Protein AF-0000000067592383 (afdb_homodimer)

Structure (mmCIF, N/CA/C/O backbone):
data_AF-0000000067592383-model_v1
#
loop_
_entity.id
_entity.type
_entity.pdbx_description
1 polymer 'C-terminal-binding protein 2'
#
loop_
_atom_site.group_PDB
_atom_site.id
_atom_site.type_symbol
_atom_site.label_atom_id
_atom_site.label_alt_id
_atom_site.label_comp_id
_atom_site.label_asym_id
_atom_site.label_entity_id
_atom_site.label_seq_id
_atom_site.pdbx_PDB_ins_code
_atom_site.Cartn_x
_atom_site.Cartn_y
_atom_site.Cartn_z
_atom_site.occupancy
_atom_site.B_iso_or_equiv
_atom_site.auth_seq_id
_atom_site.auth_comp_id
_atom_site.auth_asym_id
_atom_site.auth_atom_id
_atom_site.pdbx_PDB_model_num
ATOM 1 N N . MET A 1 1 ? -67.688 10.031 18.891 1 18.73 1 MET A N 1
ATOM 2 C CA . MET A 1 1 ? -67.625 11.43 19.297 1 18.73 1 MET A CA 1
ATOM 3 C C . MET A 1 1 ? -66.688 11.648 20.469 1 18.73 1 MET A C 1
ATOM 5 O O . MET A 1 1 ? -66 12.672 20.547 1 18.73 1 MET A O 1
ATOM 9 N N . ALA A 1 2 ? -66.75 10.773 21.625 1 18.25 2 ALA A N 1
ATOM 10 C CA . ALA A 1 2 ? -66.438 11.188 22.984 1 18.25 2 ALA A CA 1
ATOM 11 C C . ALA A 1 2 ? -64.875 11.195 23.188 1 18.25 2 ALA A C 1
ATOM 13 O O . ALA A 1 2 ? -64.375 12.078 23.859 1 18.25 2 ALA A O 1
ATOM 14 N N . LEU A 1 3 ? -64.25 10.055 22.953 1 21.52 3 LEU A N 1
ATOM 15 C CA . LEU A 1 3 ? -63.031 9.859 23.719 1 21.52 3 LEU A CA 1
ATOM 16 C C . LEU A 1 3 ? -61.906 10.758 23.188 1 21.52 3 LEU A C 1
ATOM 18 O O . LEU A 1 3 ? -60.75 10.555 23.516 1 21.52 3 LEU A O 1
ATOM 22 N N . VAL A 1 4 ? -62.25 11.758 22.172 1 23.7 4 VAL A N 1
ATOM 23 C CA . VAL A 1 4 ? -61.406 12.719 21.453 1 23.7 4 VAL A CA 1
ATOM 24 C C . VAL A 1 4 ? -60.812 13.727 22.453 1 23.7 4 VAL A C 1
ATOM 26 O O . VAL A 1 4 ? -59.875 14.461 22.125 1 23.7 4 VAL A O 1
ATOM 29 N N . ASP A 1 5 ? -61.5 13.922 23.688 1 19.55 5 ASP A N 1
ATOM 30 C CA . ASP A 1 5 ? -61.438 15.203 24.375 1 19.55 5 ASP A CA 1
ATOM 31 C C . ASP A 1 5 ? -60.156 15.281 25.234 1 19.55 5 ASP A C 1
ATOM 33 O O . ASP A 1 5 ? -59.812 16.359 25.75 1 19.55 5 ASP A O 1
ATOM 37 N N . LYS A 1 6 ? -59.812 14.164 25.922 1 20.78 6 LYS A N 1
ATOM 38 C CA . LYS A 1 6 ? -59.062 14.32 27.156 1 20.78 6 LYS A CA 1
ATOM 39 C C . LYS A 1 6 ? -57.625 14.766 26.844 1 20.78 6 LYS A C 1
ATOM 41 O O . LYS A 1 6 ? -56.938 15.344 27.703 1 20.78 6 LYS A O 1
ATOM 46 N N . HIS A 1 7 ? -57 14.18 25.781 1 20.66 7 HIS A N 1
ATOM 47 C CA . HIS A 1 7 ? -55.562 14.312 25.797 1 20.66 7 HIS A CA 1
ATOM 48 C C . HIS A 1 7 ? -55.125 15.742 25.469 1 20.66 7 HIS A C 1
ATOM 50 O O . HIS A 1 7 ? -53.938 16 25.281 1 20.66 7 HIS A O 1
ATOM 56 N N . LYS A 1 8 ? -56.094 16.734 25.234 1 22.91 8 LYS A N 1
ATOM 57 C CA . LYS A 1 8 ? -55.938 18.156 24.906 1 22.91 8 LYS A CA 1
ATOM 58 C C . LYS A 1 8 ? -55.375 18.922 26.094 1 22.91 8 LYS A C 1
ATOM 60 O O . LYS A 1 8 ? -54.719 19.938 25.922 1 22.91 8 LYS A O 1
ATOM 65 N N . VAL A 1 9 ? -55.812 18.469 27.312 1 21.22 9 VAL A N 1
ATOM 66 C CA . VAL A 1 9 ? -55.688 19.406 28.422 1 21.22 9 VAL A CA 1
ATOM 67 C C . VAL A 1 9 ? -54.219 19.516 28.828 1 21.22 9 VAL A C 1
ATOM 69 O O . VAL A 1 9 ? -53.781 20.578 29.281 1 21.22 9 VAL A O 1
ATOM 72 N N . LYS A 1 10 ? -53.562 18.281 28.953 1 22.7 10 LYS A N 1
ATOM 73 C CA . LYS A 1 10 ? -52.312 18.344 29.672 1 22.7 10 LYS A CA 1
ATOM 74 C C . LYS A 1 10 ? -51.25 19.094 28.875 1 22.7 10 LYS A C 1
ATOM 76 O O . LYS A 1 10 ? -50.125 19.281 29.328 1 22.7 10 LYS A O 1
ATOM 81 N N . ARG A 1 11 ? -51.562 19.219 27.531 1 22.98 11 ARG A N 1
ATOM 82 C CA . ARG A 1 11 ? -50.625 19.953 26.672 1 22.98 11 ARG A CA 1
ATOM 83 C C . ARG A 1 11 ? -50.594 21.438 27.031 1 22.98 11 ARG A C 1
ATOM 85 O O . ARG A 1 11 ? -49.719 22.172 26.578 1 22.98 11 ARG A O 1
ATOM 92 N N . GLN A 1 12 ? -51.719 21.844 27.625 1 23.42 12 GLN A N 1
ATOM 93 C CA . GLN A 1 12 ? -51.875 23.297 27.781 1 23.42 12 GLN A CA 1
ATOM 94 C C . GLN A 1 12 ? -50.875 23.844 28.797 1 23.42 12 GLN A C 1
ATOM 96 O O . GLN A 1 12 ? -50.406 24.969 28.641 1 23.42 12 GLN A O 1
ATOM 101 N N . ARG A 1 13 ? -50.812 23.172 29.969 1 25.17 13 ARG A N 1
ATOM 102 C CA . ARG A 1 13 ? -50.188 23.922 31.062 1 25.17 13 ARG A CA 1
ATOM 103 C C . ARG A 1 13 ? -48.688 24.078 30.844 1 25.17 13 ARG A C 1
ATOM 105 O O . ARG A 1 13 ? -48.094 25.031 31.344 1 25.17 13 ARG A O 1
ATOM 112 N N . LEU A 1 14 ? -48.094 22.891 30.375 1 24.8 14 LEU A N 1
ATOM 113 C CA . LEU A 1 14 ? -46.625 23 30.5 1 24.8 14 LEU A CA 1
ATOM 114 C C . LEU A 1 14 ? -46.094 24.047 29.516 1 24.8 14 LEU A C 1
ATOM 116 O O . LEU A 1 14 ? -44.875 24.297 29.484 1 24.8 14 LEU A O 1
ATOM 120 N N . ASP A 1 15 ? -46.906 24.594 28.516 1 25.94 15 ASP A N 1
ATOM 121 C CA . ASP A 1 15 ? -46.625 25.672 27.578 1 25.94 15 ASP A CA 1
ATOM 122 C C . ASP A 1 15 ? -46.281 26.969 28.312 1 25.94 15 ASP A C 1
ATOM 124 O O . ASP A 1 15 ? -45.562 27.812 27.797 1 25.94 15 ASP A O 1
ATOM 128 N N . ARG A 1 16 ? -46.969 27.312 29.438 1 26.92 16 ARG A N 1
ATOM 129 C CA . ARG A 1 16 ? -46.938 28.641 30.016 1 26.92 16 ARG A CA 1
ATOM 130 C C . ARG A 1 16 ? -45.594 28.922 30.688 1 26.92 16 ARG A C 1
ATOM 132 O O . ARG A 1 16 ? -45.25 30.078 30.938 1 26.92 16 ARG A O 1
ATOM 139 N N . ILE A 1 17 ? -45.094 27.875 31.406 1 24.81 17 ILE A N 1
ATOM 140 C CA . ILE A 1 17 ? -44.062 28.344 32.344 1 24.81 17 ILE A CA 1
ATOM 141 C C . ILE A 1 17 ? -42.844 28.844 31.531 1 24.81 17 ILE A C 1
ATOM 143 O O . ILE A 1 17 ? -42.188 29.812 31.938 1 24.81 17 ILE A O 1
ATOM 147 N N . CYS A 1 18 ? -42.438 28.109 30.469 1 24.97 18 CYS A N 1
ATOM 148 C CA . CYS A 1 18 ? -41.125 28.453 29.938 1 24.97 18 CYS A CA 1
ATOM 149 C C . CYS A 1 18 ? -41.156 29.781 29.172 1 24.97 18 CYS A C 1
ATOM 151 O O . CYS A 1 18 ? -40.219 30.109 28.438 1 24.97 18 CYS A O 1
ATOM 153 N N . GLU A 1 19 ? -42.312 30.469 29.062 1 27.89 19 GLU A N 1
ATOM 154 C CA . GLU A 1 19 ? -42.469 31.734 28.344 1 27.89 19 GLU A CA 1
ATOM 155 C C . GLU A 1 19 ? -41.531 32.781 28.891 1 27.89 19 GLU A C 1
ATOM 157 O O . GLU A 1 19 ? -41.219 33.75 28.203 1 27.89 19 GLU A O 1
ATOM 162 N N . GLY A 1 20 ? -41.469 32.938 30.203 1 26.62 20 GLY A N 1
ATOM 163 C CA . GLY A 1 20 ? -41.031 34.219 30.797 1 26.62 20 GLY A CA 1
ATOM 164 C C . GLY A 1 20 ? -39.562 34.531 30.531 1 26.62 20 GLY A C 1
ATOM 165 O O . GLY A 1 20 ? -39.156 35.656 30.625 1 26.62 20 GLY A O 1
ATOM 166 N N . ILE A 1 21 ? -38.719 33.531 30.844 1 27.39 21 ILE A N 1
ATOM 167 C CA . ILE A 1 21 ? -37.375 34.094 31.062 1 27.39 21 ILE A CA 1
ATOM 168 C C . ILE A 1 21 ? -36.75 34.5 29.719 1 27.39 21 ILE A C 1
ATOM 170 O O . ILE A 1 21 ? -36.219 33.656 29 1 27.39 21 ILE A O 1
ATOM 174 N N . ARG A 1 22 ? -37.531 35.156 28.828 1 29.97 22 ARG A N 1
ATOM 175 C CA . ARG A 1 22 ? -36.875 35.719 27.672 1 29.97 22 ARG A CA 1
ATOM 176 C C . ARG A 1 22 ? -35.688 36.594 28.094 1 29.97 22 ARG A C 1
ATOM 178 O O . ARG A 1 22 ? -35.875 37.625 28.766 1 29.97 22 ARG A O 1
ATOM 185 N N . PRO A 1 23 ? -34.562 36 28.422 1 29.16 23 PRO A N 1
ATOM 186 C CA . PRO A 1 23 ? -33.562 37 28.828 1 29.16 23 PRO A CA 1
ATOM 187 C C . PRO A 1 23 ? -33.625 38.25 27.938 1 29.16 23 PRO A C 1
ATOM 189 O O . PRO A 1 23 ? -34.031 38.188 26.781 1 29.16 23 PRO A O 1
ATOM 192 N N . GLN A 1 24 ? -33.969 39.344 28.438 1 28.89 24 GLN A N 1
ATOM 193 C CA . GLN A 1 24 ? -33.812 40.656 27.797 1 28.89 24 GLN A CA 1
ATOM 194 C C . GLN A 1 24 ? -32.5 40.688 26.984 1 28.89 24 GLN A C 1
ATOM 196 O O . GLN A 1 24 ? -31.422 40.469 27.531 1 28.89 24 GLN A O 1
ATOM 201 N N . ILE A 1 25 ? -32.531 40.25 25.719 1 32.66 25 ILE A N 1
ATOM 202 C CA . ILE A 1 25 ? -31.453 40.625 24.828 1 32.66 25 ILE A CA 1
ATOM 203 C C . ILE A 1 25 ? -31.047 42.094 25.094 1 32.66 25 ILE A C 1
ATOM 205 O O . ILE A 1 25 ? -31.859 43 24.891 1 32.66 25 ILE A O 1
ATOM 209 N N . MET A 1 26 ? -30.391 42.438 26.25 1 31.83 26 MET A N 1
ATOM 210 C CA . MET A 1 26 ? -29.844 43.781 26.375 1 31.83 26 MET A CA 1
ATOM 211 C C . MET A 1 26 ? -29.422 44.344 25.016 1 31.83 26 MET A C 1
ATOM 213 O O . MET A 1 26 ? -28.719 43.688 24.266 1 31.83 26 MET A O 1
ATOM 217 N N . ASN A 1 27 ? -30.203 45.062 24.312 1 33.91 27 ASN A N 1
ATOM 218 C CA . ASN A 1 27 ? -30.031 45.969 23.172 1 33.91 27 ASN A CA 1
ATOM 219 C C . ASN A 1 27 ? -28.719 46.75 23.25 1 33.91 27 ASN A C 1
ATOM 221 O O . ASN A 1 27 ? -28.734 47.969 23.375 1 33.91 27 ASN A O 1
ATOM 225 N N . GLY A 1 28 ? -27.828 46.562 24.234 1 37.03 28 GLY A N 1
ATOM 226 C CA . GLY A 1 28 ? -26.625 47.375 24.203 1 37.03 28 GLY A CA 1
ATOM 227 C C . GLY A 1 28 ? -25.938 47.375 22.859 1 37.03 28 GLY A C 1
ATOM 228 O O . GLY A 1 28 ? -26.297 46.594 21.969 1 37.03 28 GLY A O 1
ATOM 229 N N . PRO A 1 29 ? -25.141 48.5 22.578 1 38.66 29 PRO A N 1
ATOM 230 C CA . PRO A 1 29 ? -24.5 48.594 21.281 1 38.66 29 PRO A CA 1
ATOM 231 C C . PRO A 1 29 ? -23.969 47.281 20.75 1 38.66 29 PRO A C 1
ATOM 233 O O . PRO A 1 29 ? -23.562 46.406 21.547 1 38.66 29 PRO A O 1
ATOM 236 N N . LEU A 1 30 ? -24.578 46.688 19.812 1 42.94 30 LEU A N 1
ATOM 237 C CA . LEU A 1 30 ? -24.141 45.5 19.109 1 42.94 30 LEU A CA 1
ATOM 238 C C . LEU A 1 30 ? -22.625 45.375 19.109 1 42.94 30 LEU A C 1
ATOM 240 O O . LEU A 1 30 ? -21.922 46.219 18.547 1 42.94 30 LEU A O 1
ATOM 244 N N . HIS A 1 31 ? -21.984 45.219 20.125 1 50.16 31 HIS A N 1
ATOM 245 C CA . HIS A 1 31 ? -20.547 44.969 20.094 1 50.16 31 HIS A CA 1
ATOM 246 C C . HIS A 1 31 ? -20.156 44.156 18.859 1 50.16 31 HIS A C 1
ATOM 248 O O . HIS A 1 31 ? -20.812 43.156 18.547 1 50.16 31 HIS A O 1
ATOM 254 N N . PRO A 1 32 ? -19.469 44.781 17.844 1 69.81 32 PRO A N 1
ATOM 255 C CA . PRO A 1 32 ? -19.125 44.188 16.562 1 69.81 32 PRO A CA 1
ATOM 256 C C . PRO A 1 32 ? -18.531 42.781 16.719 1 69.81 32 PRO A C 1
ATOM 258 O O . PRO A 1 32 ? -17.766 42.531 17.656 1 69.81 32 PRO A O 1
ATOM 261 N N . ARG A 1 33 ? -19.156 41.75 16.219 1 88.75 33 ARG A N 1
ATOM 262 C CA . ARG A 1 33 ? -18.672 40.375 16.203 1 88.75 33 ARG A CA 1
ATOM 263 C C . ARG A 1 33 ? -17.219 40.312 15.727 1 88.75 33 ARG A C 1
ATOM 265 O O . ARG A 1 33 ? -16.844 40.969 14.758 1 88.75 33 ARG A O 1
ATOM 272 N N . PRO A 1 34 ? -16.469 39.656 16.562 1 94.44 34 PRO A N 1
ATOM 273 C CA . PRO A 1 34 ? -15.078 39.531 16.125 1 94.44 34 PRO A CA 1
ATOM 274 C C . PRO A 1 34 ? -14.945 38.906 14.75 1 94.44 34 PRO A C 1
ATOM 276 O O . PRO A 1 34 ? -15.805 38.094 14.359 1 94.44 34 PRO A O 1
ATOM 279 N N . LEU A 1 35 ? -13.922 39.281 14.07 1 96 35 LEU A N 1
ATOM 280 C CA . LEU A 1 35 ? -13.664 38.75 12.734 1 96 35 LEU A CA 1
ATOM 281 C C . LEU A 1 35 ? -12.727 37.562 12.812 1 96 35 LEU A C 1
ATOM 283 O O . LEU A 1 35 ? -11.688 37.594 13.469 1 96 35 LEU A O 1
ATOM 287 N N . VAL A 1 36 ? -13.164 36.438 12.273 1 97.31 36 VAL A N 1
ATOM 288 C CA . VAL A 1 36 ? -12.344 35.25 12.102 1 97.31 36 VAL A CA 1
ATOM 289 C C . VAL A 1 36 ? -12.102 35 10.617 1 97.31 36 VAL A C 1
ATOM 291 O O . VAL A 1 36 ? -13.039 35 9.82 1 97.31 36 VAL A O 1
ATOM 294 N N . ALA A 1 37 ? -10.82 34.688 10.258 1 96.81 37 ALA A N 1
ATOM 295 C CA . ALA A 1 37 ? -10.523 34.594 8.836 1 96.81 37 ALA A CA 1
ATOM 296 C C . ALA A 1 37 ? -9.812 33.281 8.523 1 96.81 37 ALA A C 1
ATOM 298 O O . ALA A 1 37 ? -8.938 32.844 9.281 1 96.81 37 ALA A O 1
ATOM 299 N N . LEU A 1 38 ? -10.281 32.594 7.496 1 96.69 38 LEU A N 1
ATOM 300 C CA . LEU A 1 38 ? -9.508 31.547 6.852 1 96.69 38 LEU A CA 1
ATOM 301 C C . LEU A 1 38 ? -8.57 32.125 5.801 1 96.69 38 LEU A C 1
ATOM 303 O O . LEU A 1 38 ? -9.023 32.656 4.781 1 96.69 38 LEU A O 1
ATOM 307 N N . LEU A 1 39 ? -7.293 32 6.027 1 95.38 39 LEU A N 1
ATOM 308 C CA . LEU A 1 39 ? -6.328 32.781 5.258 1 95.38 39 LEU A CA 1
ATOM 309 C C . LEU A 1 39 ? -6.07 32.125 3.9 1 95.38 39 LEU A C 1
ATOM 311 O O . LEU A 1 39 ? -6.129 32.812 2.867 1 95.38 39 LEU A O 1
ATOM 315 N N . ASP A 1 40 ? -5.812 30.828 3.842 1 94 40 ASP A N 1
ATOM 316 C CA . ASP A 1 40 ? -5.391 30.188 2.598 1 94 40 ASP A CA 1
ATOM 317 C C . ASP A 1 40 ? -6.395 29.141 2.152 1 94 40 ASP A C 1
ATOM 319 O O . ASP A 1 40 ? -6.012 28.078 1.658 1 94 40 ASP A O 1
ATOM 323 N N . GLY A 1 41 ? -7.613 29.359 2.43 1 91.31 41 GLY A N 1
ATOM 324 C CA . GLY A 1 41 ? -8.727 28.562 1.943 1 91.31 41 GLY A CA 1
ATOM 325 C C . GLY A 1 41 ? -9.836 29.391 1.332 1 91.31 41 GLY A C 1
ATOM 326 O O .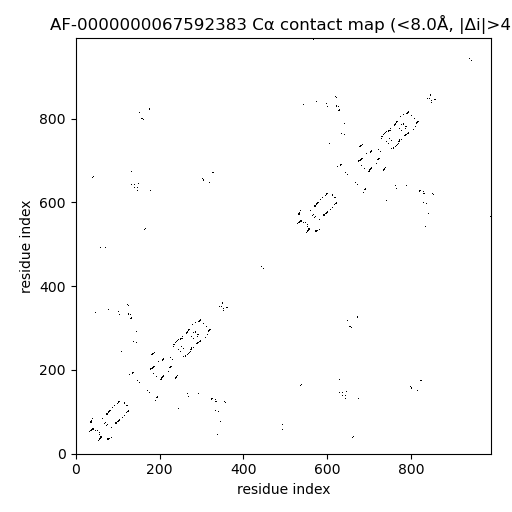 GLY A 1 41 ? -9.891 30.609 1.527 1 91.31 41 GLY A O 1
ATOM 327 N N . ARG A 1 42 ? -10.75 28.766 0.57 1 88.69 42 ARG A N 1
ATOM 328 C CA . ARG A 1 42 ? -11.766 29.516 -0.156 1 88.69 42 ARG A CA 1
ATOM 329 C C . ARG A 1 42 ? -13.172 29.156 0.32 1 88.69 42 ARG A C 1
ATOM 331 O O . ARG A 1 42 ? -14.156 29.734 -0.14 1 88.69 42 ARG A O 1
ATOM 338 N N . ASP A 1 43 ? -13.219 28.188 1.228 1 88.06 43 ASP A N 1
ATOM 339 C CA . ASP A 1 43 ? -14.516 27.656 1.638 1 88.06 43 ASP A CA 1
ATOM 340 C C . ASP A 1 43 ? -14.617 27.578 3.16 1 88.06 43 ASP A C 1
ATOM 342 O O . ASP A 1 43 ? -13.789 26.938 3.809 1 88.06 43 ASP A O 1
ATOM 346 N N . CYS A 1 44 ? -15.695 28.281 3.734 1 93.19 44 CYS A N 1
ATOM 347 C CA . CYS A 1 44 ? -15.906 28.219 5.176 1 93.19 44 CYS A CA 1
ATOM 348 C C . CYS A 1 44 ? -17.25 27.594 5.508 1 93.19 44 CYS A C 1
ATOM 350 O O . CYS A 1 44 ? -17.875 27.938 6.516 1 93.19 44 CYS A O 1
ATOM 352 N N . THR A 1 45 ? -17.688 26.688 4.676 1 93.19 45 THR A N 1
ATOM 353 C CA . THR A 1 45 ? -19 26.047 4.832 1 93.19 45 THR A CA 1
ATOM 354 C C . THR A 1 45 ? -19.031 25.203 6.098 1 93.19 45 THR A C 1
ATOM 356 O O . THR A 1 45 ? -20.094 25.031 6.707 1 93.19 45 THR A O 1
ATOM 359 N N . VAL A 1 46 ? -17.922 24.734 6.527 1 95.19 46 VAL A N 1
ATOM 360 C CA . VAL A 1 46 ? -17.844 23.875 7.703 1 95.19 46 VAL A CA 1
ATOM 361 C C . VAL A 1 46 ? -17.703 24.719 8.961 1 95.19 46 VAL A C 1
ATOM 363 O O . VAL A 1 46 ? -18.312 24.422 9.992 1 95.19 46 VAL A O 1
ATOM 366 N N . GLU A 1 47 ? -16.969 25.766 8.875 1 96.12 47 GLU A N 1
ATOM 367 C CA . GLU A 1 47 ? -16.641 26.609 10.008 1 96.12 47 GLU A CA 1
ATOM 368 C C . GLU A 1 47 ? -17.797 27.531 10.375 1 96.12 47 GLU A C 1
ATOM 370 O O . GLU A 1 47 ? -18 27.859 11.547 1 96.12 47 GLU A O 1
ATOM 375 N N . MET A 1 48 ? -18.609 27.875 9.406 1 94.38 48 MET A N 1
ATOM 376 C CA . MET A 1 48 ? -19.656 28.891 9.562 1 94.38 48 MET A CA 1
ATOM 377 C C . MET A 1 48 ? -20.688 28.453 10.586 1 94.38 48 MET A C 1
ATOM 379 O O . MET A 1 48 ? -21.016 29.203 11.508 1 94.38 48 MET A O 1
ATOM 383 N N . PRO A 1 49 ? -21.203 27.25 10.461 1 94.62 49 PRO A N 1
ATOM 384 C CA . PRO A 1 49 ? -22.203 26.828 11.438 1 94.62 49 PRO A CA 1
ATOM 385 C C . PRO A 1 49 ? -21.672 26.812 12.867 1 94.62 49 PRO A C 1
ATOM 387 O O . PRO A 1 49 ? -22.438 26.984 13.82 1 94.62 49 PRO A O 1
ATOM 390 N N . ILE A 1 50 ? -20.438 26.703 13.031 1 96.69 50 ILE A N 1
ATOM 391 C CA . ILE A 1 50 ? -19.828 26.578 14.352 1 96.69 50 ILE A CA 1
ATOM 392 C C . ILE A 1 50 ? -19.516 27.953 14.922 1 96.69 50 ILE A C 1
ATOM 394 O O . ILE A 1 50 ? -19.609 28.172 16.141 1 96.69 50 ILE A O 1
ATOM 398 N N . LEU A 1 51 ? -19.312 28.938 14.016 1 96.69 51 LEU A N 1
ATOM 399 C CA . LEU A 1 51 ? -18.781 30.203 14.484 1 96.69 51 LEU A CA 1
ATOM 400 C C . LEU A 1 51 ? -19.781 31.344 14.258 1 96.69 51 LEU A C 1
ATOM 402 O O . LEU A 1 51 ? -19.641 32.438 14.82 1 96.69 51 LEU A O 1
ATOM 406 N N . LYS A 1 52 ? -20.828 31.156 13.516 1 92.25 52 LYS A N 1
ATOM 407 C CA . LYS A 1 52 ? -21.688 32.219 13.031 1 92.25 52 LYS A CA 1
ATOM 408 C C . LYS A 1 52 ? -22.344 32.969 14.195 1 92.25 52 LYS A C 1
ATOM 410 O O . LYS A 1 52 ? -22.609 34.188 14.094 1 92.25 52 LYS A O 1
ATOM 415 N N . ASP A 1 53 ? -22.625 32.344 15.25 1 93.5 53 ASP A N 1
ATOM 416 C CA . ASP A 1 53 ? -23.297 32.969 16.375 1 93.5 53 ASP A CA 1
ATOM 417 C C . ASP A 1 53 ? -22.328 33.844 17.188 1 93.5 53 ASP A C 1
ATOM 419 O O . ASP A 1 53 ? -22.766 34.719 17.953 1 93.5 53 ASP A O 1
ATOM 423 N N . LEU A 1 54 ? -21.078 33.688 16.969 1 93.56 54 LEU A N 1
ATOM 424 C CA . LEU A 1 54 ? -20.094 34.344 17.812 1 93.56 54 LEU A CA 1
ATOM 425 C C . LEU A 1 54 ? -19.25 35.344 17.016 1 93.56 54 LEU A C 1
ATOM 427 O O . LEU A 1 54 ? -18.75 36.312 17.562 1 93.56 54 LEU A O 1
ATOM 431 N N . ALA A 1 55 ? -19.078 35 15.75 1 94.5 55 ALA A N 1
ATOM 432 C CA . ALA A 1 55 ? -18.094 35.75 14.984 1 94.5 55 ALA A CA 1
ATOM 433 C C . ALA A 1 55 ? -18.516 35.875 13.523 1 94.5 55 ALA A C 1
ATOM 435 O O . ALA A 1 55 ? -19.375 35.125 13.055 1 94.5 55 ALA A O 1
ATOM 436 N N . THR A 1 56 ? -17.906 36.938 12.922 1 94.44 56 THR A N 1
ATOM 437 C CA . THR A 1 56 ? -17.969 37.031 11.461 1 94.44 56 THR A CA 1
ATOM 438 C C . THR A 1 56 ? -16.844 36.219 10.82 1 94.44 56 THR A C 1
ATOM 440 O O . THR A 1 56 ? -15.672 36.406 11.172 1 94.44 56 THR A O 1
ATOM 443 N N . VAL A 1 57 ? -17.281 35.312 9.961 1 94.81 57 VAL A N 1
ATOM 444 C CA . VAL A 1 57 ? -16.297 34.438 9.352 1 94.81 57 VAL A CA 1
ATOM 445 C C . VAL A 1 57 ? -16.016 34.875 7.914 1 94.81 57 VAL A C 1
ATOM 447 O O . VAL A 1 57 ? -16.953 35.125 7.156 1 94.81 57 VAL A O 1
ATOM 450 N N . ALA A 1 58 ? -14.719 35.031 7.59 1 93 58 ALA A N 1
ATOM 451 C CA . ALA A 1 58 ? -14.297 35.406 6.242 1 93 58 ALA A CA 1
ATOM 452 C C . ALA A 1 58 ? -13.195 34.469 5.734 1 93 58 ALA A C 1
ATOM 454 O O . ALA A 1 58 ? -12.562 33.75 6.52 1 93 58 ALA A O 1
ATOM 455 N N . PHE A 1 59 ? -13.008 34.344 4.395 1 93.19 59 PHE A N 1
ATOM 456 C CA . PHE A 1 59 ? -11.883 33.625 3.814 1 93.19 59 PHE A CA 1
ATOM 457 C C . PHE A 1 59 ? -11.133 34.5 2.816 1 93.19 59 PHE A C 1
ATOM 459 O O . PHE A 1 59 ? -11.734 35.375 2.17 1 93.19 59 PHE A O 1
ATOM 466 N N . CYS A 1 60 ? -9.797 34.281 2.652 1 89.69 60 CYS A N 1
ATOM 467 C CA . CYS A 1 60 ? -8.953 35.125 1.8 1 89.69 60 CYS A CA 1
ATOM 468 C C . CYS A 1 60 ? -8.469 34.344 0.584 1 89.69 60 CYS A C 1
ATOM 470 O O . CYS A 1 60 ? -8.141 34.938 -0.448 1 89.69 60 CYS A O 1
ATOM 472 N N . ASP A 1 61 ? -8.336 32.969 0.673 1 89.19 61 ASP A N 1
ATOM 473 C CA . ASP A 1 61 ? -7.762 32.125 -0.363 1 89.19 61 ASP A CA 1
ATOM 474 C C . ASP A 1 61 ? -6.367 32.594 -0.756 1 89.19 61 ASP A C 1
ATOM 476 O O . ASP A 1 61 ? -6.047 32.688 -1.943 1 89.19 61 ASP A O 1
ATOM 480 N N . ALA A 1 62 ? -5.582 33.031 0.132 1 90.25 62 ALA A N 1
ATOM 481 C CA . ALA A 1 62 ? -4.266 33.625 -0.104 1 90.25 62 ALA A CA 1
ATOM 482 C C . ALA A 1 62 ? -3.246 32.562 -0.469 1 90.25 62 ALA A C 1
ATOM 484 O O . ALA A 1 62 ? -3.201 31.484 0.157 1 90.25 62 ALA A O 1
ATOM 485 N N . GLN A 1 63 ? -2.467 32.812 -1.471 1 88 63 GLN A N 1
ATOM 486 C CA . GLN A 1 63 ? -1.352 31.953 -1.834 1 88 63 GLN A CA 1
ATOM 487 C C . GLN A 1 63 ? -0.034 32.5 -1.278 1 88 63 GLN A C 1
ATOM 489 O O . GLN A 1 63 ? 0.958 31.766 -1.211 1 88 63 GLN A O 1
ATOM 494 N N . SER A 1 64 ? -0.081 33.75 -0.984 1 89.5 64 SER A N 1
ATOM 495 C CA . SER A 1 64 ? 1.04 34.438 -0.334 1 89.5 64 SER A CA 1
ATOM 496 C C . SER A 1 64 ? 0.556 35.406 0.741 1 89.5 64 SER A C 1
ATOM 498 O O . SER A 1 64 ? -0.63 35.719 0.795 1 89.5 64 SER A O 1
ATOM 500 N N . THR A 1 65 ? 1.462 35.812 1.577 1 91.31 65 THR A N 1
ATOM 501 C CA . THR A 1 65 ? 1.089 36.688 2.682 1 91.31 65 THR A CA 1
ATOM 502 C C . THR A 1 65 ? 0.685 38.062 2.164 1 91.31 65 THR A C 1
ATOM 504 O O . THR A 1 65 ? -0.057 38.781 2.83 1 91.31 65 THR A O 1
ATOM 507 N N . GLN A 1 66 ? 1.126 38.406 1.012 1 90.38 66 GLN A N 1
ATOM 508 C CA . GLN A 1 66 ? 0.827 39.719 0.42 1 90.38 66 GLN A CA 1
ATOM 509 C C . GLN A 1 66 ? -0.625 39.781 -0.043 1 90.38 66 GLN A C 1
ATOM 511 O O . GLN A 1 66 ? -1.18 40.875 -0.195 1 90.38 66 GLN A O 1
ATOM 516 N N . GLU A 1 67 ? -1.197 38.625 -0.147 1 91 67 GLU A N 1
ATOM 517 C CA . GLU A 1 67 ? -2.555 38.562 -0.68 1 91 67 GLU A CA 1
ATOM 518 C C . GLU A 1 67 ? -3.59 38.625 0.438 1 91 67 GLU A C 1
ATOM 520 O O . GLU A 1 67 ? -4.793 38.688 0.175 1 91 67 GLU A O 1
ATOM 525 N N . ILE A 1 68 ? -3.186 38.719 1.656 1 92.44 68 ILE A N 1
ATOM 526 C CA . ILE A 1 68 ? -4.109 38.844 2.779 1 92.44 68 ILE A CA 1
ATOM 527 C C . ILE A 1 68 ? -4.73 40.219 2.807 1 92.44 68 ILE A C 1
ATOM 529 O O . ILE A 1 68 ? -4.02 41.219 2.758 1 92.44 68 ILE A O 1
ATOM 533 N N . HIS A 1 69 ? -6.004 40.312 2.898 1 91.19 69 HIS A N 1
ATOM 534 C CA . HIS A 1 69 ? -6.742 41.562 2.854 1 91.19 69 HIS A CA 1
ATOM 535 C C . HIS A 1 69 ? -6.418 42.438 4.062 1 91.19 69 HIS A C 1
ATOM 537 O O . HIS A 1 69 ? -6.285 41.938 5.18 1 91.19 69 HIS A O 1
ATOM 543 N N . GLU A 1 70 ? -6.449 43.719 3.838 1 92.31 70 GLU A N 1
ATOM 544 C CA . GLU A 1 70 ? -6.09 44.688 4.867 1 92.31 70 GLU A CA 1
ATOM 545 C C . GLU A 1 70 ? -7.059 44.625 6.043 1 92.31 70 GLU A C 1
ATOM 547 O O . GLU A 1 70 ? -6.656 44.812 7.195 1 92.31 70 GLU A O 1
ATOM 552 N N . LYS A 1 71 ? -8.273 44.406 5.73 1 92.62 71 LYS A N 1
ATOM 553 C CA . LYS A 1 71 ? -9.281 44.312 6.789 1 92.62 71 LYS A CA 1
ATOM 554 C C . LYS A 1 71 ? -8.969 43.156 7.754 1 92.62 71 LYS A C 1
ATOM 556 O O . LYS A 1 71 ? -9.172 43.312 8.961 1 92.62 71 LYS A O 1
ATOM 561 N N . VAL A 1 72 ? -8.562 42.094 7.195 1 93.75 72 VAL A N 1
ATOM 562 C CA . VAL A 1 72 ? -8.203 40.938 8.008 1 93.75 72 VAL A CA 1
ATOM 563 C C . VAL A 1 72 ? -6.973 41.25 8.852 1 93.75 72 VAL A C 1
ATOM 565 O O . VAL A 1 72 ? -6.922 40.938 10.039 1 93.75 72 VAL A O 1
ATOM 568 N N . LEU A 1 73 ? -6.012 41.938 8.273 1 95.44 73 LEU A N 1
ATOM 569 C CA . LEU A 1 73 ? -4.793 42.312 8.984 1 95.44 73 LEU A CA 1
ATOM 570 C C . LEU A 1 73 ? -5.105 43.25 10.156 1 95.44 73 LEU A C 1
ATOM 572 O O . LEU A 1 73 ? -4.496 43.125 11.219 1 95.44 73 LEU A O 1
ATOM 576 N N . ASN A 1 74 ? -6.113 43.969 10.023 1 94.75 74 ASN A N 1
ATOM 577 C CA . ASN A 1 74 ? -6.402 45 11.008 1 94.75 74 ASN A CA 1
ATOM 578 C C . ASN A 1 74 ? -7.391 44.531 12.062 1 94.75 74 ASN A C 1
ATOM 580 O O . ASN A 1 74 ? -7.324 44.938 13.219 1 94.75 74 ASN A O 1
ATOM 584 N N . GLU A 1 75 ? -8.32 43.625 11.625 1 94.94 75 GLU A N 1
ATOM 585 C CA . GLU A 1 75 ? -9.469 43.406 12.5 1 94.94 75 GLU A CA 1
ATOM 586 C C . GLU A 1 75 ? -9.562 41.969 12.953 1 94.94 75 GLU A C 1
ATOM 588 O O . GLU A 1 75 ? -10.266 41.656 13.914 1 94.94 75 GLU A O 1
ATOM 593 N N . ALA A 1 76 ? -8.93 41.062 12.297 1 96.12 76 ALA A N 1
ATOM 594 C CA . ALA A 1 76 ? -9.117 39.656 12.609 1 96.12 76 ALA A CA 1
ATOM 595 C C . ALA A 1 76 ? -8.609 39.344 14.008 1 96.12 76 ALA A C 1
ATOM 597 O O . ALA A 1 76 ? -7.484 39.688 14.367 1 96.12 76 ALA A O 1
ATOM 598 N N . VAL A 1 77 ? -9.438 38.688 14.797 1 96.69 77 VAL A N 1
ATOM 599 C CA . VAL A 1 77 ? -9.07 38.25 16.141 1 96.69 77 VAL A CA 1
ATOM 600 C C . VAL A 1 77 ? -8.555 36.812 16.094 1 96.69 77 VAL A C 1
ATOM 602 O O . VAL A 1 77 ? -7.703 36.438 16.906 1 96.69 77 VAL A O 1
ATOM 605 N N . GLY A 1 78 ? -9.117 36.031 15.234 1 97.38 78 GLY A N 1
ATOM 606 C CA . GLY A 1 78 ? -8.695 34.688 14.992 1 97.38 78 GLY A CA 1
ATOM 607 C C . GLY A 1 78 ? -8.422 34.375 13.523 1 97.38 78 GLY A C 1
ATOM 608 O O . GLY A 1 78 ? -9.094 34.938 12.648 1 97.38 78 GLY A O 1
ATOM 609 N N . ALA A 1 79 ? -7.449 33.531 13.32 1 97.88 79 ALA A N 1
ATOM 610 C CA . ALA A 1 79 ? -7.105 33.125 11.953 1 97.88 79 ALA A CA 1
ATOM 611 C C . ALA A 1 79 ? -6.93 31.609 11.859 1 97.88 79 ALA A C 1
ATOM 613 O O . ALA A 1 79 ? -6.406 30.984 12.773 1 97.88 79 ALA A O 1
ATOM 614 N N . MET A 1 80 ? -7.414 31.062 10.828 1 97.69 80 MET A N 1
ATOM 615 C CA . MET A 1 80 ? -7.176 29.672 10.469 1 97.69 80 MET A CA 1
ATOM 616 C C . MET A 1 80 ? -6.367 29.578 9.172 1 97.69 80 MET A C 1
ATOM 618 O O . MET A 1 80 ? -6.516 30.406 8.281 1 97.69 80 MET A O 1
ATOM 622 N N . MET A 1 81 ? -5.516 28.594 9.133 1 96.81 81 MET A N 1
ATOM 623 C CA . MET A 1 81 ? -4.727 28.438 7.91 1 96.81 81 MET A CA 1
ATOM 624 C C . MET A 1 81 ? -4.254 27 7.746 1 96.81 81 MET A C 1
ATOM 626 O O . MET A 1 81 ? -4.152 26.25 8.727 1 96.81 81 MET A O 1
ATOM 630 N N . TYR A 1 82 ? -3.961 26.641 6.516 1 94.88 82 TYR A N 1
ATOM 631 C CA . TYR A 1 82 ? -3.352 25.359 6.18 1 94.88 82 TYR A CA 1
ATOM 632 C C . TYR A 1 82 ? -1.841 25.5 6.031 1 94.88 82 TYR A C 1
ATOM 634 O O . TYR A 1 82 ? -1.173 26.062 6.906 1 94.88 82 TYR A O 1
ATOM 642 N N . HIS A 1 83 ? -1.22 24.844 5.07 1 91.44 83 HIS A N 1
ATOM 643 C CA . HIS A 1 83 ? 0.231 24.859 4.93 1 91.44 83 HIS A CA 1
ATOM 644 C C . HIS A 1 83 ? 0.658 25.641 3.688 1 91.44 83 HIS A C 1
ATOM 646 O O . HIS A 1 83 ? 1.837 25.641 3.324 1 91.44 83 HIS A O 1
ATOM 652 N N . THR A 1 84 ? -0.255 26.391 3.037 1 90.19 84 THR A N 1
ATOM 653 C CA . THR A 1 84 ? 0.036 27.062 1.779 1 90.19 84 THR A CA 1
ATOM 654 C C . THR A 1 84 ? 0.876 28.312 2.023 1 90.19 84 THR A C 1
ATOM 656 O O . THR A 1 84 ? 1.762 28.641 1.229 1 90.19 84 THR A O 1
ATOM 659 N N . ILE A 1 85 ? 0.594 29.016 3.094 1 91.06 85 ILE A N 1
ATOM 660 C CA . ILE A 1 85 ? 1.331 30.234 3.348 1 91.06 85 ILE A CA 1
ATOM 661 C C . ILE A 1 85 ? 2.164 30.094 4.617 1 91.06 85 ILE A C 1
ATOM 663 O O . ILE A 1 85 ? 1.889 29.219 5.449 1 91.06 85 ILE A O 1
ATOM 667 N N . THR A 1 86 ? 3.201 30.906 4.645 1 93.56 86 THR A N 1
ATOM 668 C CA . THR A 1 86 ? 4.09 30.938 5.805 1 93.56 86 THR A CA 1
ATOM 669 C C . THR A 1 86 ? 4.027 32.281 6.508 1 93.56 86 THR A C 1
ATOM 671 O O . THR A 1 86 ? 4.09 33.344 5.859 1 93.56 86 THR A O 1
ATOM 674 N N . LEU A 1 87 ? 3.861 32.281 7.809 1 96.44 87 LEU A N 1
ATOM 675 C CA . LEU A 1 87 ? 3.797 33.5 8.594 1 96.44 87 LEU A CA 1
ATOM 676 C C . LEU A 1 87 ? 5.09 33.719 9.375 1 96.44 87 LEU A C 1
ATOM 678 O O . LEU A 1 87 ? 5.309 33.062 10.406 1 96.44 87 LEU A O 1
ATOM 682 N N . THR A 1 88 ? 5.922 34.625 8.883 1 96.12 88 THR A N 1
ATOM 683 C CA . THR A 1 88 ? 7.148 35 9.57 1 96.12 88 THR A CA 1
ATOM 684 C C . THR A 1 88 ? 6.863 36.094 10.617 1 96.12 88 THR A C 1
ATOM 686 O O . THR A 1 88 ? 5.723 36.531 10.758 1 96.12 88 THR A O 1
ATOM 689 N N . ARG A 1 89 ? 7.871 36.5 11.344 1 96.75 89 ARG A N 1
ATOM 690 C CA . ARG A 1 89 ? 7.73 37.562 12.344 1 96.75 89 ARG A CA 1
ATOM 691 C C . ARG A 1 89 ? 7.188 38.844 11.727 1 96.75 89 ARG A C 1
ATOM 693 O O . ARG A 1 89 ? 6.277 39.469 12.273 1 96.75 89 ARG A O 1
ATOM 700 N N . GLU A 1 90 ? 7.758 39.188 10.555 1 96.44 90 GLU A N 1
ATOM 701 C CA . GLU A 1 90 ? 7.34 40.375 9.859 1 96.44 90 GLU A CA 1
ATOM 702 C C . GLU A 1 90 ? 5.859 40.312 9.484 1 96.44 90 GLU A C 1
ATOM 704 O O . GLU A 1 90 ? 5.156 41.344 9.562 1 96.44 90 GLU A O 1
ATOM 709 N N . ASP A 1 91 ? 5.434 39.125 9.117 1 96.44 91 ASP A N 1
ATOM 710 C CA . ASP A 1 91 ? 4.035 38.938 8.734 1 96.44 91 ASP A CA 1
ATOM 711 C C . ASP A 1 91 ? 3.121 39.031 9.953 1 96.44 91 ASP A C 1
ATOM 713 O O . ASP A 1 91 ? 2.027 39.594 9.883 1 96.44 91 ASP A O 1
ATOM 717 N N . LEU A 1 92 ? 3.516 38.469 11.047 1 97.31 92 LEU A N 1
ATOM 718 C CA . LEU A 1 92 ? 2.725 38.438 12.273 1 97.31 92 LEU A CA 1
ATOM 719 C C . LEU A 1 92 ? 2.551 39.844 12.844 1 97.31 92 LEU A C 1
ATOM 721 O O . LEU A 1 92 ? 1.507 40.156 13.414 1 97.31 92 LEU A O 1
ATOM 725 N N . GLU A 1 93 ? 3.5 40.688 12.641 1 96.75 93 GLU A N 1
ATOM 726 C CA . GLU A 1 93 ? 3.477 42.062 13.148 1 96.75 93 GLU A CA 1
ATOM 727 C C . GLU A 1 93 ? 2.439 42.875 12.414 1 96.75 93 GLU A C 1
ATOM 729 O O . GLU A 1 93 ? 1.976 43.906 12.93 1 96.75 93 GLU A O 1
ATOM 734 N N . LYS A 1 94 ? 2.131 42.469 11.234 1 96 94 LYS A N 1
ATOM 735 C CA . LYS A 1 94 ? 1.15 43.188 10.445 1 96 94 LYS A CA 1
ATOM 736 C C . LYS A 1 94 ? -0.255 43.031 11.016 1 96 94 LYS A C 1
ATOM 738 O O . LYS A 1 94 ? -1.144 43.844 10.742 1 96 94 LYS A O 1
ATOM 743 N N . PHE A 1 95 ? -0.462 41.938 11.711 1 96.12 95 PHE A N 1
ATOM 744 C CA . PHE A 1 95 ? -1.764 41.719 12.328 1 96.12 95 PHE A CA 1
ATOM 745 C C . PHE A 1 95 ? -1.916 42.594 13.578 1 96.12 95 PHE A C 1
ATOM 747 O O . PHE A 1 95 ? -1.096 42.5 14.5 1 96.12 95 PHE A O 1
ATOM 754 N N . LYS A 1 96 ? -2.979 43.312 13.688 1 95.94 96 LYS A N 1
ATOM 755 C CA . LYS A 1 96 ? -3.098 44.281 14.766 1 95.94 96 LYS A CA 1
ATOM 756 C C . LYS A 1 96 ? -3.963 43.719 15.898 1 95.94 96 LYS A C 1
ATOM 758 O O . LYS A 1 96 ? -3.758 44.062 17.062 1 95.94 96 LYS A O 1
ATOM 763 N N . ALA A 1 97 ? -4.906 42.906 15.57 1 95.69 97 ALA A N 1
ATOM 764 C CA . ALA A 1 97 ? -5.875 42.469 16.594 1 95.69 97 ALA A CA 1
ATOM 765 C C . ALA A 1 97 ? -5.789 40.969 16.844 1 95.69 97 ALA A C 1
ATOM 767 O O . ALA A 1 97 ? -6.453 40.469 17.734 1 95.69 97 ALA A O 1
ATOM 768 N N . LEU A 1 98 ? -4.953 40.281 16.141 1 97.19 98 LEU A N 1
ATOM 769 C CA . LEU A 1 98 ? -4.902 38.812 16.125 1 97.19 98 LEU A CA 1
ATOM 770 C C . LEU A 1 98 ? -4.527 38.281 17.516 1 97.19 98 LEU A C 1
ATOM 772 O O . LEU A 1 98 ? -3.568 38.75 18.125 1 97.19 98 LEU A O 1
ATOM 776 N N . ARG A 1 99 ? -5.293 37.219 17.953 1 96.69 99 ARG A N 1
ATOM 777 C CA . ARG A 1 99 ? -5.039 36.656 19.266 1 96.69 99 ARG A CA 1
ATOM 778 C C . ARG A 1 99 ? -4.727 35.156 19.156 1 96.69 99 ARG A C 1
ATOM 780 O O . ARG A 1 99 ? -4.074 34.594 20.031 1 96.69 99 ARG A O 1
ATOM 787 N N . VAL A 1 100 ? -5.254 34.562 18.141 1 97.81 100 VAL A N 1
ATOM 788 C CA . VAL A 1 100 ? -5.078 33.125 18.031 1 97.81 100 VAL A CA 1
ATOM 789 C C . VAL A 1 100 ? -4.953 32.75 16.562 1 97.81 100 VAL A C 1
ATOM 791 O O . VAL A 1 100 ? -5.629 33.312 15.695 1 97.81 100 VAL A O 1
ATOM 794 N N . ILE A 1 101 ? -4.055 31.859 16.266 1 98.12 101 ILE A N 1
ATOM 795 C CA . ILE A 1 101 ? -3.889 31.234 14.961 1 98.12 101 ILE A CA 1
ATOM 796 C C . ILE A 1 101 ? -4.055 29.719 15.109 1 98.12 101 ILE A C 1
ATOM 798 O O . ILE A 1 101 ? -3.4 29.094 15.938 1 98.12 101 ILE A O 1
ATOM 802 N N . VAL A 1 102 ? -4.953 29.156 14.336 1 98.06 102 VAL A N 1
ATOM 803 C CA . VAL A 1 102 ? -5.105 27.703 14.312 1 98.06 102 VAL A CA 1
ATOM 804 C C . VAL A 1 102 ? -4.582 27.156 12.984 1 98.06 102 VAL A C 1
ATOM 806 O O . VAL A 1 102 ? -5.152 27.438 11.922 1 98.06 102 VAL A O 1
ATOM 809 N N . ARG A 1 103 ? -3.498 26.5 13.094 1 97.38 103 ARG A N 1
ATOM 810 C CA . ARG A 1 103 ? -2.957 25.797 11.938 1 97.38 103 ARG A CA 1
ATOM 811 C C . ARG A 1 103 ? -3.695 24.484 11.695 1 97.38 103 ARG A C 1
ATOM 813 O O . ARG A 1 103 ? -3.566 23.547 12.469 1 97.38 103 ARG A O 1
ATOM 820 N N . ILE A 1 104 ? -4.406 24.391 10.594 1 96.38 104 ILE A N 1
ATOM 821 C CA . ILE A 1 104 ? -5.195 23.219 10.273 1 96.38 104 ILE A CA 1
ATOM 822 C C . ILE A 1 104 ? -4.27 22.094 9.812 1 96.38 104 ILE A C 1
ATOM 824 O O . ILE A 1 104 ? -3.842 22.062 8.656 1 96.38 104 ILE A O 1
ATOM 828 N N . GLY A 1 105 ? -4.039 21.141 10.703 1 94 105 GLY A N 1
ATOM 829 C CA . GLY A 1 105 ? -3.115 20.047 10.484 1 94 105 GLY A CA 1
ATOM 830 C C . GLY A 1 105 ? -2.229 19.766 11.688 1 94 105 GLY A C 1
ATOM 831 O O . GLY A 1 105 ? -2.305 20.453 12.695 1 94 105 GLY A O 1
ATOM 832 N N . SER A 1 106 ? -1.421 18.797 11.516 1 91.38 106 SER A N 1
ATOM 833 C CA . SER A 1 106 ? -0.568 18.406 12.633 1 91.38 106 SER A CA 1
ATOM 834 C C . SER A 1 106 ? 0.685 19.266 12.703 1 91.38 106 SER A C 1
ATOM 836 O O . SER A 1 106 ? 1.155 19.594 13.797 1 91.38 106 SER A O 1
ATOM 838 N N . GLY A 1 107 ? 1.207 19.641 11.625 1 89.94 107 GLY A N 1
ATOM 839 C CA . GLY A 1 107 ? 2.418 20.438 11.578 1 89.94 107 GLY A CA 1
ATOM 840 C C . GLY A 1 107 ? 2.152 21.938 11.703 1 89.94 107 GLY A C 1
ATOM 841 O O . GLY A 1 107 ? 1.071 22.406 11.352 1 89.94 107 GLY A O 1
ATOM 842 N N . TYR A 1 108 ? 3.105 22.641 12.219 1 92.81 108 TYR A N 1
ATOM 843 C CA . TYR A 1 108 ? 2.959 24.078 12.367 1 92.81 108 TYR A CA 1
ATOM 844 C C . TYR A 1 108 ? 4.27 24.797 12.07 1 92.81 108 TYR A C 1
ATOM 846 O O . TYR A 1 108 ? 4.527 25.875 12.594 1 92.81 108 TYR A O 1
ATOM 854 N N . ASP A 1 109 ? 5.074 24.203 11.25 1 90.81 109 ASP A N 1
ATOM 855 C CA . ASP A 1 109 ? 6.395 24.75 10.953 1 90.81 109 ASP A CA 1
ATOM 856 C C . ASP A 1 109 ? 6.293 25.969 10.055 1 90.81 109 ASP A C 1
ATOM 858 O O . ASP A 1 109 ? 7.25 26.734 9.93 1 90.81 109 ASP A O 1
ATOM 862 N N . ASN A 1 110 ? 5.148 26.188 9.492 1 92.44 110 ASN A N 1
ATOM 863 C CA . ASN A 1 110 ? 4.992 27.344 8.625 1 92.44 110 ASN A CA 1
ATOM 864 C C . ASN A 1 110 ? 4.562 28.578 9.406 1 92.44 110 ASN A C 1
ATOM 866 O O . ASN A 1 110 ? 4.27 29.625 8.82 1 92.44 110 ASN A O 1
ATOM 870 N N . VAL A 1 111 ? 4.469 28.531 10.688 1 95.44 111 VAL A N 1
ATOM 871 C CA . VAL A 1 111 ? 4.207 29.672 11.562 1 95.44 111 VAL A CA 1
ATOM 872 C C . VAL A 1 111 ? 5.387 29.875 12.508 1 95.44 111 VAL A C 1
ATOM 874 O O . VAL A 1 111 ? 5.887 28.922 13.109 1 95.44 111 VAL A O 1
ATOM 877 N N . ASP A 1 112 ? 5.859 31.078 12.555 1 95.94 112 ASP A N 1
ATOM 878 C CA . ASP A 1 112 ? 6.883 31.406 13.539 1 95.94 112 ASP A CA 1
ATOM 879 C C . ASP A 1 112 ? 6.297 31.453 14.953 1 95.94 112 ASP A C 1
ATOM 881 O O . ASP A 1 112 ? 5.914 32.5 15.438 1 95.94 112 ASP A O 1
ATOM 885 N N . VAL A 1 113 ? 6.375 30.359 15.562 1 95.38 113 VAL A N 1
ATOM 886 C CA . VAL A 1 113 ? 5.703 30.141 16.844 1 95.38 113 VAL A CA 1
ATOM 887 C C . VAL A 1 113 ? 6.34 31.031 17.922 1 95.38 113 VAL A C 1
ATOM 889 O O . VAL A 1 113 ? 5.648 31.547 18.797 1 95.38 113 VAL A O 1
ATOM 892 N N . LYS A 1 114 ? 7.59 31.203 17.938 1 94 114 LYS A N 1
ATOM 893 C CA . LYS A 1 114 ? 8.297 32.031 18.891 1 94 114 LYS A CA 1
ATOM 894 C C . LYS A 1 114 ? 7.863 33.5 18.781 1 94 114 LYS A C 1
ATOM 896 O O . LYS A 1 114 ? 7.527 34.125 19.781 1 94 114 LYS A O 1
ATOM 901 N N . ALA A 1 115 ? 7.891 34 17.578 1 96.31 115 ALA A N 1
ATOM 902 C CA . ALA A 1 115 ? 7.477 35.375 17.328 1 96.31 115 ALA A CA 1
ATOM 903 C C . ALA A 1 115 ? 6.02 35.594 17.734 1 96.31 115 ALA A C 1
ATOM 905 O O . ALA A 1 115 ? 5.672 36.625 18.297 1 96.31 115 ALA A O 1
ATOM 906 N N . ALA A 1 116 ? 5.184 34.625 17.422 1 97.5 116 ALA A N 1
ATOM 907 C CA . ALA A 1 116 ? 3.771 34.688 17.797 1 97.5 116 ALA A CA 1
ATOM 908 C C . ALA A 1 116 ? 3.607 34.781 19.312 1 97.5 116 ALA A C 1
ATOM 910 O O . ALA A 1 116 ? 2.807 35.594 19.797 1 97.5 116 ALA A O 1
ATOM 911 N N . GLY A 1 117 ? 4.348 34 20.047 1 95.69 117 GLY A N 1
ATOM 912 C CA . GLY A 1 117 ? 4.32 34.062 21.5 1 95.69 117 GLY A CA 1
ATOM 913 C C . GLY A 1 117 ? 4.723 35.406 22.047 1 95.69 117 GLY A C 1
ATOM 914 O O . GLY A 1 117 ? 4.082 35.938 22.969 1 95.69 117 GLY A O 1
ATOM 915 N N . GLU A 1 118 ? 5.727 35.969 21.453 1 95.25 118 GLU A N 1
ATOM 916 C CA . GLU A 1 118 ? 6.234 37.281 21.891 1 95.25 118 GLU A CA 1
ATOM 917 C C . GLU A 1 118 ? 5.219 38.375 21.609 1 95.25 118 GLU A C 1
ATOM 919 O O . GLU A 1 118 ? 5.164 39.375 22.344 1 95.25 118 GLU A O 1
ATOM 924 N N . LEU A 1 119 ? 4.422 38.219 20.625 1 96 119 LEU A N 1
ATOM 925 C CA . LEU A 1 119 ? 3.432 39.219 20.234 1 96 119 LEU A CA 1
ATOM 926 C C . LEU A 1 119 ? 2.102 38.969 20.938 1 96 119 LEU A C 1
ATOM 928 O O . LEU A 1 119 ? 1.125 39.688 20.703 1 96 119 LEU A O 1
ATOM 932 N N . GLY A 1 120 ? 2.061 37.844 21.766 1 94.69 120 GLY A N 1
ATOM 933 C CA . GLY A 1 120 ? 0.854 37.531 22.5 1 94.69 120 GLY A CA 1
ATOM 934 C C . GLY A 1 120 ? -0.181 36.781 21.672 1 94.69 120 GLY A C 1
ATOM 935 O O . GLY A 1 120 ? -1.377 36.844 21.953 1 94.69 120 GLY A O 1
ATOM 936 N N . ILE A 1 121 ? 0.191 36.188 20.609 1 97.38 121 ILE A N 1
ATOM 937 C CA . ILE A 1 121 ? -0.69 35.438 19.734 1 97.38 121 ILE A CA 1
ATOM 938 C C . ILE A 1 121 ? -0.548 33.938 20.031 1 97.38 121 ILE A C 1
ATOM 940 O O . ILE A 1 121 ? 0.553 33.406 19.969 1 97.38 121 ILE A O 1
ATOM 944 N N . ALA A 1 122 ? -1.615 33.281 20.375 1 97.81 122 ALA A N 1
ATOM 945 C CA . ALA A 1 122 ? -1.595 31.844 20.609 1 97.81 122 ALA A CA 1
ATOM 946 C C . ALA A 1 122 ? -1.628 31.078 19.297 1 97.81 122 ALA A C 1
ATOM 948 O O . ALA A 1 122 ? -2.336 31.453 18.359 1 97.81 122 ALA A O 1
ATOM 949 N N . VAL A 1 123 ? -0.828 30.031 19.203 1 98.12 123 VAL A N 1
ATOM 950 C CA . VAL A 1 123 ? -0.804 29.156 18.031 1 98.12 123 VAL A CA 1
ATOM 951 C C . VAL A 1 123 ? -1.262 27.75 18.422 1 98.12 123 VAL A C 1
ATOM 953 O O . VAL A 1 123 ? -0.726 27.156 19.359 1 98.12 123 VAL A O 1
ATOM 956 N N . CYS A 1 124 ? -2.281 27.297 17.766 1 97.69 124 CYS A N 1
ATOM 957 C CA . CYS A 1 124 ? -2.818 25.953 18 1 97.69 124 CYS A CA 1
ATOM 958 C C . CYS A 1 124 ? -2.736 25.109 16.734 1 97.69 124 CYS A C 1
ATOM 960 O O . CYS A 1 124 ? -2.684 25.641 15.625 1 97.69 124 CYS A O 1
ATOM 962 N N . ASN A 1 125 ? -2.615 23.797 16.859 1 96.69 125 ASN A N 1
ATOM 963 C CA . ASN A 1 125 ? -2.682 22.875 15.742 1 96.69 125 ASN A CA 1
ATOM 964 C C . ASN A 1 125 ? -3.758 21.812 15.953 1 96.69 125 ASN A C 1
ATOM 966 O O . ASN A 1 125 ? -4.516 21.875 16.922 1 96.69 125 ASN A O 1
ATOM 970 N N . ILE A 1 126 ? -3.996 20.984 14.945 1 95.5 126 ILE A N 1
ATOM 971 C CA . ILE A 1 126 ? -4.961 19.891 14.984 1 95.5 126 ILE A CA 1
ATOM 972 C C . ILE A 1 126 ? -4.238 18.562 14.789 1 95.5 126 ILE A C 1
ATOM 974 O O . ILE A 1 126 ? -4.277 17.984 13.703 1 95.5 126 ILE A O 1
ATOM 978 N N . PRO A 1 127 ? -3.744 17.938 15.82 1 92.56 127 PRO A N 1
ATOM 979 C CA . PRO A 1 127 ? -2.811 16.828 15.664 1 92.56 127 PRO A CA 1
ATOM 980 C C . PRO A 1 127 ? -3.52 15.484 15.461 1 92.56 127 PRO A C 1
ATOM 982 O O . PRO A 1 127 ? -2.9 14.516 15.023 1 92.56 127 PRO A O 1
ATOM 985 N N . SER A 1 128 ? -4.789 15.273 15.695 1 91.56 128 SER A N 1
ATOM 986 C CA . SER A 1 128 ? -5.371 13.945 15.875 1 91.56 128 SER A CA 1
ATOM 987 C C . SER A 1 128 ? -6.227 13.555 14.68 1 91.56 128 SER A C 1
ATOM 989 O O . SER A 1 128 ? -6.469 12.367 14.445 1 91.56 128 SER A O 1
ATOM 991 N N . ALA A 1 129 ? -6.637 14.477 13.898 1 91.88 129 ALA A N 1
ATOM 992 C CA . ALA A 1 129 ? -7.723 14.203 12.961 1 91.88 129 ALA A CA 1
ATOM 993 C C . ALA A 1 129 ? -7.242 13.344 11.797 1 91.88 129 ALA A C 1
ATOM 995 O O . ALA A 1 129 ? -8.016 12.562 11.234 1 91.88 129 ALA A O 1
ATOM 996 N N . ALA A 1 130 ? -5.98 13.422 11.438 1 95.88 130 ALA A N 1
ATOM 997 C CA . ALA A 1 130 ? -5.551 12.773 10.203 1 95.88 130 ALA A CA 1
ATOM 998 C C . ALA A 1 130 ? -4.488 11.711 10.484 1 95.88 130 ALA A C 1
ATOM 1000 O O . ALA A 1 130 ? -3.721 11.344 9.594 1 95.88 130 ALA A O 1
ATOM 1001 N N . VAL A 1 131 ? -4.43 11.172 11.664 1 97.31 131 VAL A N 1
ATOM 1002 C CA . VAL A 1 131 ? -3.391 10.234 12.062 1 97.31 131 VAL A CA 1
ATOM 1003 C C . VAL A 1 131 ? -3.514 8.953 11.242 1 97.31 131 VAL A C 1
ATOM 1005 O O . VAL A 1 131 ? -2.525 8.461 10.688 1 97.31 131 VAL A O 1
ATOM 1008 N N . GLU A 1 132 ? -4.688 8.422 11.086 1 97.5 132 GLU A N 1
ATOM 1009 C CA . GLU A 1 132 ? -4.898 7.148 10.398 1 97.5 132 GLU A CA 1
ATOM 1010 C C . GLU A 1 132 ? -4.629 7.281 8.898 1 97.5 132 GLU A C 1
ATOM 1012 O O . GLU A 1 132 ? -3.996 6.41 8.297 1 97.5 132 GLU A O 1
ATOM 1017 N N . GLU A 1 133 ? -5.121 8.398 8.328 1 98 133 GLU A N 1
ATOM 1018 C CA . GLU A 1 133 ? -4.902 8.625 6.902 1 98 133 GLU A CA 1
ATOM 1019 C C . GLU A 1 133 ? -3.414 8.719 6.578 1 98 133 GLU A C 1
ATOM 1021 O O . GLU A 1 133 ? -2.945 8.133 5.605 1 98 133 GLU A O 1
ATOM 1026 N N . THR A 1 134 ? -2.711 9.43 7.414 1 98.25 134 THR A N 1
ATOM 1027 C CA . THR A 1 134 ? -1.282 9.609 7.184 1 98.25 134 THR A CA 1
ATOM 1028 C C . THR A 1 134 ? -0.537 8.289 7.348 1 98.25 134 THR A C 1
ATOM 1030 O O . THR A 1 134 ? 0.361 7.977 6.562 1 98.25 134 THR A O 1
ATOM 1033 N N . ALA A 1 135 ? -0.91 7.527 8.328 1 98.69 135 ALA A N 1
ATOM 1034 C CA . ALA A 1 135 ? -0.284 6.23 8.555 1 98.69 135 ALA A CA 1
ATOM 1035 C C . ALA A 1 135 ? -0.572 5.273 7.398 1 98.69 135 ALA A C 1
ATOM 1037 O O . ALA A 1 135 ? 0.327 4.578 6.922 1 98.69 135 ALA A O 1
ATOM 1038 N N . ASP A 1 136 ? -1.825 5.227 6.961 1 98.69 136 ASP A N 1
ATOM 1039 C CA . ASP A 1 136 ? -2.213 4.371 5.844 1 98.69 136 ASP A CA 1
ATOM 1040 C C . ASP A 1 136 ? -1.443 4.738 4.578 1 98.69 136 ASP A C 1
ATOM 1042 O O . ASP A 1 136 ? -0.953 3.861 3.863 1 98.69 136 ASP A O 1
ATOM 1046 N N . SER A 1 137 ? -1.33 6.02 4.316 1 98.69 137 SER A N 1
ATOM 1047 C CA . SER A 1 137 ? -0.603 6.477 3.139 1 98.69 137 SER A CA 1
ATOM 1048 C C . SER A 1 137 ? 0.884 6.152 3.244 1 98.69 137 SER A C 1
ATOM 1050 O O . SER A 1 137 ? 1.531 5.848 2.24 1 98.69 137 SER A O 1
ATOM 1052 N N . THR A 1 138 ? 1.412 6.266 4.445 1 98.88 138 THR A N 1
ATOM 1053 C CA . THR A 1 138 ? 2.814 5.934 4.664 1 98.88 138 THR A CA 1
ATOM 1054 C C . THR A 1 138 ? 3.078 4.465 4.34 1 98.88 138 THR A C 1
ATOM 1056 O O . THR A 1 138 ? 4.016 4.145 3.607 1 98.88 138 THR A O 1
ATOM 1059 N N . ILE A 1 139 ? 2.242 3.594 4.824 1 98.88 139 ILE A N 1
ATOM 1060 C CA . ILE A 1 139 ? 2.404 2.168 4.559 1 98.88 139 ILE A CA 1
ATOM 1061 C C . ILE A 1 139 ? 2.195 1.893 3.072 1 98.88 139 ILE A C 1
ATOM 1063 O O . ILE A 1 139 ? 2.873 1.041 2.49 1 98.88 139 ILE A O 1
ATOM 1067 N N . CYS A 1 140 ? 1.257 2.586 2.469 1 98.75 140 CYS A N 1
ATOM 1068 C CA . CYS A 1 140 ? 1.051 2.457 1.03 1 98.75 140 CYS A CA 1
ATOM 1069 C C . CYS A 1 140 ? 2.33 2.771 0.266 1 98.75 140 CYS A C 1
ATOM 1071 O O . CYS A 1 140 ? 2.701 2.043 -0.657 1 98.75 140 CYS A O 1
ATOM 1073 N N . HIS A 1 141 ? 3.008 3.836 0.702 1 98.88 141 HIS A N 1
ATOM 1074 C CA . HIS A 1 141 ? 4.281 4.203 0.09 1 98.88 141 HIS A CA 1
ATOM 1075 C C . HIS A 1 141 ? 5.328 3.119 0.31 1 98.88 141 HIS A C 1
ATOM 1077 O O . HIS A 1 141 ? 6.047 2.746 -0.621 1 98.88 141 HIS A O 1
ATOM 1083 N N . ILE A 1 142 ? 5.395 2.637 1.511 1 98.88 142 ILE A N 1
ATOM 1084 C CA . ILE A 1 142 ? 6.363 1.595 1.834 1 98.88 142 ILE A CA 1
ATOM 1085 C C . ILE A 1 142 ? 6.105 0.365 0.967 1 98.88 142 ILE A C 1
ATOM 1087 O O . ILE A 1 142 ? 7.035 -0.188 0.37 1 98.88 142 ILE A O 1
ATOM 1091 N N . LEU A 1 143 ? 4.867 -0.018 0.851 1 98.81 143 LEU A N 1
ATOM 1092 C CA . LEU A 1 143 ? 4.516 -1.2 0.073 1 98.81 143 LEU A CA 1
ATOM 1093 C C . LEU A 1 143 ? 4.801 -0.979 -1.409 1 98.81 143 LEU A C 1
ATOM 1095 O O . LEU A 1 143 ? 5.223 -1.902 -2.109 1 98.81 143 LEU A O 1
ATOM 1099 N N . ASN A 1 144 ? 4.531 0.222 -1.892 1 98.62 144 ASN A N 1
ATOM 1100 C CA . ASN A 1 144 ? 4.852 0.521 -3.283 1 98.62 144 ASN A CA 1
ATO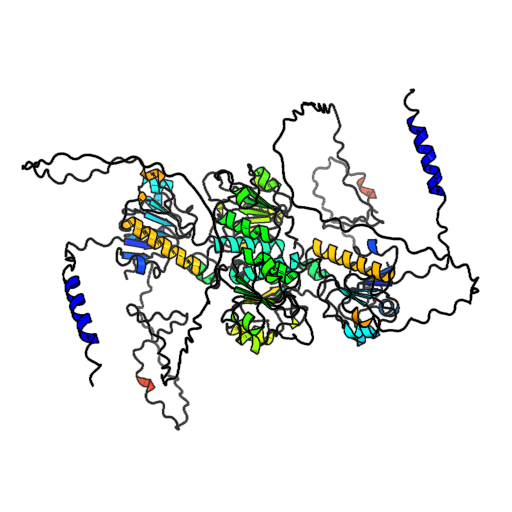M 1101 C C . ASN A 1 144 ? 6.348 0.398 -3.555 1 98.62 144 ASN A C 1
ATOM 1103 O O . ASN A 1 144 ? 6.758 0.001 -4.648 1 98.62 144 ASN A O 1
ATOM 1107 N N . LEU A 1 145 ? 7.152 0.749 -2.588 1 98.5 145 LEU A N 1
ATOM 1108 C CA . LEU A 1 145 ? 8.594 0.625 -2.748 1 98.5 145 LEU A CA 1
ATOM 1109 C C . LEU A 1 145 ? 9.016 -0.841 -2.771 1 98.5 145 LEU A C 1
ATOM 1111 O O . LEU A 1 145 ? 9.828 -1.245 -3.607 1 98.5 145 LEU A O 1
ATOM 1115 N N . TYR A 1 146 ? 8.43 -1.657 -1.91 1 98.56 146 TYR A N 1
ATOM 1116 C CA . TYR A 1 146 ? 8.82 -3.059 -1.793 1 98.56 146 TYR A CA 1
ATOM 1117 C C . TYR A 1 146 ? 8.219 -3.887 -2.92 1 98.56 146 TYR A C 1
ATOM 1119 O O . TYR A 1 146 ? 8.883 -4.77 -3.473 1 98.56 146 TYR A O 1
ATOM 1127 N N . ARG A 1 147 ? 6.961 -3.594 -3.291 1 98.25 147 ARG A N 1
ATOM 1128 C CA . ARG A 1 147 ? 6.242 -4.461 -4.219 1 98.25 147 ARG A CA 1
ATOM 1129 C C . ARG A 1 147 ? 6.18 -3.842 -5.609 1 98.25 147 ARG A C 1
ATOM 1131 O O . ARG A 1 147 ? 5.855 -4.523 -6.586 1 98.25 147 ARG A O 1
ATOM 1138 N N . ARG A 1 148 ? 6.43 -2.576 -5.754 1 97.56 148 ARG A N 1
ATOM 1139 C CA . ARG A 1 148 ? 6.656 -1.847 -6.996 1 97.56 148 ARG A CA 1
ATOM 1140 C C . ARG A 1 148 ? 5.371 -1.747 -7.816 1 97.56 148 ARG A C 1
ATOM 1142 O O . ARG A 1 148 ? 5.418 -1.65 -9.039 1 97.56 148 ARG A O 1
ATOM 1149 N N . ASN A 1 149 ? 4.211 -1.824 -7.191 1 97.69 149 ASN A N 1
ATOM 1150 C CA . ASN A 1 149 ? 2.928 -1.805 -7.883 1 97.69 149 ASN A CA 1
ATOM 1151 C C . ASN A 1 149 ? 2.773 -0.558 -8.75 1 97.69 149 ASN A C 1
ATOM 1153 O O . ASN A 1 149 ? 2.287 -0.636 -9.875 1 97.69 149 ASN A O 1
ATOM 1157 N N . THR A 1 150 ? 3.229 0.589 -8.211 1 97.44 150 THR A N 1
ATOM 1158 C CA . THR A 1 150 ? 3.086 1.853 -8.93 1 97.44 150 THR A CA 1
ATOM 1159 C C . THR A 1 150 ? 3.891 1.834 -10.227 1 97.44 150 THR A C 1
ATOM 1161 O O . THR A 1 150 ? 3.389 2.234 -11.273 1 97.44 150 THR A O 1
ATOM 1164 N N . TRP A 1 151 ? 5.062 1.352 -10.203 1 96.81 151 TRP A N 1
ATOM 1165 C CA . TRP A 1 151 ? 5.918 1.306 -11.383 1 96.81 151 TRP A CA 1
ATOM 1166 C C . TRP A 1 151 ? 5.438 0.239 -12.367 1 96.81 151 TRP A C 1
ATOM 1168 O O . TRP A 1 151 ? 5.559 0.405 -13.578 1 96.81 151 TRP A O 1
ATOM 1178 N N . LEU A 1 152 ? 4.988 -0.862 -11.836 1 97.62 152 LEU A N 1
ATOM 1179 C CA . LEU A 1 152 ? 4.434 -1.91 -12.688 1 97.62 152 LEU A CA 1
ATOM 1180 C C . LEU A 1 152 ? 3.205 -1.407 -13.438 1 97.62 152 LEU A C 1
ATOM 1182 O O . LEU A 1 152 ? 3.059 -1.658 -14.633 1 97.62 152 LEU A O 1
ATOM 1186 N N . TYR A 1 153 ? 2.338 -0.699 -12.766 1 97.25 153 TYR A N 1
ATOM 1187 C CA . TYR A 1 153 ? 1.179 -0.066 -13.383 1 97.25 153 TYR A CA 1
ATOM 1188 C C . TYR A 1 153 ? 1.605 0.902 -14.484 1 97.25 153 TYR A C 1
ATOM 1190 O O . TYR A 1 153 ? 1.05 0.887 -15.586 1 97.25 153 TYR A O 1
ATOM 1198 N N . GLN A 1 154 ? 2.588 1.691 -14.156 1 94.69 154 GLN A N 1
ATOM 1199 C CA . GLN A 1 154 ? 3.1 2.664 -15.117 1 94.69 154 GLN A CA 1
ATOM 1200 C C . GLN A 1 154 ? 3.664 1.97 -16.344 1 94.69 154 GLN A C 1
ATOM 1202 O O . GLN A 1 154 ? 3.461 2.432 -17.469 1 94.69 154 GLN A O 1
ATOM 1207 N N . ALA A 1 155 ? 4.379 0.908 -16.172 1 95.25 155 ALA A N 1
ATOM 1208 C CA . ALA A 1 155 ? 4.961 0.162 -17.281 1 95.25 155 ALA A CA 1
ATOM 1209 C C . ALA A 1 155 ? 3.877 -0.332 -18.234 1 95.25 155 ALA A C 1
ATOM 1211 O O . ALA A 1 155 ? 4.02 -0.228 -19.453 1 95.25 155 ALA A O 1
ATOM 1212 N N . LEU A 1 156 ? 2.787 -0.876 -17.703 1 95.12 156 LEU A N 1
ATOM 1213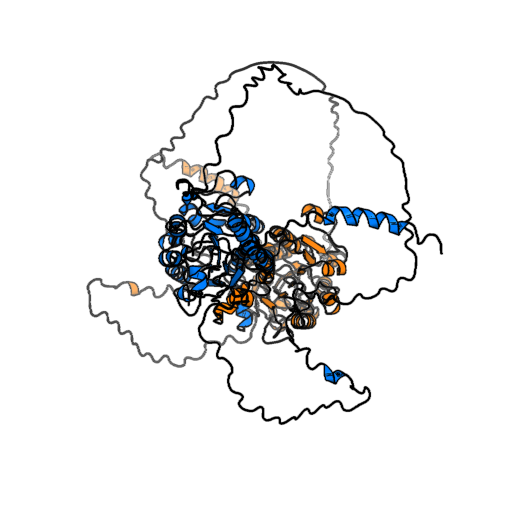 C CA . LEU A 1 156 ? 1.685 -1.35 -18.531 1 95.12 156 LEU A CA 1
ATOM 1214 C C . LEU A 1 156 ? 1.034 -0.192 -19.281 1 95.12 156 LEU A C 1
ATOM 1216 O O . LEU A 1 156 ? 0.7 -0.321 -20.453 1 95.12 156 LEU A O 1
ATOM 1220 N N . ARG A 1 157 ? 0.852 0.899 -18.562 1 93.44 157 ARG A N 1
ATOM 1221 C CA . ARG A 1 157 ? 0.224 2.064 -19.172 1 93.44 157 ARG A CA 1
ATOM 1222 C C . ARG A 1 157 ? 1.077 2.609 -20.312 1 93.44 157 ARG A C 1
ATOM 1224 O O . ARG A 1 157 ? 0.548 3.129 -21.312 1 93.44 157 ARG A O 1
ATOM 1231 N N . GLU A 1 158 ? 2.359 2.475 -20.172 1 92.75 158 GLU A N 1
ATOM 1232 C CA . GLU A 1 158 ? 3.287 2.963 -21.188 1 92.75 158 GLU A CA 1
ATOM 1233 C C . GLU A 1 158 ? 3.416 1.971 -22.344 1 92.75 158 GLU A C 1
ATOM 1235 O O . GLU A 1 158 ? 4.137 2.223 -23.312 1 92.75 158 GLU A O 1
ATOM 1240 N N . GLY A 1 159 ? 2.809 0.75 -22.25 1 92.19 159 GLY A N 1
ATOM 1241 C CA . GLY A 1 159 ? 2.729 -0.168 -23.375 1 92.19 159 GLY A CA 1
ATOM 1242 C C . GLY A 1 159 ? 3.65 -1.364 -23.234 1 92.19 159 GLY A C 1
ATOM 1243 O O . GLY A 1 159 ? 3.803 -2.148 -24.172 1 92.19 159 GLY A O 1
ATOM 1244 N N . THR A 1 160 ? 4.27 -1.479 -22.062 1 93.12 160 THR A N 1
ATOM 1245 C CA . THR A 1 160 ? 5.129 -2.641 -21.844 1 93.12 160 THR A CA 1
ATOM 1246 C C . THR A 1 160 ? 4.312 -3.932 -21.906 1 93.12 160 THR A C 1
ATOM 1248 O O . THR A 1 160 ? 3.262 -4.035 -21.266 1 93.12 160 THR A O 1
ATOM 1251 N N . ARG A 1 161 ? 4.785 -4.859 -22.719 1 89.38 161 ARG A N 1
ATOM 1252 C CA . ARG A 1 161 ? 4.129 -6.156 -22.828 1 89.38 161 ARG A CA 1
ATOM 1253 C C . ARG A 1 161 ? 4.906 -7.227 -22.062 1 89.38 161 ARG A C 1
ATOM 1255 O O . ARG A 1 161 ? 6.109 -7.395 -22.266 1 89.38 161 ARG A O 1
ATOM 1262 N N . VAL A 1 162 ? 4.273 -7.895 -21.203 1 91.38 162 VAL A N 1
ATOM 1263 C CA . VAL A 1 162 ? 4.906 -8.922 -20.375 1 91.38 162 VAL A CA 1
ATOM 1264 C C . VAL A 1 162 ? 4.41 -10.297 -20.797 1 91.38 162 VAL A C 1
ATOM 1266 O O . VAL A 1 162 ? 3.426 -10.805 -20.25 1 91.38 162 VAL A O 1
ATOM 1269 N N . GLN A 1 163 ? 5.156 -10.953 -21.625 1 86 163 GLN A N 1
ATOM 1270 C CA . GLN A 1 163 ? 4.676 -12.156 -22.297 1 86 163 GLN A CA 1
ATOM 1271 C C . GLN A 1 163 ? 5.289 -13.406 -21.672 1 86 163 GLN A C 1
ATOM 1273 O O . GLN A 1 163 ? 4.812 -14.523 -21.906 1 86 163 GLN A O 1
ATOM 1278 N N . SER A 1 164 ? 6.375 -13.188 -20.906 1 88.25 164 SER A N 1
ATOM 1279 C CA . SER A 1 164 ? 7.098 -14.336 -20.359 1 88.25 164 SER A CA 1
ATOM 1280 C C . SER A 1 164 ? 7.504 -14.094 -18.906 1 88.25 164 SER A C 1
ATOM 1282 O O . SER A 1 164 ? 7.426 -12.961 -18.422 1 88.25 164 SER A O 1
ATOM 1284 N N . VAL A 1 165 ? 7.891 -15.156 -18.297 1 90.06 165 VAL A N 1
ATOM 1285 C CA . VAL A 1 165 ? 8.336 -15.078 -16.906 1 90.06 165 VAL A CA 1
ATOM 1286 C C . VAL A 1 165 ? 9.625 -14.273 -16.828 1 90.06 165 VAL A C 1
ATOM 1288 O O . VAL A 1 165 ? 9.859 -13.562 -15.844 1 90.06 165 VAL A O 1
ATOM 1291 N N . GLU A 1 166 ? 10.492 -14.391 -17.859 1 90.44 166 GLU A N 1
ATOM 1292 C CA . GLU A 1 166 ? 11.719 -13.609 -17.906 1 90.44 166 GLU A CA 1
ATOM 1293 C C . GLU A 1 166 ? 11.422 -12.117 -17.969 1 90.44 166 GLU A C 1
ATOM 1295 O O . GLU A 1 166 ? 12.109 -11.312 -17.328 1 90.44 166 GLU A O 1
ATOM 1300 N N . GLN A 1 167 ? 10.406 -11.82 -18.688 1 91.44 167 GLN A N 1
ATOM 1301 C CA . GLN A 1 167 ? 10 -10.414 -18.766 1 91.44 167 GLN A CA 1
ATOM 1302 C C . GLN A 1 167 ? 9.398 -9.953 -17.438 1 91.44 167 GLN A C 1
ATOM 1304 O O . GLN A 1 167 ? 9.547 -8.789 -17.062 1 91.44 167 GLN A O 1
ATOM 1309 N N . ILE A 1 168 ? 8.711 -10.812 -16.734 1 92.5 168 ILE A N 1
ATOM 1310 C CA . ILE A 1 168 ? 8.211 -10.5 -15.398 1 92.5 168 ILE A CA 1
ATOM 1311 C C . ILE A 1 168 ? 9.383 -10.18 -14.477 1 92.5 168 ILE A C 1
ATOM 1313 O O . ILE A 1 168 ? 9.344 -9.188 -13.742 1 92.5 168 ILE A O 1
ATOM 1317 N N . ARG A 1 169 ? 10.391 -11.008 -14.562 1 92.19 169 ARG A N 1
ATOM 1318 C CA . ARG A 1 169 ? 11.586 -10.789 -13.75 1 92.19 169 ARG A CA 1
ATOM 1319 C C . ARG A 1 169 ? 12.227 -9.445 -14.062 1 92.19 169 ARG A C 1
ATOM 1321 O O . ARG A 1 169 ? 12.695 -8.75 -13.156 1 92.19 169 ARG A O 1
ATOM 1328 N N . GLU A 1 170 ? 12.172 -9.133 -15.266 1 93.06 170 GLU A N 1
ATOM 1329 C CA . GLU A 1 170 ? 12.781 -7.879 -15.703 1 93.06 170 GLU A CA 1
ATOM 1330 C C . GLU A 1 170 ? 11.961 -6.676 -15.242 1 93.06 170 GLU A C 1
ATOM 1332 O O . GLU A 1 170 ? 12.508 -5.742 -14.648 1 93.06 170 GLU A O 1
ATOM 1337 N N . VAL A 1 171 ? 10.688 -6.695 -15.492 1 94.31 171 VAL A N 1
ATOM 1338 C CA . VAL A 1 171 ? 9.844 -5.535 -15.219 1 94.31 171 VAL A CA 1
ATOM 1339 C C . VAL A 1 171 ? 9.648 -5.387 -13.711 1 94.31 171 VAL A C 1
ATOM 1341 O O . VAL A 1 171 ? 9.531 -4.27 -13.203 1 94.31 171 VAL A O 1
ATOM 1344 N N . ALA A 1 172 ? 9.625 -6.469 -12.984 1 95.38 172 ALA A N 1
ATOM 1345 C CA . ALA A 1 172 ? 9.391 -6.445 -11.547 1 95.38 172 ALA A CA 1
ATOM 1346 C C . ALA A 1 172 ? 10.703 -6.488 -10.773 1 95.38 172 ALA A C 1
ATOM 1348 O O . ALA A 1 172 ? 10.719 -6.711 -9.562 1 95.38 172 ALA A O 1
ATOM 1349 N N . SER A 1 173 ? 11.805 -6.254 -11.508 1 93 173 SER A N 1
ATOM 1350 C CA . SER A 1 173 ? 13.102 -6.238 -10.844 1 93 173 SER A CA 1
ATOM 1351 C C . SER A 1 173 ? 13.133 -5.215 -9.711 1 93 173 SER A C 1
ATOM 1353 O O . SER A 1 173 ? 12.734 -4.062 -9.898 1 93 173 SER A O 1
ATOM 1355 N N . GLY A 1 174 ? 13.539 -5.594 -8.539 1 92.38 174 GLY A N 1
ATOM 1356 C CA . GLY A 1 174 ? 13.578 -4.719 -7.379 1 92.38 174 GLY A CA 1
ATOM 1357 C C . GLY A 1 174 ? 12.516 -5.055 -6.352 1 92.38 174 GLY A C 1
ATOM 1358 O O . GLY A 1 174 ? 12.586 -4.598 -5.207 1 92.38 174 GLY A O 1
ATOM 1359 N N . ALA A 1 175 ? 11.469 -5.809 -6.789 1 96.31 175 ALA A N 1
ATOM 1360 C CA . ALA A 1 175 ? 10.469 -6.262 -5.824 1 96.31 175 ALA A CA 1
ATOM 1361 C C . ALA A 1 175 ? 11.109 -7.141 -4.75 1 96.31 175 ALA A C 1
ATOM 1363 O O . ALA A 1 175 ? 11.969 -7.969 -5.047 1 96.31 175 ALA A O 1
ATOM 1364 N N . ALA A 1 176 ? 10.703 -6.938 -3.48 1 96.19 176 ALA A N 1
ATOM 1365 C CA . ALA A 1 176 ? 11.367 -7.617 -2.371 1 96.19 176 ALA A CA 1
ATOM 1366 C C . ALA A 1 176 ? 10.352 -8.125 -1.351 1 96.19 176 ALA A C 1
ATOM 1368 O O . ALA A 1 176 ? 9.242 -7.586 -1.25 1 96.19 176 ALA A O 1
ATOM 1369 N N . ARG A 1 177 ? 10.781 -9.172 -0.64 1 96.88 177 ARG A N 1
ATOM 1370 C CA . ARG A 1 177 ? 10.016 -9.688 0.494 1 96.88 177 ARG A CA 1
ATOM 1371 C C . ARG A 1 177 ? 10.18 -8.789 1.715 1 96.88 177 ARG A C 1
ATOM 1373 O O . ARG A 1 177 ? 11.273 -8.297 1.99 1 96.88 177 ARG A O 1
ATOM 1380 N N . ILE A 1 178 ? 9.102 -8.555 2.461 1 97.88 178 ILE A N 1
ATOM 1381 C CA . ILE A 1 178 ? 9.094 -7.625 3.582 1 97.88 178 ILE A CA 1
ATOM 1382 C C . ILE A 1 178 ? 9.438 -8.367 4.871 1 97.88 178 ILE A C 1
ATOM 1384 O O . ILE A 1 178 ? 10.148 -7.836 5.727 1 97.88 178 ILE A O 1
ATOM 1388 N N . ARG A 1 179 ? 8.922 -9.586 4.965 1 96 179 ARG A N 1
ATOM 1389 C CA . ARG A 1 179 ? 9.133 -10.336 6.199 1 96 179 ARG A CA 1
ATOM 1390 C C . ARG A 1 179 ? 10.617 -10.43 6.535 1 96 179 ARG A C 1
ATOM 1392 O O . ARG A 1 179 ? 11.43 -10.805 5.684 1 96 179 ARG A O 1
ATOM 1399 N N . GLY A 1 180 ? 10.938 -10.023 7.742 1 94.88 180 GLY A N 1
ATOM 1400 C CA . GLY A 1 180 ? 12.312 -10.117 8.203 1 94.88 180 GLY A CA 1
ATOM 1401 C C . GLY A 1 180 ? 13.094 -8.828 8.031 1 94.88 180 GLY A C 1
ATOM 1402 O O . GLY A 1 180 ? 14.18 -8.664 8.594 1 94.88 180 GLY A O 1
ATOM 1403 N N . GLU A 1 181 ? 12.555 -7.926 7.234 1 97.44 181 GLU A N 1
ATOM 1404 C CA . GLU A 1 181 ? 13.195 -6.625 7.066 1 97.44 181 GLU A CA 1
ATOM 1405 C C . GLU A 1 181 ? 12.992 -5.75 8.305 1 97.44 181 GLU A C 1
ATOM 1407 O O . GLU A 1 181 ? 12.047 -5.953 9.062 1 97.44 181 GLU A O 1
ATOM 1412 N N . THR A 1 182 ? 13.898 -4.797 8.484 1 98.81 182 THR A N 1
ATOM 1413 C CA . THR A 1 182 ? 13.828 -3.885 9.625 1 98.81 182 THR A CA 1
ATOM 1414 C C . THR A 1 182 ? 13.336 -2.51 9.18 1 98.81 182 THR A C 1
ATOM 1416 O O . THR A 1 182 ? 13.898 -1.907 8.266 1 98.81 182 THR A O 1
ATOM 1419 N N . LEU A 1 183 ? 12.266 -2.092 9.828 1 98.88 183 LEU A N 1
ATOM 1420 C CA . LEU A 1 183 ? 11.75 -0.745 9.609 1 98.88 183 LEU A CA 1
ATOM 1421 C C . LEU A 1 183 ? 12.172 0.187 10.742 1 98.88 183 LEU A C 1
ATOM 1423 O O . LEU A 1 183 ? 11.828 -0.044 11.898 1 98.88 183 LEU A O 1
ATOM 1427 N N . GLY A 1 184 ? 12.953 1.242 10.398 1 98.88 184 GLY A N 1
ATOM 1428 C CA . GLY A 1 184 ? 13.344 2.254 11.359 1 98.88 184 GLY A CA 1
ATOM 1429 C C . GLY A 1 184 ? 12.469 3.494 11.312 1 98.88 184 GLY A C 1
ATOM 1430 O O . GLY A 1 184 ? 12.359 4.137 10.266 1 98.88 184 GLY A O 1
ATOM 1431 N N . LEU A 1 185 ? 11.891 3.828 12.438 1 98.81 185 LEU A N 1
ATOM 1432 C CA . LEU A 1 185 ? 11.039 5.008 12.539 1 98.81 185 LEU A CA 1
ATOM 1433 C C . LEU A 1 185 ? 11.742 6.125 13.297 1 98.81 185 LEU A C 1
ATOM 1435 O O . LEU A 1 185 ? 12.172 5.93 14.438 1 98.81 185 LEU A O 1
ATOM 1439 N N . ILE A 1 186 ? 11.891 7.262 12.617 1 98.5 186 ILE A N 1
ATOM 1440 C CA . ILE A 1 186 ? 12.398 8.445 13.297 1 98.5 186 ILE A CA 1
ATOM 1441 C C . ILE A 1 186 ? 11.227 9.328 13.75 1 98.5 186 ILE A C 1
ATOM 1443 O O . ILE A 1 186 ? 10.547 9.938 12.922 1 98.5 186 ILE A O 1
ATOM 1447 N N . GLY A 1 187 ? 11.062 9.461 14.984 1 97.19 187 GLY A N 1
ATOM 1448 C CA . GLY A 1 187 ? 9.844 10.008 15.547 1 97.19 187 GLY A CA 1
ATOM 1449 C C . GLY A 1 187 ? 8.797 8.953 15.852 1 97.19 187 GLY A C 1
ATOM 1450 O O . GLY A 1 187 ? 8.43 8.172 14.977 1 97.19 187 GLY A O 1
ATOM 1451 N N . PHE A 1 188 ? 8.359 8.914 17.094 1 97.19 188 PHE A N 1
ATOM 1452 C CA . PHE A 1 188 ? 7.441 7.863 17.516 1 97.19 188 PHE A CA 1
ATOM 1453 C C . PHE A 1 188 ? 6.25 8.453 18.266 1 97.19 188 PHE A C 1
ATOM 1455 O O . PHE A 1 188 ? 5.855 7.934 19.312 1 97.19 188 PHE A O 1
ATOM 1462 N N . GLY A 1 189 ? 5.754 9.539 17.688 1 95.06 189 GLY A N 1
ATOM 1463 C CA . GLY A 1 189 ? 4.5 10.109 18.141 1 95.06 189 GLY A CA 1
ATOM 1464 C C . GLY A 1 189 ? 3.279 9.352 17.672 1 95.06 189 GLY A C 1
ATOM 1465 O O . GLY A 1 189 ? 3.334 8.133 17.484 1 95.06 189 GLY A O 1
ATOM 1466 N N . ARG A 1 190 ? 2.145 10.047 17.531 1 95.31 190 ARG A N 1
ATOM 1467 C CA . ARG A 1 190 ? 0.873 9.43 17.172 1 95.31 190 ARG A CA 1
ATOM 1468 C C . ARG A 1 190 ? 0.978 8.711 15.828 1 95.31 190 ARG A C 1
ATOM 1470 O O . ARG A 1 190 ? 0.675 7.52 15.734 1 95.31 190 ARG A O 1
ATOM 1477 N N . THR A 1 191 ? 1.436 9.406 14.797 1 97 191 THR A N 1
ATOM 1478 C CA . THR A 1 191 ? 1.53 8.82 13.469 1 97 191 THR A CA 1
ATOM 1479 C C . THR A 1 191 ? 2.586 7.715 13.43 1 97 191 THR A C 1
ATOM 1481 O O . THR A 1 191 ? 2.371 6.664 12.828 1 97 191 THR A O 1
ATOM 1484 N N . GLY A 1 192 ? 3.768 7.957 14.07 1 97.75 192 GLY A N 1
ATOM 1485 C CA . GLY A 1 192 ? 4.805 6.938 14.125 1 97.75 192 GLY A CA 1
ATOM 1486 C C . GLY A 1 192 ? 4.324 5.633 14.734 1 97.75 192 GLY A C 1
ATOM 1487 O O . GLY A 1 192 ? 4.625 4.555 14.211 1 97.75 192 GLY A O 1
ATOM 1488 N N . GLN A 1 193 ? 3.6 5.715 15.781 1 97.5 193 GLN A N 1
ATOM 1489 C CA . GLN A 1 193 ? 3.051 4.535 16.438 1 97.5 193 GLN A CA 1
ATOM 1490 C C . GLN A 1 193 ? 2.029 3.834 15.547 1 97.5 193 GLN A C 1
ATOM 1492 O O . GLN A 1 193 ? 2.004 2.604 15.469 1 97.5 193 GLN A O 1
ATOM 1497 N N . ALA A 1 194 ? 1.189 4.66 14.945 1 98.06 194 ALA A N 1
ATOM 1498 C CA . ALA A 1 194 ? 0.196 4.094 14.039 1 98.06 194 ALA A CA 1
ATOM 1499 C C . ALA A 1 194 ? 0.866 3.334 12.898 1 98.06 194 ALA A C 1
ATOM 1501 O O . ALA A 1 194 ? 0.404 2.262 12.5 1 98.06 194 ALA A O 1
ATOM 1502 N N . VAL A 1 195 ? 1.956 3.84 12.352 1 98.75 195 VAL A N 1
ATOM 1503 C CA . VAL A 1 195 ? 2.715 3.178 11.297 1 98.75 195 VAL A CA 1
ATOM 1504 C C . VAL A 1 195 ? 3.33 1.886 11.836 1 98.75 195 VAL A C 1
ATOM 1506 O O . VAL A 1 195 ? 3.299 0.851 11.164 1 98.75 195 VAL A O 1
ATOM 1509 N N . ALA A 1 196 ? 3.834 1.923 13.055 1 98.62 196 ALA A N 1
ATOM 1510 C CA . ALA A 1 196 ? 4.473 0.763 13.672 1 98.62 196 ALA A CA 1
ATOM 1511 C C . ALA A 1 196 ? 3.498 -0.404 13.789 1 98.62 196 ALA A C 1
ATOM 1513 O O . ALA A 1 196 ? 3.826 -1.536 13.43 1 98.62 196 ALA A O 1
ATOM 1514 N N . VAL A 1 197 ? 2.33 -0.142 14.273 1 97.88 197 VAL A N 1
ATOM 1515 C CA . VAL A 1 197 ? 1.315 -1.17 14.477 1 97.88 197 VAL A CA 1
ATOM 1516 C C . VAL A 1 197 ? 0.95 -1.812 13.141 1 97.88 197 VAL A C 1
ATOM 1518 O O . VAL A 1 197 ? 0.842 -3.037 13.047 1 97.88 197 VAL A O 1
ATOM 1521 N N . ARG A 1 198 ? 0.801 -1.079 12.156 1 98.62 198 ARG A N 1
ATOM 1522 C CA . ARG A 1 198 ? 0.444 -1.584 10.828 1 98.62 198 ARG A CA 1
ATOM 1523 C C . ARG A 1 198 ? 1.603 -2.355 10.211 1 98.62 198 ARG A C 1
ATOM 1525 O O . ARG A 1 198 ? 1.4 -3.414 9.609 1 98.62 198 ARG A O 1
ATOM 1532 N N . ALA A 1 199 ? 2.789 -1.818 10.352 1 98.69 199 ALA A N 1
ATOM 1533 C CA . ALA A 1 199 ? 3.967 -2.412 9.727 1 98.69 199 ALA A CA 1
ATOM 1534 C C . ALA A 1 199 ? 4.246 -3.803 10.289 1 98.69 199 ALA A C 1
ATOM 1536 O O . ALA A 1 199 ? 4.715 -4.688 9.57 1 98.69 199 ALA A O 1
ATOM 1537 N N . LYS A 1 200 ? 3.973 -4.043 11.5 1 97.94 200 LYS A N 1
ATOM 1538 C CA . LYS A 1 200 ? 4.223 -5.324 12.148 1 97.94 200 LYS A CA 1
ATOM 1539 C C . LYS A 1 200 ? 3.426 -6.441 11.484 1 97.94 200 LYS A C 1
ATOM 1541 O O . LYS A 1 200 ? 3.887 -7.586 11.422 1 97.94 200 LYS A O 1
ATOM 1546 N N . ALA A 1 201 ? 2.301 -6.121 11 1 97.5 201 ALA A N 1
ATOM 1547 C CA . ALA A 1 201 ? 1.446 -7.125 10.375 1 97.5 201 ALA A CA 1
ATOM 1548 C C . ALA A 1 201 ? 2.086 -7.676 9.102 1 97.5 201 ALA A C 1
ATOM 1550 O O . ALA A 1 201 ? 1.735 -8.766 8.648 1 97.5 201 ALA A O 1
ATOM 1551 N N . PHE A 1 202 ? 3.051 -7 8.539 1 98.38 202 PHE A N 1
ATOM 1552 C CA . PHE A 1 202 ? 3.711 -7.426 7.312 1 98.38 202 PHE A CA 1
ATOM 1553 C C . PHE A 1 202 ? 4.988 -8.195 7.621 1 98.38 202 PHE A C 1
ATOM 1555 O O . PHE A 1 202 ? 5.676 -8.664 6.711 1 98.38 202 PHE A O 1
ATOM 1562 N N . GLY A 1 203 ? 5.332 -8.258 8.93 1 97.44 203 GLY A N 1
ATOM 1563 C CA . GLY A 1 203 ? 6.508 -9.016 9.336 1 97.44 203 GLY A CA 1
ATOM 1564 C C . GLY A 1 203 ? 7.738 -8.148 9.516 1 97.44 203 GLY A C 1
ATOM 1565 O O . GLY A 1 203 ? 8.852 -8.664 9.68 1 97.44 203 GLY A O 1
ATOM 1566 N N . PHE A 1 204 ? 7.59 -6.852 9.539 1 98.44 204 PHE A N 1
ATOM 1567 C CA . PHE A 1 204 ? 8.711 -5.957 9.812 1 98.44 204 PHE A CA 1
ATOM 1568 C C . PHE A 1 204 ? 9.188 -6.105 11.25 1 98.44 204 PHE A C 1
ATOM 1570 O O . PHE A 1 204 ? 8.383 -6.227 12.172 1 98.44 204 PHE A O 1
ATOM 1577 N N . SER A 1 205 ? 10.5 -6.137 11.422 1 98.44 205 SER A N 1
ATOM 1578 C CA . SER A 1 205 ? 11.062 -5.746 12.703 1 98.44 205 SER A CA 1
ATOM 1579 C C . SER A 1 205 ? 11.109 -4.227 12.852 1 98.44 205 SER A C 1
ATOM 1581 O O . SER A 1 205 ? 11.828 -3.549 12.109 1 98.44 205 SER A O 1
ATOM 1583 N N . VAL A 1 206 ? 10.391 -3.729 13.828 1 98.62 206 VAL A N 1
ATOM 1584 C CA . VAL A 1 206 ? 10.258 -2.279 13.914 1 98.62 206 VAL A CA 1
ATOM 1585 C C . VAL A 1 206 ? 11.156 -1.741 15.023 1 98.62 206 VAL A C 1
ATOM 1587 O O . VAL A 1 206 ? 11.094 -2.215 16.156 1 98.62 206 VAL A O 1
ATOM 1590 N N . ILE A 1 207 ? 11.977 -0.757 14.688 1 98.62 207 ILE A N 1
ATOM 1591 C CA . ILE A 1 207 ? 12.781 -0.026 15.664 1 98.62 207 ILE A CA 1
ATOM 1592 C C . ILE A 1 207 ? 12.484 1.468 15.562 1 98.62 207 ILE A C 1
ATOM 1594 O O . ILE A 1 207 ? 12.039 1.947 14.516 1 98.62 207 ILE A O 1
ATOM 1598 N N . PHE A 1 208 ? 12.656 2.17 16.641 1 98.31 208 PHE A N 1
ATOM 1599 C CA . PHE A 1 208 ? 12.359 3.596 16.562 1 98.31 208 PHE A CA 1
ATOM 1600 C C . PHE A 1 208 ? 13.367 4.402 17.375 1 98.31 208 PHE A C 1
ATOM 1602 O O . PHE A 1 208 ? 14 3.879 18.297 1 98.31 208 PHE A O 1
ATOM 1609 N N . TYR A 1 209 ? 13.602 5.633 16.891 1 97.69 209 TYR A N 1
ATOM 1610 C CA . TYR A 1 209 ? 14.406 6.648 17.562 1 97.69 209 TYR A CA 1
ATOM 1611 C C . TYR A 1 209 ? 13.578 7.891 17.875 1 97.69 209 TYR A C 1
ATOM 1613 O O . TYR A 1 209 ? 13.055 8.539 16.969 1 97.69 209 TYR A O 1
ATOM 1621 N N . ASP A 1 210 ? 13.359 8.156 19.094 1 96.19 210 ASP A N 1
ATOM 1622 C CA . ASP A 1 210 ? 12.672 9.336 19.609 1 96.19 210 ASP A CA 1
ATOM 1623 C C . ASP A 1 210 ? 13.258 9.773 20.953 1 96.19 210 ASP A C 1
ATOM 1625 O O . ASP A 1 210 ? 12.938 9.195 22 1 96.19 210 ASP A O 1
ATOM 1629 N N . PRO A 1 211 ? 14.055 10.789 20.953 1 91.62 211 PRO A N 1
ATOM 1630 C CA . PRO A 1 211 ? 14.742 11.188 22.188 1 91.62 211 PRO A CA 1
ATOM 1631 C C . PRO A 1 211 ? 13.789 11.805 23.219 1 91.62 211 PRO A C 1
ATOM 1633 O O . PRO A 1 211 ? 14.141 11.906 24.391 1 91.62 211 PRO A O 1
ATOM 1636 N N . TYR A 1 212 ? 12.578 12.141 22.922 1 89 212 TYR A N 1
ATOM 1637 C CA . TYR A 1 212 ? 11.688 12.875 23.812 1 89 212 TYR A CA 1
ATOM 1638 C C . TYR A 1 212 ? 10.656 11.938 24.438 1 89 212 TYR A C 1
ATOM 1640 O O . TYR A 1 212 ? 9.922 12.336 25.344 1 89 212 TYR A O 1
ATOM 1648 N N . LEU A 1 213 ? 10.609 10.789 23.922 1 90.69 213 LEU A N 1
ATOM 1649 C CA . LEU A 1 213 ? 9.594 9.852 24.391 1 90.69 213 LEU A CA 1
ATOM 1650 C C . LEU A 1 213 ? 10.047 9.164 25.672 1 90.69 213 LEU A C 1
ATOM 1652 O O . LEU A 1 213 ? 11.211 8.797 25.812 1 90.69 213 LEU A O 1
ATOM 1656 N N . GLN A 1 214 ? 9.109 8.977 26.547 1 87.94 214 GLN A N 1
ATOM 1657 C CA . GLN A 1 214 ? 9.391 8.273 27.797 1 87.94 214 GLN A CA 1
ATOM 1658 C C . GLN A 1 214 ? 9.547 6.773 27.562 1 87.94 214 GLN A C 1
ATOM 1660 O O . GLN A 1 214 ? 9.008 6.234 26.578 1 87.94 214 GLN A O 1
ATOM 1665 N N . ASP A 1 215 ? 10.125 6.141 28.531 1 86.69 215 ASP A N 1
ATOM 1666 C CA . ASP A 1 215 ? 10.383 4.711 28.406 1 86.69 215 ASP A CA 1
ATOM 1667 C C . ASP A 1 215 ? 9.117 3.898 28.641 1 86.69 215 ASP A C 1
ATOM 1669 O O . ASP A 1 215 ? 8.195 4.355 29.328 1 86.69 215 ASP A O 1
ATOM 1673 N N . GLY A 1 216 ? 9.086 2.711 28.016 1 88.75 216 GLY A N 1
ATOM 1674 C CA . GLY A 1 216 ? 7.984 1.804 28.297 1 88.75 216 GLY A CA 1
ATOM 1675 C C . GLY A 1 216 ? 7.082 1.575 27.094 1 88.75 216 GLY A C 1
ATOM 1676 O O . GLY A 1 216 ? 6.457 0.521 26.969 1 88.75 216 GLY A O 1
ATOM 1677 N N . ILE A 1 217 ? 6.965 2.553 26.234 1 88.94 217 ILE A N 1
ATOM 1678 C CA . ILE A 1 217 ? 6.051 2.469 25.109 1 88.94 217 ILE A CA 1
ATOM 1679 C C . ILE A 1 217 ? 6.477 1.324 24.188 1 88.94 217 ILE A C 1
ATOM 1681 O O . ILE A 1 217 ? 5.629 0.662 23.578 1 88.94 217 ILE A O 1
ATOM 1685 N N . GLU A 1 218 ? 7.754 1.038 24.094 1 90.19 218 GLU A N 1
ATOM 1686 C CA . GLU A 1 218 ? 8.273 -0.024 23.234 1 90.19 218 GLU A CA 1
ATOM 1687 C C . GLU A 1 218 ? 7.785 -1.395 23.688 1 90.19 218 GLU A C 1
ATOM 1689 O O . GLU A 1 218 ? 7.543 -2.281 22.875 1 90.19 218 GLU A O 1
ATOM 1694 N N . ARG A 1 219 ? 7.602 -1.561 24.922 1 89.56 219 ARG A N 1
ATOM 1695 C CA . ARG A 1 219 ? 7.113 -2.824 25.453 1 89.56 219 ARG A CA 1
ATOM 1696 C C . ARG A 1 219 ? 5.629 -3.006 25.172 1 89.56 219 ARG A C 1
ATOM 1698 O O . ARG A 1 219 ? 5.18 -4.109 24.859 1 89.56 219 ARG A O 1
ATOM 1705 N N . SER A 1 220 ? 4.965 -1.901 25.266 1 91.06 220 SER A N 1
ATOM 1706 C CA . SER A 1 220 ? 3.525 -1.947 25.047 1 91.06 220 SER A CA 1
ATOM 1707 C C . SER A 1 220 ? 3.203 -2.338 23.609 1 91.06 220 SER A C 1
ATOM 1709 O O . SER A 1 220 ? 2.25 -3.078 23.359 1 91.06 220 SER A O 1
ATOM 1711 N N . LEU A 1 221 ? 3.979 -1.889 22.625 1 93.5 221 LEU A N 1
ATOM 1712 C CA . LEU A 1 221 ? 3.678 -2.086 21.219 1 93.5 221 LEU A CA 1
ATOM 1713 C C . LEU A 1 221 ? 4.531 -3.205 20.625 1 93.5 221 LEU A C 1
ATOM 1715 O O . LEU A 1 221 ? 4.344 -3.596 19.469 1 93.5 221 LEU A O 1
ATOM 1719 N N . GLY A 1 222 ? 5.418 -3.723 21.406 1 94.06 222 GLY A N 1
ATOM 1720 C CA . GLY A 1 222 ? 6.273 -4.801 20.938 1 94.06 222 GLY A CA 1
ATOM 1721 C C . GLY A 1 222 ? 7.266 -4.352 19.875 1 94.06 222 GLY A C 1
ATOM 1722 O O . GLY A 1 222 ? 7.434 -5.016 18.844 1 94.06 222 GLY A O 1
ATOM 1723 N N . VAL A 1 223 ? 7.801 -3.156 20.047 1 97.12 223 VAL A N 1
ATOM 1724 C CA . VAL A 1 223 ? 8.82 -2.619 19.141 1 97.12 223 VAL A CA 1
ATOM 1725 C C . VAL A 1 223 ? 10.102 -2.352 19.922 1 97.12 223 VAL A C 1
ATOM 1727 O O . VAL A 1 223 ? 10.156 -2.539 21.141 1 97.12 223 VAL A O 1
ATOM 1730 N N . GLN A 1 224 ? 11.148 -2.045 19.219 1 97.5 224 GLN A N 1
ATOM 1731 C CA . GLN A 1 224 ? 12.445 -1.858 19.859 1 97.5 224 GLN A CA 1
ATOM 1732 C C . GLN A 1 224 ? 12.898 -0.404 19.781 1 97.5 224 GLN A C 1
ATOM 1734 O O . GLN A 1 224 ? 12.883 0.193 18.703 1 97.5 224 GLN A O 1
ATOM 1739 N N . ARG A 1 225 ? 13.258 0.123 20.906 1 97 225 ARG A N 1
ATOM 1740 C CA . ARG A 1 225 ? 13.797 1.478 20.969 1 97 225 ARG A CA 1
ATOM 1741 C C . ARG A 1 225 ? 15.305 1.478 20.719 1 97 225 ARG A C 1
ATOM 1743 O O . ARG A 1 225 ? 16.016 0.611 21.219 1 97 225 ARG A O 1
ATOM 1750 N N . VAL A 1 226 ? 15.711 2.363 19.906 1 96.69 226 VAL A N 1
ATOM 1751 C CA . VAL A 1 226 ? 17.125 2.621 19.719 1 96.69 226 VAL A CA 1
ATOM 1752 C C . VAL A 1 226 ? 17.469 4.031 20.188 1 96.69 226 VAL A C 1
ATOM 1754 O O . VAL A 1 226 ? 16.688 4.965 19.984 1 96.69 226 VAL A O 1
ATOM 1757 N N . TYR A 1 227 ? 18.688 4.234 20.688 1 94.25 227 TYR A N 1
ATOM 1758 C CA . TYR A 1 227 ? 18.938 5.457 21.438 1 94.25 227 TYR A CA 1
ATOM 1759 C C . TYR A 1 227 ? 19.766 6.445 20.609 1 94.25 227 TYR A C 1
ATOM 1761 O O . TYR A 1 227 ? 19.891 7.613 20.984 1 94.25 227 TYR A O 1
ATOM 1769 N N . THR A 1 228 ? 20.281 6.035 19.5 1 96.56 228 THR A N 1
ATOM 1770 C CA . THR A 1 228 ? 21 6.965 18.641 1 96.56 228 THR A CA 1
ATOM 1771 C C . THR A 1 228 ? 20.469 6.887 17.203 1 96.56 228 THR A C 1
ATOM 1773 O O . THR A 1 228 ? 20.062 5.82 16.75 1 96.56 228 THR A O 1
ATOM 1776 N N . LEU A 1 229 ? 20.578 7.988 16.562 1 97 229 LEU A N 1
ATOM 1777 C CA . LEU A 1 229 ? 20.172 8.047 15.172 1 97 229 LEU A CA 1
ATOM 1778 C C . LEU A 1 229 ? 21.047 7.152 14.305 1 97 229 LEU A C 1
ATOM 1780 O O . LEU A 1 229 ? 20.547 6.488 13.391 1 97 229 LEU A O 1
ATOM 1784 N N . GLN A 1 230 ? 22.281 7.133 14.57 1 97.12 230 GLN A N 1
ATOM 1785 C CA . GLN A 1 230 ? 23.234 6.32 13.82 1 97.12 230 GLN A CA 1
ATOM 1786 C C . GLN A 1 230 ? 22.859 4.844 13.875 1 97.12 230 GLN A C 1
ATOM 1788 O O . GLN A 1 230 ? 22.891 4.148 12.859 1 97.12 230 GLN A O 1
ATOM 1793 N N . ASP A 1 231 ? 22.516 4.402 15.031 1 97.75 231 ASP A N 1
ATOM 1794 C CA . ASP A 1 231 ? 22.125 3.004 15.203 1 97.75 231 ASP A CA 1
ATOM 1795 C C . ASP A 1 231 ? 20.859 2.684 14.406 1 97.75 231 ASP A C 1
ATOM 1797 O O . ASP A 1 231 ? 20.75 1.607 13.812 1 97.75 231 ASP A O 1
ATOM 1801 N N . LEU A 1 232 ? 19.969 3.584 14.414 1 98.56 232 LEU A N 1
ATOM 1802 C CA . LEU A 1 232 ? 18.734 3.375 13.664 1 98.56 232 LEU A CA 1
ATOM 1803 C C . LEU A 1 232 ? 19.016 3.273 12.172 1 98.56 232 LEU A C 1
ATOM 1805 O O . LEU A 1 232 ? 18.516 2.361 11.5 1 98.56 232 LEU A O 1
ATOM 1809 N N . LEU A 1 233 ? 19.812 4.176 11.664 1 98.5 233 LEU A N 1
ATOM 1810 C CA . LEU A 1 233 ? 20.125 4.227 10.242 1 98.5 233 LEU A CA 1
ATOM 1811 C C . LEU A 1 233 ? 20.891 2.98 9.805 1 98.5 233 LEU A C 1
ATOM 1813 O O . LEU A 1 233 ? 20.609 2.418 8.742 1 98.5 233 LEU A O 1
ATOM 1817 N N . TYR A 1 234 ? 21.703 2.498 10.664 1 97.5 234 TYR A N 1
ATOM 1818 C CA . TYR A 1 234 ? 22.562 1.359 10.359 1 97.5 234 TYR A CA 1
ATOM 1819 C C . TYR A 1 234 ? 21.766 0.064 10.32 1 97.5 234 TYR A C 1
ATOM 1821 O O . TYR A 1 234 ? 22.062 -0.84 9.539 1 97.5 234 TYR A O 1
ATOM 1829 N N . GLN A 1 235 ? 20.797 -0.042 11.031 1 98.12 235 GLN A N 1
ATOM 1830 C CA . GLN A 1 235 ? 20.062 -1.297 11.195 1 98.12 235 GLN A CA 1
ATOM 1831 C C . GLN A 1 235 ? 18.859 -1.366 10.266 1 98.12 235 GLN A C 1
ATOM 1833 O O . GLN A 1 235 ? 18.281 -2.438 10.062 1 98.12 235 GLN A O 1
ATOM 1838 N N . SER A 1 236 ? 18.5 -0.286 9.695 1 98.75 236 SER A N 1
ATOM 1839 C CA . SER A 1 236 ? 17.203 -0.208 9.023 1 98.75 236 SER A CA 1
ATOM 1840 C C . SER A 1 236 ? 17.328 -0.539 7.539 1 98.75 236 SER A C 1
ATOM 1842 O O . SER A 1 236 ? 18.219 -0.02 6.859 1 98.75 236 SER A O 1
ATOM 1844 N N . ASP A 1 237 ? 16.453 -1.432 7.059 1 98.62 237 ASP A N 1
ATOM 1845 C CA . ASP A 1 237 ? 16.312 -1.679 5.629 1 98.62 237 ASP A CA 1
ATOM 1846 C C . ASP A 1 237 ? 15.406 -0.639 4.977 1 98.62 237 ASP A C 1
ATOM 1848 O O . ASP A 1 237 ? 15.469 -0.42 3.768 1 98.62 237 ASP A O 1
ATOM 1852 N N . CYS A 1 238 ? 14.562 -0.074 5.766 1 98.81 238 CYS A N 1
ATOM 1853 C CA . CYS A 1 238 ? 13.664 1.015 5.395 1 98.81 238 CYS A CA 1
ATOM 1854 C C . CYS A 1 238 ? 13.562 2.043 6.516 1 98.81 238 CYS A C 1
ATOM 1856 O O . CYS A 1 238 ? 13.367 1.683 7.676 1 98.81 238 CYS A O 1
ATOM 1858 N N . VAL A 1 239 ? 13.734 3.328 6.164 1 98.88 239 VAL A N 1
ATOM 1859 C CA . VAL A 1 239 ? 13.648 4.406 7.145 1 98.88 239 VAL A CA 1
ATOM 1860 C C . VAL A 1 239 ? 12.438 5.289 6.828 1 98.88 239 VAL A C 1
ATOM 1862 O O . VAL A 1 239 ? 12.25 5.703 5.684 1 98.88 239 VAL A O 1
ATOM 1865 N N . SER A 1 240 ? 11.594 5.539 7.805 1 98.94 240 SER A N 1
ATOM 1866 C CA . SER A 1 240 ? 10.445 6.422 7.66 1 98.94 240 SER A CA 1
ATOM 1867 C C . SER A 1 240 ? 10.477 7.551 8.68 1 98.94 240 SER A C 1
ATOM 1869 O O . SER A 1 240 ? 10.75 7.32 9.859 1 98.94 240 SER A O 1
ATOM 1871 N N . LEU A 1 241 ? 10.234 8.766 8.227 1 98.75 241 LEU A N 1
ATOM 1872 C CA . LEU A 1 241 ? 10.344 9.953 9.062 1 98.75 241 LEU A CA 1
ATOM 1873 C C . LEU A 1 241 ? 8.977 10.383 9.586 1 98.75 241 LEU A C 1
ATOM 1875 O O . LEU A 1 241 ? 8.023 10.5 8.812 1 98.75 241 LEU A O 1
ATOM 1879 N N . HIS A 1 242 ? 8.883 10.664 10.898 1 97.69 242 HIS A N 1
ATOM 1880 C CA . HIS A 1 242 ? 7.637 11.055 11.547 1 97.69 242 HIS A CA 1
ATOM 1881 C C . HIS A 1 242 ? 7.887 12.07 12.656 1 97.69 242 HIS A C 1
ATOM 1883 O O . HIS A 1 242 ? 7.223 12.031 13.695 1 97.69 242 HIS A O 1
ATOM 1889 N N . CYS A 1 243 ? 8.82 12.938 12.492 1 93.88 243 CYS A N 1
ATOM 1890 C CA . CYS A 1 243 ? 9.125 13.938 13.508 1 93.88 243 CYS A CA 1
ATOM 1891 C C . CYS A 1 243 ? 8.859 15.344 12.984 1 93.88 243 CYS A C 1
ATOM 1893 O O . CYS A 1 243 ? 8.734 15.547 11.773 1 93.88 243 CYS A O 1
ATOM 1895 N N . ASN A 1 244 ? 8.703 16.281 13.898 1 90.5 244 ASN A N 1
ATOM 1896 C CA . ASN A 1 244 ? 8.516 17.688 13.539 1 90.5 244 ASN A CA 1
ATOM 1897 C C . ASN A 1 244 ? 9.797 18.297 12.984 1 90.5 244 ASN A C 1
ATOM 1899 O O . ASN A 1 244 ? 10.883 17.75 13.148 1 90.5 244 ASN A O 1
ATOM 1903 N N . LEU A 1 245 ? 9.609 19.359 12.312 1 92.31 245 LEU A N 1
ATOM 1904 C CA . LEU A 1 245 ? 10.75 20.109 11.789 1 92.31 245 LEU A CA 1
ATOM 1905 C C . LEU A 1 245 ? 11.078 21.297 12.688 1 92.31 245 LEU A C 1
ATOM 1907 O O . LEU A 1 245 ? 10.195 22.062 13.055 1 92.31 245 LEU A O 1
ATOM 1911 N N . ASN A 1 246 ? 12.242 21.359 13.141 1 86.5 246 ASN A N 1
ATOM 1912 C CA . ASN A 1 246 ? 12.766 22.484 13.922 1 86.5 246 ASN A CA 1
ATOM 1913 C C . ASN A 1 246 ? 14.156 22.891 13.445 1 86.5 246 ASN A C 1
ATOM 1915 O O . ASN A 1 246 ? 14.625 22.438 12.406 1 86.5 246 ASN A O 1
ATOM 1919 N N . GLU A 1 247 ? 14.742 23.828 14.172 1 86.62 247 GLU A N 1
ATOM 1920 C CA . GLU A 1 247 ? 16.031 24.375 13.766 1 86.62 247 GLU A CA 1
ATOM 1921 C C . GLU A 1 247 ? 17.141 23.344 13.914 1 86.62 247 GLU A C 1
ATOM 1923 O O . GLU A 1 247 ? 18.125 23.375 13.18 1 86.62 247 GLU A O 1
ATOM 1928 N N . HIS A 1 248 ? 16.938 22.344 14.688 1 87.88 248 HIS A N 1
ATOM 1929 C CA . HIS A 1 248 ? 17.984 21.406 15.031 1 87.88 248 HIS A CA 1
ATOM 1930 C C . HIS A 1 248 ? 17.953 20.188 14.109 1 87.88 248 HIS A C 1
ATOM 1932 O O . HIS A 1 248 ? 18.938 19.438 14.023 1 87.88 248 HIS A O 1
ATOM 1938 N N . ASN A 1 249 ? 16.922 19.938 13.453 1 93 249 ASN A N 1
ATOM 1939 C CA . ASN A 1 249 ? 16.844 18.719 12.664 1 93 249 ASN A CA 1
ATOM 1940 C C . ASN A 1 249 ? 16.609 19 11.188 1 93 249 ASN A C 1
ATOM 1942 O O . ASN A 1 249 ? 16.156 18.125 10.445 1 93 249 ASN A O 1
ATOM 1946 N N . HIS A 1 250 ? 16.75 20.312 10.812 1 95.5 250 HIS A N 1
ATOM 1947 C CA . HIS A 1 250 ? 16.766 20.625 9.391 1 95.5 250 HIS A CA 1
ATOM 1948 C C . HIS A 1 250 ? 17.812 19.812 8.648 1 95.5 250 HIS A C 1
ATOM 1950 O O . HIS A 1 250 ? 18.969 19.766 9.062 1 95.5 250 HIS A O 1
ATOM 1956 N N . HIS A 1 251 ? 17.406 19.109 7.57 1 97.56 251 HIS A N 1
ATOM 1957 C CA . HIS A 1 251 ? 18.281 18.219 6.812 1 97.56 251 HIS A CA 1
ATOM 1958 C C . HIS A 1 251 ? 18.859 17.125 7.707 1 97.56 251 HIS A C 1
ATOM 1960 O O . HIS A 1 251 ? 20.078 16.875 7.676 1 97.56 251 HIS A O 1
ATOM 1966 N N . LEU A 1 252 ? 17.938 16.641 8.492 1 97.56 252 LEU A N 1
ATOM 1967 C CA . LEU A 1 252 ? 18.281 15.461 9.289 1 97.56 252 LEU A CA 1
ATOM 1968 C C . LEU A 1 252 ? 18.875 14.367 8.414 1 97.56 252 LEU A C 1
ATOM 1970 O O . LEU A 1 252 ? 19.859 13.734 8.789 1 97.56 252 LEU A O 1
ATOM 1974 N N . ILE A 1 253 ? 18.219 14.094 7.309 1 98.44 253 ILE A N 1
ATOM 1975 C CA . ILE A 1 253 ? 18.734 13.195 6.289 1 98.44 253 ILE A CA 1
ATOM 1976 C C . ILE A 1 253 ? 19.578 13.992 5.285 1 98.44 253 ILE A C 1
ATOM 1978 O O . ILE A 1 253 ? 19.047 14.789 4.52 1 98.44 253 ILE A O 1
ATOM 1982 N N . ASN A 1 254 ? 20.828 13.867 5.336 1 98.06 254 ASN A N 1
ATOM 1983 C CA . ASN A 1 254 ? 21.797 14.539 4.461 1 98.06 254 ASN A CA 1
ATOM 1984 C C . ASN A 1 254 ? 22.844 13.562 3.934 1 98.06 254 ASN A C 1
ATOM 1986 O O . ASN A 1 254 ? 22.719 12.352 4.098 1 98.06 254 ASN A O 1
ATOM 1990 N N . ASP A 1 255 ? 23.844 14.094 3.252 1 97.5 255 ASP A N 1
ATOM 1991 C CA . ASP A 1 255 ? 24.875 13.25 2.646 1 97.5 255 ASP A CA 1
ATOM 1992 C C . ASP A 1 255 ? 25.562 12.391 3.701 1 97.5 255 ASP A C 1
ATOM 1994 O O . ASP A 1 255 ? 25.797 11.203 3.48 1 97.5 255 ASP A O 1
ATOM 1998 N N . PHE A 1 256 ? 25.797 13.008 4.844 1 97.38 256 PHE A N 1
ATOM 1999 C CA . PHE A 1 256 ? 26.5 12.328 5.926 1 97.38 256 PHE A CA 1
ATOM 2000 C C . PHE A 1 256 ? 25.656 11.203 6.504 1 97.38 256 PHE A C 1
ATOM 2002 O O . PHE A 1 256 ? 26.141 10.086 6.691 1 97.38 256 PHE A O 1
ATOM 2009 N N . THR A 1 257 ? 24.422 11.453 6.781 1 98.12 257 THR A N 1
ATOM 2010 C CA . THR A 1 257 ? 23.562 10.461 7.402 1 98.12 257 THR A CA 1
ATOM 2011 C C . THR A 1 257 ? 23.172 9.383 6.395 1 98.12 257 THR A C 1
ATOM 2013 O O . THR A 1 257 ? 22.969 8.219 6.77 1 98.12 257 THR A O 1
ATOM 2016 N N . ILE A 1 258 ? 23.094 9.656 5.125 1 98.25 258 ILE A N 1
ATOM 2017 C CA . ILE A 1 258 ? 22.781 8.688 4.086 1 98.25 258 ILE A CA 1
ATOM 2018 C C . ILE A 1 258 ? 23.891 7.641 4.008 1 98.25 258 ILE A C 1
ATOM 2020 O O . ILE A 1 258 ? 23.625 6.453 3.807 1 98.25 258 ILE A O 1
ATOM 2024 N N . LYS A 1 259 ? 25.078 8.062 4.191 1 97.06 259 LYS A N 1
ATOM 2025 C CA . LYS A 1 259 ? 26.219 7.156 4.141 1 97.06 259 LYS A CA 1
ATOM 2026 C C . LYS A 1 259 ? 26.203 6.184 5.32 1 97.06 259 LYS A C 1
ATOM 2028 O O . LYS A 1 259 ? 26.844 5.133 5.273 1 97.06 259 LYS A O 1
ATOM 2033 N N . GLN A 1 260 ? 25.469 6.559 6.367 1 97.19 260 GLN A N 1
ATOM 2034 C CA . GLN A 1 260 ? 25.344 5.699 7.539 1 97.19 260 GLN A CA 1
ATOM 2035 C C . GLN A 1 260 ? 24.25 4.66 7.348 1 97.19 260 GLN A C 1
ATOM 2037 O O . GLN A 1 260 ? 24.172 3.682 8.094 1 97.19 260 GLN A O 1
ATOM 2042 N N . MET A 1 261 ? 23.375 4.832 6.371 1 97.81 261 MET A N 1
ATOM 2043 C CA . MET A 1 261 ? 22.281 3.906 6.109 1 97.81 261 MET A CA 1
ATOM 2044 C C . MET A 1 261 ? 22.797 2.615 5.48 1 97.81 261 MET A C 1
ATOM 2046 O O . MET A 1 261 ? 23.875 2.6 4.879 1 97.81 261 MET A O 1
ATOM 2050 N N . ARG A 1 262 ? 22.031 1.582 5.668 1 96.5 262 ARG A N 1
ATOM 2051 C CA . ARG A 1 262 ? 22.328 0.335 4.977 1 96.5 262 ARG A CA 1
ATOM 2052 C C . ARG A 1 262 ? 22.297 0.526 3.463 1 96.5 262 ARG A C 1
ATOM 2054 O O . ARG A 1 262 ? 21.438 1.242 2.943 1 96.5 262 ARG A O 1
ATOM 2061 N N . GLN A 1 263 ? 23.25 -0.162 2.803 1 96 263 GLN A N 1
ATOM 2062 C CA . GLN A 1 263 ? 23.25 -0.111 1.345 1 96 263 GLN A CA 1
ATOM 2063 C C . GLN A 1 263 ? 21.938 -0.656 0.779 1 96 263 GLN A C 1
ATOM 2065 O O . GLN A 1 263 ? 21.531 -1.767 1.117 1 96 263 GLN A O 1
ATOM 2070 N N . GLY A 1 264 ? 21.312 0.187 -0.044 1 96.25 264 GLY A N 1
ATOM 2071 C CA . GLY A 1 264 ? 20.062 -0.236 -0.668 1 96.25 264 GLY A CA 1
ATOM 2072 C C . GLY A 1 264 ? 18.859 -0.024 0.216 1 96.25 264 GLY A C 1
ATOM 2073 O O . GLY A 1 264 ? 17.812 -0.637 0 1 96.25 264 GLY A O 1
ATOM 2074 N N . ALA A 1 265 ? 18.969 0.801 1.205 1 98.06 265 ALA A N 1
ATOM 2075 C CA . ALA A 1 265 ? 17.844 1.084 2.088 1 98.06 265 ALA A CA 1
ATOM 2076 C C . ALA A 1 265 ? 16.781 1.93 1.378 1 98.06 265 ALA A C 1
ATOM 2078 O O . ALA A 1 265 ? 17.078 2.592 0.381 1 98.06 265 ALA A O 1
ATOM 2079 N N . PHE A 1 266 ? 15.555 1.82 1.876 1 98.75 266 PHE A N 1
ATOM 2080 C CA . PHE A 1 266 ? 14.477 2.678 1.408 1 98.75 266 PHE A CA 1
ATOM 2081 C C . PHE A 1 266 ? 14.281 3.867 2.342 1 98.75 266 PHE A C 1
ATOM 2083 O O . PHE A 1 266 ? 14.609 3.791 3.527 1 98.75 266 PHE A O 1
ATOM 2090 N N . LEU A 1 267 ? 13.789 4.977 1.759 1 98.88 267 LEU A N 1
ATOM 2091 C CA . LEU A 1 267 ? 13.492 6.168 2.545 1 98.88 267 LEU A CA 1
ATOM 2092 C C . LEU A 1 267 ? 12.078 6.664 2.271 1 98.88 267 LEU A C 1
ATOM 2094 O O . LEU A 1 267 ? 11.664 6.777 1.113 1 98.88 267 LEU A O 1
ATOM 2098 N N . VAL A 1 268 ? 11.336 6.902 3.354 1 98.88 268 VAL A N 1
ATOM 2099 C CA . VAL A 1 268 ? 9.977 7.414 3.234 1 98.88 268 VAL A CA 1
ATOM 2100 C C . VAL A 1 268 ? 9.805 8.648 4.117 1 98.88 268 VAL A C 1
ATOM 2102 O O . VAL A 1 268 ? 10.25 8.664 5.27 1 98.88 268 VAL A O 1
ATOM 2105 N N . ASN A 1 269 ? 9.195 9.727 3.533 1 98.75 269 ASN A N 1
ATOM 2106 C CA . ASN A 1 269 ? 8.945 10.938 4.297 1 98.75 269 ASN A CA 1
ATOM 2107 C C . ASN A 1 269 ? 7.52 11.445 4.09 1 98.75 269 ASN A C 1
ATOM 2109 O O . ASN A 1 269 ? 7.176 11.922 3.004 1 98.75 269 ASN A O 1
ATOM 2113 N N . ALA A 1 270 ? 6.711 11.297 5.07 1 96.69 270 ALA A N 1
ATOM 2114 C CA . ALA A 1 270 ? 5.367 11.867 5.086 1 96.69 270 ALA A CA 1
ATOM 2115 C C . ALA A 1 270 ? 5.191 12.836 6.254 1 96.69 270 ALA A C 1
ATOM 2117 O O . ALA A 1 270 ? 4.086 13 6.77 1 96.69 270 ALA A O 1
ATOM 2118 N N . ALA A 1 271 ? 6.285 13.375 6.742 1 96.69 271 ALA A N 1
ATOM 2119 C CA . ALA A 1 271 ? 6.289 14.297 7.867 1 96.69 271 ALA A CA 1
ATOM 2120 C C . ALA A 1 271 ? 6.484 15.734 7.395 1 96.69 271 ALA A C 1
ATOM 2122 O O . ALA A 1 271 ? 5.516 16.406 7.027 1 96.69 271 ALA A O 1
ATOM 2123 N N . ARG A 1 272 ? 7.758 16.094 7.258 1 96 272 ARG A N 1
ATOM 2124 C CA . ARG A 1 272 ? 8.094 17.438 6.824 1 96 272 ARG A CA 1
ATOM 2125 C C . ARG A 1 272 ? 9.203 17.422 5.781 1 96 272 ARG A C 1
ATOM 2127 O O . ARG A 1 272 ? 10.18 16.688 5.922 1 96 272 ARG A O 1
ATOM 2134 N N . GLY A 1 273 ? 9.055 18.25 4.734 1 96.06 273 GLY A N 1
ATOM 2135 C CA . GLY A 1 273 ? 9.984 18.234 3.615 1 96.06 273 GLY A CA 1
ATOM 2136 C C . GLY A 1 273 ? 11.391 18.656 4.004 1 96.06 273 GLY A C 1
ATOM 2137 O O . GLY A 1 273 ? 12.367 18.094 3.494 1 96.06 273 GLY A O 1
ATOM 2138 N N . GLY A 1 274 ? 11.539 19.609 4.973 1 95.81 274 GLY A N 1
ATOM 2139 C CA . GLY A 1 274 ? 12.828 20.156 5.348 1 95.81 274 GLY A CA 1
ATOM 2140 C C . GLY A 1 274 ? 13.711 19.172 6.09 1 95.81 274 GLY A C 1
ATOM 2141 O O . GLY A 1 274 ? 14.906 19.422 6.285 1 95.81 274 GLY A O 1
ATOM 2142 N N . LEU A 1 275 ? 13.203 18.031 6.383 1 97.81 275 LEU A N 1
ATOM 2143 C CA . LEU A 1 275 ? 13.969 17.016 7.094 1 97.81 275 LEU A CA 1
ATOM 2144 C C . LEU A 1 275 ? 14.969 16.344 6.164 1 97.81 275 LEU A C 1
ATOM 2146 O O . LEU A 1 275 ? 15.969 15.773 6.621 1 97.81 275 LEU A O 1
ATOM 2150 N N . VAL A 1 276 ? 14.719 16.391 4.859 1 98.5 276 VAL A N 1
ATOM 2151 C CA . VAL A 1 276 ? 15.539 15.688 3.881 1 98.5 276 VAL A CA 1
ATOM 2152 C C . VAL A 1 276 ? 16.25 16.688 2.975 1 98.5 276 VAL A C 1
ATOM 2154 O O . VAL A 1 276 ? 15.602 17.594 2.414 1 98.5 276 VAL A O 1
ATOM 2157 N N . ASP A 1 277 ? 17.516 16.609 2.916 1 98.5 277 ASP A N 1
ATOM 2158 C CA . ASP A 1 277 ? 18.25 17.297 1.868 1 98.5 277 ASP A CA 1
ATOM 2159 C C . ASP A 1 277 ? 18.031 16.641 0.508 1 98.5 277 ASP A C 1
ATOM 2161 O O . ASP A 1 2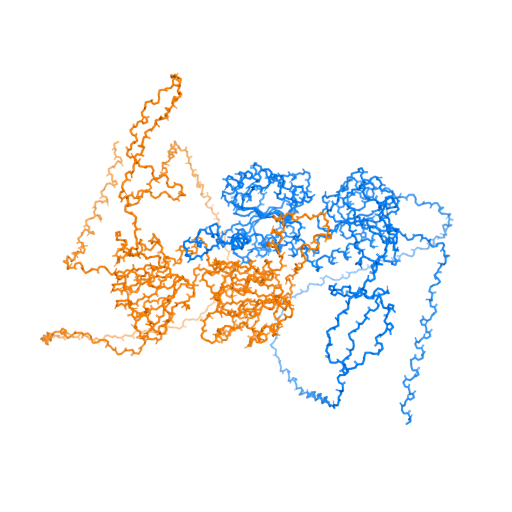77 ? 18.641 15.625 0.196 1 98.5 277 ASP A O 1
ATOM 2165 N N . GLU A 1 278 ? 17.266 17.312 -0.334 1 97.94 278 GLU A N 1
ATOM 2166 C CA . GLU A 1 278 ? 16.797 16.688 -1.57 1 97.94 278 GLU A CA 1
ATOM 2167 C C . GLU A 1 278 ? 17.938 16.516 -2.568 1 97.94 278 GLU A C 1
ATOM 2169 O O . GLU A 1 278 ? 17.922 15.594 -3.385 1 97.94 278 GLU A O 1
ATOM 2174 N N . LYS A 1 279 ? 18.906 17.422 -2.521 1 97.81 279 LYS A N 1
ATOM 2175 C CA . LYS A 1 279 ? 20.062 17.266 -3.385 1 97.81 279 LYS A CA 1
ATOM 2176 C C . LYS A 1 279 ? 20.844 16 -3.021 1 97.81 279 LYS A C 1
ATOM 2178 O O . LYS A 1 279 ? 21.234 15.234 -3.902 1 97.81 279 LYS A O 1
ATOM 2183 N N . ALA A 1 280 ? 21.031 15.844 -1.761 1 98.31 280 ALA A N 1
ATOM 2184 C CA . ALA A 1 280 ? 21.734 14.656 -1.279 1 98.31 280 ALA A CA 1
ATOM 2185 C C . ALA A 1 280 ? 20.953 13.383 -1.609 1 98.31 280 ALA A C 1
ATOM 2187 O O . ALA A 1 280 ? 21.531 12.375 -2.008 1 98.31 280 ALA A O 1
ATOM 2188 N N . LEU A 1 281 ? 19.703 13.43 -1.467 1 98.44 281 LEU A N 1
ATOM 2189 C CA . LEU A 1 281 ? 18.844 12.281 -1.755 1 98.44 281 LEU A CA 1
ATOM 2190 C C . LEU A 1 281 ? 18.891 11.922 -3.236 1 98.44 281 LEU A C 1
ATOM 2192 O O . LEU A 1 281 ? 19 10.742 -3.588 1 98.44 281 LEU A O 1
ATOM 2196 N N . ALA A 1 282 ? 18.781 12.961 -4.098 1 98.19 282 ALA A N 1
ATOM 2197 C CA . ALA A 1 282 ? 18.844 12.734 -5.539 1 98.19 282 ALA A CA 1
ATOM 2198 C C . ALA A 1 282 ? 20.141 12.023 -5.93 1 98.19 282 ALA A C 1
ATOM 2200 O O . ALA A 1 282 ? 20.109 11.078 -6.727 1 98.19 282 ALA A O 1
ATOM 2201 N N . GLN A 1 283 ? 21.203 12.469 -5.348 1 97.81 283 GLN A N 1
ATOM 2202 C CA . GLN A 1 283 ? 22.5 11.867 -5.629 1 97.81 283 GLN A CA 1
ATOM 2203 C C . GLN A 1 283 ? 22.547 10.422 -5.133 1 97.81 283 GLN A C 1
ATOM 2205 O O . GLN A 1 283 ? 23.062 9.539 -5.82 1 97.81 283 GLN A O 1
ATOM 2210 N N . ALA A 1 284 ? 22.062 10.188 -3.963 1 98.31 284 ALA A N 1
ATOM 2211 C CA . ALA A 1 284 ? 22.062 8.852 -3.371 1 98.31 284 ALA A CA 1
ATOM 2212 C C . ALA A 1 284 ? 21.219 7.887 -4.203 1 98.31 284 ALA A C 1
ATOM 2214 O O . ALA A 1 284 ? 21.562 6.707 -4.328 1 98.31 284 ALA A O 1
ATOM 2215 N N . LEU A 1 285 ? 20.125 8.297 -4.766 1 98.25 285 LEU A N 1
ATOM 2216 C CA . LEU A 1 285 ? 19.266 7.484 -5.625 1 98.25 285 LEU A CA 1
ATOM 2217 C C . LEU A 1 285 ? 19.969 7.156 -6.938 1 98.25 285 LEU A C 1
ATOM 2219 O O . LEU A 1 285 ? 19.906 6.02 -7.414 1 98.25 285 LEU A O 1
ATOM 2223 N N . LYS A 1 286 ? 20.625 8.109 -7.504 1 97.19 286 LYS A N 1
ATOM 2224 C CA . LYS A 1 286 ? 21.344 7.918 -8.758 1 97.19 286 LYS A CA 1
ATOM 2225 C C . LYS A 1 286 ? 22.484 6.922 -8.594 1 97.19 286 LYS A C 1
ATOM 2227 O O . LYS A 1 286 ? 22.734 6.098 -9.477 1 97.19 286 LYS A O 1
ATOM 2232 N N . GLU A 1 287 ? 23.078 6.992 -7.406 1 96 287 GLU A N 1
ATOM 2233 C CA . GLU A 1 287 ? 24.219 6.125 -7.129 1 96 287 GLU A CA 1
ATOM 2234 C C . GLU A 1 287 ? 23.766 4.75 -6.648 1 96 287 GLU A C 1
ATOM 2236 O O . GLU A 1 287 ? 24.578 3.816 -6.574 1 96 287 GLU A O 1
ATOM 2241 N N . GLY A 1 288 ? 22.625 4.664 -6.25 1 95.31 288 GLY A N 1
ATOM 2242 C CA . GLY A 1 288 ? 22.094 3.389 -5.801 1 95.31 288 GLY A CA 1
ATOM 2243 C C . GLY A 1 288 ? 22.297 3.139 -4.32 1 95.31 288 GLY A C 1
ATOM 2244 O O . GLY A 1 288 ? 22.062 2.033 -3.83 1 95.31 288 GLY A O 1
ATOM 2245 N N . ARG A 1 289 ? 22.828 4.086 -3.625 1 96.38 289 ARG A N 1
ATOM 2246 C CA . ARG A 1 289 ? 22.969 3.963 -2.178 1 96.38 289 ARG A CA 1
ATOM 2247 C C . ARG A 1 289 ? 21.594 3.801 -1.51 1 96.38 289 ARG A C 1
ATOM 2249 O O . ARG A 1 289 ? 21.453 3.043 -0.548 1 96.38 289 ARG A O 1
ATOM 2256 N N . ILE A 1 290 ? 20.703 4.598 -1.957 1 97.88 290 ILE A N 1
ATOM 2257 C CA . ILE A 1 290 ? 19.281 4.434 -1.633 1 97.88 290 ILE A CA 1
ATOM 2258 C C . ILE A 1 290 ? 18.562 3.779 -2.805 1 97.88 290 ILE A C 1
ATOM 2260 O O . ILE A 1 290 ? 18.594 4.285 -3.93 1 97.88 290 ILE A O 1
ATOM 2264 N N . ARG A 1 291 ? 17.938 2.705 -2.541 1 97.12 291 ARG A N 1
ATOM 2265 C CA . ARG A 1 291 ? 17.312 1.897 -3.578 1 97.12 291 ARG A CA 1
ATOM 2266 C C . ARG A 1 291 ? 16.062 2.584 -4.121 1 97.12 291 ARG A C 1
ATOM 2268 O O . ARG A 1 291 ? 15.703 2.406 -5.289 1 97.12 291 ARG A O 1
ATOM 2275 N N . GLY A 1 292 ? 15.391 3.24 -3.295 1 98.12 292 GLY A N 1
ATOM 2276 C CA . GLY A 1 292 ? 14.172 3.957 -3.631 1 98.12 292 GLY A CA 1
ATOM 2277 C C . GLY A 1 292 ? 13.664 4.84 -2.504 1 98.12 292 GLY A C 1
ATOM 2278 O O . GLY A 1 292 ? 14.008 4.621 -1.339 1 98.12 292 GLY A O 1
ATOM 2279 N N . ALA A 1 293 ? 12.859 5.809 -2.879 1 98.81 293 ALA A N 1
ATOM 2280 C CA . ALA A 1 293 ? 12.312 6.719 -1.879 1 98.81 293 ALA A CA 1
ATOM 2281 C C . ALA A 1 293 ? 10.883 7.129 -2.238 1 98.81 293 ALA A C 1
ATOM 2283 O O . ALA A 1 293 ? 10.492 7.074 -3.406 1 98.81 293 ALA A O 1
ATOM 2284 N N . ALA A 1 294 ? 10.133 7.414 -1.262 1 98.88 294 ALA A N 1
ATOM 2285 C CA . ALA A 1 294 ? 8.781 7.949 -1.415 1 98.88 294 ALA A CA 1
ATOM 2286 C C . ALA A 1 294 ? 8.57 9.164 -0.524 1 98.88 294 ALA A C 1
ATOM 2288 O O . ALA A 1 294 ? 8.773 9.102 0.69 1 98.88 294 ALA A O 1
ATOM 2289 N N . LEU A 1 295 ? 8.172 10.273 -1.169 1 98.62 295 LEU A N 1
ATOM 2290 C CA . LEU A 1 295 ? 8.016 11.539 -0.454 1 98.62 295 LEU A CA 1
ATOM 2291 C C . LEU A 1 295 ? 6.621 12.117 -0.66 1 98.62 295 LEU A C 1
ATOM 2293 O O . LEU A 1 295 ? 6.184 12.305 -1.797 1 98.62 295 LEU A O 1
ATOM 2297 N N . ASP A 1 296 ? 5.973 12.406 0.46 1 98.19 296 ASP A N 1
ATOM 2298 C CA . ASP A 1 296 ? 4.703 13.125 0.389 1 98.19 296 ASP A CA 1
ATOM 2299 C C . ASP A 1 296 ? 4.902 14.617 0.663 1 98.19 296 ASP A C 1
ATOM 2301 O O . ASP A 1 296 ? 4.008 15.422 0.411 1 98.19 296 ASP A O 1
ATOM 2305 N N . VAL A 1 297 ? 6.027 14.969 1.229 1 97.12 297 VAL A N 1
ATOM 2306 C CA . VAL A 1 297 ? 6.387 16.344 1.552 1 97.12 297 VAL A CA 1
ATOM 2307 C C . VAL A 1 297 ? 7.742 16.688 0.939 1 97.12 297 VAL A C 1
ATOM 2309 O O . VAL A 1 297 ? 8.57 15.805 0.727 1 97.12 297 VAL A O 1
ATOM 2312 N N . HIS A 1 298 ? 7.922 17.953 0.663 1 95.69 298 HIS A N 1
ATOM 2313 C CA . HIS A 1 298 ? 9.102 18.391 -0.079 1 95.69 298 HIS A CA 1
ATOM 2314 C C . HIS A 1 298 ? 9.688 19.672 0.505 1 95.69 298 HIS A C 1
ATOM 2316 O O . HIS A 1 298 ? 8.992 20.406 1.199 1 95.69 298 HIS A O 1
ATOM 2322 N N . GLU A 1 299 ? 10.883 19.891 0.203 1 93.62 299 GLU A N 1
ATOM 2323 C CA . GLU A 1 299 ? 11.562 21.094 0.703 1 93.62 299 GLU A CA 1
ATOM 2324 C C . GLU A 1 299 ? 10.891 22.359 0.186 1 93.62 299 GLU A C 1
ATOM 2326 O O . GLU A 1 299 ? 10.773 23.344 0.914 1 93.62 299 GLU A O 1
ATOM 2331 N N . SER A 1 300 ? 10.617 22.266 -1.039 1 90.06 300 SER A N 1
ATOM 2332 C CA . SER A 1 300 ? 9.898 23.375 -1.666 1 90.06 300 SER A CA 1
ATOM 2333 C C . SER A 1 300 ? 8.539 22.938 -2.186 1 90.06 300 SER A C 1
ATOM 2335 O O . SER A 1 300 ? 8.453 22.031 -3.031 1 90.06 300 SER A O 1
ATOM 2337 N N . GLU A 1 301 ? 7.531 23.562 -1.669 1 89.75 301 GLU A N 1
ATOM 2338 C CA . GLU A 1 301 ? 6.172 23.25 -2.094 1 89.75 301 GLU A CA 1
ATOM 2339 C C . GLU A 1 301 ? 5.473 24.469 -2.682 1 89.75 301 GLU A C 1
ATOM 2341 O O . GLU A 1 301 ? 5.691 25.594 -2.229 1 89.75 301 GLU A O 1
ATOM 2346 N N . PRO A 1 302 ? 4.73 24.344 -3.688 1 90.69 302 PRO A N 1
ATOM 2347 C CA . PRO A 1 302 ? 4.289 23.094 -4.309 1 90.69 302 PRO A CA 1
ATOM 2348 C C . PRO A 1 302 ? 5.402 22.406 -5.09 1 90.69 302 PRO A C 1
ATOM 2350 O O . PRO A 1 302 ? 6.23 23.062 -5.719 1 90.69 302 PRO A O 1
ATOM 2353 N N . PHE A 1 303 ? 5.281 21.078 -5.117 1 92.38 303 PHE A N 1
ATOM 2354 C CA . PHE A 1 303 ? 6.301 20.266 -5.758 1 92.38 303 PHE A CA 1
ATOM 2355 C C . PHE A 1 303 ? 6.008 20.094 -7.242 1 92.38 303 PHE A C 1
ATOM 2357 O O . PHE A 1 303 ? 4.844 20.016 -7.648 1 92.38 303 PHE A O 1
ATOM 2364 N N . SER A 1 304 ? 7.141 20.031 -7.996 1 91.81 304 SER A N 1
ATOM 2365 C CA . SER A 1 304 ? 7.078 19.719 -9.422 1 91.81 304 SER A CA 1
ATOM 2366 C C . SER A 1 304 ? 8.273 18.875 -9.852 1 91.81 304 SER A C 1
ATOM 2368 O O . SER A 1 304 ? 9.414 19.172 -9.477 1 91.81 304 SER A O 1
ATOM 2370 N N . PHE A 1 305 ? 7.973 17.844 -10.695 1 92.62 305 PHE A N 1
ATOM 2371 C CA . PHE A 1 305 ? 9.047 17 -11.219 1 92.62 305 PHE A CA 1
ATOM 2372 C C . PHE A 1 305 ? 9.844 17.75 -12.289 1 92.62 305 PHE A C 1
ATOM 2374 O O . PHE A 1 305 ? 10.93 17.312 -12.672 1 92.62 305 PHE A O 1
ATOM 2381 N N . ALA A 1 306 ? 9.367 18.766 -12.773 1 90.75 306 ALA A N 1
ATOM 2382 C CA . ALA A 1 306 ? 10.008 19.5 -13.867 1 90.75 306 ALA A CA 1
ATOM 2383 C C . ALA A 1 306 ? 11.148 20.359 -13.352 1 90.75 306 ALA A C 1
ATOM 2385 O O . ALA A 1 306 ? 12.039 20.75 -14.117 1 90.75 306 ALA A O 1
ATOM 2386 N N . GLN A 1 307 ? 11.133 20.609 -12.07 1 90.31 307 GLN A N 1
ATOM 2387 C CA . GLN A 1 307 ? 12.117 21.516 -11.5 1 90.31 307 GLN A CA 1
ATOM 2388 C C . GLN A 1 307 ? 12.734 20.938 -10.234 1 90.31 307 GLN A C 1
ATOM 2390 O O . GLN A 1 307 ? 12.18 20 -9.633 1 90.31 307 GLN A O 1
ATOM 2395 N N . GLY A 1 308 ? 13.992 21.328 -10 1 91.5 308 GLY A N 1
ATOM 2396 C CA . GLY A 1 308 ? 14.602 20.984 -8.727 1 91.5 308 GLY A CA 1
ATOM 2397 C C . GLY A 1 308 ? 15.555 19.812 -8.82 1 91.5 308 GLY A C 1
ATOM 2398 O O . GLY A 1 308 ? 15.742 19.25 -9.898 1 91.5 308 GLY A O 1
ATOM 2399 N N . PRO A 1 309 ? 16.062 19.453 -7.672 1 94.75 309 PRO A N 1
ATOM 2400 C CA . PRO A 1 309 ? 17.078 18.406 -7.637 1 94.75 309 PRO A CA 1
ATOM 2401 C C . PRO A 1 309 ? 16.5 17.016 -7.879 1 94.75 309 PRO A C 1
ATOM 2403 O O . PRO A 1 309 ? 17.219 16.125 -8.336 1 94.75 309 PRO A O 1
ATOM 2406 N N . LEU A 1 310 ? 15.219 16.812 -7.715 1 96.56 310 LEU A N 1
ATOM 2407 C CA . LEU A 1 310 ? 14.625 15.484 -7.773 1 96.56 310 LEU A CA 1
ATOM 2408 C C . LEU A 1 310 ? 14.094 15.18 -9.172 1 96.56 310 LEU A C 1
ATOM 2410 O O . LEU A 1 310 ? 13.539 14.109 -9.414 1 96.56 310 LEU A O 1
ATOM 2414 N N . LYS A 1 311 ? 14.172 16.031 -10.125 1 92.06 311 LYS A N 1
ATOM 2415 C CA . LYS A 1 311 ? 13.594 15.945 -11.461 1 92.06 311 LYS A CA 1
ATOM 2416 C C . LYS A 1 311 ? 13.984 14.641 -12.156 1 92.06 311 LYS A C 1
ATOM 2418 O O . LYS A 1 311 ? 13.148 13.992 -12.781 1 92.06 311 LYS A O 1
ATOM 2423 N N . ASP A 1 312 ? 15.141 14.141 -12.023 1 90.5 312 ASP A N 1
ATOM 2424 C CA . ASP A 1 312 ? 15.586 12.953 -12.75 1 90.5 312 ASP A CA 1
ATOM 2425 C C . ASP A 1 312 ? 16.016 11.852 -11.789 1 90.5 312 ASP A C 1
ATOM 2427 O O . ASP A 1 312 ? 16.797 10.969 -12.156 1 90.5 312 ASP A O 1
ATOM 2431 N N . ALA A 1 313 ? 15.508 12.008 -10.633 1 95.88 313 ALA A N 1
ATOM 2432 C CA . ALA A 1 313 ? 15.883 10.992 -9.656 1 95.88 313 ALA A CA 1
ATOM 2433 C C . ALA A 1 313 ? 15.172 9.672 -9.945 1 95.88 313 ALA A C 1
ATOM 2435 O O . ALA A 1 313 ? 13.945 9.641 -10.094 1 95.88 313 ALA A O 1
ATOM 2436 N N . PRO A 1 314 ? 15.922 8.562 -10.07 1 95.94 314 PRO A N 1
ATOM 2437 C CA . PRO A 1 314 ? 15.289 7.266 -10.312 1 95.94 314 PRO A CA 1
ATOM 2438 C C . PRO A 1 314 ? 14.625 6.695 -9.062 1 95.94 314 PRO A C 1
ATOM 2440 O O . PRO A 1 314 ? 14.977 7.066 -7.941 1 95.94 314 PRO A O 1
ATOM 2443 N N . ASN A 1 315 ? 13.625 5.836 -9.281 1 96.69 315 ASN A N 1
ATOM 2444 C CA . ASN A 1 315 ? 13 5.074 -8.211 1 96.69 315 ASN A CA 1
ATOM 2445 C C . ASN A 1 315 ? 12.477 5.988 -7.102 1 96.69 315 ASN A C 1
ATOM 2447 O O . ASN A 1 315 ? 12.734 5.75 -5.922 1 96.69 315 ASN A O 1
ATOM 2451 N N . LEU A 1 316 ? 11.867 7.051 -7.539 1 98.12 316 LEU A N 1
ATOM 2452 C CA . LEU A 1 316 ? 11.312 8.039 -6.613 1 98.12 316 LEU A CA 1
ATOM 2453 C C . LEU A 1 316 ? 9.82 8.211 -6.84 1 98.12 316 LEU A C 1
ATOM 2455 O O . LEU A 1 316 ? 9.375 8.398 -7.977 1 98.12 316 LEU A O 1
ATOM 2459 N N . ILE A 1 317 ? 9.047 8.031 -5.777 1 98.12 317 ILE A N 1
ATOM 2460 C CA . ILE A 1 317 ? 7.613 8.305 -5.797 1 98.12 317 ILE A CA 1
ATOM 2461 C C . ILE A 1 317 ? 7.32 9.578 -5.004 1 98.12 317 ILE A C 1
ATOM 2463 O O . ILE A 1 317 ? 7.742 9.703 -3.85 1 98.12 317 ILE A O 1
ATOM 2467 N N . CYS A 1 318 ? 6.629 10.516 -5.637 1 97.88 318 CYS A N 1
ATOM 2468 C CA . CYS A 1 318 ? 6.254 11.75 -4.953 1 97.88 318 CYS A CA 1
ATOM 2469 C C . CYS A 1 318 ? 4.746 11.977 -5.02 1 97.88 318 CYS A C 1
ATOM 2471 O O . CYS A 1 318 ? 4.121 11.711 -6.047 1 97.88 318 CYS A O 1
ATOM 2473 N N . THR A 1 319 ? 4.188 12.305 -3.92 1 97.81 319 THR A N 1
ATOM 2474 C CA . THR A 1 319 ? 2.805 12.758 -3.834 1 97.81 319 THR A CA 1
ATOM 2475 C C . THR A 1 319 ? 2.74 14.18 -3.27 1 97.81 319 THR A C 1
ATOM 2477 O O . THR A 1 319 ? 3.67 14.625 -2.592 1 97.81 319 THR A O 1
ATOM 2480 N N . PRO A 1 320 ? 1.77 14.984 -3.619 1 96.31 320 PRO A N 1
ATOM 2481 C CA . PRO A 1 320 ? 1.74 16.422 -3.316 1 96.31 320 PRO A CA 1
ATOM 2482 C C . PRO A 1 320 ? 1.129 16.719 -1.95 1 96.31 320 PRO A C 1
ATOM 2484 O O . PRO A 1 320 ? 0.146 17.453 -1.859 1 96.31 320 PRO A O 1
ATOM 2487 N N . HIS A 1 321 ? 1.745 16.25 -0.89 1 95.88 321 HIS A N 1
ATOM 2488 C CA . HIS A 1 321 ? 1.352 16.562 0.48 1 95.88 321 HIS A CA 1
ATOM 2489 C C . HIS A 1 321 ? -0.12 16.234 0.716 1 95.88 321 HIS A C 1
ATOM 2491 O O . HIS A 1 321 ? -0.88 17.094 1.183 1 95.88 321 HIS A O 1
ATOM 2497 N N . THR A 1 322 ? -0.521 15.047 0.436 1 96.88 322 THR A N 1
ATOM 2498 C CA . THR A 1 322 ? -1.919 14.633 0.464 1 96.88 322 THR A CA 1
ATOM 2499 C C . THR A 1 322 ? -2.121 13.484 1.441 1 96.88 322 THR A C 1
ATOM 2501 O O . THR A 1 322 ? -3.236 12.977 1.589 1 96.88 322 THR A O 1
ATOM 2504 N N . ALA A 1 323 ? -1.085 13.039 2.119 1 97.44 323 ALA A N 1
ATOM 2505 C CA . ALA A 1 323 ? -1.171 11.867 2.988 1 97.44 323 ALA A CA 1
ATOM 2506 C C . ALA A 1 323 ? -2.252 12.055 4.051 1 97.44 323 ALA A C 1
ATOM 2508 O O . ALA A 1 323 ? -2.881 11.086 4.477 1 97.44 323 ALA A O 1
ATOM 2509 N N . TRP A 1 324 ? -2.518 13.289 4.441 1 96.62 324 TRP A N 1
ATOM 2510 C CA . TRP A 1 324 ? -3.457 13.586 5.52 1 96.62 324 TRP A CA 1
ATOM 2511 C C . TRP A 1 324 ? -4.895 13.539 5.012 1 96.62 324 TRP A C 1
ATOM 2513 O O . TRP A 1 324 ? -5.832 13.391 5.801 1 96.62 324 TRP A O 1
ATOM 2523 N N . TYR A 1 325 ? -5.086 13.609 3.785 1 96.94 325 TYR A N 1
ATOM 2524 C CA . TYR A 1 325 ? -6.395 13.992 3.264 1 96.94 325 TYR A CA 1
ATOM 2525 C C . TYR A 1 325 ? -7.293 12.773 3.098 1 96.94 325 TYR A C 1
ATOM 2527 O O . TYR A 1 325 ? -6.883 11.766 2.523 1 96.94 325 TYR A O 1
ATOM 2535 N N . SER A 1 326 ? -8.336 12.766 3.508 1 96.75 326 SER A N 1
ATOM 2536 C CA . SER A 1 326 ? -9.602 12.117 3.201 1 96.75 326 SER A CA 1
ATOM 2537 C C . SER A 1 326 ? -10.781 13.055 3.443 1 96.75 326 SER A C 1
ATOM 2539 O O . SER A 1 326 ? -10.641 14.062 4.141 1 96.75 326 SER A O 1
ATOM 2541 N N . GLU A 1 327 ? -11.836 12.805 2.838 1 93.94 327 GLU A N 1
ATOM 2542 C CA . GLU A 1 327 ? -12.992 13.672 3.072 1 93.94 327 GLU A CA 1
ATOM 2543 C C . GLU A 1 327 ? -13.344 13.727 4.555 1 93.94 327 GLU A C 1
ATOM 2545 O O . GLU A 1 327 ? -13.633 14.797 5.09 1 93.94 327 GLU A O 1
ATOM 2550 N N . GLN A 1 328 ? -13.273 12.633 5.148 1 95.31 328 GLN A N 1
ATOM 2551 C CA . GLN A 1 328 ? -13.609 12.555 6.57 1 95.31 328 GLN A CA 1
ATOM 2552 C C . GLN A 1 328 ? -12.586 13.305 7.418 1 95.31 328 GLN A C 1
ATOM 2554 O O . GLN A 1 328 ? -12.961 14.07 8.312 1 95.31 328 GLN A O 1
ATOM 2559 N N . ALA A 1 329 ? -11.359 13.109 7.164 1 96.5 329 ALA A N 1
ATOM 2560 C CA . ALA A 1 329 ? -10.312 13.781 7.922 1 96.5 329 ALA A CA 1
ATOM 2561 C C . ALA A 1 329 ? -10.359 15.289 7.711 1 96.5 329 ALA A C 1
ATOM 2563 O O . ALA A 1 329 ? -10.18 16.062 8.656 1 96.5 329 ALA A O 1
ATOM 2564 N N . SER A 1 330 ? -10.555 15.688 6.484 1 95.56 330 SER A N 1
ATOM 2565 C CA . SER A 1 330 ? -10.664 17.109 6.164 1 95.56 330 SER A CA 1
ATOM 2566 C C . SER A 1 330 ? -11.797 17.766 6.945 1 95.56 330 SER A C 1
ATOM 2568 O O . SER A 1 330 ? -11.609 18.828 7.539 1 95.56 330 SER A O 1
ATOM 2570 N N . LEU A 1 331 ? -12.898 17.109 6.988 1 95.62 331 LEU A N 1
ATOM 2571 C CA . LEU A 1 331 ? -14.055 17.641 7.711 1 95.62 331 LEU A CA 1
ATOM 2572 C C . LEU A 1 331 ? -13.773 17.719 9.203 1 95.62 331 LEU A C 1
ATOM 2574 O O . LEU A 1 331 ? -14.047 18.734 9.836 1 95.62 331 LEU A O 1
ATOM 2578 N N . GLU A 1 332 ? -13.227 16.688 9.711 1 96.88 332 GLU A N 1
ATOM 2579 C CA . GLU A 1 332 ? -12.914 16.641 11.133 1 96.88 332 GLU A CA 1
ATOM 2580 C C . GLU A 1 332 ? -11.891 17.719 11.516 1 96.88 332 GLU A C 1
ATOM 2582 O O . GLU A 1 332 ? -12 18.328 12.57 1 96.88 332 GLU A O 1
ATOM 2587 N N . MET A 1 333 ? -10.93 17.953 10.703 1 96.62 333 MET A N 1
ATOM 2588 C CA . MET A 1 333 ? -9.906 18.953 10.953 1 96.62 333 MET A CA 1
ATOM 2589 C C . MET A 1 333 ? -10.508 20.359 10.938 1 96.62 333 MET A C 1
ATOM 2591 O O . MET A 1 333 ? -10.18 21.188 11.797 1 96.62 333 MET A O 1
ATOM 2595 N N . ARG A 1 334 ? -11.352 20.578 10.008 1 96.56 334 ARG A N 1
ATOM 2596 C CA . ARG A 1 334 ? -12 21.875 9.883 1 96.56 334 ARG A CA 1
ATOM 2597 C C . ARG A 1 334 ? -12.914 22.141 11.078 1 96.56 334 ARG A C 1
ATOM 2599 O O . ARG A 1 334 ? -12.914 23.25 11.625 1 96.56 334 ARG A O 1
ATOM 2606 N N . GLU A 1 335 ? -13.641 21.141 11.484 1 97.62 335 GLU A N 1
ATOM 2607 C CA . GLU A 1 335 ? -14.5 21.266 12.656 1 97.62 335 GLU A CA 1
ATOM 2608 C C . GLU A 1 335 ? -13.68 21.516 13.922 1 97.62 335 GLU A C 1
ATOM 2610 O O . GLU A 1 335 ? -14.039 22.344 14.742 1 97.62 335 GLU A O 1
ATOM 2615 N N . ALA A 1 336 ? -12.664 20.734 14.008 1 97.5 336 ALA A N 1
ATOM 2616 C CA . ALA A 1 336 ? -11.797 20.891 15.172 1 97.5 336 ALA A CA 1
ATOM 2617 C C . ALA A 1 336 ? -11.18 22.281 15.219 1 97.5 336 ALA A C 1
ATOM 2619 O O . ALA A 1 336 ? -11.062 22.891 16.281 1 97.5 336 ALA A O 1
ATOM 2620 N N . ALA A 1 337 ? -10.758 22.766 14.102 1 97.12 337 ALA A N 1
ATOM 2621 C CA . ALA A 1 337 ? -10.164 24.094 14.023 1 97.12 337 ALA A CA 1
ATOM 2622 C C . ALA A 1 337 ? -11.164 25.172 14.438 1 97.12 337 ALA A C 1
ATOM 2624 O O . ALA A 1 337 ? -10.844 26.062 15.227 1 97.12 337 ALA A O 1
ATOM 2625 N N . ALA A 1 338 ? -12.375 25.078 13.922 1 97.38 338 ALA A N 1
ATOM 2626 C CA . ALA A 1 338 ? -13.422 26.031 14.266 1 97.38 338 ALA A CA 1
ATOM 2627 C C . ALA A 1 338 ? -13.758 25.969 15.75 1 97.38 338 ALA A C 1
ATOM 2629 O O . ALA A 1 338 ? -13.992 27 16.391 1 97.38 338 ALA A O 1
ATOM 2630 N N . THR A 1 339 ? -13.781 24.766 16.25 1 97.38 339 THR A N 1
ATOM 2631 C CA . THR A 1 339 ? -14.086 24.594 17.656 1 97.38 339 THR A CA 1
ATOM 2632 C C . THR A 1 339 ? -12.992 25.203 18.531 1 97.38 339 THR A C 1
ATOM 2634 O O . THR A 1 339 ? -13.273 25.781 19.578 1 97.38 339 THR A O 1
ATOM 2637 N N . GLU A 1 340 ? -11.758 25.062 18.078 1 97.12 340 GLU A N 1
ATOM 2638 C CA . GLU A 1 340 ? -10.648 25.672 18.812 1 97.12 340 GLU A CA 1
ATOM 2639 C C . GLU A 1 340 ? -10.734 27.188 18.797 1 97.12 340 GLU A C 1
ATOM 2641 O O . GLU A 1 340 ? -10.445 27.844 19.797 1 97.12 340 GLU A O 1
ATOM 2646 N N . ILE A 1 341 ? -11.125 27.781 17.703 1 97.12 341 ILE A N 1
ATOM 2647 C CA . ILE A 1 341 ? -11.328 29.219 17.594 1 97.12 341 ILE A CA 1
ATOM 2648 C C . ILE A 1 341 ? -12.438 29.656 18.547 1 97.12 341 ILE A C 1
ATOM 2650 O O . ILE A 1 341 ? -12.32 30.688 19.203 1 97.12 341 ILE A O 1
ATOM 2654 N N . ARG A 1 342 ? -13.477 28.891 18.547 1 96.75 342 ARG A N 1
ATOM 2655 C CA . ARG A 1 342 ? -14.578 29.188 19.453 1 96.75 342 ARG A CA 1
ATOM 2656 C C . ARG A 1 342 ? -14.117 29.203 20.906 1 96.75 342 ARG A C 1
ATOM 2658 O O . ARG A 1 342 ? -14.469 30.109 21.672 1 96.75 342 ARG A O 1
ATOM 2665 N N . ARG A 1 343 ? -13.305 28.281 21.266 1 96.5 343 ARG A N 1
ATOM 2666 C CA . ARG A 1 343 ? -12.75 28.234 22.625 1 96.5 343 ARG A CA 1
ATOM 2667 C C . ARG A 1 343 ? -11.914 29.469 22.922 1 96.5 343 ARG A C 1
ATOM 2669 O O . ARG A 1 343 ? -11.945 29.984 24.031 1 96.5 343 ARG A O 1
ATOM 2676 N N . ALA A 1 344 ? -11.164 29.875 21.953 1 96.06 344 ALA A N 1
ATOM 2677 C CA . ALA A 1 344 ? -10.266 31.016 22.125 1 96.06 344 ALA A CA 1
ATOM 2678 C C . ALA A 1 344 ? -11.055 32.312 22.344 1 96.06 344 ALA A C 1
ATOM 2680 O O . ALA A 1 344 ? -10.656 33.156 23.141 1 96.06 344 ALA A O 1
ATOM 2681 N N . ILE A 1 345 ? -12.117 32.469 21.594 1 93.81 345 ILE A N 1
ATOM 2682 C CA . ILE A 1 345 ? -12.914 33.688 21.641 1 93.81 345 ILE A CA 1
ATOM 2683 C C . ILE A 1 345 ? -13.734 33.719 22.922 1 93.81 345 ILE A C 1
ATOM 2685 O O . ILE A 1 345 ? -13.875 34.781 23.547 1 93.81 345 ILE A O 1
ATOM 2689 N N . THR A 1 346 ? -14.188 32.625 23.344 1 93.62 346 THR A N 1
ATOM 2690 C CA . THR A 1 346 ? -15.102 32.562 24.484 1 93.62 346 THR A CA 1
ATOM 2691 C C . THR A 1 346 ? -14.336 32.344 25.781 1 93.62 346 THR A C 1
ATOM 2693 O O . THR A 1 346 ? -14.859 32.594 26.875 1 93.62 346 THR A O 1
ATOM 2696 N N . GLY A 1 347 ? -13.18 31.859 25.641 1 92 347 GLY A N 1
ATOM 2697 C CA . GLY A 1 347 ? -12.445 31.5 26.844 1 92 347 GLY A CA 1
ATOM 2698 C C . GLY A 1 347 ? -11.18 32.312 27.047 1 92 347 GLY A C 1
ATOM 2699 O O . GLY A 1 347 ? -11.039 33.406 26.469 1 92 347 GLY A O 1
ATOM 2700 N N . ARG A 1 348 ? -10.344 31.781 28.047 1 91.62 348 ARG A N 1
ATOM 2701 C CA . ARG A 1 348 ? -9.078 32.438 28.359 1 91.62 348 ARG A CA 1
ATOM 2702 C C . ARG A 1 348 ? -7.926 31.797 27.578 1 91.62 348 ARG A C 1
ATOM 2704 O O . ARG A 1 348 ? -7.789 30.562 27.562 1 91.62 348 ARG A O 1
ATOM 2711 N N . ILE A 1 349 ? -7.18 32.562 26.984 1 92.38 349 ILE A N 1
ATOM 2712 C CA . ILE A 1 349 ? -5.996 32.125 26.266 1 92.38 349 ILE A CA 1
ATOM 2713 C C . ILE A 1 349 ? -4.781 32.156 27.188 1 92.38 349 ILE A C 1
ATOM 2715 O O . ILE A 1 349 ? -4.531 33.156 27.859 1 92.38 349 ILE A O 1
ATOM 2719 N N . PRO A 1 350 ? -4.141 31.109 27.25 1 91.44 350 PRO A N 1
ATOM 2720 C CA . PRO A 1 350 ? -4.176 29.875 26.469 1 91.44 350 PRO A CA 1
ATOM 2721 C C . PRO A 1 350 ? -4.855 28.719 27.219 1 91.44 350 PRO A C 1
ATOM 2723 O O . PRO A 1 350 ? -4.949 27.609 26.688 1 91.44 350 PRO A O 1
ATOM 2726 N N . GLU A 1 351 ? -5.309 28.906 28.406 1 90.12 351 GLU A N 1
ATOM 2727 C CA . GLU A 1 351 ? -5.77 27.859 29.312 1 90.12 351 GLU A CA 1
ATOM 2728 C C . GLU A 1 351 ? -6.941 27.094 28.703 1 90.12 351 GLU A C 1
ATOM 2730 O O . GLU A 1 351 ? -7.07 25.891 28.922 1 90.12 351 GLU A O 1
ATOM 2735 N N . SER A 1 352 ? -7.73 27.797 27.938 1 92.88 352 SER A N 1
ATOM 2736 C CA . SER A 1 352 ? -8.938 27.188 27.406 1 92.88 352 SER A CA 1
ATOM 2737 C C . SER A 1 352 ? -8.633 26.375 26.141 1 92.88 352 SER A C 1
ATOM 2739 O O . SER A 1 352 ? -9.477 25.609 25.672 1 92.88 352 SER A O 1
ATOM 2741 N N . LEU A 1 353 ? -7.469 26.578 25.594 1 95.19 353 LEU A N 1
ATOM 2742 C CA . LEU A 1 353 ? -7.125 25.938 24.328 1 95.19 353 LEU A CA 1
ATOM 2743 C C . LEU A 1 353 ? -6.672 24.5 24.547 1 95.19 353 LEU A C 1
ATOM 2745 O O . LEU A 1 353 ? -6.051 24.188 25.578 1 95.19 353 LEU A O 1
ATOM 2749 N N . ARG A 1 354 ? -7.012 23.641 23.688 1 92.88 354 ARG A N 1
ATOM 2750 C CA . ARG A 1 354 ? -6.711 22.219 23.828 1 92.88 354 ARG A CA 1
ATOM 2751 C C . ARG A 1 354 ? -5.328 21.891 23.266 1 92.88 354 ARG A C 1
ATOM 2753 O O . ARG A 1 354 ? -4.609 21.062 23.812 1 92.88 354 ARG A O 1
ATOM 2760 N N . ASN A 1 355 ? -4.945 22.516 22.094 1 94.25 355 ASN A N 1
ATOM 2761 C CA . ASN A 1 355 ? -3.707 22.156 21.422 1 94.25 355 ASN A CA 1
ATOM 2762 C C . ASN A 1 355 ? -2.836 23.391 21.156 1 94.25 355 ASN A C 1
ATOM 2764 O O . ASN A 1 355 ? -2.396 23.609 20.016 1 94.25 355 ASN A O 1
ATOM 2768 N N . CYS A 1 356 ? -2.666 24.141 22.172 1 96.62 356 CYS A N 1
ATOM 2769 C CA . CYS A 1 356 ? -1.814 25.312 22.047 1 96.62 356 CYS A CA 1
ATOM 2770 C C . CYS A 1 356 ? -0.341 24.922 22.062 1 96.62 356 CYS A C 1
ATOM 2772 O O . CYS A 1 356 ? 0.146 24.391 23.062 1 96.62 356 CYS A O 1
ATOM 2774 N N . VAL A 1 357 ? 0.42 25.266 21.016 1 94.75 357 VAL A N 1
ATOM 2775 C CA . VAL A 1 357 ? 1.778 24.75 20.875 1 94.75 357 VAL A CA 1
ATOM 2776 C C . VAL A 1 357 ? 2.771 25.734 21.484 1 94.75 357 VAL A C 1
ATOM 2778 O O . VAL A 1 357 ? 3.934 25.391 21.719 1 94.75 357 VAL A O 1
ATOM 2781 N N . ASN A 1 358 ? 2.42 27 21.797 1 95.31 358 ASN A N 1
ATOM 2782 C CA . ASN A 1 358 ? 3.322 27.984 22.375 1 95.31 358 ASN A CA 1
ATOM 2783 C C . ASN A 1 358 ? 2.822 28.469 23.734 1 95.31 358 ASN A C 1
ATOM 2785 O O . ASN A 1 358 ? 2.936 29.656 24.047 1 95.31 358 ASN A O 1
ATOM 2789 N N . LYS A 1 359 ? 2.266 27.656 24.531 1 92.81 359 LYS A N 1
ATOM 2790 C CA . LYS A 1 359 ? 1.718 27.969 25.844 1 92.81 359 LYS A CA 1
ATOM 2791 C C . LYS A 1 359 ? 2.789 28.562 26.75 1 92.81 359 LYS A C 1
ATOM 2793 O O . LYS A 1 359 ? 2.492 29.391 27.609 1 92.81 359 LYS A O 1
ATOM 2798 N N . GLU A 1 360 ? 3.984 28.188 26.594 1 89.88 360 GLU A N 1
ATOM 2799 C CA . GLU A 1 360 ? 5.09 28.562 27.469 1 89.88 360 GLU A CA 1
ATOM 2800 C C . GLU A 1 360 ? 5.375 30.062 27.391 1 89.88 360 GLU A C 1
ATOM 2802 O O . GLU A 1 360 ? 5.953 30.641 28.312 1 89.88 360 GLU A O 1
ATOM 2807 N N . PHE A 1 361 ? 4.949 30.719 26.391 1 89.62 361 PHE A N 1
ATOM 2808 C CA . PHE A 1 361 ? 5.223 32.125 26.203 1 89.62 361 PHE A CA 1
ATOM 2809 C C . PHE A 1 361 ? 4.184 33 26.922 1 89.62 361 PHE A C 1
ATOM 2811 O O . PHE A 1 361 ? 4.344 34.219 27.047 1 89.62 361 PHE A O 1
ATOM 2818 N N . PHE A 1 362 ? 3.102 32.469 27.422 1 85 362 PHE A N 1
ATOM 2819 C CA . PHE A 1 362 ? 2.02 33.188 28.062 1 85 362 PHE A CA 1
ATOM 2820 C C . PHE A 1 362 ? 2.119 33.094 29.578 1 85 362 PHE A C 1
ATOM 2822 O O . PHE A 1 362 ? 1.354 33.75 30.297 1 85 362 PHE A O 1
ATOM 2829 N N . VAL A 1 363 ? 2.871 32.406 30.234 1 65.31 363 VAL A N 1
ATOM 2830 C CA . VAL A 1 363 ? 2.986 32.25 31.688 1 65.31 363 VAL A CA 1
ATOM 2831 C C . VAL A 1 363 ? 3.416 33.594 32.312 1 65.31 363 VAL A C 1
ATOM 2833 O O . VAL A 1 363 ? 2.986 33.938 33.406 1 65.31 363 VAL A O 1
ATOM 2836 N N . THR A 1 364 ? 4.461 34.344 31.891 1 48.25 364 THR A N 1
ATOM 2837 C CA . THR A 1 364 ? 5.012 35.344 32.812 1 48.25 364 THR A CA 1
ATOM 2838 C C . THR A 1 364 ? 4.105 36.562 32.875 1 48.25 364 THR A C 1
ATOM 2840 O O . THR A 1 364 ? 4.402 37.5 33.625 1 48.25 364 THR A O 1
ATOM 2843 N N . SER A 1 365 ? 3.557 37.062 31.75 1 41.41 365 SER A N 1
ATOM 2844 C CA . SER A 1 365 ? 3.275 38.5 31.859 1 41.41 365 SER A CA 1
ATOM 2845 C C . SER A 1 365 ? 2.279 38.781 32.969 1 41.41 365 SER A C 1
ATOM 2847 O O . SER A 1 365 ? 1.413 37.969 33.281 1 41.41 365 SER A O 1
ATOM 2849 N N . ALA A 1 366 ? 2.559 39.906 33.812 1 38.44 366 ALA A N 1
ATOM 2850 C CA . ALA A 1 366 ? 1.844 40.625 34.875 1 38.44 366 ALA A CA 1
ATOM 2851 C C . ALA A 1 366 ? 0.388 40.875 34.469 1 38.44 366 ALA A C 1
ATOM 2853 O O . ALA A 1 366 ? 0.063 40.938 33.281 1 38.44 366 ALA A O 1
ATOM 2854 N N . PRO A 1 367 ? -0.584 40.938 35.375 1 36.78 367 PRO A N 1
ATOM 2855 C CA . PRO A 1 367 ? -2.014 41.219 35.25 1 36.78 367 PRO A CA 1
ATOM 2856 C C . PRO A 1 367 ? -2.301 42.375 34.344 1 36.78 367 PRO A C 1
ATOM 2858 O O . PRO A 1 367 ? -1.63 43.406 34.406 1 36.78 367 PRO A O 1
ATOM 2861 N N . TRP A 1 368 ? -2.633 42.281 33.125 1 32.53 368 TRP A N 1
ATOM 2862 C CA . TRP A 1 368 ? -3.184 43.344 32.312 1 32.53 368 TRP A CA 1
ATOM 2863 C C . TRP A 1 368 ? -4.02 44.312 33.125 1 32.53 368 TRP A C 1
ATOM 2865 O O . TRP A 1 368 ? -4.707 43.875 34.062 1 32.53 368 TRP A O 1
ATOM 2875 N N . SER A 1 369 ? -3.676 45.594 33.188 1 29.17 369 SER A N 1
ATOM 2876 C CA . SER A 1 369 ? -4.344 46.75 33.812 1 29.17 369 SER A CA 1
ATOM 2877 C C . SER A 1 369 ? -5.824 46.781 33.438 1 29.17 369 SER A C 1
ATOM 2879 O O . SER A 1 369 ? -6.184 47 32.281 1 29.17 369 SER A O 1
ATOM 2881 N N . VAL A 1 370 ? -6.777 46 33.969 1 28.64 370 VAL A N 1
ATOM 2882 C CA . VAL A 1 370 ? -8.203 46.281 34 1 28.64 370 VAL A CA 1
ATOM 2883 C C . VAL A 1 370 ? -8.422 47.781 34.219 1 28.64 370 VAL A C 1
ATOM 2885 O O . VAL A 1 370 ? -7.766 48.375 35.094 1 28.64 370 VAL A O 1
ATOM 2888 N N . MET A 1 371 ? -8.844 48.625 33.281 1 27.89 371 MET A N 1
ATOM 2889 C CA . MET A 1 371 ? -9.406 49.938 33.531 1 27.89 371 MET A CA 1
ATOM 2890 C C . MET A 1 371 ? -10.156 50 34.844 1 27.89 371 MET A C 1
ATOM 2892 O O . MET A 1 371 ? -10.773 49.031 35.25 1 27.89 371 MET A O 1
ATOM 2896 N N . ASP A 1 372 ? -10.016 51.094 35.656 1 25.78 372 ASP A N 1
ATOM 2897 C CA . ASP A 1 372 ? -10.414 51.625 36.969 1 25.78 372 ASP A CA 1
ATOM 2898 C C . ASP A 1 372 ? -11.938 51.594 37.125 1 25.78 372 ASP A C 1
ATOM 2900 O O . ASP A 1 372 ? -12.617 52.531 36.688 1 25.78 372 ASP A O 1
ATOM 2904 N N . GLN A 1 373 ? -12.812 50.719 36.625 1 23.8 373 GLN A N 1
ATOM 2905 C CA . GLN A 1 373 ? -14.125 51 37.219 1 23.8 373 GLN A CA 1
ATOM 2906 C C . GLN A 1 373 ? -14.016 51.25 38.719 1 23.8 373 GLN A C 1
ATOM 2908 O O . GLN A 1 373 ? -13.141 50.688 39.375 1 23.8 373 GLN A O 1
ATOM 2913 N N . GLN A 1 374 ? -14.789 52.312 39.25 1 23.66 374 GLN A N 1
ATOM 2914 C CA . GLN A 1 374 ? -15.078 52.938 40.531 1 23.66 374 GLN A CA 1
ATOM 2915 C C . GLN A 1 374 ? -15.188 51.906 41.625 1 23.66 374 GLN A C 1
ATOM 2917 O O . GLN A 1 374 ? -15.594 50.781 41.375 1 23.66 374 GLN A O 1
ATOM 2922 N N . ALA A 1 375 ? -14.617 52.25 42.781 1 24 375 ALA A N 1
ATOM 2923 C CA . ALA A 1 375 ? -14.422 51.844 44.156 1 24 375 ALA A CA 1
ATOM 2924 C C . ALA A 1 375 ? -15.727 51.344 44.781 1 24 375 ALA A C 1
ATOM 2926 O O . ALA A 1 375 ? -16.594 52.156 45.156 1 24 375 ALA A O 1
ATOM 2927 N N . ILE A 1 376 ? -16.609 50.531 44.125 1 23.23 376 ILE A N 1
ATOM 2928 C CA . ILE A 1 376 ? -17.656 50.281 45.125 1 23.23 376 ILE A CA 1
ATOM 2929 C C . ILE A 1 376 ? -17.031 49.781 46.406 1 23.23 376 ILE A C 1
ATOM 2931 O O . ILE A 1 376 ? -16.047 49.031 46.406 1 23.23 376 ILE A O 1
ATOM 2935 N N . HIS A 1 377 ? -17.438 50.312 47.562 1 20.09 377 HIS A N 1
ATOM 2936 C CA . HIS A 1 377 ? -17.141 50.375 49 1 20.09 377 HIS A CA 1
ATOM 2937 C C . HIS A 1 377 ? -17 49 49.594 1 20.09 377 HIS A C 1
ATOM 2939 O O . HIS A 1 377 ? -17.656 48.062 49.156 1 20.09 377 HIS A O 1
ATOM 2945 N N . PRO A 1 378 ? -15.891 48.781 50.406 1 22.14 378 PRO A N 1
ATOM 2946 C CA . PRO A 1 378 ? -15.43 47.625 51.188 1 22.14 378 PRO A CA 1
ATOM 2947 C C . PRO A 1 378 ? -16.5 47.062 52.125 1 22.14 378 PRO A C 1
ATOM 2949 O O . PRO A 1 378 ? -16.859 47.719 53.094 1 22.14 378 PRO A O 1
ATOM 2952 N N . GLU A 1 379 ? -17.766 46.906 51.656 1 19.09 379 GLU A N 1
ATOM 2953 C CA . GLU A 1 379 ? -18.547 46.719 52.906 1 19.09 379 GLU A CA 1
ATOM 2954 C C . GLU A 1 379 ? -17.828 45.781 53.875 1 19.09 379 GLU A C 1
ATOM 2956 O O . GLU A 1 379 ? -16.938 45.031 53.5 1 19.09 379 GLU A O 1
ATOM 2961 N N . LEU A 1 380 ? -18.562 45.5 55.031 1 18 380 LEU A N 1
ATOM 2962 C CA . LEU A 1 380 ? -18.406 45.156 56.438 1 18 380 LEU A CA 1
ATOM 2963 C C . LEU A 1 380 ? -17.734 43.812 56.625 1 18 380 LEU A C 1
ATOM 2965 O O . LEU A 1 380 ? -17.766 42.969 55.688 1 18 380 LEU A O 1
ATOM 2969 N N . ASN A 1 381 ? -17.219 43.469 57.844 1 17.86 381 ASN A N 1
ATOM 2970 C CA . ASN A 1 381 ? -16.375 42.75 58.812 1 17.86 381 ASN A CA 1
ATOM 2971 C C . ASN A 1 381 ? -16.844 41.312 58.969 1 17.86 381 ASN A C 1
ATOM 2973 O O . ASN A 1 381 ? -16.281 40.562 59.781 1 17.86 381 ASN A O 1
ATOM 2977 N N . GLY A 1 382 ? -17.953 40.781 58.406 1 17.89 382 GLY A N 1
ATOM 2978 C CA . GLY A 1 382 ? -18.531 39.969 59.469 1 17.89 382 GLY A CA 1
ATOM 2979 C C . GLY A 1 382 ? -17.578 38.938 60 1 17.89 382 GLY A C 1
ATOM 2980 O O . GLY A 1 382 ? -16.547 38.656 59.406 1 17.89 382 GLY A O 1
ATOM 2981 N N . ALA A 1 383 ? -18.078 38.031 61.031 1 18.69 383 ALA A N 1
ATOM 2982 C CA . ALA A 1 383 ? -17.891 37.312 62.281 1 18.69 383 ALA A CA 1
ATOM 2983 C C . ALA A 1 383 ? -17.141 36 62.031 1 18.69 383 ALA A C 1
ATOM 2985 O O . ALA A 1 383 ? -17.156 35.438 60.938 1 18.69 383 ALA A O 1
ATOM 2986 N N . THR A 1 384 ? -16.578 35.375 63.094 1 18.09 384 THR A N 1
ATOM 2987 C CA . THR A 1 384 ? -15.562 34.469 63.625 1 18.09 384 THR A CA 1
ATOM 2988 C C . THR A 1 384 ? -15.867 33.031 63.281 1 18.09 384 THR A C 1
ATOM 2990 O O . THR A 1 384 ? -14.984 32.156 63.344 1 18.09 384 THR A O 1
ATOM 2993 N N . TYR A 1 385 ? -16.969 32.469 62.625 1 18.8 385 TYR A N 1
ATOM 2994 C CA . TYR A 1 385 ? -17.297 31.297 63.406 1 18.8 385 TYR A CA 1
ATOM 2995 C C . TYR A 1 385 ? -16.234 30.219 63.25 1 18.8 385 TYR A C 1
ATOM 2997 O O . TYR A 1 385 ? -15.812 29.922 62.125 1 18.8 385 TYR A O 1
ATOM 3005 N N . ARG A 1 386 ? -15.531 29.766 64.375 1 17.47 386 ARG A N 1
ATOM 3006 C CA . ARG A 1 386 ? -14.461 28.875 64.812 1 17.47 386 ARG A CA 1
ATOM 3007 C C . ARG A 1 386 ? -14.805 27.422 64.562 1 17.47 386 ARG A C 1
ATOM 3009 O O . ARG A 1 386 ? -14.055 26.516 64.938 1 17.47 386 ARG A O 1
ATOM 3016 N N . TYR A 1 387 ? -15.57 26.953 63.594 1 18.27 387 TYR A N 1
ATOM 3017 C CA . TYR A 1 387 ? -15.938 25.641 64.062 1 18.27 387 TYR A CA 1
ATOM 3018 C C . TYR A 1 387 ? -14.719 24.75 64.25 1 18.27 387 TYR A C 1
ATOM 3020 O O . TYR A 1 387 ? -13.789 24.812 63.438 1 18.27 387 TYR A O 1
ATOM 3028 N N . PRO A 1 388 ? -14.703 23.812 65.312 1 18.52 388 PRO A N 1
ATOM 3029 C CA . PRO A 1 388 ? -13.797 23.016 66.125 1 18.52 388 PRO A CA 1
ATOM 3030 C C . PRO A 1 388 ? -13.195 21.828 65.375 1 18.52 388 PRO A C 1
ATOM 3032 O O . PRO A 1 388 ? -13.688 21.469 64.312 1 18.52 388 PRO A O 1
ATOM 3035 N N . PRO A 1 389 ? -12.492 20.859 66.062 1 17.8 389 PRO A N 1
ATOM 3036 C CA . PRO A 1 389 ? -11.359 19.922 66 1 17.8 389 PRO A CA 1
ATOM 3037 C C . PRO A 1 389 ? -11.727 18.594 65.375 1 17.8 389 PRO A C 1
ATOM 3039 O O . PRO A 1 389 ? -10.852 17.766 65.125 1 17.8 389 PRO A O 1
ATOM 3042 N N . GLY A 1 390 ? -12.969 18.328 64.812 1 15.89 390 GLY A N 1
ATOM 3043 C CA . GLY A 1 390 ? -13.273 16.969 65.25 1 15.89 390 GLY A CA 1
ATOM 3044 C C . GLY A 1 390 ? -12.289 15.953 64.688 1 15.89 390 GLY A C 1
ATOM 3045 O O . GLY A 1 390 ? -11.562 16.219 63.75 1 15.89 390 GLY A O 1
ATOM 3046 N N . LYS A 1 391 ? -12.477 14.625 65.25 1 16.23 391 LYS A N 1
ATOM 3047 C CA . LYS A 1 391 ? -11.781 13.422 65.688 1 16.23 391 LYS A CA 1
ATOM 3048 C C . LYS A 1 391 ? -11.273 12.609 64.5 1 16.23 391 LYS A C 1
ATOM 3050 O O . LYS A 1 391 ? -11.641 12.891 63.344 1 16.23 391 LYS A O 1
ATOM 3055 N N . GLY A 1 392 ? -11.531 11.172 64.438 1 16.31 392 GLY A N 1
ATOM 3056 C CA . GLY A 1 392 ? -10.805 9.945 64.75 1 16.31 392 GLY A CA 1
ATOM 3057 C C . GLY A 1 392 ? -10.633 9.062 63.531 1 16.31 392 GLY A C 1
ATOM 3058 O O . GLY A 1 392 ? -9.656 8.312 63.438 1 16.31 392 GLY A O 1
ATOM 3059 N N . GLY A 1 393 ? -11.672 8.898 62.594 1 16.08 393 GLY A N 1
ATOM 3060 C CA . GLY A 1 393 ? -12.008 7.508 62.375 1 16.08 393 GLY A CA 1
ATOM 3061 C C . GLY A 1 393 ? -10.969 6.766 61.562 1 16.08 393 GLY A C 1
ATOM 3062 O O . GLY A 1 393 ? -10.133 7.391 60.875 1 16.08 393 GLY A O 1
ATOM 3063 N N . ARG A 1 394 ? -11.148 5.281 61.469 1 15.99 394 ARG A N 1
ATOM 3064 C CA . ARG A 1 394 ? -10.484 3.98 61.469 1 15.99 394 ARG A CA 1
ATOM 3065 C C . ARG A 1 394 ? -10.023 3.611 60.062 1 15.99 394 ARG A C 1
ATOM 3067 O O . ARG A 1 394 ? -10.578 4.094 59.062 1 15.99 394 ARG A O 1
ATOM 3074 N N . SER A 1 395 ? -8.883 2.943 59.938 1 16.86 395 SER A N 1
ATOM 3075 C CA . SER A 1 395 ? -7.812 2.342 59.156 1 16.86 395 SER A CA 1
ATOM 3076 C C . SER A 1 395 ? -8.305 1.115 58.406 1 16.86 395 SER A C 1
ATOM 3078 O O . SER A 1 395 ? -7.531 0.462 57.688 1 16.86 395 SER A O 1
ATOM 3080 N N . LEU A 1 396 ? -9.703 0.774 58.188 1 16.23 396 LEU A N 1
ATOM 3081 C CA . LEU A 1 396 ? -9.977 -0.657 58.094 1 16.23 396 LEU A CA 1
ATO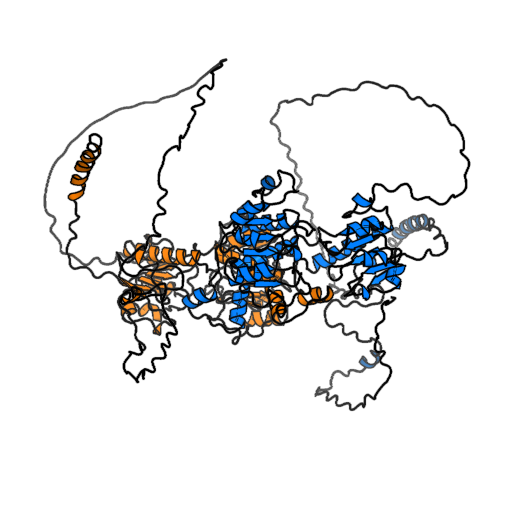M 3082 C C . LEU A 1 396 ? -9.242 -1.273 56.906 1 16.23 396 LEU A C 1
ATOM 3084 O O . LEU A 1 396 ? -9.227 -0.698 55.812 1 16.23 396 LEU A O 1
ATOM 3088 N N . LEU A 1 397 ? -8.469 -2.453 57.156 1 16.73 397 LEU A N 1
ATOM 3089 C CA . LEU A 1 397 ? -7.566 -3.516 56.75 1 16.73 397 LEU A CA 1
ATOM 3090 C C . LEU A 1 397 ? -8.305 -4.52 55.844 1 16.73 397 LEU A C 1
ATOM 3092 O O . LEU A 1 397 ? -9.211 -5.215 56.312 1 16.73 397 LEU A O 1
ATOM 3096 N N . CYS A 1 398 ? -8.938 -4.246 54.719 1 16.45 398 CYS A N 1
ATOM 3097 C CA . CYS A 1 398 ? -9.781 -5.223 54.062 1 16.45 398 CYS A CA 1
ATOM 3098 C C . CYS A 1 398 ? -9.016 -6.512 53.781 1 16.45 398 CYS A C 1
ATOM 3100 O O . CYS A 1 398 ? -8.016 -6.504 53.062 1 16.45 398 CYS A O 1
ATOM 3102 N N . THR A 1 399 ? -9.148 -7.562 54.625 1 15.98 399 THR A N 1
ATOM 3103 C CA . THR A 1 399 ? -8.688 -8.93 54.875 1 15.98 399 THR A CA 1
ATOM 3104 C C . THR A 1 399 ? -9.039 -9.836 53.688 1 15.98 399 THR A C 1
ATOM 3106 O O . THR A 1 399 ? -9.922 -9.508 52.906 1 15.98 399 THR A O 1
ATOM 3109 N N . ASP A 1 400 ? -8.555 -11.195 53.656 1 17.06 400 ASP A N 1
ATOM 3110 C CA . ASP A 1 400 ? -8.031 -12.375 52.969 1 17.06 400 ASP A CA 1
ATOM 3111 C C . ASP A 1 400 ? -9.156 -13.312 52.562 1 17.06 400 ASP A C 1
ATOM 3113 O O . ASP A 1 400 ? -8.992 -14.141 51.656 1 17.06 400 ASP A O 1
ATOM 3117 N N . THR A 1 401 ? -10.344 -13.484 53.344 1 16.03 401 THR A N 1
ATOM 3118 C CA . THR A 1 401 ? -10.734 -14.836 53.75 1 16.03 401 THR A CA 1
ATOM 3119 C C . THR A 1 401 ? -11.242 -15.633 52.531 1 16.03 401 THR A C 1
ATOM 3121 O O . THR A 1 401 ? -11.539 -15.062 51.5 1 16.03 401 THR A O 1
ATOM 3124 N N . GLY A 1 402 ? -12.234 -16.688 52.844 1 16.58 402 GLY A N 1
ATOM 3125 C CA . GLY A 1 402 ? -12.516 -18.109 52.844 1 16.58 402 GLY A CA 1
ATOM 3126 C C . GLY A 1 402 ? -13.336 -18.547 51.625 1 16.58 402 GLY A C 1
ATOM 3127 O O . GLY A 1 402 ? -12.891 -19.375 50.844 1 16.58 402 GLY A O 1
ATOM 3128 N N . SER A 1 403 ? -14.789 -18.797 51.844 1 16.08 403 SER A N 1
ATOM 3129 C CA . SER A 1 403 ? -15.547 -20.047 51.875 1 16.08 403 SER A CA 1
ATOM 3130 C C . SER A 1 403 ? -16.125 -20.391 50.531 1 16.08 403 SER A C 1
ATOM 3132 O O . SER A 1 403 ? -16.078 -19.578 49.594 1 16.08 403 SER A O 1
ATOM 3134 N N . TRP A 1 404 ? -17.641 -20.797 50.469 1 16.97 404 TRP A N 1
ATOM 3135 C CA . TRP A 1 404 ? -18.469 -21.984 50.25 1 16.97 404 TRP A CA 1
ATOM 3136 C C . TRP A 1 404 ? -19.047 -21.984 48.844 1 16.97 404 TRP A C 1
ATOM 3138 O O . TRP A 1 404 ? -19.125 -20.953 48.188 1 16.97 404 TRP A O 1
ATOM 3148 N N . PHE A 1 405 ? -19.75 -23.203 48.312 1 18.7 405 PHE A N 1
ATOM 3149 C CA . PHE A 1 405 ? -20.078 -24.078 47.188 1 18.7 405 PHE A CA 1
ATOM 3150 C C . PHE A 1 405 ? -21.297 -23.562 46.438 1 18.7 405 PHE A C 1
ATOM 3152 O O . PHE A 1 405 ? -21.328 -23.594 45.219 1 18.7 405 PHE A O 1
ATOM 3159 N N . PRO A 1 406 ? -22.516 -23.156 47.156 1 16.53 406 PRO A N 1
ATOM 3160 C CA . PRO A 1 406 ? -23.703 -23.984 46.906 1 16.53 406 PRO A CA 1
ATOM 3161 C C . PRO A 1 406 ? -24.281 -23.75 45.5 1 16.53 406 PRO A C 1
ATOM 3163 O O . PRO A 1 406 ? -23.844 -24.359 44.531 1 16.53 406 PRO A O 1
ATOM 3166 N N . THR A 1 407 ? -25.75 -23.328 45.5 1 16.55 407 THR A N 1
ATOM 3167 C CA . THR A 1 407 ? -27.094 -23.828 45.25 1 16.55 407 THR A CA 1
ATOM 3168 C C . THR A 1 407 ? -27.578 -23.406 43.844 1 16.55 407 THR A C 1
ATOM 3170 O O . THR A 1 407 ? -27 -22.5 43.25 1 16.55 407 THR A O 1
ATOM 3173 N N . SER A 1 408 ? -29.031 -23.672 43.5 1 17.39 408 SER A N 1
ATOM 3174 C CA . SER A 1 408 ? -30.078 -24.234 42.656 1 17.39 408 SER A CA 1
ATOM 3175 C C . SER A 1 408 ? -30.719 -23.172 41.781 1 17.39 408 SER A C 1
ATOM 3177 O O . SER A 1 408 ? -31.484 -23.484 40.844 1 17.39 408 SER A O 1
ATOM 3179 N N . ALA A 1 409 ? -30.656 -21.859 41.875 1 17.48 409 ALA A N 1
ATOM 3180 C CA . ALA A 1 409 ? -32 -21.297 41.719 1 17.48 409 ALA A CA 1
ATOM 3181 C C . ALA A 1 409 ? -32.469 -21.438 40.281 1 17.48 409 ALA A C 1
ATOM 3183 O O . ALA A 1 409 ? -31.703 -21.266 39.344 1 17.48 409 ALA A O 1
ATOM 3184 N N . PRO A 1 410 ? -33.844 -21.922 40.062 1 18.38 410 PRO A N 1
ATOM 3185 C CA . PRO A 1 410 ? -34.781 -22.453 39.031 1 18.38 410 PRO A CA 1
ATOM 3186 C C . PRO A 1 410 ? -35.219 -21.391 38.031 1 18.38 410 PRO A C 1
ATOM 3188 O O . PRO A 1 410 ? -35.938 -21.688 37.094 1 18.38 410 PRO A O 1
ATOM 3191 N N . TRP A 1 411 ? -34.812 -20.188 38.062 1 18.23 411 TRP A N 1
ATOM 3192 C CA . TRP A 1 411 ? -35.875 -19.297 37.562 1 18.23 411 TRP A CA 1
ATOM 3193 C C . TRP A 1 411 ? -36.281 -19.703 36.156 1 18.23 411 TRP A C 1
ATOM 3195 O O . TRP A 1 411 ? -35.438 -20.047 35.344 1 18.23 411 TRP A O 1
ATOM 3205 N N . GLU A 1 412 ? -37.625 -19.828 35.938 1 17.34 412 GLU A N 1
ATOM 3206 C CA . GLU A 1 412 ? -38.812 -20.266 35.188 1 17.34 412 GLU A CA 1
ATOM 3207 C C . GLU A 1 412 ? -38.875 -19.625 33.812 1 17.34 412 GLU A C 1
ATOM 3209 O O . GLU A 1 412 ? -39.062 -20.312 32.812 1 17.34 412 GLU A O 1
ATOM 3214 N N . GLY A 1 413 ? -39.531 -18.375 33.781 1 18.17 413 GLY A N 1
ATOM 3215 C CA . GLY A 1 413 ? -40.75 -18.047 33.031 1 18.17 413 GLY A CA 1
ATOM 3216 C C . GLY A 1 413 ? -40.5 -17.781 31.562 1 18.17 413 GLY A C 1
ATOM 3217 O O . GLY A 1 413 ? -39.375 -17.391 31.172 1 18.17 413 GLY A O 1
ATOM 3218 N N . GLY A 1 414 ? -41.281 -18.406 30.594 1 18.95 414 GLY A N 1
ATOM 3219 C CA . GLY A 1 414 ? -41.594 -18.672 29.188 1 18.95 414 GLY A CA 1
ATOM 3220 C C . GLY A 1 414 ? -41.875 -17.406 28.391 1 18.95 414 GLY A C 1
ATOM 3221 O O . GLY A 1 414 ? -42.188 -17.469 27.203 1 18.95 414 GLY A O 1
ATOM 3222 N N . ARG A 1 415 ? -42.094 -16.125 28.938 1 17.61 415 ARG A N 1
ATOM 3223 C CA . ARG A 1 415 ? -43.156 -15.344 28.297 1 17.61 415 ARG A CA 1
ATOM 3224 C C . ARG A 1 415 ? -42.844 -15.086 26.828 1 17.61 415 ARG A C 1
ATOM 3226 O O . ARG A 1 415 ? -41.688 -14.781 26.484 1 17.61 415 ARG A O 1
ATOM 3233 N N . ARG A 1 416 ? -43.75 -15.578 25.859 1 17.62 416 ARG A N 1
ATOM 3234 C CA . ARG A 1 416 ? -44.125 -15.625 24.453 1 17.62 416 ARG A CA 1
ATOM 3235 C C . ARG A 1 416 ? -44.25 -14.219 23.859 1 17.62 416 ARG A C 1
ATOM 3237 O O . ARG A 1 416 ? -45.094 -13.43 24.281 1 17.62 416 ARG A O 1
ATOM 3244 N N . LEU A 1 417 ? -43.438 -13.266 24 1 16.88 417 LEU A N 1
ATOM 3245 C CA . LEU A 1 417 ? -43.969 -12.016 23.484 1 16.88 417 LEU A CA 1
ATOM 3246 C C . LEU A 1 417 ? -44.406 -12.172 22.016 1 16.88 417 LEU A C 1
ATOM 3248 O O . LEU A 1 417 ? -43.594 -12.617 21.188 1 16.88 417 LEU A O 1
ATOM 3252 N N . HIS A 1 418 ? -45.688 -12.445 21.641 1 17.17 418 HIS A N 1
ATOM 3253 C CA . HIS A 1 418 ? -46.625 -12.484 20.531 1 17.17 418 HIS A CA 1
ATOM 3254 C C . HIS A 1 418 ? -46.562 -11.203 19.703 1 17.17 418 HIS A C 1
ATOM 3256 O O . HIS A 1 418 ? -47.094 -10.164 20.109 1 17.17 418 HIS A O 1
ATOM 3262 N N . LEU A 1 419 ? -45.562 -10.547 19.375 1 16.72 419 LEU A N 1
ATOM 3263 C CA . LEU A 1 419 ? -45.875 -9.312 18.672 1 16.72 419 LEU A CA 1
ATOM 3264 C C . LEU A 1 419 ? -46.562 -9.602 17.328 1 16.72 419 LEU A C 1
ATOM 3266 O O . LEU A 1 419 ? -45.969 -10.273 16.469 1 16.72 419 LEU A O 1
ATOM 3270 N N . ASP A 1 420 ? -47.875 -9.656 17.109 1 18.36 420 ASP A N 1
ATOM 3271 C CA . ASP A 1 420 ? -48.906 -9.828 16.094 1 18.36 420 ASP A CA 1
ATOM 3272 C C . ASP A 1 420 ? -48.844 -8.703 15.062 1 18.36 420 ASP A C 1
ATOM 3274 O O . ASP A 1 420 ? -49.719 -7.812 15.055 1 18.36 420 ASP A O 1
ATOM 3278 N N . ILE A 1 421 ? -47.938 -8.008 14.633 1 17.36 421 ILE A N 1
ATOM 3279 C CA . ILE A 1 421 ? -48.094 -6.832 13.789 1 17.36 421 ILE A CA 1
ATOM 3280 C C . ILE A 1 421 ? -48.812 -7.223 12.5 1 17.36 421 ILE A C 1
ATOM 3282 O O . ILE A 1 421 ? -48.344 -8.102 11.766 1 17.36 421 ILE A O 1
ATOM 3286 N N . CYS A 1 422 ? -50.188 -6.965 12.148 1 17.73 422 CYS A N 1
ATOM 3287 C CA . CYS A 1 422 ? -51.375 -6.832 11.336 1 17.73 422 CYS A CA 1
ATOM 3288 C C . CYS A 1 422 ? -51.031 -6.285 9.953 1 17.73 422 CYS A C 1
ATOM 3290 O O . CYS A 1 422 ? -49.906 -5.824 9.719 1 17.73 422 CYS A O 1
ATOM 3292 N N . SER A 1 423 ? -51.969 -5.227 9.289 1 17.78 423 SER A N 1
ATOM 3293 C CA . SER A 1 423 ? -52.75 -4.984 8.086 1 17.78 423 SER A CA 1
ATOM 3294 C C . SER A 1 423 ? -51.906 -4.332 6.992 1 17.78 423 SER A C 1
ATOM 3296 O O . SER A 1 423 ? -50.781 -3.91 7.246 1 17.78 423 SER A O 1
ATOM 3298 N N . ASN A 1 424 ? -52.625 -3.287 6.055 1 18.53 424 ASN A N 1
ATOM 3299 C CA . ASN A 1 424 ? -52.812 -2.693 4.734 1 18.53 424 ASN A CA 1
ATOM 3300 C C . ASN A 1 424 ? -51.75 -1.644 4.441 1 18.53 424 ASN A C 1
ATOM 3302 O O . ASN A 1 424 ? -51.906 -0.801 3.559 1 18.53 424 ASN A O 1
ATOM 3306 N N . ARG A 1 425 ? -50.75 -1.335 5.223 1 18.95 425 ARG A N 1
ATOM 3307 C CA . ARG A 1 425 ? -50.188 0.004 5.309 1 18.95 425 ARG A CA 1
ATOM 3308 C C . ARG A 1 425 ? -49.375 0.326 4.066 1 18.95 425 ARG A C 1
ATOM 3310 O O . ARG A 1 425 ? -48.5 -0.469 3.654 1 18.95 425 ARG A O 1
ATOM 3317 N N . THR A 1 426 ? -49.969 1.235 3.18 1 19.14 426 THR A N 1
ATOM 3318 C CA . THR A 1 426 ? -49.625 1.95 1.952 1 19.14 426 THR A CA 1
ATOM 3319 C C . THR A 1 426 ? -48.25 2.607 2.062 1 19.14 426 THR A C 1
ATOM 3321 O O . THR A 1 426 ? -48 3.354 3.008 1 19.14 426 THR A O 1
ATOM 3324 N N . LEU A 1 427 ? -47.219 1.989 1.725 1 19.61 427 LEU A N 1
ATOM 3325 C CA . LEU A 1 427 ? -45.812 2.289 1.799 1 19.61 427 LEU A CA 1
ATOM 3326 C C . LEU A 1 427 ? -45.5 3.611 1.106 1 19.61 427 LEU A C 1
ATOM 3328 O O . LEU A 1 427 ? -45.625 3.721 -0.116 1 19.61 427 LEU A O 1
ATOM 3332 N N . GLU A 1 428 ? -46.156 4.719 1.668 1 19.86 428 GLU A N 1
ATOM 3333 C CA . GLU A 1 428 ? -46 6.035 1.061 1 19.86 428 GLU A CA 1
ATOM 3334 C C . GLU A 1 428 ? -44.531 6.43 0.972 1 19.86 428 GLU A C 1
ATOM 3336 O O . GLU A 1 428 ? -43.781 6.309 1.95 1 19.86 428 GLU A O 1
ATOM 3341 N N . PHE A 1 429 ? -43.938 6.297 -0.213 1 20.69 429 PHE A N 1
ATOM 3342 C CA . PHE A 1 429 ? -42.594 6.57 -0.699 1 20.69 429 PHE A CA 1
ATOM 3343 C C . PHE A 1 429 ? -42.156 7.988 -0.338 1 20.69 429 PHE A C 1
ATOM 3345 O O . PHE A 1 429 ? -42.812 8.961 -0.761 1 20.69 429 PHE A O 1
ATOM 3352 N N . LEU A 1 430 ? -41.969 8.266 0.902 1 20.59 430 LEU A N 1
ATOM 3353 C CA . LEU A 1 430 ? -41.812 9.672 1.258 1 20.59 430 LEU A CA 1
ATOM 3354 C C . LEU A 1 430 ? -40.688 10.297 0.46 1 20.59 430 LEU A C 1
ATOM 3356 O O . LEU A 1 430 ? -39.656 9.648 0.193 1 20.59 430 LEU A O 1
ATOM 3360 N N . PRO A 1 431 ? -40.906 11.469 -0.283 1 22.95 431 PRO A N 1
ATOM 3361 C CA . PRO A 1 431 ? -40.188 12.414 -1.138 1 22.95 431 PRO A CA 1
ATOM 3362 C C . PRO A 1 431 ? -38.844 12.82 -0.556 1 22.95 431 PRO A C 1
ATOM 3364 O O . PRO A 1 431 ? -38.625 12.758 0.66 1 22.95 431 PRO A O 1
ATOM 3367 N N . ALA A 1 432 ? -37.812 12.562 -1.31 1 22.88 432 ALA A N 1
ATOM 3368 C CA . ALA A 1 432 ? -36.375 12.883 -1.16 1 22.88 432 ALA A CA 1
ATOM 3369 C C . ALA A 1 432 ? -36.188 14.312 -0.664 1 22.88 432 ALA A C 1
ATOM 3371 O O . ALA A 1 432 ? -36.812 15.242 -1.184 1 22.88 432 ALA A O 1
ATOM 3372 N N . TRP A 1 433 ? -36.094 14.547 0.576 1 23.41 433 TRP A N 1
ATOM 3373 C CA . TRP A 1 433 ? -36.156 15.766 1.379 1 23.41 433 TRP A CA 1
ATOM 3374 C C . TRP A 1 433 ? -35.125 16.797 0.905 1 23.41 433 TRP A C 1
ATOM 3376 O O . TRP A 1 433 ? -34 16.438 0.572 1 23.41 433 TRP A O 1
ATOM 3386 N N . LEU A 1 434 ? -35.656 17.766 0.089 1 25.33 434 LEU A N 1
ATOM 3387 C CA . LEU A 1 434 ? -35.125 19.094 -0.26 1 25.33 434 LEU A CA 1
ATOM 3388 C C . LEU A 1 434 ? -34.688 19.844 0.987 1 25.33 434 LEU A C 1
ATOM 3390 O O . LEU A 1 434 ? -35.469 20.062 1.905 1 25.33 434 LEU A O 1
ATOM 3394 N N . ILE A 1 435 ? -33.688 19.422 1.58 1 23.72 435 ILE A N 1
ATOM 3395 C CA . ILE A 1 435 ? -33.406 20.203 2.781 1 23.72 435 ILE A CA 1
ATOM 3396 C C . ILE A 1 435 ? -32.938 21.609 2.395 1 23.72 435 ILE A C 1
ATOM 3398 O O . ILE A 1 435 ? -32.062 21.766 1.553 1 23.72 435 ILE A O 1
ATOM 3402 N N . GLU A 1 436 ? -33.875 22.531 2.383 1 25.84 436 GLU A N 1
ATOM 3403 C CA . GLU A 1 436 ? -33.688 23.984 2.297 1 25.84 436 GLU A CA 1
ATOM 3404 C C . GLU A 1 436 ? -32.781 24.484 3.426 1 25.84 436 GLU A C 1
ATOM 3406 O O . GLU A 1 436 ? -33.094 24.281 4.602 1 25.84 436 GLU A O 1
ATOM 3411 N N . VAL A 1 437 ? -31.578 24.156 3.459 1 25.8 437 VAL A N 1
ATOM 3412 C CA . VAL A 1 437 ? -30.906 24.875 4.539 1 25.8 437 VAL A CA 1
ATOM 3413 C C . VAL A 1 437 ? -30.406 26.234 4.035 1 25.8 437 VAL A C 1
ATOM 3415 O O . VAL A 1 437 ? -29.625 26.297 3.088 1 25.8 437 VAL A O 1
ATOM 3418 N N . ASP A 1 438 ? -30.734 27.297 4.887 1 26.61 438 ASP A N 1
ATOM 3419 C CA . ASP A 1 438 ? -30.578 28.75 4.801 1 26.61 438 ASP A CA 1
ATOM 3420 C C . ASP A 1 438 ? -30.438 29.203 3.35 1 26.61 438 ASP A C 1
ATOM 3422 O O . ASP A 1 438 ? -29.422 29.812 2.973 1 26.61 438 ASP A O 1
ATOM 3426 N N . GLY A 1 439 ? -31.469 29.062 2.383 1 27.69 439 GLY A N 1
ATOM 3427 C CA . GLY A 1 439 ? -31.75 29.531 1.033 1 27.69 439 GLY A CA 1
ATOM 3428 C C . GLY A 1 439 ? -31.062 28.703 -0.038 1 27.69 439 GLY A C 1
ATOM 3429 O O . GLY A 1 439 ? -31.312 28.891 -1.229 1 27.69 439 GLY A O 1
ATOM 3430 N N . CYS A 1 440 ? -29.797 28.422 0.123 1 24.12 440 CYS A N 1
ATOM 3431 C CA . CYS A 1 440 ? -29.062 27.766 -0.966 1 24.12 440 CYS A CA 1
ATOM 3432 C C . CYS A 1 440 ? -29.375 26.281 -1.013 1 24.12 440 CYS A C 1
ATOM 3434 O O . CYS A 1 440 ? -29.484 25.625 0.029 1 24.12 440 CYS A O 1
ATOM 3436 N N . LEU A 1 441 ? -30.188 25.812 -1.966 1 26.91 441 LEU A N 1
ATOM 3437 C CA . LEU A 1 441 ? -30.469 24.422 -2.246 1 26.91 441 LEU A CA 1
ATOM 3438 C C . LEU A 1 441 ? -29.188 23.656 -2.551 1 26.91 441 LEU A C 1
ATOM 3440 O O . LEU A 1 441 ? -28.422 24.031 -3.443 1 26.91 441 LEU A O 1
ATOM 3444 N N . VAL A 1 442 ? -28.547 23.234 -1.602 1 24.22 442 VAL A N 1
ATOM 3445 C CA . VAL A 1 442 ? -27.25 22.594 -1.782 1 24.22 442 VAL A CA 1
ATOM 3446 C C . VAL A 1 442 ? -27.453 21.172 -2.309 1 24.22 442 VAL A C 1
ATOM 3448 O O . VAL A 1 442 ? -28.203 20.375 -1.712 1 24.22 442 VAL A O 1
ATOM 3451 N N . PHE A 1 443 ? -27.469 21.078 -3.568 1 25.36 443 PHE A N 1
ATOM 3452 C CA . PHE A 1 443 ? -27.516 19.766 -4.207 1 25.36 443 PHE A CA 1
ATOM 3453 C C . PHE A 1 443 ? -26.172 19.047 -4.09 1 25.36 443 PHE A C 1
ATOM 3455 O O . PHE A 1 443 ? -25.125 19.688 -4.137 1 25.36 443 PHE A O 1
ATOM 3462 N N . SER A 1 444 ? -26.078 18.016 -3.354 1 23.17 444 SER A N 1
ATOM 3463 C CA . SER A 1 444 ? -24.812 17.312 -3.162 1 23.17 444 SER A CA 1
ATOM 3464 C C . SER A 1 444 ? -24.156 16.984 -4.496 1 23.17 444 SER A C 1
ATOM 3466 O O . SER A 1 444 ? -22.938 16.984 -4.613 1 23.17 444 SER A O 1
ATOM 3468 N N . GLY A 1 445 ? -24.641 16.031 -5.246 1 22.05 445 GLY A N 1
ATOM 3469 C CA . GLY A 1 445 ? -23.703 15.555 -6.254 1 22.05 445 GLY A CA 1
ATOM 3470 C C . GLY A 1 445 ? -23.266 16.641 -7.227 1 22.05 445 GLY A C 1
ATOM 3471 O O . GLY A 1 445 ? -23.734 17.766 -7.145 1 22.05 445 GLY A O 1
ATOM 3472 N N . LYS A 1 446 ? -22.625 16.203 -8.398 1 22.95 446 LYS A N 1
ATOM 3473 C CA . LYS A 1 446 ? -21.938 17.047 -9.375 1 22.95 446 LYS A CA 1
ATOM 3474 C C . LYS A 1 446 ? -22.859 18.156 -9.891 1 22.95 446 LYS A C 1
ATOM 3476 O O . LYS A 1 446 ? -22.438 19.312 -10.016 1 22.95 446 LYS A O 1
ATOM 3481 N N . GLN A 1 447 ? -23.922 17.781 -10.711 1 20.08 447 GLN A N 1
ATOM 3482 C CA . GLN A 1 447 ? -24.281 18.75 -11.742 1 20.08 447 GLN A CA 1
ATOM 3483 C C . GLN A 1 447 ? -25.125 19.875 -11.164 1 20.08 447 GLN A C 1
ATOM 3485 O O . GLN A 1 447 ? -26.156 19.625 -10.539 1 20.08 447 GLN A O 1
ATOM 3490 N N . ARG A 1 448 ? -24.453 20.75 -10.562 1 24.64 448 ARG A N 1
ATOM 3491 C CA . ARG A 1 448 ? -25.172 21.906 -10.039 1 24.64 448 ARG A CA 1
ATOM 3492 C C . ARG A 1 448 ? -25.984 22.578 -11.133 1 24.64 448 ARG A C 1
ATOM 3494 O O . ARG A 1 448 ? -25.438 23.062 -12.125 1 24.64 448 ARG A O 1
ATOM 3501 N N . VAL A 1 449 ? -26.984 21.766 -11.742 1 22.47 449 VAL A N 1
ATOM 3502 C CA . VAL A 1 449 ? -27.766 22.562 -12.695 1 22.47 449 VAL A CA 1
ATOM 3503 C C . VAL A 1 449 ? -28.5 23.672 -11.961 1 22.47 449 VAL A C 1
ATOM 3505 O O . VAL A 1 449 ? -29.25 23.406 -11.008 1 22.47 449 VAL A O 1
ATOM 3508 N N . VAL A 1 450 ? -27.828 24.609 -11.648 1 23.06 450 VAL A N 1
ATOM 3509 C CA . VAL A 1 450 ? -28.453 25.781 -11.039 1 23.06 450 VAL A CA 1
ATOM 3510 C C . VAL A 1 450 ? -29.531 26.328 -11.961 1 23.06 450 VAL A C 1
ATOM 3512 O O . VAL A 1 450 ? -29.25 26.766 -13.078 1 23.06 450 VAL A O 1
ATOM 3515 N N . CYS A 1 451 ? -30.469 25.375 -12.25 1 21.09 451 CYS A N 1
ATOM 3516 C CA . CYS A 1 451 ? -31.484 25.922 -13.125 1 21.09 451 CYS A CA 1
ATOM 3517 C C . CYS A 1 451 ? -32.25 27.047 -12.422 1 21.09 451 CYS A C 1
ATOM 3519 O O . CYS A 1 451 ? -32.469 26.984 -11.211 1 21.09 451 CYS A O 1
ATOM 3521 N N . SER A 1 452 ? -31.922 28.172 -12.812 1 21.12 452 SER A N 1
ATOM 3522 C CA . SER A 1 452 ? -32.719 29.344 -12.43 1 21.12 452 SER A CA 1
ATOM 3523 C C . SER A 1 452 ? -34.188 29.078 -12.562 1 21.12 452 SER A C 1
ATOM 3525 O O . SER A 1 452 ? -34.656 28.531 -13.578 1 21.12 452 SER A O 1
ATOM 3527 N N . LEU A 1 453 ? -34.75 28.578 -11.43 1 23 453 LEU A N 1
ATOM 3528 C CA . LEU A 1 453 ? -36.156 28.266 -11.32 1 23 453 LEU A CA 1
ATOM 3529 C C . LEU A 1 453 ? -37 29.312 -12.023 1 23 453 LEU A C 1
ATOM 3531 O O . LEU A 1 453 ? -38.25 29.281 -11.945 1 23 453 LEU A O 1
ATOM 3535 N N . ALA A 1 454 ? -36.312 30.453 -12.375 1 22.78 454 ALA A N 1
ATOM 3536 C CA . ALA A 1 454 ? -37.344 31.422 -12.766 1 22.78 454 ALA A CA 1
ATOM 3537 C C . ALA A 1 454 ? -38.188 30.891 -13.906 1 22.78 454 ALA A C 1
ATOM 3539 O O . ALA A 1 454 ? -39.406 31.109 -13.922 1 22.78 454 ALA A O 1
ATOM 3540 N N . ASP A 1 455 ? -37.5 30.438 -15.008 1 23.31 455 ASP A N 1
ATOM 3541 C CA . ASP A 1 455 ? -38.312 30.469 -16.203 1 23.31 455 ASP A CA 1
ATOM 3542 C C . ASP A 1 455 ? -39.125 29.172 -16.344 1 23.31 455 ASP A C 1
ATOM 3544 O O . ASP A 1 455 ? -38.875 28.359 -17.219 1 23.31 455 ASP A O 1
ATOM 3548 N N . LEU A 1 456 ? -39.375 28.516 -15.164 1 22.75 456 LEU A N 1
ATOM 3549 C CA . LEU A 1 456 ? -40.156 27.281 -15.234 1 22.75 456 LEU A CA 1
ATOM 3550 C C . LEU A 1 456 ? -41.531 27.562 -15.82 1 22.75 456 LEU A C 1
ATOM 3552 O O . LEU A 1 456 ? -42.469 26.797 -15.57 1 22.75 456 LEU A O 1
ATOM 3556 N N . SER A 1 457 ? -41.656 28.719 -16.406 1 21.91 457 SER A N 1
ATOM 3557 C CA . SER A 1 457 ? -43.062 28.953 -16.797 1 21.91 457 SER A CA 1
ATOM 3558 C C . SER A 1 457 ? -43.562 27.844 -17.719 1 21.91 457 SER A C 1
ATOM 3560 O O . SER A 1 457 ? -44.688 27.391 -17.594 1 21.91 457 SER A O 1
ATOM 3562 N N . PRO A 1 458 ? -42.688 27.562 -18.844 1 23.31 458 PRO A N 1
ATOM 3563 C CA . PRO A 1 458 ? -43.438 27.062 -20.016 1 23.31 458 PRO A CA 1
ATOM 3564 C C . PRO A 1 458 ? -43.719 25.562 -19.953 1 23.31 458 PRO A C 1
ATOM 3566 O O . PRO A 1 458 ? -44.125 24.969 -20.953 1 23.31 458 PRO A O 1
ATOM 3569 N N . LEU A 1 459 ? -43.25 24.828 -18.906 1 23.88 459 LEU A N 1
ATOM 3570 C CA . LEU A 1 459 ? -43.438 23.391 -19.062 1 23.88 459 LEU A CA 1
ATOM 3571 C C . LEU A 1 459 ? -44.938 23.031 -19.078 1 23.88 459 LEU A C 1
ATOM 3573 O O . LEU A 1 459 ? -45.281 21.859 -18.922 1 23.88 459 LEU A O 1
ATOM 3577 N N . ALA A 1 460 ? -45.75 23.969 -19.078 1 23.08 460 ALA A N 1
ATOM 3578 C CA . ALA A 1 460 ? -47.125 23.5 -19.016 1 23.08 460 ALA A CA 1
ATOM 3579 C C . ALA A 1 460 ? -47.469 22.594 -20.188 1 23.08 460 ALA A C 1
ATOM 3581 O O . ALA A 1 460 ? -48.188 21.594 -20.031 1 23.08 460 ALA A O 1
ATOM 3582 N N . SER A 1 461 ? -47.188 23.031 -21.547 1 22.39 461 SER A N 1
ATOM 3583 C CA . SER A 1 461 ? -48.062 22.578 -22.594 1 22.39 461 SER A CA 1
ATOM 3584 C C . SER A 1 461 ? -47.5 21.312 -23.281 1 22.39 461 SER A C 1
ATOM 3586 O O . SER A 1 461 ? -47.156 21.344 -24.453 1 22.39 461 SER A O 1
ATOM 3588 N N . LEU A 1 462 ? -46.625 20.562 -22.656 1 23.02 462 LEU A N 1
ATOM 3589 C CA . LEU A 1 462 ? -46.031 19.5 -23.453 1 23.02 462 LEU A CA 1
ATOM 3590 C C . LEU A 1 462 ? -47.094 18.453 -23.812 1 23.02 462 LEU A C 1
ATOM 3592 O O . LEU A 1 462 ? -47.781 17.953 -22.938 1 23.02 462 LEU A O 1
ATOM 3596 N N . ASP A 1 463 ? -47.625 18.531 -25.031 1 22.83 463 ASP A N 1
ATOM 3597 C CA . ASP A 1 463 ? -48.562 17.625 -25.703 1 22.83 463 ASP A CA 1
ATOM 3598 C C . ASP A 1 463 ? -47.938 16.25 -25.891 1 22.83 463 ASP A C 1
ATOM 3600 O O . ASP A 1 463 ? -46.781 16.125 -26.328 1 22.83 463 ASP A O 1
ATOM 3604 N N . PRO A 1 464 ? -48.375 15.148 -25.406 1 25.56 464 PRO A N 1
ATOM 3605 C CA . PRO A 1 464 ? -47.969 13.75 -25.328 1 25.56 464 PRO A CA 1
ATOM 3606 C C . PRO A 1 464 ? -47.688 13.133 -26.703 1 25.56 464 PRO A C 1
ATOM 3608 O O . PRO A 1 464 ? -47.031 12.102 -26.797 1 25.56 464 PRO A O 1
ATOM 3611 N N . ARG A 1 465 ? -48.562 13.305 -27.828 1 27.95 465 ARG A N 1
ATOM 3612 C CA . ARG A 1 465 ? -48.656 12.406 -28.969 1 27.95 465 ARG A CA 1
ATOM 3613 C C . ARG A 1 465 ? -47.531 12.617 -29.953 1 27.95 465 ARG A C 1
ATOM 3615 O O . ARG A 1 465 ? -47.5 12.016 -31.031 1 27.95 465 ARG A O 1
ATOM 3622 N N . ALA A 1 466 ? -46.781 14.039 -29.953 1 21.97 466 ALA A N 1
ATOM 3623 C CA . ALA A 1 466 ? -46.219 14.266 -31.281 1 21.97 466 ALA A CA 1
ATOM 3624 C C . ALA A 1 466 ? -45 13.352 -31.547 1 21.97 466 ALA A C 1
ATOM 3626 O O . ALA A 1 466 ? -44.219 13.086 -30.625 1 21.97 466 ALA A O 1
ATOM 3627 N N . PRO A 1 467 ? -45.031 12.609 -32.719 1 23.23 467 PRO A N 1
ATOM 3628 C CA . PRO A 1 467 ? -44.219 11.516 -33.25 1 23.23 467 PRO A CA 1
ATOM 3629 C C . PRO A 1 467 ? -42.719 11.82 -33.188 1 23.23 467 PRO A C 1
ATOM 3631 O O . PRO A 1 467 ? -41.938 11.016 -32.688 1 23.23 467 PRO A O 1
ATOM 3634 N N . ASN A 1 468 ? -42.312 12.508 -34.344 1 22.23 468 ASN A N 1
ATOM 3635 C CA . ASN A 1 468 ? -41 12.531 -34.969 1 22.23 468 ASN A CA 1
ATOM 3636 C C . ASN A 1 468 ? -40 13.398 -34.219 1 22.23 468 ASN A C 1
ATOM 3638 O O . ASN A 1 468 ? -40.188 14.609 -34.094 1 22.23 468 ASN A O 1
ATOM 3642 N N . GLY A 1 469 ? -39.719 13.109 -33.094 1 21.8 469 GLY A N 1
ATOM 3643 C CA . GLY A 1 469 ? -39.25 13.914 -31.984 1 21.8 469 GLY A CA 1
ATOM 3644 C C . GLY A 1 469 ? -37.969 14.664 -32.312 1 21.8 469 GLY A C 1
ATOM 3645 O O . GLY A 1 469 ? -37.062 14.781 -31.453 1 21.8 469 GLY A O 1
ATOM 3646 N N . LEU A 1 470 ? -37.719 14.82 -33.656 1 21.56 470 LEU A N 1
ATOM 3647 C CA . LEU A 1 470 ? -36.406 15.289 -34.156 1 21.56 470 LEU A CA 1
ATOM 3648 C C . LEU A 1 470 ? -36.188 16.734 -33.781 1 21.56 470 LEU A C 1
ATOM 3650 O O . LEU A 1 470 ? -36.906 17.641 -34.219 1 21.56 470 LEU A O 1
ATOM 3654 N N . TRP A 1 471 ? -36.219 17.203 -32.594 1 19.7 471 TRP A N 1
ATOM 3655 C CA . TRP A 1 471 ? -36.375 18.641 -32.438 1 19.7 471 TRP A CA 1
ATOM 3656 C C . TRP A 1 471 ? -35.125 19.375 -32.906 1 19.7 471 TRP A C 1
ATOM 3658 O O . TRP A 1 471 ? -34 19.016 -32.531 1 19.7 471 TRP A O 1
ATOM 3668 N N . ASP A 1 472 ? -35.156 19.812 -34.188 1 21 472 ASP A N 1
ATOM 3669 C CA . ASP A 1 472 ? -34.156 20.625 -34.875 1 21 472 ASP A CA 1
ATOM 3670 C C . ASP A 1 472 ? -33.969 21.984 -34.188 1 21 472 ASP A C 1
ATOM 3672 O O . ASP A 1 472 ? -34.875 22.812 -34.219 1 21 472 ASP A O 1
ATOM 3676 N N . VAL A 1 473 ? -33.719 22.125 -33.031 1 19.11 473 VAL A N 1
ATOM 3677 C CA . VAL A 1 473 ? -33.781 23.484 -32.469 1 19.11 473 VAL A CA 1
ATOM 3678 C C . VAL A 1 473 ? -32.688 24.344 -33.094 1 19.11 473 VAL A C 1
ATOM 3680 O O . VAL A 1 473 ? -31.484 24.109 -32.875 1 19.11 473 VAL A O 1
ATOM 3683 N N . ARG A 1 474 ? -32.781 24.891 -34.375 1 21.16 474 ARG A N 1
ATOM 3684 C CA . ARG A 1 474 ? -31.922 25.734 -35.188 1 21.16 474 ARG A CA 1
ATOM 3685 C C . ARG A 1 474 ? -31.766 27.125 -34.594 1 21.16 474 ARG A C 1
ATOM 3687 O O . ARG A 1 474 ? -31.172 28.016 -35.188 1 21.16 474 ARG A O 1
ATOM 3694 N N . GLY A 1 475 ? -32.344 27.562 -33.531 1 17.27 475 GLY A N 1
ATOM 3695 C CA . GLY A 1 475 ? -32.562 29 -33.438 1 17.27 475 GLY A CA 1
ATOM 3696 C C . GLY A 1 475 ? -31.266 29.812 -33.469 1 17.27 475 GLY A C 1
ATOM 3697 O O . GLY A 1 475 ? -30.219 29.328 -33.062 1 17.27 475 GLY A O 1
ATOM 3698 N N . LYS A 1 476 ? -31.125 30.906 -34.406 1 20.58 476 LYS A N 1
ATOM 3699 C CA . LYS A 1 476 ? -30.234 31.938 -34.906 1 20.58 476 LYS A CA 1
ATOM 3700 C C . LYS A 1 476 ? -29.75 32.844 -33.781 1 20.58 476 LYS A C 1
ATOM 3702 O O . LYS A 1 476 ? -28.859 33.688 -34 1 20.58 476 LYS A O 1
ATOM 3707 N N . GLY A 1 477 ? -30.391 33.031 -32.688 1 18.28 477 GLY A N 1
ATOM 3708 C CA . GLY A 1 477 ? -30.328 34.375 -32.094 1 18.28 477 GLY A CA 1
ATOM 3709 C C . GLY A 1 477 ? -28.906 34.844 -31.859 1 18.28 477 GLY A C 1
ATOM 3710 O O . GLY A 1 477 ? -27.984 34.031 -31.734 1 18.28 477 GLY A O 1
ATOM 3711 N N . SER A 1 478 ? -28.562 36.062 -32.438 1 18.36 478 SER A N 1
ATOM 3712 C CA . SER A 1 478 ? -27.438 36.969 -32.5 1 18.36 478 SER A CA 1
ATOM 3713 C C . SER A 1 478 ? -26.969 37.375 -31.109 1 18.36 478 SER A C 1
ATOM 3715 O O . SER A 1 478 ? -27.75 37.906 -30.312 1 18.36 478 SER A O 1
ATOM 3717 N N . TRP A 1 479 ? -26.641 36.562 -30.297 1 17.08 479 TRP A N 1
ATOM 3718 C CA . TRP A 1 479 ? -26.422 37.094 -28.953 1 17.08 479 TRP A CA 1
ATOM 3719 C C . TRP A 1 479 ? -25.359 38.156 -28.969 1 17.08 479 TRP A C 1
ATOM 3721 O O . TRP A 1 479 ? -24.266 37.969 -29.531 1 17.08 479 TRP A O 1
ATOM 3731 N N . GLU A 1 480 ? -25.672 39.406 -29.172 1 17.81 480 GLU A N 1
ATOM 3732 C CA . GLU A 1 480 ? -24.969 40.688 -29.125 1 17.81 480 GLU A CA 1
ATOM 3733 C C . GLU A 1 480 ? -23.984 40.75 -27.953 1 17.81 480 GLU A C 1
ATOM 3735 O O . GLU A 1 480 ? -24.109 39.969 -27 1 17.81 480 GLU A O 1
ATOM 3740 N N . GLU A 1 481 ? -23.156 41.844 -27.984 1 17.86 481 GLU A N 1
ATOM 3741 C CA . GLU A 1 481 ? -21.891 42.312 -27.406 1 17.86 481 GLU A CA 1
ATOM 3742 C C . GLU A 1 481 ? -22 42.5 -25.906 1 17.86 481 GLU A C 1
ATOM 3744 O O . GLU A 1 481 ? -21.031 42.906 -25.25 1 17.86 481 GLU A O 1
ATOM 3749 N N . ALA A 1 482 ? -23.078 42.156 -25.281 1 16.86 482 ALA A N 1
ATOM 3750 C CA . ALA A 1 482 ? -23.234 42.969 -24.078 1 16.86 482 ALA A CA 1
ATOM 3751 C C . ALA A 1 482 ? -21.922 43.062 -23.297 1 16.86 482 ALA A C 1
ATOM 3753 O O . ALA A 1 482 ? -21.125 42.125 -23.312 1 16.86 482 ALA A O 1
ATOM 3754 N N . ARG A 1 483 ? -21.625 44.312 -22.609 1 16.92 483 ARG A N 1
ATOM 3755 C CA . ARG A 1 483 ? -20.609 45.156 -21.984 1 16.92 483 ARG A CA 1
ATOM 3756 C C . ARG A 1 483 ? -19.859 44.406 -20.891 1 16.92 483 ARG A C 1
ATOM 3758 O O . ARG A 1 483 ? -18.641 44.375 -20.891 1 16.92 483 ARG A O 1
ATOM 3765 N N . GLY A 1 484 ? -20.375 44.75 -19.656 1 16.41 484 GLY A N 1
ATOM 3766 C CA . GLY A 1 484 ? -19.766 45.125 -18.391 1 16.41 484 GLY A CA 1
ATOM 3767 C C . GLY A 1 484 ? -19.219 43.938 -17.625 1 16.41 484 GLY A C 1
ATOM 3768 O O . GLY A 1 484 ? -19.703 43.594 -16.531 1 16.41 484 GLY A O 1
ATOM 3769 N N . CYS A 1 485 ? -19 43 -18.219 1 16.86 485 CYS A N 1
ATOM 3770 C CA . CYS A 1 485 ? -18.766 41.781 -17.406 1 16.86 485 CYS A CA 1
ATOM 3771 C C . CYS A 1 485 ? -17.609 42 -16.438 1 16.86 485 CYS A C 1
ATOM 3773 O O . CYS A 1 485 ? -16.5 42.344 -16.844 1 16.86 485 CYS A O 1
ATOM 3775 N N . MET A 1 486 ? -18.031 42.469 -15.25 1 16.52 486 MET A N 1
ATOM 3776 C CA . MET A 1 486 ? -17.062 42.938 -14.258 1 16.52 486 MET A CA 1
ATOM 3777 C C . MET A 1 486 ? -15.93 41.906 -14.094 1 16.52 486 MET A C 1
ATOM 3779 O O . MET A 1 486 ? -16.172 40.719 -13.922 1 16.52 486 MET A O 1
ATOM 3783 N N . LEU A 1 487 ? -14.938 42.125 -14.797 1 17.92 487 LEU A N 1
ATOM 3784 C CA . LEU A 1 487 ? -13.578 41.625 -14.633 1 17.92 487 LEU A CA 1
ATOM 3785 C C . LEU A 1 487 ? -13.18 41.594 -13.164 1 17.92 487 LEU A C 1
ATOM 3787 O O . LEU A 1 487 ? -13.141 42.656 -12.516 1 17.92 487 LEU A O 1
ATOM 3791 N N . MET A 1 488 ? -13.82 40.656 -12.414 1 16.83 488 MET A N 1
ATOM 3792 C CA . MET A 1 488 ? -13.406 40.781 -11.023 1 16.83 488 MET A CA 1
ATOM 3793 C C . MET A 1 488 ? -11.898 41 -10.922 1 16.83 488 MET A C 1
ATOM 3795 O O . MET A 1 488 ? -11.117 40.219 -11.453 1 16.83 488 MET A O 1
ATOM 3799 N N . ARG A 1 489 ? -11.492 42.188 -10.984 1 17.2 489 ARG A N 1
ATOM 3800 C CA . ARG A 1 489 ? -10.18 42.688 -10.57 1 17.2 489 ARG A CA 1
ATOM 3801 C C . ARG A 1 489 ? -9.68 41.938 -9.344 1 17.2 489 ARG A C 1
ATOM 3803 O O . ARG A 1 489 ? -10.461 41.281 -8.648 1 17.2 489 ARG A O 1
ATOM 3810 N N . SER A 1 490 ? -8.555 42.438 -8.797 1 18.02 490 SER A N 1
ATOM 3811 C CA . SER A 1 490 ? -7.523 42.219 -7.793 1 18.02 490 SER A CA 1
ATOM 3812 C C . SER A 1 490 ? -8.141 41.969 -6.418 1 18.02 490 SER A C 1
ATOM 3814 O O . SER A 1 490 ? -7.504 41.375 -5.543 1 18.02 490 SER A O 1
ATOM 3816 N N . SER A 1 491 ? -9.203 42.75 -6 1 18.52 491 SER A N 1
ATOM 3817 C CA . SER A 1 491 ? -9.258 43.031 -4.566 1 18.52 491 SER A CA 1
ATOM 3818 C C . SER A 1 491 ? -9.836 41.844 -3.801 1 18.52 491 SER A C 1
ATOM 3820 O O . SER A 1 491 ? -10.531 41 -4.379 1 18.52 491 SER A O 1
ATOM 3822 N N . GLY A 1 492 ? -9.602 41.75 -2.316 1 20.19 492 GLY A N 1
ATOM 3823 C CA . GLY A 1 492 ? -9.469 40.969 -1.098 1 20.19 492 GLY A CA 1
ATOM 3824 C C . GLY A 1 492 ? -10.781 40.375 -0.606 1 20.19 492 GLY A C 1
ATOM 3825 O O . GLY A 1 492 ? -10.867 39.188 -0.261 1 20.19 492 GLY A O 1
ATOM 3826 N N . ILE A 1 493 ? -11.75 41.25 -0.099 1 19.03 493 ILE A N 1
ATOM 3827 C CA . ILE A 1 493 ? -12.664 41 1.005 1 19.03 493 ILE A CA 1
ATOM 3828 C C . ILE A 1 493 ? -13.992 40.469 0.459 1 19.03 493 ILE A C 1
ATOM 3830 O O . ILE A 1 493 ? -14.633 41.125 -0.369 1 19.03 493 ILE A O 1
ATOM 3834 N N . GLY A 1 494 ? -14.227 39.406 0.133 1 18.91 494 GLY A N 1
ATOM 3835 C CA . GLY A 1 494 ? -15.594 39.094 -0.255 1 18.91 494 GLY A CA 1
ATOM 3836 C C . GLY A 1 494 ? -16.531 38.969 0.928 1 18.91 494 GLY A C 1
ATOM 3837 O O . GLY A 1 494 ? -16.188 38.375 1.947 1 18.91 494 GLY A O 1
ATOM 3838 N N . TRP A 1 495 ? -17.312 40.062 1.279 1 19.62 495 TRP A N 1
ATOM 3839 C CA . TRP A 1 495 ? -18.234 40.156 2.408 1 19.62 495 TRP A CA 1
ATOM 3840 C C . TRP A 1 495 ? -19.5 39.344 2.145 1 19.62 495 TRP A C 1
ATOM 3842 O O . TRP A 1 495 ? -20.031 39.344 1.034 1 19.62 495 TRP A O 1
ATOM 3852 N N . PHE A 1 496 ? -19.609 38.156 2.652 1 21.39 496 PHE A N 1
ATOM 3853 C CA . PHE A 1 496 ? -20.969 37.594 2.666 1 21.39 496 PHE A CA 1
ATOM 3854 C C . PHE A 1 496 ? -21.719 38.062 3.902 1 21.39 496 PHE A C 1
ATOM 3856 O O . PHE A 1 496 ? -21.156 38.125 4.996 1 21.39 496 PHE A O 1
ATOM 3863 N N . MET B 1 1 ? 61.438 -27.391 17.547 1 18.09 1 MET B N 1
ATOM 3864 C CA . MET B 1 1 ? 61.438 -28.609 16.734 1 18.09 1 MET B CA 1
ATOM 3865 C C . MET B 1 1 ? 60.312 -29.547 17.141 1 18.09 1 MET B C 1
ATOM 3867 O O . MET B 1 1 ? 59.844 -30.328 16.328 1 18.09 1 MET B O 1
ATOM 3871 N N . ALA B 1 2 ? 60.062 -29.766 18.562 1 19.31 2 ALA B N 1
ATOM 3872 C CA . ALA B 1 2 ? 59.469 -30.984 19.141 1 19.31 2 ALA B CA 1
ATOM 3873 C C . ALA B 1 2 ? 57.969 -31.016 18.922 1 19.31 2 ALA B C 1
ATOM 3875 O O . ALA B 1 2 ? 57.406 -32.094 18.703 1 19.31 2 ALA B O 1
ATOM 3876 N N . LEU B 1 3 ? 57.25 -30 19.359 1 21.47 3 LEU B N 1
ATOM 3877 C CA . LEU B 1 3 ? 55.844 -30.266 19.656 1 21.47 3 LEU B CA 1
ATOM 3878 C C . LEU B 1 3 ? 55.031 -30.406 18.375 1 21.47 3 LEU B C 1
ATOM 3880 O O . LEU B 1 3 ? 53.812 -30.328 18.406 1 21.47 3 LEU B O 1
ATOM 3884 N N . VAL B 1 4 ? 55.719 -30.5 17.094 1 23.59 4 VAL B N 1
ATOM 3885 C CA . VAL B 1 4 ? 55.281 -30.656 15.711 1 23.59 4 VAL B CA 1
ATOM 3886 C C . VAL B 1 4 ? 54.531 -31.984 15.562 1 23.59 4 VAL B C 1
ATOM 3888 O O . VAL B 1 4 ? 53.656 -32.125 14.695 1 23.59 4 VAL B O 1
ATOM 3891 N N . ASP B 1 5 ? 54.969 -33.125 16.359 1 20.12 5 ASP B N 1
ATOM 3892 C CA . ASP B 1 5 ? 54.875 -34.469 15.805 1 20.12 5 ASP B CA 1
ATOM 3893 C C . ASP B 1 5 ? 53.5 -35.062 16.062 1 20.12 5 ASP B C 1
ATOM 3895 O O . ASP B 1 5 ? 53.156 -36.125 15.523 1 20.12 5 ASP B O 1
ATOM 3899 N N . LYS B 1 6 ? 52.875 -34.812 17.266 1 22.78 6 LYS B N 1
ATOM 3900 C CA . LYS B 1 6 ? 51.875 -35.75 17.719 1 22.78 6 LYS B CA 1
ATOM 3901 C C . LYS B 1 6 ? 50.594 -35.656 16.875 1 22.78 6 LYS B C 1
ATOM 3903 O O . LYS B 1 6 ? 49.719 -36.5 16.969 1 22.78 6 LYS B O 1
ATOM 3908 N N . HIS B 1 7 ? 50.344 -34.469 16.359 1 21.34 7 HIS B N 1
ATOM 3909 C CA . HIS B 1 7 ? 48.969 -34.375 15.859 1 21.34 7 HIS B CA 1
ATOM 3910 C C . HIS B 1 7 ? 48.812 -35.125 14.539 1 21.34 7 HIS B C 1
ATOM 3912 O O . HIS B 1 7 ? 47.75 -35.094 13.922 1 21.34 7 HIS B O 1
ATOM 3918 N N . LYS B 1 8 ? 49.938 -35.812 13.977 1 25.86 8 LYS B N 1
ATOM 3919 C CA . LYS B 1 8 ? 49.969 -36.562 12.719 1 25.86 8 LYS B CA 1
ATOM 3920 C C . LYS B 1 8 ? 49.25 -37.906 12.844 1 25.86 8 LYS B C 1
ATOM 3922 O O . LYS B 1 8 ? 48.688 -38.406 11.867 1 25.86 8 LYS B O 1
ATOM 3927 N N . VAL B 1 9 ? 49.375 -38.562 14.039 1 23.47 9 VAL B N 1
ATOM 3928 C CA . VAL B 1 9 ? 49.125 -40 14.023 1 23.47 9 VAL B CA 1
ATOM 3929 C C . VAL B 1 9 ? 47.625 -40.281 13.922 1 23.47 9 VAL B C 1
ATOM 3931 O O . VAL B 1 9 ? 47.219 -41.281 13.375 1 23.47 9 VAL B O 1
ATOM 3934 N N . LYS B 1 10 ? 46.906 -39.531 14.797 1 25.8 10 LYS B N 1
ATOM 3935 C CA . LYS B 1 10 ? 45.531 -40 14.922 1 25.8 10 LYS B CA 1
ATOM 3936 C C . LYS B 1 10 ? 44.75 -39.781 13.625 1 25.8 10 LYS B C 1
ATOM 3938 O O . LYS B 1 10 ? 43.562 -40.125 13.547 1 25.8 10 LYS B O 1
ATOM 3943 N N . ARG B 1 11 ? 45.406 -39 12.688 1 23.48 11 ARG B N 1
ATOM 3944 C CA . ARG B 1 11 ? 44.812 -38.781 11.383 1 23.48 11 ARG B CA 1
ATOM 3945 C C . ARG B 1 11 ? 44.906 -40.062 10.523 1 23.48 11 ARG B C 1
ATOM 3947 O O . ARG B 1 11 ? 44.281 -40.125 9.445 1 23.48 11 ARG B O 1
ATOM 3954 N N . GLN B 1 12 ? 45.844 -40.906 10.93 1 23.61 12 GLN B N 1
ATOM 3955 C CA . GLN B 1 12 ? 46.125 -42.031 10.031 1 23.61 12 GLN B CA 1
ATOM 3956 C C . GLN B 1 12 ? 44.969 -43.031 10.023 1 23.61 12 GLN B C 1
ATOM 3958 O O . GLN B 1 12 ? 44.656 -43.594 8.977 1 23.61 12 GLN B O 1
ATOM 3963 N N . ARG B 1 13 ? 44.594 -43.5 11.25 1 25.25 13 ARG B N 1
ATOM 3964 C CA . ARG B 1 13 ? 43.844 -44.75 11.266 1 25.25 13 ARG B CA 1
ATOM 3965 C C . ARG B 1 13 ? 42.438 -44.562 10.672 1 25.25 13 ARG B C 1
ATOM 3967 O O . ARG B 1 13 ? 41.875 -45.5 10.102 1 25.25 13 ARG B O 1
ATOM 3974 N N . LEU B 1 14 ? 41.781 -43.406 11.141 1 24.69 14 LEU B N 1
ATOM 3975 C CA . LEU B 1 14 ? 40.375 -43.438 10.789 1 24.69 14 LEU B CA 1
ATOM 3976 C C . LEU B 1 14 ? 40.188 -43.312 9.281 1 24.69 14 LEU B C 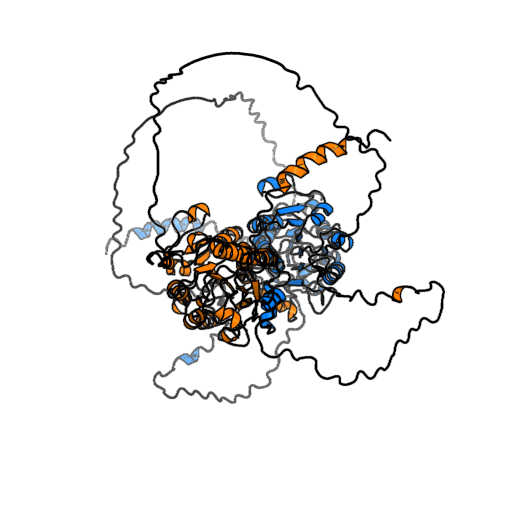1
ATOM 3978 O O . LEU B 1 14 ? 39.062 -43.344 8.781 1 24.69 14 LEU B O 1
ATOM 3982 N N . ASP B 1 15 ? 41.281 -43 8.445 1 25.98 15 ASP B N 1
ATOM 3983 C CA . ASP B 1 15 ? 41.312 -42.938 6.988 1 25.98 15 ASP B CA 1
ATOM 3984 C C . ASP B 1 15 ? 41 -44.312 6.387 1 25.98 15 ASP B C 1
ATOM 3986 O O . ASP B 1 15 ? 40.594 -44.406 5.23 1 25.98 15 ASP B O 1
ATOM 3990 N N . ARG B 1 16 ? 41.5 -45.438 6.984 1 27.47 16 ARG B N 1
ATOM 3991 C CA . ARG B 1 16 ? 41.531 -46.75 6.305 1 27.47 16 ARG B CA 1
ATOM 3992 C C . ARG B 1 16 ? 40.125 -47.312 6.168 1 27.47 16 ARG B C 1
ATOM 3994 O O . ARG B 1 16 ? 39.875 -48.219 5.359 1 27.47 16 ARG B O 1
ATOM 4001 N N . ILE B 1 17 ? 39.312 -47.188 7.289 1 24.61 17 ILE B N 1
ATOM 4002 C CA . ILE B 1 17 ? 38.156 -48.094 7.215 1 24.61 17 ILE B CA 1
ATOM 4003 C C . ILE B 1 17 ? 37.281 -47.688 6.051 1 24.61 17 ILE B C 1
ATOM 4005 O O . ILE B 1 17 ? 36.719 -48.531 5.363 1 24.61 17 ILE B O 1
ATOM 4009 N N . CYS B 1 18 ? 36.969 -46.344 5.895 1 24.7 18 CYS B N 1
ATOM 4010 C CA . CYS B 1 18 ? 35.844 -46.062 4.996 1 24.7 18 CYS B CA 1
ATOM 4011 C C . CYS B 1 18 ? 36.25 -46.25 3.541 1 24.7 18 CYS B C 1
ATOM 4013 O O . CYS B 1 18 ? 35.562 -45.812 2.633 1 24.7 18 CYS B O 1
ATOM 4015 N N . GLU B 1 19 ? 37.5 -46.719 3.229 1 27.58 19 GLU B N 1
ATOM 4016 C CA . GLU B 1 19 ? 38 -46.969 1.881 1 27.58 19 GLU B CA 1
ATOM 4017 C C . GLU B 1 19 ? 37.094 -47.969 1.139 1 27.58 19 GLU B C 1
ATOM 4019 O O . GLU B 1 19 ? 37.094 -48 -0.092 1 27.58 19 GLU B O 1
ATOM 4024 N N . GLY B 1 20 ? 36.781 -49.094 1.811 1 26.05 20 GLY B N 1
ATOM 4025 C CA . GLY B 1 20 ? 36.375 -50.25 1.07 1 26.05 20 GLY B CA 1
ATOM 4026 C C . GLY B 1 20 ? 35.062 -50.062 0.299 1 26.05 20 GLY B C 1
ATOM 4027 O O . GLY B 1 20 ? 34.781 -50.781 -0.663 1 26.05 20 GLY B O 1
ATOM 4028 N N . ILE B 1 21 ? 34.031 -49.594 1.02 1 26.06 21 ILE B N 1
ATOM 4029 C CA . ILE B 1 21 ? 32.781 -49.906 0.362 1 26.06 21 ILE B CA 1
ATOM 4030 C C . ILE B 1 21 ? 32.594 -49 -0.842 1 26.06 21 ILE B C 1
ATOM 4032 O O . ILE B 1 21 ? 32.156 -47.844 -0.691 1 26.06 21 ILE B O 1
ATOM 4036 N N . ARG B 1 22 ? 33.656 -48.781 -1.651 1 27.62 22 ARG B N 1
ATOM 4037 C CA . ARG B 1 22 ? 33.312 -48.062 -2.881 1 27.62 22 ARG B CA 1
ATOM 4038 C C . ARG B 1 22 ? 32.125 -48.75 -3.574 1 27.62 22 ARG B C 1
ATOM 4040 O O . ARG B 1 22 ? 32.188 -49.906 -3.949 1 27.62 22 ARG B O 1
ATOM 4047 N N . PRO B 1 23 ? 30.953 -48.375 -3.127 1 27.44 23 PRO B N 1
ATOM 4048 C CA . PRO B 1 23 ? 29.969 -49.156 -3.898 1 27.44 23 PRO B CA 1
ATOM 4049 C C . PRO B 1 23 ? 30.375 -49.312 -5.363 1 27.44 23 PRO B C 1
ATOM 4051 O O . PRO B 1 23 ? 31.078 -48.469 -5.918 1 27.44 23 PRO B O 1
ATOM 4054 N N . GLN B 1 24 ? 30.781 -50.469 -5.762 1 29.23 24 GLN B N 1
ATOM 4055 C CA . GLN B 1 24 ? 30.906 -50.781 -7.176 1 29.23 24 GLN B CA 1
ATOM 4056 C C . GLN B 1 24 ? 29.875 -50.031 -8.008 1 29.23 24 GLN B C 1
ATOM 4058 O O . GLN B 1 24 ? 28.672 -50.125 -7.781 1 29.23 24 GLN B O 1
ATOM 4063 N N . ILE B 1 25 ? 30.203 -48.812 -8.43 1 33 25 ILE B N 1
ATOM 4064 C CA . ILE B 1 25 ? 29.422 -48.25 -9.516 1 33 25 ILE B CA 1
ATOM 4065 C C . ILE B 1 25 ? 29.109 -49.312 -10.562 1 33 25 ILE B C 1
ATOM 4067 O O . ILE B 1 25 ? 30.031 -49.844 -11.188 1 33 25 ILE B O 1
ATOM 4071 N N . MET B 1 26 ? 28.281 -50.344 -10.266 1 31.66 26 MET B N 1
ATOM 4072 C CA . MET B 1 26 ? 27.859 -51.219 -11.336 1 31.66 26 MET B CA 1
ATOM 4073 C C . MET B 1 26 ? 27.812 -50.5 -12.672 1 31.66 26 MET B C 1
ATOM 4075 O O . MET B 1 26 ? 27.203 -49.438 -12.781 1 31.66 26 MET B O 1
ATOM 4079 N N . ASN B 1 27 ? 28.828 -50.531 -13.477 1 34.09 27 ASN B N 1
ATOM 4080 C CA . ASN B 1 27 ? 28.969 -50.219 -14.898 1 34.09 27 ASN B CA 1
ATOM 4081 C C . ASN B 1 27 ? 27.75 -50.656 -15.695 1 34.09 27 ASN B C 1
ATOM 4083 O O . ASN B 1 27 ? 27.844 -51.531 -16.547 1 34.09 27 ASN B O 1
ATOM 4087 N N . GLY B 1 28 ? 26.656 -51.188 -15.148 1 36.84 28 GLY B N 1
ATOM 4088 C CA . GLY B 1 28 ? 25.578 -51.562 -16.047 1 36.84 28 GLY B CA 1
ATOM 4089 C C . GLY B 1 28 ? 25.203 -50.438 -17.016 1 36.84 28 GLY B C 1
ATOM 4090 O O . GLY B 1 28 ? 25.688 -49.312 -16.906 1 36.84 28 GLY B O 1
ATOM 4091 N N . PRO B 1 29 ? 24.625 -50.906 -18.219 1 38.84 29 PRO B N 1
ATOM 4092 C CA . PRO B 1 29 ? 24.297 -49.906 -19.25 1 38.84 29 PRO B CA 1
ATOM 4093 C C . PRO B 1 29 ? 23.766 -48.594 -18.656 1 38.84 29 PRO B C 1
ATOM 4095 O O . PRO B 1 29 ? 23.094 -48.625 -17.609 1 38.84 29 PRO B O 1
ATOM 4098 N N . LEU B 1 30 ? 24.516 -47.562 -18.641 1 43.12 30 LEU B N 1
ATOM 4099 C CA . LEU B 1 30 ? 24.125 -46.219 -18.25 1 43.12 30 LEU B CA 1
ATOM 4100 C C . LEU B 1 30 ? 22.641 -46 -18.516 1 43.12 30 LEU B C 1
ATOM 4102 O O . LEU B 1 30 ? 22.188 -46.031 -19.672 1 43.12 30 LEU B O 1
ATOM 4106 N N . HIS B 1 31 ? 21.766 -46.625 -17.953 1 50.16 31 HIS B N 1
ATOM 4107 C CA . HIS B 1 31 ? 20.359 -46.281 -18.109 1 50.16 31 HIS B CA 1
ATOM 4108 C C . HIS B 1 31 ? 20.188 -44.781 -18.328 1 50.16 31 HIS B C 1
ATOM 4110 O O . HIS B 1 31 ? 20.766 -43.969 -17.594 1 50.16 31 HIS B O 1
ATOM 4116 N N . PRO B 1 32 ? 19.828 -44.312 -19.578 1 69.94 32 PRO B N 1
ATOM 4117 C CA . PRO B 1 32 ? 19.719 -42.906 -19.969 1 69.94 32 PRO B CA 1
ATOM 4118 C C . PRO B 1 32 ? 18.953 -42.062 -18.938 1 69.94 32 PRO B C 1
ATOM 4120 O O . PRO B 1 32 ? 17.984 -42.531 -18.359 1 69.94 32 PRO B O 1
ATOM 4123 N N . ARG B 1 33 ? 19.578 -41.094 -18.312 1 88.69 33 ARG B N 1
ATOM 4124 C CA . ARG B 1 33 ? 18.969 -40.156 -17.375 1 88.69 33 ARG B CA 1
ATOM 4125 C C . ARG B 1 33 ? 17.672 -39.594 -17.938 1 88.69 33 ARG B C 1
ATOM 4127 O O . ARG B 1 33 ? 17.594 -39.219 -19.109 1 88.69 33 ARG B O 1
ATOM 4134 N N . PRO B 1 34 ? 16.703 -39.75 -17.109 1 94.38 34 PRO B N 1
ATOM 4135 C CA . PRO B 1 34 ? 15.43 -39.188 -17.578 1 94.38 34 PRO B CA 1
ATOM 4136 C C . PRO B 1 34 ? 15.539 -37.719 -17.938 1 94.38 34 PRO B C 1
ATOM 4138 O O . PRO B 1 34 ? 16.375 -37 -17.375 1 94.38 34 PRO B O 1
ATOM 4141 N N . LEU B 1 35 ? 14.75 -37.312 -18.875 1 96 35 LEU B N 1
ATOM 4142 C CA . LEU B 1 35 ? 14.734 -35.906 -19.328 1 96 35 LEU B CA 1
ATOM 4143 C C . LEU B 1 35 ? 13.68 -35.125 -18.562 1 96 35 LEU B C 1
ATOM 4145 O O . LEU B 1 35 ? 12.539 -35.562 -18.438 1 96 35 LEU B O 1
ATOM 4149 N N . VAL B 1 36 ? 14.109 -34.062 -17.938 1 97.31 36 VAL B N 1
ATOM 4150 C CA . VAL B 1 36 ? 13.227 -33.094 -17.297 1 97.31 36 VAL B CA 1
ATOM 4151 C C . VAL B 1 36 ? 13.297 -31.75 -18.047 1 97.31 36 VAL B C 1
ATOM 4153 O O . VAL B 1 36 ? 14.391 -31.25 -18.328 1 97.31 36 VAL B O 1
ATOM 4156 N N . ALA B 1 37 ? 12.102 -31.156 -18.312 1 96.75 37 ALA B N 1
ATOM 4157 C CA . ALA B 1 37 ? 12.117 -29.953 -19.141 1 96.75 37 ALA B CA 1
ATOM 4158 C C . ALA B 1 37 ? 11.359 -28.812 -18.469 1 96.75 37 ALA B C 1
ATOM 4160 O O . ALA B 1 37 ? 10.297 -29.031 -17.875 1 96.75 37 ALA B O 1
ATOM 4161 N N . LEU B 1 38 ? 11.977 -27.656 -18.484 1 96.62 38 LEU B N 1
ATOM 4162 C CA . LEU B 1 38 ? 11.258 -26.422 -18.219 1 96.62 38 LEU B CA 1
ATOM 4163 C C . LEU B 1 38 ? 10.641 -25.875 -19.516 1 96.62 38 LEU B C 1
ATOM 4165 O O . LEU B 1 38 ? 11.359 -25.469 -20.422 1 96.62 38 LEU B O 1
ATOM 4169 N N . LEU B 1 39 ? 9.336 -25.812 -19.562 1 95.25 39 LEU B N 1
ATOM 4170 C CA . LEU B 1 39 ? 8.648 -25.609 -20.828 1 95.25 39 LEU B CA 1
ATOM 4171 C C . LEU B 1 39 ? 8.633 -24.125 -21.188 1 95.25 39 LEU B C 1
ATOM 4173 O O . LEU B 1 39 ? 8.984 -23.75 -22.312 1 95.25 39 LEU B O 1
ATOM 4177 N N . ASP B 1 40 ? 8.258 -23.234 -20.281 1 93.75 40 ASP B N 1
ATOM 4178 C CA . ASP B 1 40 ? 8.055 -21.828 -20.625 1 93.75 40 ASP B CA 1
ATOM 4179 C C . ASP B 1 40 ? 9.023 -20.938 -19.859 1 93.75 40 ASP B C 1
ATOM 4181 O O . ASP B 1 40 ? 8.656 -19.844 -19.438 1 93.75 40 ASP B O 1
ATOM 4185 N N . GLY B 1 41 ? 10.172 -21.438 -19.594 1 91 41 GLY B N 1
ATOM 4186 C CA . GLY B 1 41 ? 11.266 -20.672 -19.031 1 91 41 GLY B CA 1
ATOM 4187 C C . GLY B 1 41 ? 12.57 -20.844 -19.797 1 91 41 GLY B C 1
ATOM 4188 O O . GLY B 1 41 ? 12.711 -21.766 -20.594 1 91 41 GLY B O 1
ATOM 4189 N N . ARG B 1 42 ? 13.555 -19.953 -19.562 1 88.44 42 ARG B N 1
ATOM 4190 C CA . ARG B 1 42 ? 14.773 -19.969 -20.359 1 88.44 42 ARG B CA 1
ATOM 4191 C C . ARG B 1 42 ? 15.992 -20.25 -19.484 1 88.44 42 ARG B C 1
ATOM 4193 O O . ARG B 1 42 ? 17.109 -20.344 -20 1 88.44 42 ARG B O 1
ATOM 4200 N N . ASP B 1 43 ? 15.742 -20.359 -18.188 1 88.19 43 ASP B N 1
ATOM 4201 C CA . ASP B 1 43 ? 16.859 -20.484 -17.25 1 88.19 43 ASP B CA 1
ATOM 4202 C C . ASP B 1 43 ? 16.609 -21.609 -16.25 1 88.19 43 ASP B C 1
ATOM 4204 O O . ASP B 1 43 ? 15.586 -21.625 -15.562 1 88.19 43 ASP B O 1
ATOM 4208 N N . CYS B 1 44 ? 17.609 -22.625 -16.219 1 93.12 44 CYS B N 1
ATOM 4209 C CA . CYS B 1 44 ? 17.484 -23.719 -15.258 1 93.12 44 CYS B CA 1
ATOM 4210 C C . CYS B 1 44 ? 18.656 -23.719 -14.281 1 93.12 44 CYS B C 1
ATOM 4212 O O . CYS B 1 44 ? 19.078 -24.781 -13.812 1 93.12 44 CYS B O 1
ATOM 4214 N N . THR B 1 45 ? 19.156 -22.547 -13.977 1 93.12 45 THR B N 1
ATOM 4215 C CA . THR B 1 45 ? 20.328 -22.422 -13.109 1 93.12 45 THR B CA 1
ATOM 4216 C C . THR B 1 45 ? 20 -22.859 -11.688 1 93.12 45 THR B C 1
ATOM 4218 O O . THR B 1 45 ? 20.875 -23.344 -10.961 1 93.12 45 THR B O 1
ATOM 4221 N N . VAL B 1 46 ? 18.766 -22.781 -11.312 1 95.19 46 VAL B N 1
ATOM 4222 C CA . VAL B 1 46 ? 18.344 -23.125 -9.961 1 95.19 46 VAL B CA 1
ATOM 4223 C C . VAL B 1 46 ? 18.016 -24.609 -9.891 1 95.19 46 VAL B C 1
ATOM 4225 O O . VAL B 1 46 ? 18.344 -25.281 -8.914 1 95.19 46 VAL B O 1
ATOM 4228 N N . GLU B 1 47 ? 17.438 -25.109 -10.914 1 96.12 47 GLU B N 1
ATOM 4229 C CA . GLU B 1 47 ? 16.953 -26.5 -10.969 1 96.12 47 GLU B CA 1
ATOM 4230 C C . GLU B 1 47 ? 18.094 -27.469 -11.203 1 96.12 47 GLU B C 1
ATOM 4232 O O . GLU B 1 47 ? 18.062 -28.594 -10.703 1 96.12 47 GLU B O 1
ATOM 4237 N N . MET B 1 48 ? 19.141 -27.031 -11.852 1 94.44 48 MET B N 1
ATOM 4238 C CA . MET B 1 48 ? 20.219 -27.906 -12.312 1 94.44 48 MET B CA 1
ATOM 4239 C C . MET B 1 48 ? 20.953 -28.531 -11.133 1 94.44 48 MET B C 1
ATOM 4241 O O . MET B 1 48 ? 21.156 -29.75 -11.094 1 94.44 48 MET B O 1
ATOM 4245 N N . PRO B 1 49 ? 21.344 -27.734 -10.188 1 94.62 49 PRO B N 1
ATOM 4246 C CA . PRO B 1 49 ? 22.062 -28.328 -9.062 1 94.62 49 PRO B CA 1
ATOM 4247 C C . PRO B 1 49 ? 21.234 -29.359 -8.305 1 94.62 49 PRO B C 1
ATOM 4249 O O . PRO B 1 49 ? 21.781 -30.281 -7.703 1 94.62 49 PRO B O 1
ATOM 4252 N N . ILE B 1 50 ? 19.969 -29.297 -8.398 1 96.69 50 ILE B N 1
ATOM 4253 C CA . ILE B 1 50 ? 19.078 -30.172 -7.645 1 96.69 50 ILE B CA 1
ATOM 4254 C C . ILE B 1 50 ? 18.812 -31.453 -8.438 1 96.69 50 ILE B C 1
ATOM 4256 O O . ILE B 1 50 ? 18.656 -32.531 -7.859 1 96.69 50 ILE B O 1
ATOM 4260 N N . LEU B 1 51 ? 18.906 -31.344 -9.781 1 96.69 51 LEU B N 1
ATOM 4261 C CA . LEU B 1 51 ? 18.422 -32.438 -10.594 1 96.69 51 LEU B CA 1
ATOM 4262 C C . LEU B 1 51 ? 19.562 -33.094 -11.383 1 96.69 51 LEU B C 1
ATOM 4264 O O . LEU B 1 51 ? 19.406 -34.188 -11.922 1 96.69 51 LEU B O 1
ATOM 4268 N N . LYS B 1 52 ? 20.703 -32.5 -11.477 1 92.25 52 LYS B N 1
ATOM 4269 C CA . LYS B 1 52 ? 21.766 -32.906 -12.398 1 92.25 52 LYS B CA 1
ATOM 4270 C C . LYS B 1 52 ? 22.219 -34.344 -12.141 1 92.25 52 LYS B C 1
ATOM 4272 O O . LYS B 1 52 ? 22.625 -35.031 -13.062 1 92.25 52 LYS B O 1
ATOM 4277 N N . ASP B 1 53 ? 22.188 -34.781 -10.953 1 93.5 53 ASP B N 1
ATOM 4278 C CA . ASP B 1 53 ? 22.672 -36.125 -10.625 1 93.5 53 ASP B CA 1
ATOM 4279 C C . ASP B 1 53 ? 21.656 -37.188 -11.016 1 93.5 53 ASP B C 1
ATOM 42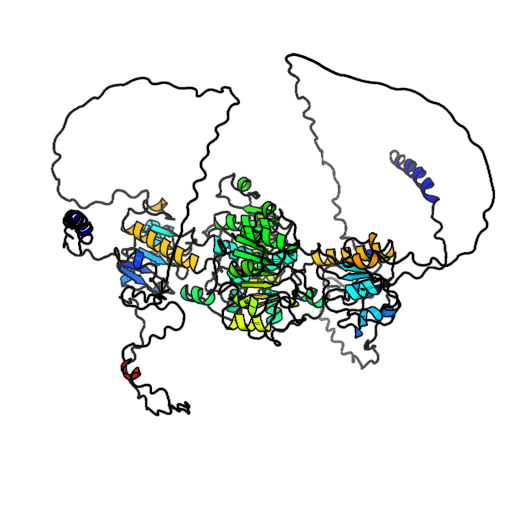81 O O . ASP B 1 53 ? 21.984 -38.375 -11.125 1 93.5 53 ASP B O 1
ATOM 4285 N N . LEU B 1 54 ? 20.469 -36.781 -11.289 1 93.56 54 LEU B N 1
ATOM 4286 C CA . LEU B 1 54 ? 19.391 -37.75 -11.492 1 93.56 54 LEU B CA 1
ATOM 4287 C C . LEU B 1 54 ? 18.859 -37.656 -12.922 1 93.56 54 LEU B C 1
ATOM 4289 O O . LEU B 1 54 ? 18.344 -38.656 -13.453 1 93.56 54 LEU B O 1
ATOM 4293 N N . ALA B 1 55 ? 18.938 -36.438 -13.469 1 94.5 55 ALA B N 1
ATOM 4294 C CA . ALA B 1 55 ? 18.234 -36.219 -14.727 1 94.5 55 ALA B CA 1
ATOM 4295 C C . ALA B 1 55 ? 18.969 -35.219 -15.609 1 94.5 55 ALA B C 1
ATOM 4297 O O . ALA B 1 55 ? 19.828 -34.5 -15.125 1 94.5 55 ALA B O 1
ATOM 4298 N N . THR B 1 56 ? 18.609 -35.375 -16.906 1 94.38 56 THR B N 1
ATOM 4299 C CA . THR B 1 56 ? 19 -34.312 -17.844 1 94.38 56 THR B CA 1
ATOM 4300 C C . THR B 1 56 ? 17.969 -33.188 -17.859 1 94.38 56 THR B C 1
ATOM 4302 O O . THR B 1 56 ? 16.766 -33.438 -18.031 1 94.38 56 THR B O 1
ATOM 4305 N N . VAL B 1 57 ? 18.484 -32 -17.562 1 94.81 57 VAL B N 1
ATOM 4306 C CA . VAL B 1 57 ? 17.562 -30.875 -17.453 1 94.81 57 VAL B CA 1
ATOM 4307 C C . VAL B 1 57 ? 17.672 -30.016 -18.719 1 94.81 57 VAL B C 1
ATOM 4309 O O . VAL B 1 57 ? 18.766 -29.703 -19.172 1 94.81 57 VAL B O 1
ATOM 4312 N N . ALA B 1 58 ? 16.5 -29.719 -19.312 1 93.06 58 ALA B N 1
ATOM 4313 C CA . ALA B 1 58 ? 16.422 -28.875 -20.5 1 93.06 58 ALA B CA 1
ATOM 4314 C C . ALA B 1 58 ? 15.375 -27.781 -20.328 1 93.06 58 ALA B C 1
ATOM 4316 O O . ALA B 1 58 ? 14.516 -27.875 -19.453 1 93.06 58 ALA B O 1
ATOM 4317 N N . PHE B 1 59 ? 15.477 -26.656 -21.078 1 93.19 59 PHE B N 1
ATOM 4318 C CA . PHE B 1 59 ? 14.438 -25.641 -21.125 1 93.19 59 PHE B CA 1
ATOM 4319 C C . PHE B 1 59 ? 14.023 -25.328 -22.547 1 93.19 59 PHE B C 1
ATOM 4321 O O . PHE B 1 59 ? 14.836 -25.453 -23.469 1 93.19 59 PHE B O 1
ATOM 4328 N N . CYS B 1 60 ? 12.742 -24.922 -22.781 1 89.62 60 CYS B N 1
ATOM 4329 C CA . CYS B 1 60 ? 12.203 -24.703 -24.125 1 89.62 60 CYS B CA 1
ATOM 4330 C C . CYS B 1 60 ? 11.914 -23.219 -24.359 1 89.62 60 CYS B C 1
ATOM 4332 O O . CYS B 1 60 ? 11.883 -22.766 -25.5 1 89.62 60 CYS B O 1
ATOM 4334 N N . ASP B 1 61 ? 11.641 -22.422 -23.266 1 88.94 61 ASP B N 1
ATOM 4335 C CA . ASP B 1 61 ? 11.219 -21.016 -23.359 1 88.94 61 ASP B CA 1
ATOM 4336 C C . ASP B 1 61 ? 10 -20.875 -24.281 1 88.94 61 ASP B C 1
ATOM 4338 O O . ASP B 1 61 ? 9.961 -19.984 -25.125 1 88.94 61 ASP B O 1
ATOM 4342 N N . ALA B 1 62 ? 9.086 -21.75 -24.25 1 90.25 62 ALA B N 1
ATOM 4343 C CA . ALA B 1 62 ? 7.922 -21.797 -25.125 1 90.25 62 ALA B CA 1
ATOM 4344 C C . ALA B 1 62 ? 6.898 -20.734 -24.75 1 90.25 62 ALA B C 1
ATOM 4346 O O . ALA B 1 62 ? 6.609 -20.531 -23.562 1 90.25 62 ALA B O 1
ATOM 4347 N N . GLN B 1 63 ? 6.402 -20.047 -25.734 1 88.06 63 GLN B N 1
ATOM 4348 C CA . GLN B 1 63 ? 5.312 -19.109 -25.516 1 88.06 63 GLN B CA 1
ATOM 4349 C C . GLN B 1 63 ? 3.967 -19.719 -25.891 1 88.06 63 GLN B C 1
ATOM 4351 O O . GLN B 1 63 ? 2.914 -19.203 -25.516 1 88.06 63 GLN B O 1
ATOM 4356 N N . SER B 1 64 ? 4.07 -20.75 -26.672 1 89.5 64 SER B N 1
ATOM 4357 C CA . SER B 1 64 ? 2.91 -21.547 -27.031 1 89.5 64 SER B CA 1
ATOM 4358 C C . SER B 1 64 ? 3.242 -23.047 -27.031 1 89.5 64 SER B C 1
ATOM 4360 O O . SER B 1 64 ? 4.414 -23.422 -27 1 89.5 64 SER B O 1
ATOM 4362 N N . THR B 1 65 ? 2.229 -23.844 -27.062 1 91.44 65 THR B N 1
ATOM 4363 C CA . THR B 1 65 ? 2.436 -25.297 -27 1 91.44 65 THR B CA 1
ATOM 4364 C C . THR B 1 65 ? 3.084 -25.797 -28.281 1 91.44 65 THR B C 1
ATOM 4366 O O . THR B 1 65 ? 3.734 -26.859 -28.281 1 91.44 65 THR B O 1
ATOM 4369 N N . GLN B 1 66 ? 2.943 -25.078 -29.312 1 90.44 66 GLN B N 1
ATOM 4370 C CA . GLN B 1 66 ? 3.498 -25.484 -30.609 1 90.44 66 GLN B CA 1
ATOM 4371 C C . GLN B 1 66 ? 5.016 -25.328 -30.625 1 90.44 66 GLN B C 1
ATOM 4373 O O . GLN B 1 66 ? 5.699 -25.953 -31.438 1 90.44 66 GLN B O 1
ATOM 4378 N N . GLU B 1 67 ? 5.465 -24.578 -29.656 1 91.12 67 GLU B N 1
ATOM 4379 C CA . GLU B 1 67 ? 6.891 -24.281 -29.641 1 91.12 67 GLU B CA 1
ATOM 4380 C C . GLU B 1 67 ? 7.656 -25.297 -28.797 1 91.12 67 GLU B C 1
ATOM 4382 O O . GLU B 1 67 ? 8.883 -25.266 -28.734 1 91.12 67 GLU B O 1
ATOM 4387 N N . ILE B 1 68 ? 7.004 -26.266 -28.234 1 92.5 68 ILE B N 1
ATOM 4388 C CA . ILE B 1 68 ? 7.664 -27.297 -27.438 1 92.5 68 ILE B CA 1
ATOM 4389 C C . ILE B 1 68 ? 8.406 -28.25 -28.359 1 92.5 68 ILE B C 1
ATOM 4391 O O . ILE B 1 68 ? 7.828 -28.781 -29.328 1 92.5 68 ILE B O 1
ATOM 4395 N N . HIS B 1 69 ? 9.633 -28.516 -28.109 1 91.25 69 HIS B N 1
ATOM 4396 C CA . HIS B 1 69 ? 10.484 -29.344 -28.938 1 91.25 69 HIS B CA 1
ATOM 4397 C C . HIS B 1 69 ? 10 -30.797 -28.953 1 91.25 69 HIS B C 1
ATOM 4399 O O . HIS B 1 69 ? 9.57 -31.328 -27.922 1 91.25 69 HIS B O 1
ATOM 4405 N N . GLU B 1 70 ? 10.203 -31.438 -30.062 1 92.38 70 GLU B N 1
ATOM 4406 C CA . GLU B 1 70 ? 9.734 -32.781 -30.266 1 92.38 70 GLU B CA 1
ATOM 4407 C C . GLU B 1 70 ? 10.406 -33.75 -29.297 1 92.38 70 GLU B C 1
ATOM 4409 O O . GLU B 1 70 ? 9.781 -34.719 -28.828 1 92.38 70 GLU B O 1
ATOM 4414 N N . LYS B 1 71 ? 11.625 -33.5 -29.047 1 92.75 71 LYS B N 1
ATOM 4415 C CA . LYS B 1 71 ? 12.359 -34.375 -28.125 1 92.75 71 LYS B CA 1
ATOM 4416 C C . LYS B 1 71 ? 11.727 -34.375 -26.734 1 92.75 71 LYS B C 1
ATOM 4418 O O . LYS B 1 71 ? 11.672 -35.406 -26.062 1 92.75 71 LYS B O 1
ATOM 4423 N N . VAL B 1 72 ? 11.344 -33.219 -26.344 1 93.75 72 VAL B N 1
ATOM 4424 C CA . VAL B 1 72 ? 10.695 -33.062 -25.031 1 93.75 72 VAL B CA 1
ATOM 4425 C C . VAL B 1 72 ? 9.352 -33.781 -25.047 1 93.75 72 VAL B C 1
ATOM 4427 O O . VAL B 1 72 ? 9.008 -34.5 -24.094 1 93.75 72 VAL B O 1
ATOM 4430 N N . LEU B 1 73 ? 8.625 -33.688 -26.141 1 95.38 73 LEU B N 1
ATOM 4431 C CA . LEU B 1 73 ? 7.328 -34.312 -26.266 1 95.38 73 LEU B CA 1
ATOM 4432 C C . LEU B 1 73 ? 7.473 -35.844 -26.203 1 95.38 73 LEU B C 1
ATOM 4434 O O . LEU B 1 73 ? 6.633 -36.531 -25.609 1 95.38 73 LEU B O 1
ATOM 4438 N N . ASN B 1 74 ? 8.555 -36.312 -26.625 1 94.75 74 ASN B N 1
ATOM 4439 C CA . ASN B 1 74 ? 8.727 -37.75 -26.766 1 94.75 74 ASN B CA 1
ATOM 4440 C C . ASN B 1 74 ? 9.398 -38.375 -25.547 1 94.75 74 ASN B C 1
ATOM 4442 O O . ASN B 1 74 ? 9.117 -39.5 -25.188 1 94.75 74 ASN B O 1
ATOM 4446 N N . GLU B 1 75 ? 10.281 -37.562 -24.906 1 94.88 75 GLU B N 1
ATOM 4447 C CA . GLU B 1 75 ? 11.188 -38.219 -23.969 1 94.88 75 GLU B CA 1
ATOM 4448 C C . GLU B 1 75 ? 11.031 -37.656 -22.562 1 94.88 75 GLU B C 1
ATOM 4450 O O . GLU B 1 75 ? 11.469 -38.281 -21.594 1 94.88 75 GLU B O 1
ATOM 4455 N N . ALA B 1 76 ? 10.469 -36.531 -22.406 1 96.12 76 ALA B N 1
ATOM 4456 C CA . ALA B 1 76 ? 10.438 -35.906 -21.094 1 96.12 76 ALA B CA 1
ATOM 4457 C C . ALA B 1 76 ? 9.602 -36.719 -20.109 1 96.12 76 ALA B C 1
ATOM 4459 O O . ALA B 1 76 ? 8.469 -37.094 -20.422 1 96.12 76 ALA B O 1
ATOM 4460 N N . VAL B 1 77 ? 10.18 -37 -18.969 1 96.69 77 VAL B N 1
ATOM 4461 C CA . VAL B 1 77 ? 9.484 -37.719 -17.906 1 96.69 77 VAL B CA 1
ATOM 4462 C C . VAL B 1 77 ? 8.844 -36.719 -16.938 1 96.69 77 VAL B C 1
ATOM 4464 O O . VAL B 1 77 ? 7.801 -37.031 -16.344 1 96.69 77 VAL B O 1
ATOM 4467 N N . GLY B 1 78 ? 9.492 -35.656 -16.75 1 97.44 78 GLY B N 1
ATOM 4468 C CA . GLY B 1 78 ? 9 -34.562 -15.922 1 97.44 78 GLY B CA 1
ATOM 4469 C C . GLY B 1 78 ? 9.023 -33.219 -16.641 1 97.44 78 GLY B C 1
ATOM 4470 O O . GLY B 1 78 ? 9.922 -32.938 -17.438 1 97.44 78 GLY B O 1
ATOM 4471 N N . ALA B 1 79 ? 8.039 -32.406 -16.328 1 97.88 79 ALA B N 1
ATOM 4472 C CA . ALA B 1 79 ? 7.965 -31.078 -16.906 1 97.88 79 ALA B CA 1
ATOM 4473 C C . ALA B 1 79 ? 7.66 -30.031 -15.844 1 97.88 79 ALA B C 1
ATOM 4475 O O . ALA B 1 79 ? 6.879 -30.281 -14.914 1 97.88 79 ALA B O 1
ATOM 4476 N N . MET B 1 80 ? 8.297 -28.938 -15.938 1 97.69 80 MET B N 1
ATOM 4477 C CA . MET B 1 80 ? 8 -27.766 -15.125 1 97.69 80 MET B CA 1
ATOM 4478 C C . MET B 1 80 ? 7.492 -26.609 -16 1 97.69 80 MET B C 1
ATOM 4480 O O . MET B 1 80 ? 7.918 -26.469 -17.156 1 97.69 80 MET B O 1
ATOM 4484 N N . MET B 1 81 ? 6.57 -25.875 -15.453 1 96.75 81 MET B N 1
ATOM 4485 C CA . MET B 1 81 ? 6.059 -24.75 -16.234 1 96.75 81 MET B CA 1
ATOM 4486 C C . MET B 1 81 ? 5.488 -23.672 -15.336 1 96.75 81 MET B C 1
ATOM 4488 O O . MET B 1 81 ? 5.098 -23.938 -14.195 1 96.75 81 MET B O 1
ATOM 4492 N N . TYR B 1 82 ? 5.449 -22.469 -15.867 1 94.75 82 TYR B N 1
ATOM 4493 C CA . TYR B 1 82 ? 4.801 -21.344 -15.211 1 94.75 82 TYR B CA 1
ATOM 4494 C C . TYR B 1 82 ? 3.383 -21.141 -15.727 1 94.75 82 TYR B C 1
ATOM 4496 O O . TYR B 1 82 ? 2.6 -22.094 -15.781 1 94.75 82 TYR B O 1
ATOM 4504 N N . HIS B 1 83 ? 2.924 -19.922 -15.938 1 91.5 83 HIS B N 1
ATOM 4505 C CA . HIS B 1 83 ? 1.548 -19.656 -16.344 1 91.5 83 HIS B CA 1
ATOM 4506 C C . HIS B 1 83 ? 1.486 -19.156 -17.781 1 91.5 83 HIS B C 1
ATOM 4508 O O . HIS B 1 83 ? 0.419 -18.766 -18.25 1 91.5 83 HIS B O 1
ATOM 4514 N N . THR B 1 84 ? 2.59 -19.219 -18.547 1 90 84 THR B N 1
ATOM 4515 C CA . THR B 1 84 ? 2.652 -18.656 -19.875 1 90 84 THR B CA 1
ATOM 4516 C C . THR B 1 84 ? 1.913 -19.531 -20.875 1 90 84 THR B C 1
ATOM 4518 O O . THR B 1 84 ? 1.259 -19.031 -21.797 1 90 84 THR B O 1
ATOM 4521 N N . ILE B 1 85 ? 2.025 -20.828 -20.719 1 90.94 85 ILE B N 1
ATOM 4522 C CA . ILE B 1 85 ? 1.382 -21.719 -21.672 1 90.94 85 ILE B CA 1
ATOM 4523 C C . ILE B 1 85 ? 0.279 -22.516 -20.984 1 90.94 85 ILE B C 1
ATOM 4525 O O . ILE B 1 85 ? 0.272 -22.641 -19.75 1 90.94 85 ILE B O 1
ATOM 4529 N N . THR B 1 86 ? -0.642 -22.938 -21.828 1 93.56 86 THR B N 1
ATOM 4530 C CA . THR B 1 86 ? -1.753 -23.75 -21.344 1 93.56 86 THR B CA 1
ATOM 4531 C C . THR B 1 86 ? -1.704 -25.156 -21.953 1 93.56 86 THR B C 1
ATOM 4533 O O . THR B 1 86 ? -1.508 -25.312 -23.156 1 93.56 86 THR B O 1
ATOM 4536 N N . LEU B 1 87 ? -1.848 -26.172 -21.109 1 96.38 87 LEU B N 1
ATOM 4537 C CA . LEU B 1 87 ? -1.831 -27.547 -21.578 1 96.38 87 LEU B CA 1
ATOM 4538 C C . LEU B 1 87 ? -3.234 -28.141 -21.562 1 96.38 87 LEU B C 1
ATOM 4540 O O . LEU B 1 87 ? -3.74 -28.516 -20.5 1 96.38 87 LEU B O 1
ATOM 4544 N N . THR B 1 88 ? -3.826 -28.25 -22.734 1 96.06 88 THR B N 1
ATOM 4545 C CA . THR B 1 88 ? -5.125 -28.891 -22.891 1 96.06 88 THR B CA 1
ATOM 4546 C C . THR B 1 88 ? -4.969 -30.406 -23.031 1 96.06 88 THR B C 1
ATOM 4548 O O . THR B 1 88 ? -3.85 -30.922 -23.047 1 96.06 88 THR B O 1
ATOM 4551 N N . ARG B 1 89 ? -6.062 -31.125 -23.141 1 96.69 89 ARG B N 1
ATOM 4552 C CA . ARG B 1 89 ? -6.039 -32.562 -23.312 1 96.69 89 ARG B CA 1
ATOM 4553 C C . ARG B 1 89 ? -5.246 -32.969 -24.562 1 96.69 89 ARG B C 1
ATOM 4555 O O . ARG B 1 89 ? -4.418 -33.875 -24.516 1 96.69 89 ARG B O 1
ATOM 4562 N N . GLU B 1 90 ? -5.504 -32.219 -25.641 1 96.38 90 GLU B N 1
ATOM 4563 C CA . GLU B 1 90 ? -4.82 -32.5 -26.906 1 96.38 90 GLU B CA 1
ATOM 4564 C C . GLU B 1 90 ? -3.311 -32.312 -26.75 1 96.38 90 GLU B C 1
ATOM 4566 O O . GLU B 1 90 ? -2.541 -33.094 -27.344 1 96.38 90 GLU B O 1
ATOM 4571 N N . ASP B 1 91 ? -2.939 -31.328 -25.969 1 96.5 91 ASP B N 1
ATOM 4572 C CA . ASP B 1 91 ? -1.518 -31.062 -25.75 1 96.5 91 ASP B CA 1
ATOM 4573 C C . ASP B 1 91 ? -0.891 -32.156 -24.891 1 96.5 91 ASP B C 1
ATOM 4575 O O . ASP B 1 91 ? 0.241 -32.594 -25.125 1 96.5 91 ASP B O 1
ATOM 4579 N N . LEU B 1 92 ? -1.569 -32.594 -23.891 1 97.31 92 LEU B N 1
ATOM 4580 C CA . LEU B 1 92 ? -1.074 -33.625 -22.953 1 97.31 92 LEU B CA 1
ATOM 4581 C C . LEU B 1 92 ? -0.887 -34.969 -23.656 1 97.31 92 LEU B C 1
ATOM 4583 O O . LEU B 1 92 ? 0.035 -35.719 -23.328 1 97.31 92 LEU B O 1
ATOM 4587 N N . GLU B 1 93 ? -1.685 -35.219 -24.625 1 96.75 93 GLU B N 1
ATOM 4588 C CA . GLU B 1 93 ? -1.632 -36.469 -25.375 1 96.75 93 GLU B CA 1
ATOM 4589 C C . GLU B 1 93 ? -0.376 -36.562 -26.234 1 96.75 93 GLU B C 1
ATOM 4591 O O . GLU B 1 93 ? 0.064 -37.656 -26.609 1 96.75 93 GLU B O 1
ATOM 4596 N N . LYS B 1 94 ? 0.138 -35.406 -26.531 1 95.94 94 LYS B N 1
ATOM 4597 C CA . LYS B 1 94 ? 1.342 -35.375 -27.359 1 95.94 94 LYS B CA 1
ATOM 4598 C C . LYS B 1 94 ? 2.561 -35.844 -26.578 1 95.94 94 LYS B C 1
ATOM 4600 O O . LYS B 1 94 ? 3.568 -36.25 -27.172 1 95.94 94 LYS B O 1
ATOM 4605 N N . PHE B 1 95 ? 2.488 -35.75 -25.281 1 96.12 95 PHE B N 1
ATOM 4606 C CA . PHE B 1 95 ? 3.592 -36.219 -24.453 1 96.12 95 PHE B CA 1
ATOM 4607 C C . PHE B 1 95 ? 3.551 -37.75 -24.328 1 96.12 95 PHE B C 1
ATOM 4609 O O . PHE B 1 95 ? 2.543 -38.312 -23.906 1 96.12 95 PHE B O 1
ATOM 4616 N N . LYS B 1 96 ? 4.633 -38.375 -24.594 1 95.94 96 LYS B N 1
ATOM 4617 C CA . LYS B 1 96 ? 4.609 -39.844 -24.656 1 95.94 96 LYS B CA 1
ATOM 4618 C C . LYS B 1 96 ? 5.148 -40.469 -23.375 1 95.94 96 LYS B C 1
ATOM 4620 O O . LYS B 1 96 ? 4.73 -41.562 -22.984 1 95.94 96 LYS B O 1
ATOM 4625 N N . ALA B 1 97 ? 6.055 -39.781 -22.719 1 95.69 97 ALA B N 1
ATOM 4626 C CA . ALA B 1 97 ? 6.727 -40.406 -21.578 1 95.69 97 ALA B CA 1
ATOM 4627 C C . ALA B 1 97 ? 6.434 -39.625 -20.297 1 95.69 97 ALA B C 1
ATOM 4629 O O . ALA B 1 97 ? 6.836 -40.062 -19.203 1 95.69 97 ALA B O 1
ATOM 4630 N N . LEU B 1 98 ? 5.699 -38.562 -20.344 1 97.25 98 LEU B N 1
ATOM 4631 C CA . LEU B 1 98 ? 5.504 -37.625 -19.234 1 97.25 98 LEU B CA 1
ATOM 4632 C C . LEU B 1 98 ? 4.777 -38.312 -18.078 1 97.25 98 LEU B C 1
ATOM 4634 O O . LEU B 1 98 ? 3.76 -38.969 -18.281 1 97.25 98 LEU B O 1
ATOM 4638 N N . ARG B 1 99 ? 5.312 -38.094 -16.859 1 96.75 99 ARG B N 1
ATOM 4639 C CA . ARG B 1 99 ? 4.715 -38.688 -15.68 1 96.75 99 ARG B CA 1
ATOM 4640 C C . ARG B 1 99 ? 4.285 -37.656 -14.664 1 96.75 99 ARG B C 1
ATOM 4642 O O . ARG B 1 99 ? 3.402 -37.875 -13.844 1 96.75 99 ARG B O 1
ATOM 4649 N N . VAL B 1 100 ? 4.969 -36.562 -14.703 1 97.81 100 VAL B N 1
ATOM 4650 C CA . VAL B 1 100 ? 4.672 -35.531 -13.703 1 97.81 100 VAL B CA 1
ATOM 4651 C C . VAL B 1 100 ? 4.828 -34.156 -14.305 1 97.81 100 VAL B C 1
ATOM 4653 O O . VAL B 1 100 ? 5.734 -33.906 -15.109 1 97.81 100 VAL B O 1
ATOM 4656 N N . ILE B 1 101 ? 3.936 -33.281 -14.016 1 98.19 101 ILE B N 1
ATOM 4657 C CA . ILE B 1 101 ? 3.994 -31.859 -14.344 1 98.19 101 ILE B CA 1
ATOM 4658 C C . ILE B 1 101 ? 3.965 -31.031 -13.062 1 98.19 101 ILE B C 1
ATOM 4660 O O . ILE B 1 101 ? 3.08 -31.203 -12.219 1 98.19 101 ILE B O 1
ATOM 4664 N N . VAL B 1 102 ? 4.949 -30.188 -12.898 1 98.06 102 VAL B N 1
ATOM 4665 C CA . VAL B 1 102 ? 4.949 -29.266 -11.766 1 98.06 102 VAL B CA 1
ATOM 4666 C C . VAL B 1 102 ? 4.68 -27.844 -12.25 1 98.06 102 VAL B C 1
ATOM 4668 O O . VAL B 1 102 ? 5.492 -27.266 -12.969 1 98.06 102 VAL B O 1
ATOM 4671 N N . ARG B 1 103 ? 3.529 -27.391 -11.898 1 97.31 103 ARG B N 1
ATOM 4672 C CA . ARG B 1 103 ? 3.188 -26 -12.172 1 97.31 103 ARG B CA 1
ATOM 4673 C C . ARG B 1 103 ? 3.826 -25.062 -11.148 1 97.31 103 ARG B C 1
ATOM 4675 O O . ARG B 1 103 ? 3.432 -25.062 -9.977 1 97.31 103 ARG B O 1
ATOM 4682 N N . ILE B 1 104 ? 4.742 -24.25 -11.594 1 96.31 104 ILE B N 1
ATOM 4683 C CA . ILE B 1 104 ? 5.457 -23.328 -10.703 1 96.31 104 ILE B CA 1
ATOM 4684 C C . ILE B 1 104 ? 4.547 -22.172 -10.312 1 96.31 104 ILE B C 1
ATOM 4686 O O . ILE B 1 104 ? 4.383 -21.219 -11.078 1 96.31 104 ILE B O 1
ATOM 4690 N N . GLY B 1 105 ? 4.027 -22.25 -9.109 1 93.88 105 GLY B N 1
ATOM 4691 C CA . GLY B 1 105 ? 3.062 -21.281 -8.594 1 93.88 105 GLY B CA 1
ATOM 4692 C C . GLY B 1 105 ? 1.913 -21.938 -7.848 1 93.88 105 GLY B C 1
ATOM 4693 O O . GLY B 1 105 ? 1.842 -23.172 -7.758 1 93.88 105 GLY B O 1
ATOM 4694 N N . SER B 1 106 ? 1.07 -21.109 -7.367 1 91.19 106 SER B N 1
ATOM 4695 C CA . SER B 1 106 ? -0.041 -21.641 -6.582 1 91.19 106 SER B CA 1
ATOM 4696 C C . SER B 1 106 ? -1.182 -22.109 -7.477 1 91.19 106 SER B C 1
ATOM 4698 O O . SER B 1 106 ? -1.834 -23.109 -7.188 1 91.19 106 SER B O 1
ATOM 4700 N N . GLY B 1 107 ? -1.414 -21.453 -8.531 1 89.69 107 GLY B N 1
ATOM 4701 C CA . GLY B 1 107 ? -2.494 -21.797 -9.445 1 89.69 107 GLY B CA 1
ATOM 4702 C C . GLY B 1 107 ? -2.107 -22.859 -10.453 1 89.69 107 GLY B C 1
ATOM 4703 O O . GLY B 1 107 ? -0.93 -23 -10.789 1 89.69 107 GLY B O 1
ATOM 4704 N N . TYR B 1 108 ? -3.078 -23.594 -10.898 1 92.75 108 TYR B N 1
ATOM 4705 C CA . TYR B 1 108 ? -2.818 -24.641 -11.891 1 92.75 108 TYR B CA 1
ATOM 4706 C C . TYR B 1 108 ? -3.949 -24.719 -12.906 1 92.75 108 TYR B C 1
ATOM 4708 O O . TYR B 1 108 ? -4.195 -25.781 -13.484 1 92.75 108 TYR B O 1
ATOM 4716 N N . ASP B 1 109 ? -4.605 -23.625 -13.109 1 90.81 109 ASP B N 1
ATOM 4717 C CA . ASP B 1 109 ? -5.766 -23.594 -13.992 1 90.81 109 ASP B CA 1
ATOM 4718 C C . ASP B 1 109 ? -5.34 -23.688 -15.461 1 90.81 109 ASP B C 1
ATOM 4720 O O . ASP B 1 109 ? -6.164 -23.984 -16.328 1 90.81 109 ASP B O 1
ATOM 4724 N N . ASN B 1 110 ? -4.09 -23.5 -15.711 1 92.31 110 ASN B N 1
ATOM 4725 C CA . ASN B 1 110 ? -3.631 -23.578 -17.094 1 92.31 110 ASN B CA 1
ATOM 4726 C C . ASN B 1 110 ? -3.256 -25.016 -17.484 1 92.31 110 ASN B C 1
ATOM 4728 O O . ASN B 1 110 ? -2.738 -25.25 -18.578 1 92.31 110 ASN B O 1
ATOM 4732 N N . VAL B 1 111 ? -3.449 -25.984 -16.656 1 95.44 111 VAL B N 1
ATOM 4733 C CA . VAL B 1 111 ? -3.27 -27.391 -16.953 1 95.44 111 VAL B CA 1
ATOM 4734 C C . VAL B 1 111 ? -4.598 -28.125 -16.797 1 95.44 111 VAL B C 1
ATOM 4736 O O . VAL B 1 111 ? -5.316 -27.938 -15.82 1 95.44 111 VAL B O 1
ATOM 4739 N N . ASP B 1 112 ? -4.945 -28.875 -17.797 1 95.94 112 ASP B N 1
ATOM 4740 C CA . ASP B 1 112 ? -6.121 -29.734 -17.688 1 95.94 112 ASP B CA 1
ATOM 4741 C C . ASP B 1 112 ? -5.859 -30.891 -16.75 1 95.94 112 ASP B C 1
ATOM 4743 O O . ASP B 1 112 ? -5.48 -31.984 -17.188 1 95.94 112 ASP B O 1
ATOM 4747 N N . VAL B 1 113 ? -6.188 -30.688 -15.562 1 95.38 113 VAL B N 1
ATOM 4748 C CA . VAL B 1 113 ? -5.836 -31.594 -14.484 1 95.38 113 VAL B CA 1
ATOM 4749 C C . VAL B 1 113 ? -6.602 -32.906 -14.656 1 95.38 113 VAL B C 1
ATOM 4751 O O . VAL B 1 113 ? -6.066 -34 -14.375 1 95.38 113 VAL B O 1
ATOM 4754 N N . LYS B 1 114 ? -7.797 -32.906 -15.055 1 94.06 114 LYS B N 1
ATOM 4755 C CA . LYS B 1 114 ? -8.609 -34.094 -15.273 1 94.06 114 LYS B CA 1
ATOM 4756 C C . LYS B 1 114 ? -8.016 -34.969 -16.375 1 94.06 114 LYS B C 1
ATOM 4758 O O . LYS B 1 114 ? -7.836 -36.156 -16.188 1 94.06 114 LYS B O 1
ATOM 4763 N N . ALA B 1 115 ? -7.727 -34.344 -17.484 1 96.38 115 ALA B N 1
ATOM 4764 C CA . ALA B 1 115 ? -7.125 -35.062 -18.594 1 96.38 115 ALA B CA 1
ATOM 4765 C C . ALA B 1 115 ? -5.777 -35.656 -18.203 1 96.38 115 ALA B C 1
ATOM 4767 O O . ALA B 1 115 ? -5.457 -36.781 -18.578 1 96.38 115 ALA B O 1
ATOM 4768 N N . ALA B 1 116 ? -4.996 -34.906 -17.453 1 97.5 116 ALA B N 1
ATOM 4769 C CA . ALA B 1 116 ? -3.699 -35.406 -16.984 1 97.5 116 ALA B CA 1
ATOM 4770 C C . ALA B 1 116 ? -3.863 -36.656 -16.125 1 97.5 116 ALA B C 1
ATOM 4772 O O . ALA B 1 116 ? -3.113 -37.625 -16.266 1 97.5 116 ALA B O 1
ATOM 4773 N N . GLY B 1 117 ? -4.832 -36.625 -15.234 1 95.75 117 GLY B N 1
ATOM 4774 C CA . GLY B 1 117 ? -5.117 -37.781 -14.391 1 95.75 117 GLY B CA 1
ATOM 4775 C C . GLY B 1 117 ? -5.492 -39.031 -15.188 1 95.75 117 GLY B C 1
ATOM 4776 O O . GLY B 1 117 ? -5.012 -40.125 -14.906 1 95.75 117 GLY B O 1
ATOM 4777 N N . GLU B 1 118 ? -6.262 -38.812 -16.203 1 95.31 118 GLU B N 1
ATOM 4778 C CA . GLU B 1 118 ? -6.715 -39.906 -17.062 1 95.31 118 GLU B CA 1
ATOM 4779 C C . GLU B 1 118 ? -5.559 -40.5 -17.844 1 95.31 118 GLU B C 1
ATOM 4781 O O . GLU B 1 118 ? -5.562 -41.688 -18.156 1 95.31 118 GLU B O 1
ATOM 4786 N N . LEU B 1 119 ? -4.59 -39.719 -18.141 1 96.06 119 LEU B N 1
ATOM 4787 C CA . LEU B 1 119 ? -3.441 -40.156 -18.922 1 96.06 119 LEU B CA 1
ATOM 4788 C C . LEU B 1 119 ? -2.33 -40.688 -18.016 1 96.06 119 LEU B C 1
ATOM 4790 O O . LEU B 1 119 ? -1.256 -41.031 -18.5 1 96.06 119 LEU B O 1
ATOM 4794 N N . GLY B 1 120 ? -2.586 -40.625 -16.656 1 94.69 120 GLY B N 1
ATOM 4795 C CA . GLY B 1 120 ? -1.613 -41.125 -15.703 1 94.69 120 GLY B CA 1
ATOM 4796 C C . GLY B 1 120 ? -0.502 -40.125 -15.406 1 94.69 120 GLY B C 1
ATOM 4797 O O . GLY B 1 120 ? 0.602 -40.5 -15.023 1 94.69 120 GLY B O 1
ATOM 4798 N N . ILE B 1 121 ? -0.695 -38.906 -15.672 1 97.44 121 ILE B N 1
ATOM 4799 C CA . ILE B 1 121 ? 0.273 -37.844 -15.422 1 97.44 121 ILE B CA 1
ATOM 4800 C C . ILE B 1 121 ? -0.083 -37.125 -14.125 1 97.44 121 ILE B C 1
ATOM 4802 O O . ILE B 1 121 ? -1.192 -36.594 -13.977 1 97.44 121 ILE B O 1
ATOM 4806 N N . ALA B 1 122 ? 0.811 -37.062 -13.172 1 97.81 122 ALA B N 1
ATOM 4807 C CA . ALA B 1 122 ? 0.591 -36.344 -11.922 1 97.81 122 ALA B CA 1
ATOM 4808 C C . ALA B 1 122 ? 0.833 -34.844 -12.109 1 97.81 122 ALA B C 1
ATOM 4810 O O . ALA B 1 122 ? 1.764 -34.469 -12.812 1 97.81 122 ALA B O 1
ATOM 4811 N N . VAL B 1 123 ? -0.03 -34.031 -11.539 1 98.12 123 VAL B N 1
ATOM 4812 C CA . VAL B 1 123 ? 0.113 -32.594 -11.578 1 98.12 123 VAL B CA 1
ATOM 4813 C C . VAL B 1 123 ? 0.326 -32.062 -10.164 1 98.12 123 VAL B C 1
ATOM 4815 O O . VAL B 1 123 ? -0.46 -32.344 -9.258 1 98.12 123 VAL B O 1
ATOM 4818 N N . CYS B 1 124 ? 1.411 -31.359 -9.992 1 97.62 124 CYS B N 1
ATOM 4819 C CA . CYS B 1 124 ? 1.744 -30.766 -8.703 1 97.62 124 CYS B CA 1
ATOM 4820 C C . CYS B 1 124 ? 1.852 -29.25 -8.82 1 97.62 124 CYS B C 1
ATOM 4822 O O . CYS B 1 124 ? 2.086 -28.719 -9.914 1 97.62 124 CYS B O 1
ATOM 4824 N N . ASN B 1 125 ? 1.585 -28.516 -7.754 1 96.62 125 ASN B N 1
ATOM 4825 C CA . ASN B 1 125 ? 1.796 -27.078 -7.703 1 96.62 125 ASN B CA 1
ATOM 4826 C C . ASN B 1 125 ? 2.682 -26.672 -6.523 1 96.62 125 ASN B C 1
ATOM 4828 O O . ASN B 1 125 ? 3.217 -27.547 -5.828 1 96.62 125 ASN B O 1
ATOM 4832 N N . ILE B 1 126 ? 3.035 -25.406 -6.434 1 95.5 126 ILE B N 1
ATOM 4833 C CA . ILE B 1 126 ? 3.85 -24.859 -5.359 1 95.5 126 ILE B CA 1
ATOM 4834 C C . ILE B 1 126 ? 3.055 -23.781 -4.609 1 95.5 126 ILE B C 1
ATOM 4836 O O . ILE B 1 126 ? 3.266 -22.594 -4.812 1 95.5 126 ILE B O 1
ATOM 4840 N N . PRO B 1 127 ? 2.291 -24.141 -3.615 1 92.56 127 PRO B N 1
ATOM 4841 C CA . PRO B 1 127 ? 1.302 -23.219 -3.053 1 92.56 127 PRO B CA 1
ATOM 4842 C C . PRO B 1 127 ? 1.893 -22.297 -1.986 1 92.56 127 PRO B C 1
ATOM 4844 O O . PRO B 1 127 ? 1.283 -21.281 -1.634 1 92.56 127 PRO B O 1
ATOM 4847 N N . SER B 1 128 ? 3.059 -22.469 -1.424 1 91.62 128 SER B N 1
ATOM 4848 C CA . SER B 1 128 ? 3.443 -21.844 -0.166 1 91.62 128 SER B CA 1
ATOM 4849 C C . SER B 1 128 ? 4.492 -20.766 -0.39 1 91.62 128 SER B C 1
ATOM 4851 O O . SER B 1 128 ? 4.645 -19.859 0.435 1 91.62 128 SER B O 1
ATOM 4853 N N . ALA B 1 129 ? 5.156 -20.781 -1.476 1 92.12 129 ALA B N 1
ATOM 4854 C CA . ALA B 1 129 ? 6.387 -20 -1.592 1 92.12 129 ALA B CA 1
ATOM 4855 C C . ALA B 1 129 ? 6.086 -18.516 -1.729 1 92.12 129 ALA B C 1
ATOM 4857 O O . ALA B 1 129 ? 6.871 -17.672 -1.294 1 92.12 129 ALA B O 1
ATOM 4858 N N . ALA B 1 130 ? 4.945 -18.172 -2.283 1 95.88 130 ALA B N 1
ATOM 4859 C CA . ALA B 1 130 ? 4.727 -16.766 -2.619 1 95.88 130 ALA B CA 1
ATOM 4860 C C . ALA B 1 130 ? 3.525 -16.203 -1.866 1 95.88 130 ALA B C 1
ATOM 4862 O O . ALA B 1 130 ? 2.938 -15.195 -2.283 1 95.88 130 ALA B O 1
ATOM 4863 N N . VAL B 1 131 ? 3.164 -16.75 -0.759 1 97.31 131 VAL B N 1
ATOM 4864 C CA . VAL B 1 131 ? 1.972 -16.359 -0.018 1 97.31 131 VAL B CA 1
ATOM 4865 C C . VAL B 1 131 ? 2.137 -14.938 0.505 1 97.31 131 VAL B C 1
ATOM 4867 O O . VAL B 1 131 ? 1.25 -14.094 0.333 1 97.31 131 VAL B O 1
ATOM 4870 N N . GLU B 1 132 ? 3.254 -14.602 1.072 1 97.5 132 GLU B N 1
ATOM 4871 C CA . GLU B 1 132 ? 3.475 -13.297 1.685 1 97.5 132 GLU B CA 1
ATOM 4872 C C . GLU B 1 132 ? 3.553 -12.195 0.628 1 97.5 132 GLU B C 1
ATOM 4874 O O . GLU B 1 132 ? 2.98 -11.117 0.801 1 97.5 132 GLU B O 1
ATOM 4879 N N . GLU B 1 133 ? 4.273 -12.508 -0.472 1 98 133 GLU B N 1
ATOM 4880 C CA . GLU B 1 133 ? 4.395 -11.531 -1.548 1 98 133 GLU B CA 1
ATOM 4881 C C . GLU B 1 133 ? 3.031 -11.188 -2.137 1 98 133 GLU B C 1
ATOM 4883 O O . GLU B 1 133 ? 2.725 -10.008 -2.363 1 98 133 GLU B O 1
ATOM 4888 N N . THR B 1 134 ? 2.24 -12.195 -2.338 1 98.25 134 THR B N 1
ATOM 4889 C CA . THR B 1 134 ? 0.924 -11.984 -2.926 1 98.25 134 THR B CA 1
ATOM 4890 C C . THR B 1 134 ? 0.026 -11.203 -1.973 1 98.25 134 THR B C 1
ATOM 4892 O O . THR B 1 134 ? -0.707 -10.305 -2.396 1 98.25 134 THR B O 1
ATOM 4895 N N . ALA B 1 135 ? 0.093 -11.523 -0.719 1 98.69 135 ALA B N 1
ATOM 4896 C CA . ALA B 1 135 ? -0.698 -10.812 0.284 1 98.69 135 ALA B CA 1
ATOM 4897 C C . ALA B 1 135 ? -0.267 -9.352 0.391 1 98.69 135 ALA B C 1
ATOM 4899 O O . ALA B 1 135 ? -1.107 -8.453 0.448 1 98.69 135 ALA B O 1
ATOM 4900 N N . ASP B 1 136 ? 1.034 -9.117 0.44 1 98.69 136 ASP B N 1
ATOM 4901 C CA . ASP B 1 136 ? 1.565 -7.762 0.516 1 98.69 136 ASP B CA 1
ATOM 4902 C C . ASP B 1 136 ? 1.137 -6.934 -0.695 1 98.69 136 ASP B C 1
ATOM 4904 O O . ASP B 1 136 ? 0.727 -5.781 -0.552 1 98.69 136 ASP B O 1
ATOM 4908 N N . SER B 1 137 ? 1.218 -7.52 -1.854 1 98.69 137 SER B N 1
ATOM 4909 C CA . SER B 1 137 ? 0.821 -6.82 -3.072 1 98.69 137 SER B CA 1
ATOM 4910 C C . SER B 1 137 ? -0.679 -6.543 -3.086 1 98.69 137 SER B C 1
ATOM 4912 O O . SER B 1 137 ? -1.119 -5.512 -3.596 1 98.69 137 SER B O 1
ATOM 4914 N N . THR B 1 138 ? -1.44 -7.48 -2.572 1 98.88 138 THR B N 1
ATOM 4915 C CA . THR B 1 138 ? -2.885 -7.293 -2.492 1 98.88 138 THR B CA 1
ATOM 4916 C C . THR B 1 138 ? -3.227 -6.094 -1.612 1 98.88 138 THR B C 1
ATOM 4918 O O . THR B 1 138 ? -4.012 -5.23 -2.008 1 98.88 138 THR B O 1
ATOM 4921 N N . ILE B 1 139 ? -2.609 -6.012 -0.472 1 98.88 139 ILE B N 1
ATOM 4922 C CA . ILE B 1 139 ? -2.859 -4.895 0.433 1 98.88 139 ILE B CA 1
ATOM 4923 C C . ILE B 1 139 ? -2.361 -3.596 -0.198 1 98.88 139 ILE B C 1
ATOM 4925 O O . ILE B 1 139 ? -2.98 -2.543 -0.038 1 98.88 139 ILE B O 1
ATOM 4929 N N . CYS B 1 140 ? -1.251 -3.668 -0.886 1 98.75 140 CYS B N 1
ATOM 4930 C CA . CYS B 1 140 ? -0.749 -2.5 -1.602 1 98.75 140 CYS B CA 1
ATOM 4931 C C . CYS B 1 140 ? -1.79 -1.972 -2.582 1 98.75 140 CYS B C 1
ATOM 4933 O O . CYS B 1 140 ? -2.025 -0.765 -2.652 1 98.75 140 CYS B O 1
ATOM 4935 N N . HIS B 1 141 ? -2.426 -2.904 -3.287 1 98.88 141 HIS B N 1
ATOM 4936 C CA . HIS B 1 141 ? -3.486 -2.529 -4.215 1 98.88 141 HIS B CA 1
ATOM 4937 C C . HIS B 1 141 ? -4.668 -1.907 -3.479 1 98.88 141 HIS B C 1
ATOM 4939 O O . HIS B 1 141 ? -5.199 -0.881 -3.906 1 98.88 141 HIS B O 1
ATOM 4945 N N . ILE B 1 142 ? -5.047 -2.518 -2.404 1 98.88 142 ILE B N 1
ATOM 4946 C CA . ILE B 1 142 ? -6.164 -2.012 -1.62 1 98.88 142 ILE B CA 1
ATOM 4947 C C . ILE B 1 142 ? -5.855 -0.598 -1.133 1 98.88 142 ILE B C 1
ATOM 4949 O O . ILE B 1 142 ? -6.688 0.306 -1.266 1 98.88 142 ILE B O 1
ATOM 4953 N N . LEU B 1 143 ? -4.664 -0.4 -0.647 1 98.81 143 LEU B N 1
ATOM 4954 C CA . LEU B 1 143 ? -4.273 0.905 -0.124 1 98.81 143 LEU B CA 1
ATOM 4955 C C . LEU B 1 143 ? -4.199 1.938 -1.243 1 98.81 143 LEU B C 1
ATOM 4957 O O . LEU B 1 143 ? -4.551 3.104 -1.042 1 98.81 143 LEU B O 1
ATOM 4961 N N . ASN B 1 144 ? -3.715 1.529 -2.395 1 98.62 144 ASN B N 1
ATOM 4962 C CA . ASN B 1 144 ? -3.688 2.447 -3.529 1 98.62 144 ASN B CA 1
ATOM 4963 C C . ASN B 1 144 ? -5.094 2.891 -3.926 1 98.62 144 ASN B C 1
ATOM 4965 O O . ASN B 1 144 ? -5.289 4.023 -4.363 1 98.62 144 ASN B O 1
ATOM 4969 N N . LEU B 1 145 ? -6.055 2.018 -3.787 1 98.56 145 LEU B N 1
ATOM 4970 C CA . LEU B 1 145 ? -7.434 2.373 -4.105 1 98.56 145 LEU B CA 1
ATOM 4971 C C . LEU B 1 145 ? -7.992 3.355 -3.08 1 98.56 145 LEU B C 1
ATOM 4973 O O . LEU B 1 145 ? -8.633 4.34 -3.447 1 98.56 145 LEU B O 1
ATOM 4977 N N . TYR B 1 146 ? -7.699 3.133 -1.802 1 98.56 146 TYR B N 1
ATOM 4978 C CA . TYR B 1 146 ? -8.25 3.963 -0.736 1 98.56 146 TYR B CA 1
ATOM 4979 C C . TYR B 1 146 ? -7.504 5.289 -0.637 1 98.56 146 TYR B C 1
ATOM 4981 O O . TYR B 1 146 ? -8.117 6.34 -0.432 1 98.56 146 TYR B O 1
ATOM 4989 N N . ARG B 1 147 ? -6.172 5.258 -0.815 1 98.31 147 ARG B N 1
ATOM 4990 C CA . ARG B 1 147 ? -5.363 6.441 -0.544 1 98.31 147 ARG B CA 1
ATOM 4991 C C . ARG B 1 147 ? -4.934 7.121 -1.841 1 98.31 147 ARG B C 1
ATOM 4993 O O . ARG B 1 147 ? -4.484 8.266 -1.828 1 98.31 147 ARG B O 1
ATOM 5000 N N . ARG B 1 148 ? -5.016 6.465 -2.955 1 97.56 148 ARG B N 1
ATOM 5001 C CA . ARG B 1 148 ? -4.887 6.992 -4.309 1 97.56 148 ARG B CA 1
ATOM 5002 C C . ARG B 1 148 ? -3.453 7.426 -4.594 1 97.56 148 ARG B C 1
ATOM 5004 O O . ARG B 1 148 ? -3.219 8.312 -5.422 1 97.56 148 ARG B O 1
ATOM 5011 N N . ASN B 1 149 ? -2.471 6.871 -3.914 1 97.75 149 ASN B N 1
ATOM 5012 C CA . ASN B 1 149 ? -1.071 7.254 -4.062 1 97.75 149 ASN B CA 1
ATOM 5013 C C . ASN B 1 149 ? -0.603 7.121 -5.508 1 97.75 149 ASN B C 1
ATOM 5015 O O . ASN B 1 149 ? 0.11 7.988 -6.016 1 97.75 149 ASN B O 1
ATOM 5019 N N . THR B 1 150 ? -1.042 6.035 -6.168 1 97.44 150 THR B N 1
ATOM 5020 C CA . THR B 1 150 ? -0.615 5.781 -7.539 1 97.44 150 THR B CA 1
ATOM 5021 C C . THR B 1 150 ? -1.115 6.875 -8.477 1 97.44 150 THR B C 1
ATOM 5023 O O . THR B 1 150 ? -0.358 7.383 -9.305 1 97.44 150 THR B O 1
ATOM 5026 N N . TRP B 1 151 ? -2.301 7.293 -8.344 1 96.81 151 TRP B N 1
ATOM 5027 C CA . TRP B 1 151 ? -2.879 8.32 -9.203 1 96.81 151 TRP B CA 1
ATOM 5028 C C . TRP B 1 151 ? -2.314 9.695 -8.859 1 96.81 151 TRP B C 1
ATOM 5030 O O . TRP B 1 151 ? -2.148 10.547 -9.742 1 96.81 151 TRP B O 1
ATOM 5040 N N . LEU B 1 152 ? -2.105 9.922 -7.602 1 97.62 152 LEU B N 1
ATOM 5041 C CA . LEU B 1 152 ? -1.491 11.18 -7.18 1 97.62 152 LEU B CA 1
ATOM 5042 C C . LEU B 1 152 ? -0.084 11.312 -7.75 1 97.62 152 LEU B C 1
ATOM 5044 O O . LEU B 1 152 ? 0.291 12.383 -8.242 1 97.62 152 LEU B O 1
ATOM 5048 N N . TYR B 1 153 ? 0.686 10.266 -7.707 1 97.31 153 TYR B N 1
ATOM 5049 C CA . TYR B 1 153 ? 2.012 10.219 -8.312 1 97.31 153 TYR B CA 1
ATOM 5050 C C . TYR B 1 153 ? 1.938 10.5 -9.805 1 97.31 153 TYR B C 1
ATOM 5052 O O . TYR B 1 153 ? 2.719 11.297 -10.336 1 97.31 153 TYR B O 1
ATOM 5060 N N . GLN B 1 154 ? 1.001 9.859 -10.43 1 94.75 154 GLN B N 1
ATOM 5061 C CA . GLN B 1 154 ? 0.817 10.047 -11.867 1 94.75 154 GLN B CA 1
ATOM 5062 C C . GLN B 1 154 ? 0.469 11.492 -12.195 1 94.75 154 GLN B C 1
ATOM 5064 O O . GLN B 1 154 ? 0.961 12.055 -13.18 1 94.75 154 GLN B O 1
ATOM 5069 N N . ALA B 1 155 ? -0.375 12.094 -11.43 1 95.31 155 ALA B N 1
ATOM 5070 C CA . ALA B 1 155 ? -0.771 13.477 -11.641 1 95.31 155 ALA B CA 1
ATOM 5071 C C . ALA B 1 155 ? 0.439 14.406 -11.594 1 95.31 155 ALA B C 1
ATOM 5073 O O . ALA B 1 155 ? 0.579 15.297 -12.438 1 95.31 155 ALA B O 1
ATOM 5074 N N . LEU B 1 156 ? 1.321 14.219 -10.617 1 95.19 156 LEU B N 1
ATOM 5075 C CA . LEU B 1 156 ? 2.523 15.039 -10.508 1 95.19 156 LEU B CA 1
ATOM 5076 C C . LEU B 1 156 ? 3.441 14.82 -11.711 1 95.19 156 LEU B C 1
ATOM 5078 O O . LEU B 1 156 ? 4.012 15.773 -12.242 1 95.19 156 LEU B O 1
ATOM 5082 N N . ARG B 1 157 ? 3.576 13.57 -12.094 1 93.56 157 ARG B N 1
ATOM 5083 C CA . ARG B 1 157 ? 4.441 13.242 -13.227 1 93.56 157 ARG B CA 1
ATOM 5084 C C . ARG B 1 157 ? 3.92 13.875 -14.516 1 93.56 157 ARG B C 1
ATOM 5086 O O . ARG B 1 157 ? 4.703 14.25 -15.383 1 93.56 157 ARG B O 1
ATOM 5093 N N . GLU B 1 158 ? 2.627 13.977 -14.602 1 92.81 158 GLU B N 1
ATOM 5094 C CA . GLU B 1 158 ? 2.002 14.555 -15.789 1 92.81 158 GLU B CA 1
ATOM 5095 C C . GLU B 1 158 ? 2.029 16.078 -15.734 1 92.81 158 GLU B C 1
ATOM 5097 O O . GLU B 1 158 ? 1.571 16.75 -16.672 1 92.81 158 GLU B O 1
ATOM 5102 N N . GLY B 1 159 ? 2.473 16.703 -14.609 1 92.19 159 GLY B N 1
ATOM 5103 C CA . GLY B 1 159 ? 2.703 18.141 -14.555 1 92.19 159 GLY B CA 1
ATOM 5104 C C . GLY B 1 159 ? 1.652 18.875 -13.75 1 92.19 159 GLY B C 1
ATOM 5105 O O . GLY B 1 159 ? 1.633 20.109 -13.734 1 92.19 159 GLY B O 1
ATOM 5106 N N . THR B 1 160 ? 0.765 18.125 -13.094 1 93.31 160 THR B N 1
ATOM 5107 C CA . THR B 1 160 ? -0.237 18.781 -12.266 1 93.31 160 THR B CA 1
ATOM 5108 C C . THR B 1 160 ? 0.425 19.547 -11.117 1 93.31 160 THR B C 1
ATOM 5110 O O . THR B 1 160 ? 1.286 19.016 -10.422 1 93.31 160 THR B O 1
ATOM 5113 N N . ARG B 1 161 ? 0.073 20.797 -10.992 1 89.44 161 ARG B N 1
ATOM 5114 C CA . ARG B 1 161 ? 0.594 21.625 -9.906 1 89.44 161 ARG B CA 1
ATOM 5115 C C . ARG B 1 161 ? -0.442 21.797 -8.805 1 89.44 161 ARG B C 1
ATOM 5117 O O . ARG B 1 161 ? -1.577 22.188 -9.062 1 89.44 161 ARG B O 1
ATOM 5124 N N . VAL B 1 162 ? -0.096 21.469 -7.641 1 91.5 162 VAL B N 1
ATOM 5125 C CA . VAL B 1 162 ? -1.004 21.547 -6.5 1 91.5 162 VAL B CA 1
ATOM 5126 C C . VAL B 1 162 ? -0.579 22.688 -5.574 1 91.5 162 VAL B C 1
ATOM 5128 O O . VAL B 1 162 ? 0.196 22.484 -4.641 1 91.5 162 VAL B O 1
ATOM 5131 N N . GLN B 1 163 ? -1.186 23.812 -5.734 1 86.38 163 GLN B N 1
ATOM 5132 C CA . GLN B 1 163 ? -0.701 25.031 -5.094 1 86.38 163 GLN B CA 1
ATOM 5133 C C . GLN B 1 163 ? -1.563 25.406 -3.891 1 86.38 163 GLN B C 1
ATOM 5135 O O . GLN B 1 163 ? -1.165 26.234 -3.064 1 86.38 163 GLN B O 1
ATOM 5140 N N . SER B 1 164 ? -2.762 24.797 -3.844 1 88.62 164 SER B N 1
ATOM 5141 C CA . SER B 1 164 ? -3.703 25.172 -2.793 1 88.62 164 SER B CA 1
ATOM 5142 C C . SER B 1 164 ? -4.391 23.953 -2.201 1 88.62 164 SER B C 1
ATOM 5144 O O . SER B 1 164 ? -4.305 22.859 -2.758 1 88.62 164 SER B O 1
ATOM 5146 N N . VAL B 1 165 ? -5.016 24.188 -1.098 1 90.44 165 VAL B N 1
ATOM 5147 C CA . VAL B 1 165 ? -5.738 23.125 -0.422 1 90.44 165 VAL B CA 1
ATOM 5148 C C . VAL B 1 165 ? -6.93 22.688 -1.273 1 90.44 165 VAL B C 1
ATOM 5150 O O . VAL B 1 165 ? -7.289 21.5 -1.29 1 90.44 165 VAL B O 1
ATOM 5153 N N . GLU B 1 166 ? -7.551 23.656 -1.996 1 90.69 166 GLU B N 1
ATOM 5154 C CA . GLU B 1 166 ? -8.648 23.328 -2.896 1 90.69 166 GLU B CA 1
ATOM 5155 C C . GLU B 1 166 ? -8.188 22.406 -4.016 1 90.69 166 GLU B C 1
ATOM 5157 O O . GLU B 1 166 ? -8.914 21.484 -4.402 1 90.69 166 GLU B O 1
ATOM 5162 N N . GLN B 1 167 ? -7.016 22.656 -4.449 1 91.81 167 GLN B N 1
ATOM 5163 C CA . GLN B 1 167 ? -6.457 21.797 -5.48 1 91.81 167 GLN B CA 1
ATOM 5164 C C . GLN B 1 167 ? -6.117 20.422 -4.918 1 91.81 167 GLN B C 1
ATOM 5166 O O . GLN B 1 167 ? -6.227 19.406 -5.621 1 91.81 167 GLN B O 1
ATOM 5171 N N . ILE B 1 168 ? -5.688 20.344 -3.68 1 92.88 168 ILE B N 1
ATOM 5172 C CA . ILE B 1 168 ? -5.465 19.062 -3.014 1 92.88 168 ILE B CA 1
ATOM 5173 C C . ILE B 1 168 ? -6.77 18.266 -2.965 1 92.88 168 ILE B C 1
ATOM 5175 O O . ILE B 1 168 ? -6.793 17.078 -3.281 1 92.88 168 ILE B O 1
ATOM 5179 N N . ARG B 1 169 ? -7.832 18.969 -2.602 1 92.38 169 ARG B N 1
ATOM 5180 C CA . ARG B 1 169 ? -9.141 18.328 -2.539 1 92.38 169 ARG B CA 1
ATOM 5181 C C . ARG B 1 169 ? -9.555 17.797 -3.906 1 92.38 169 ARG B C 1
ATOM 5183 O O . ARG B 1 169 ? -10.141 16.719 -4.004 1 92.38 169 ARG B O 1
ATOM 5190 N N . GLU B 1 170 ? -9.188 18.516 -4.852 1 93.19 170 GLU B N 1
ATOM 5191 C CA . GLU B 1 170 ? -9.547 18.125 -6.215 1 93.19 170 GLU B CA 1
ATOM 5192 C C . GLU B 1 170 ? -8.727 16.938 -6.684 1 93.19 170 GLU B C 1
ATOM 5194 O O . GLU B 1 170 ? -9.289 15.938 -7.156 1 93.19 170 GLU B O 1
ATOM 5199 N N . VAL B 1 171 ? -7.441 17 -6.543 1 94.44 171 VAL B N 1
ATOM 5200 C CA . VAL B 1 171 ? -6.562 15.977 -7.09 1 94.44 171 VAL B CA 1
ATOM 5201 C C . VAL B 1 171 ? -6.684 14.703 -6.258 1 94.44 171 VAL B C 1
ATOM 5203 O O . VAL B 1 171 ? -6.566 13.594 -6.785 1 94.44 171 VAL B O 1
ATOM 5206 N N . ALA B 1 172 ? -6.938 14.82 -4.977 1 95.62 172 ALA B N 1
ATOM 5207 C CA . ALA B 1 172 ? -7.023 13.664 -4.082 1 95.62 172 ALA B CA 1
ATOM 5208 C C . ALA B 1 172 ? -8.477 13.242 -3.875 1 95.62 172 ALA B C 1
ATOM 5210 O O . ALA B 1 172 ? -8.773 12.445 -2.98 1 95.62 172 ALA B O 1
ATOM 5211 N N . SER B 1 173 ? -9.344 13.773 -4.73 1 93.25 173 SER B N 1
ATOM 5212 C CA . SER B 1 173 ? -10.75 13.383 -4.625 1 93.25 173 SER B CA 1
ATOM 5213 C C . SER B 1 173 ? -10.922 11.875 -4.746 1 93.25 173 SER B C 1
ATOM 5215 O O . SER B 1 173 ? -10.375 11.258 -5.66 1 93.25 173 SER B O 1
ATOM 5217 N N . GLY B 1 174 ? -11.617 11.258 -3.848 1 92.5 174 GLY B N 1
ATOM 5218 C CA . GLY B 1 174 ? -11.812 9.82 -3.836 1 92.5 174 GLY B CA 1
ATOM 5219 C C . GLY B 1 174 ? -11.039 9.125 -2.732 1 92.5 174 GLY B C 1
ATOM 5220 O O . GLY B 1 174 ? -11.312 7.965 -2.414 1 92.5 174 GLY B O 1
ATOM 5221 N N . ALA B 1 175 ? -10.008 9.82 -2.186 1 96.5 175 ALA B N 1
ATOM 5222 C CA . ALA B 1 175 ? -9.297 9.25 -1.045 1 96.5 175 ALA B CA 1
ATOM 5223 C C . ALA B 1 175 ? -10.234 9.047 0.141 1 96.5 175 ALA B C 1
ATOM 5225 O O . ALA B 1 175 ? -11.094 9.883 0.416 1 96.5 175 ALA B O 1
ATOM 5226 N N . ALA B 1 176 ? -10.094 7.898 0.828 1 96.31 176 ALA B N 1
ATOM 5227 C CA . ALA B 1 176 ? -11.047 7.543 1.871 1 96.31 176 ALA B CA 1
ATOM 5228 C C . ALA B 1 176 ? -10.344 6.965 3.094 1 96.31 176 ALA B C 1
ATOM 5230 O O . ALA B 1 176 ? -9.234 6.434 2.982 1 96.31 176 ALA B O 1
ATOM 5231 N N . ARG B 1 177 ? -11.023 7.129 4.23 1 96.94 177 ARG B N 1
ATOM 5232 C CA . ARG B 1 177 ? -10.594 6.496 5.473 1 96.94 177 ARG B CA 1
ATOM 5233 C C . ARG B 1 177 ? -10.922 5.008 5.469 1 96.94 177 ARG B C 1
ATOM 5235 O O . ARG B 1 177 ? -11.992 4.602 5.012 1 96.94 177 ARG B O 1
ATOM 5242 N N . ILE B 1 178 ? -10.016 4.164 5.977 1 97.88 178 ILE B N 1
ATOM 5243 C CA . ILE B 1 178 ? -10.148 2.713 5.93 1 97.88 178 ILE B CA 1
ATOM 5244 C C . ILE B 1 178 ? -10.844 2.219 7.195 1 97.88 178 ILE B C 1
ATOM 5246 O O . ILE B 1 178 ? -11.672 1.305 7.141 1 97.88 178 ILE B O 1
ATOM 5250 N N . ARG B 1 179 ? -10.492 2.863 8.312 1 96.06 179 ARG B N 1
ATOM 5251 C CA . ARG B 1 179 ? -11.047 2.398 9.578 1 96.06 179 ARG B CA 1
ATOM 5252 C C . ARG B 1 179 ? -12.57 2.357 9.531 1 96.06 179 ARG B C 1
ATOM 5254 O O . ARG B 1 179 ? -13.211 3.332 9.133 1 96.06 179 ARG B O 1
ATOM 5261 N N . GLY B 1 180 ? -13.102 1.199 9.867 1 95 180 GLY B N 1
ATOM 5262 C CA . GLY B 1 180 ? -14.547 1.048 9.914 1 95 180 GLY B CA 1
ATOM 5263 C C . GLY B 1 180 ? -15.133 0.456 8.648 1 95 180 GLY B C 1
ATOM 5264 O O . GLY B 1 180 ? -16.297 0.035 8.625 1 95 180 GLY B O 1
ATOM 5265 N N . GLU B 1 181 ? -14.344 0.451 7.586 1 97.5 181 GLU B N 1
ATOM 5266 C CA . GLU B 1 181 ? -14.789 -0.172 6.344 1 97.5 181 GLU B CA 1
ATOM 5267 C C . GLU B 1 181 ? -14.773 -1.693 6.453 1 97.5 181 GLU B C 1
ATOM 5269 O O . GLU B 1 181 ? -14.047 -2.254 7.273 1 97.5 181 GLU B O 1
ATOM 5274 N N . THR B 1 182 ? -15.594 -2.342 5.633 1 98.81 182 THR B N 1
ATOM 5275 C CA . THR B 1 182 ? -15.68 -3.799 5.625 1 98.81 182 THR B CA 1
ATOM 5276 C C . THR B 1 182 ? -14.961 -4.375 4.41 1 98.81 182 THR B C 1
ATOM 5278 O O . THR B 1 182 ? -15.242 -3.982 3.273 1 98.81 182 THR B O 1
ATOM 5281 N N . LEU B 1 183 ? -14.031 -5.246 4.703 1 98.88 183 LEU B N 1
ATOM 5282 C CA . LEU B 1 183 ? -13.344 -5.977 3.645 1 98.88 183 LEU B CA 1
ATOM 5283 C C . LEU B 1 183 ? -13.898 -7.391 3.51 1 98.88 183 LEU B C 1
ATOM 5285 O O . LEU B 1 183 ? -13.844 -8.18 4.457 1 98.88 183 LEU B O 1
ATOM 5289 N N . GLY B 1 184 ? -14.469 -7.703 2.326 1 98.88 184 GLY B N 1
ATOM 5290 C CA . GLY B 1 184 ? -14.953 -9.047 2.039 1 98.88 184 GLY B CA 1
ATOM 5291 C C . GLY B 1 184 ? -13.961 -9.875 1.244 1 98.88 184 GLY B C 1
ATOM 5292 O O . GLY B 1 184 ? -13.555 -9.484 0.15 1 98.88 184 GLY B O 1
ATOM 5293 N N . LEU B 1 185 ? -13.617 -11.023 1.787 1 98.81 185 LEU B N 1
ATOM 5294 C CA . LEU B 1 185 ? -12.688 -11.93 1.127 1 98.81 185 LEU B CA 1
ATOM 5295 C C . LEU B 1 185 ? -13.414 -13.141 0.568 1 98.81 185 LEU B C 1
ATOM 5297 O O . LEU B 1 185 ? -14.102 -13.852 1.306 1 98.81 185 LEU B O 1
ATOM 5301 N N . ILE B 1 186 ? -13.289 -13.312 -0.747 1 98.44 186 ILE B N 1
ATOM 5302 C CA . ILE B 1 186 ? -13.805 -14.523 -1.366 1 98.44 186 ILE B CA 1
ATOM 5303 C C . ILE B 1 186 ? -12.68 -15.547 -1.516 1 98.44 186 ILE B C 1
ATOM 5305 O O . ILE B 1 186 ? -11.773 -15.367 -2.332 1 98.44 186 ILE B O 1
ATOM 5309 N N . GLY B 1 187 ? -12.773 -16.609 -0.849 1 97.12 187 GLY B N 1
ATOM 5310 C CA . GLY B 1 187 ? -11.648 -17.531 -0.668 1 97.12 187 GLY B CA 1
ATOM 5311 C C . GLY B 1 187 ? -10.812 -17.203 0.555 1 97.12 187 GLY B C 1
ATOM 5312 O O . GLY B 1 187 ? -10.344 -16.078 0.715 1 97.12 187 GLY B O 1
ATOM 5313 N N . PHE B 1 188 ? -10.664 -18.172 1.418 1 97.19 188 PHE B N 1
ATOM 5314 C CA . PHE B 1 188 ? -9.977 -17.938 2.682 1 97.19 188 PHE B CA 1
ATOM 5315 C C . PHE B 1 188 ? -8.93 -19 2.941 1 97.19 188 PHE B C 1
ATOM 5317 O O . PHE B 1 188 ? -8.828 -19.531 4.051 1 97.19 188 PHE B O 1
ATOM 5324 N N . GLY B 1 189 ? -8.203 -19.297 1.874 1 95 189 GLY B N 1
ATOM 5325 C CA . GLY B 1 189 ? -7.035 -20.156 1.99 1 95 189 GLY B CA 1
ATOM 5326 C C . GLY B 1 189 ? -5.824 -19.422 2.555 1 95 189 GLY B C 1
ATOM 5327 O O . GLY B 1 189 ? -5.965 -18.516 3.373 1 95 189 GLY B O 1
ATOM 5328 N N . ARG B 1 190 ? -4.621 -19.875 2.191 1 95.12 190 ARG B N 1
ATOM 5329 C CA . ARG B 1 190 ? -3.371 -19.344 2.727 1 95.12 190 ARG B CA 1
ATOM 5330 C C . ARG B 1 190 ? -3.254 -17.844 2.455 1 95.12 190 ARG B C 1
ATOM 5332 O O . ARG B 1 190 ? -3.064 -17.062 3.381 1 95.12 190 ARG B O 1
ATOM 5339 N N . THR B 1 191 ? -3.404 -17.438 1.205 1 97 191 THR B N 1
ATOM 5340 C CA . THR B 1 191 ? -3.264 -16.047 0.834 1 97 191 THR B CA 1
ATOM 5341 C C . THR B 1 191 ? -4.395 -15.211 1.432 1 97 191 THR B C 1
ATOM 5343 O O . THR B 1 191 ? -4.164 -14.102 1.928 1 97 191 THR B O 1
ATOM 5346 N N . GLY B 1 192 ? -5.652 -15.719 1.375 1 97.75 192 GLY B N 1
ATOM 5347 C CA . GLY B 1 192 ? -6.777 -15.016 1.967 1 97.75 192 GLY B CA 1
ATOM 5348 C C . GLY B 1 192 ? -6.586 -14.711 3.439 1 97.75 192 GLY B C 1
ATOM 5349 O O . GLY B 1 192 ? -6.879 -13.602 3.895 1 97.75 192 GLY B O 1
ATOM 5350 N N . GLN B 1 193 ? -6.105 -15.648 4.152 1 97.44 193 GLN B N 1
ATOM 5351 C CA . GLN B 1 193 ? -5.844 -15.469 5.578 1 97.44 193 GLN B CA 1
ATOM 5352 C C . GLN B 1 193 ? -4.73 -14.453 5.809 1 97.44 193 GLN B C 1
ATOM 5354 O O . GLN B 1 193 ? -4.816 -13.625 6.715 1 97.44 193 GLN B O 1
ATOM 5359 N N . ALA B 1 194 ? -3.697 -14.602 5.004 1 98 194 ALA B N 1
ATOM 5360 C CA . ALA B 1 194 ? -2.594 -13.648 5.113 1 98 194 ALA B CA 1
ATOM 5361 C C . ALA B 1 194 ? -3.072 -12.219 4.867 1 98 194 ALA B C 1
ATOM 5363 O O . ALA B 1 194 ? -2.65 -11.289 5.555 1 98 194 ALA B O 1
ATOM 5364 N N . VAL B 1 195 ? -3.957 -12.008 3.91 1 98.75 195 VAL B N 1
ATOM 5365 C CA . VAL B 1 195 ? -4.531 -10.695 3.621 1 98.75 195 VAL B CA 1
ATOM 5366 C C . VAL B 1 195 ? -5.383 -10.234 4.801 1 98.75 195 VAL B C 1
ATOM 5368 O O . VAL B 1 195 ? -5.316 -9.07 5.199 1 98.75 195 VAL B O 1
ATOM 5371 N N . ALA B 1 196 ? -6.129 -11.141 5.395 1 98.62 196 ALA B N 1
ATOM 5372 C CA . ALA B 1 196 ? -7.008 -10.812 6.516 1 98.62 196 ALA B CA 1
ATOM 5373 C C . ALA B 1 196 ? -6.215 -10.273 7.699 1 98.62 196 ALA B C 1
ATOM 5375 O O . ALA B 1 196 ? -6.574 -9.25 8.281 1 98.62 196 ALA B O 1
ATOM 5376 N N . VAL B 1 197 ? -5.156 -10.938 8.039 1 97.88 197 VAL B N 1
ATOM 5377 C CA . VAL B 1 197 ? -4.324 -10.555 9.18 1 97.88 197 VAL B CA 1
ATOM 5378 C C . VAL B 1 197 ? -3.746 -9.164 8.953 1 97.88 197 VAL B C 1
ATOM 5380 O O . VAL B 1 197 ? -3.752 -8.328 9.859 1 97.88 197 VAL B O 1
ATOM 5383 N N . ARG B 1 198 ? -3.309 -8.883 7.832 1 98.62 198 ARG B N 1
ATOM 5384 C CA . ARG B 1 198 ? -2.727 -7.582 7.508 1 98.62 198 ARG B CA 1
ATOM 5385 C C . ARG B 1 198 ? -3.795 -6.496 7.473 1 98.62 198 ARG B C 1
ATOM 5387 O O . ARG B 1 198 ? -3.582 -5.391 7.977 1 98.62 198 ARG B O 1
ATOM 5394 N N . ALA B 1 199 ? -4.926 -6.812 6.883 1 98.69 199 ALA B N 1
ATOM 5395 C CA . ALA B 1 199 ? -5.996 -5.836 6.711 1 98.69 199 ALA B CA 1
ATOM 5396 C C . ALA B 1 199 ? -6.535 -5.367 8.062 1 98.69 199 ALA B C 1
ATOM 5398 O O . ALA B 1 199 ? -6.926 -4.207 8.211 1 98.69 199 ALA B O 1
ATOM 5399 N N . LYS B 1 200 ? -6.559 -6.18 9.023 1 97.94 200 LYS B N 1
ATOM 5400 C CA . LYS B 1 200 ? -7.074 -5.855 10.352 1 97.94 200 LYS B CA 1
ATOM 5401 C C . LYS B 1 200 ? -6.273 -4.723 10.984 1 97.94 200 LYS B C 1
ATOM 5403 O O . LYS B 1 200 ? -6.824 -3.906 11.734 1 97.94 200 LYS B O 1
ATOM 5408 N N . ALA B 1 201 ? -5.047 -4.668 10.688 1 97.5 201 ALA B N 1
ATOM 5409 C CA . ALA B 1 201 ? -4.184 -3.645 11.273 1 97.5 201 ALA B CA 1
ATOM 5410 C C . ALA B 1 201 ? -4.582 -2.252 10.805 1 97.5 201 ALA B C 1
ATOM 5412 O O . ALA B 1 201 ? -4.262 -1.252 11.453 1 97.5 201 ALA B O 1
ATOM 5413 N N . PHE B 1 202 ? -5.316 -2.145 9.734 1 98.38 202 PHE B N 1
ATOM 5414 C CA . PHE B 1 202 ? -5.734 -0.86 9.188 1 98.38 202 PHE B CA 1
ATOM 5415 C C . PHE B 1 202 ? -7.125 -0.485 9.68 1 98.38 202 PHE B C 1
ATOM 5417 O O . PHE B 1 202 ? -7.645 0.582 9.344 1 98.38 202 PHE B O 1
ATOM 5424 N N . GLY B 1 203 ? -7.754 -1.414 10.438 1 97.5 203 GLY B N 1
ATOM 5425 C CA . GLY B 1 203 ? -9.062 -1.128 11.008 1 97.5 203 GLY B CA 1
ATOM 5426 C C . GLY B 1 203 ? -10.203 -1.68 10.18 1 97.5 203 GLY B C 1
ATOM 5427 O O . GLY B 1 203 ? -11.367 -1.362 10.43 1 97.5 203 GLY B O 1
ATOM 5428 N N . PHE B 1 204 ? -9.922 -2.525 9.219 1 98.44 204 PHE B N 1
ATOM 5429 C CA . PHE B 1 204 ? -10.969 -3.176 8.445 1 98.44 204 PHE B CA 1
ATOM 5430 C C . PHE B 1 204 ? -11.773 -4.137 9.312 1 98.44 204 PHE B C 1
ATOM 5432 O O . PHE B 1 204 ? -11.203 -4.859 10.141 1 98.44 204 PHE B O 1
ATOM 5439 N N . SER B 1 205 ? -13.086 -4.117 9.164 1 98.44 205 SER B N 1
ATOM 5440 C CA . SER B 1 205 ? -13.883 -5.293 9.5 1 98.44 205 SER B CA 1
ATOM 5441 C C . SER B 1 205 ? -13.797 -6.352 8.406 1 98.44 205 SER B C 1
ATOM 5443 O O . SER B 1 205 ? -14.266 -6.133 7.289 1 98.44 205 SER B O 1
ATOM 5445 N N . VAL B 1 206 ? -13.258 -7.504 8.766 1 98.62 206 VAL B N 1
ATOM 5446 C CA . VAL B 1 206 ? -12.992 -8.5 7.727 1 98.62 206 VAL B CA 1
ATOM 5447 C C . VAL B 1 206 ? -14.055 -9.602 7.781 1 98.62 206 VAL B C 1
ATOM 5449 O O . VAL B 1 206 ? -14.289 -10.188 8.844 1 98.62 206 VAL B O 1
ATOM 5452 N N . ILE B 1 207 ? -14.664 -9.867 6.652 1 98.62 207 ILE B N 1
ATOM 5453 C CA . ILE B 1 207 ? -15.586 -10.992 6.492 1 98.62 207 ILE B CA 1
ATOM 5454 C C . ILE B 1 207 ? -15.117 -11.883 5.344 1 98.62 207 ILE B C 1
ATOM 5456 O O . ILE B 1 207 ? -14.406 -11.422 4.445 1 98.62 207 ILE B O 1
ATOM 5460 N N . PHE B 1 208 ? -15.438 -13.141 5.41 1 98.25 208 PHE B N 1
ATOM 5461 C CA . PHE B 1 208 ? -14.984 -14.008 4.328 1 98.25 208 PHE B CA 1
ATOM 5462 C C . PHE B 1 208 ? -16.047 -15.031 3.971 1 98.25 208 PHE B C 1
ATOM 5464 O O . PHE B 1 208 ? -16.922 -15.352 4.789 1 98.25 208 PHE B O 1
ATOM 5471 N N . TYR B 1 209 ? -16.047 -15.406 2.697 1 97.69 209 TYR B N 1
ATOM 5472 C CA . TYR B 1 209 ? -16.875 -16.469 2.137 1 97.69 209 TYR B CA 1
ATOM 5473 C C . TYR B 1 209 ? -16 -17.578 1.552 1 97.69 209 TYR B C 1
ATOM 5475 O O . TYR B 1 209 ? -15.227 -17.344 0.622 1 97.69 209 TYR B O 1
ATOM 5483 N N . ASP B 1 210 ? -16.047 -18.719 2.119 1 96.19 210 ASP B N 1
ATOM 5484 C CA . ASP B 1 210 ? -15.367 -19.938 1.67 1 96.19 210 ASP B CA 1
ATOM 5485 C C . ASP B 1 210 ? -16.188 -21.172 2.01 1 96.19 210 ASP B C 1
ATOM 5487 O O . ASP B 1 210 ? -16.172 -21.641 3.148 1 96.19 210 ASP B O 1
ATOM 5491 N N . PRO B 1 211 ? -16.844 -21.75 1.061 1 91.62 211 PRO B N 1
ATOM 5492 C CA . PRO B 1 211 ? -17.734 -22.875 1.341 1 91.62 211 PRO B CA 1
ATOM 5493 C C . PRO B 1 211 ? -16.984 -24.141 1.696 1 91.62 211 PRO B C 1
ATOM 5495 O O . PRO B 1 211 ? -17.562 -25.078 2.242 1 91.62 211 PRO B O 1
ATOM 5498 N N . TYR B 1 212 ? -15.695 -24.25 1.525 1 88.81 212 TYR B N 1
ATOM 5499 C CA . TYR B 1 212 ? -14.961 -25.5 1.698 1 88.81 212 TYR B CA 1
ATOM 5500 C C . TYR B 1 212 ? -14.203 -25.5 3.018 1 88.81 212 TYR B C 1
ATOM 5502 O O . TYR B 1 212 ? -13.648 -26.531 3.42 1 88.81 212 TYR B O 1
ATOM 5510 N N . LEU B 1 213 ? -14.164 -24.391 3.598 1 90.62 213 LEU B N 1
ATOM 5511 C CA . LEU B 1 213 ? -13.383 -24.281 4.824 1 90.62 213 LEU B CA 1
ATOM 5512 C C . LEU B 1 213 ? -14.172 -24.781 6.027 1 90.62 213 LEU B C 1
ATOM 5514 O O . LEU B 1 213 ? -15.375 -24.531 6.133 1 90.62 213 LEU B O 1
ATOM 5518 N N . GLN B 1 214 ? -13.461 -25.422 6.895 1 87.75 214 GLN B N 1
ATOM 5519 C CA . GLN B 1 214 ? -14.078 -25.906 8.125 1 87.75 214 GLN B CA 1
ATOM 5520 C C . GLN B 1 214 ? -14.344 -24.75 9.094 1 87.75 214 GLN B C 1
ATOM 5522 O O . GLN B 1 214 ? -13.664 -23.719 9.047 1 87.75 214 GLN B O 1
ATOM 5527 N N . ASP B 1 215 ? -15.195 -25.062 10.039 1 86.62 215 ASP B N 1
ATOM 5528 C CA . ASP B 1 215 ? -15.57 -24.031 11.008 1 86.62 215 ASP B CA 1
ATOM 5529 C C . ASP B 1 215 ? -14.477 -23.844 12.055 1 86.62 215 ASP B C 1
ATOM 5531 O O . ASP B 1 215 ? -13.688 -24.75 12.312 1 86.62 215 ASP B O 1
ATOM 5535 N N . GLY B 1 216 ? -14.422 -22.609 12.594 1 88.62 216 GLY B N 1
ATOM 5536 C CA . GLY B 1 216 ? -13.516 -22.359 13.703 1 88.62 216 GLY B CA 1
ATOM 5537 C C . GLY B 1 216 ? -12.398 -21.391 13.352 1 88.62 216 GLY B C 1
ATOM 5538 O O . GLY B 1 216 ? -11.867 -20.703 14.227 1 88.62 216 GLY B O 1
ATOM 5539 N N . ILE B 1 217 ? -11.992 -21.375 12.117 1 88.88 217 ILE B N 1
ATOM 5540 C CA . ILE B 1 217 ? -10.867 -20.547 11.703 1 88.88 217 ILE B CA 1
ATOM 5541 C C . ILE B 1 217 ? -11.188 -19.062 11.938 1 88.88 217 ILE B C 1
ATOM 5543 O O . ILE B 1 217 ? -10.305 -18.281 12.266 1 88.88 217 ILE B O 1
ATOM 5547 N N . GLU B 1 218 ? -12.438 -18.672 11.82 1 90 218 GLU B N 1
ATOM 5548 C CA . GLU B 1 218 ? -12.867 -17.297 12.016 1 90 218 GLU B CA 1
ATOM 5549 C C . GLU B 1 218 ? -12.633 -16.844 13.453 1 90 218 GLU B C 1
ATOM 5551 O O . GLU B 1 218 ? -12.312 -15.672 13.695 1 90 218 GLU B O 1
ATOM 5556 N N . ARG B 1 219 ? -12.734 -17.688 14.344 1 89.44 219 ARG B N 1
ATOM 5557 C CA . ARG B 1 219 ? -12.516 -17.359 15.75 1 89.44 219 ARG B CA 1
ATOM 5558 C C . ARG B 1 219 ? -11.023 -17.188 16.047 1 89.44 219 ARG B C 1
ATOM 5560 O O . ARG B 1 219 ? -10.633 -16.297 16.797 1 89.44 219 ARG B O 1
ATOM 5567 N N . SER B 1 220 ? -10.297 -18.047 15.398 1 91 220 SER B N 1
ATOM 5568 C CA . SER B 1 220 ? -8.852 -18 15.609 1 91 220 SER B CA 1
ATOM 5569 C C . SER B 1 220 ? -8.266 -16.688 15.109 1 91 220 SER B C 1
ATOM 5571 O O . SER B 1 220 ? -7.355 -16.125 15.734 1 91 220 SER B O 1
ATOM 5573 N N . LEU B 1 221 ? -8.758 -16.109 14.016 1 93.44 221 LEU B N 1
ATOM 5574 C CA . LEU B 1 221 ? -8.18 -14.93 13.391 1 93.44 221 LEU B CA 1
ATOM 5575 C C . LEU B 1 221 ? -8.992 -13.68 13.711 1 93.44 221 LEU B C 1
ATOM 5577 O O . LEU B 1 221 ? -8.602 -12.562 13.367 1 93.44 221 LEU B O 1
ATOM 5581 N N . GLY B 1 222 ? -10.078 -13.867 14.383 1 94 222 GLY B N 1
ATOM 5582 C CA . GLY B 1 222 ? -10.914 -12.734 14.742 1 94 222 GLY B CA 1
ATOM 5583 C C . GLY B 1 222 ? -11.602 -12.094 13.547 1 94 222 GLY B C 1
ATOM 5584 O O . GLY B 1 222 ? -11.609 -10.875 13.406 1 94 222 GLY B O 1
ATOM 5585 N N . VAL B 1 223 ? -12.031 -12.922 12.617 1 97.06 223 VAL B N 1
ATOM 5586 C CA . VAL B 1 223 ? -12.766 -12.453 11.445 1 97.06 223 VAL B CA 1
ATOM 5587 C C . VAL B 1 223 ? -14.156 -13.086 11.414 1 97.06 223 VAL B C 1
ATOM 5589 O O . VAL B 1 223 ? -14.484 -13.906 12.273 1 97.06 223 VAL B O 1
ATOM 5592 N N . GLN B 1 224 ? -14.977 -12.617 10.539 1 97.5 224 GLN B N 1
ATOM 5593 C CA . GLN B 1 224 ? -16.359 -13.094 10.5 1 97.5 224 GLN B CA 1
ATOM 5594 C C . GLN B 1 224 ? -16.625 -13.898 9.234 1 97.5 224 GLN B C 1
ATOM 5596 O O . GLN B 1 224 ? -16.312 -13.453 8.125 1 97.5 224 GLN B O 1
ATOM 5601 N N . ARG B 1 225 ? -17.172 -15.078 9.422 1 96.94 225 ARG B N 1
ATOM 5602 C CA . ARG B 1 225 ? -17.578 -15.914 8.289 1 96.94 225 ARG B CA 1
ATOM 5603 C C . ARG B 1 225 ? -18.984 -15.562 7.816 1 96.94 225 ARG B C 1
ATOM 5605 O O . ARG B 1 225 ? -19.875 -15.328 8.633 1 96.94 225 ARG B O 1
ATOM 5612 N N . VAL B 1 226 ? -19.094 -15.453 6.551 1 96.62 226 VAL B N 1
ATOM 5613 C CA . VAL B 1 226 ? -20.406 -15.305 5.926 1 96.62 226 VAL B CA 1
ATOM 5614 C C . VAL B 1 226 ? -20.703 -16.531 5.051 1 96.62 226 VAL B C 1
ATOM 5616 O O . VAL B 1 226 ? -19.797 -17.047 4.383 1 96.62 226 VAL B O 1
ATOM 5619 N N . TYR B 1 227 ? -21.969 -16.906 4.922 1 94.25 227 TYR B N 1
ATOM 5620 C CA . TYR B 1 227 ? -22.25 -18.234 4.379 1 94.25 227 TYR B CA 1
ATOM 5621 C C . TYR B 1 227 ? -22.75 -18.141 2.945 1 94.25 227 TYR B C 1
ATOM 5623 O O . TYR B 1 227 ? -22.828 -19.141 2.238 1 94.25 227 TYR B O 1
ATOM 5631 N N . THR B 1 228 ? -23.062 -16.969 2.484 1 96.5 228 THR B N 1
ATOM 5632 C CA . THR B 1 228 ? -23.469 -16.812 1.09 1 96.5 228 THR B CA 1
ATOM 5633 C C . THR B 1 228 ? -22.656 -15.711 0.411 1 96.5 228 THR B C 1
ATOM 5635 O O . THR B 1 228 ? -22.266 -14.727 1.052 1 96.5 228 THR B O 1
ATOM 5638 N N . LEU B 1 229 ? -22.516 -15.906 -0.847 1 97.06 229 LEU B N 1
ATOM 5639 C CA . LEU B 1 229 ? -21.797 -14.906 -1.641 1 97.06 229 LEU B CA 1
ATOM 5640 C C . LEU B 1 229 ? -22.547 -13.586 -1.657 1 97.06 229 LEU B C 1
ATOM 5642 O O . LEU B 1 229 ? -21.938 -12.516 -1.583 1 97.06 229 LEU B O 1
ATOM 5646 N N . GLN B 1 230 ? -23.812 -13.641 -1.751 1 97.12 230 GLN B N 1
ATOM 5647 C CA . GLN B 1 230 ? -24.656 -12.453 -1.785 1 97.12 230 GLN B CA 1
ATOM 5648 C C . GLN B 1 230 ? -24.469 -11.609 -0.529 1 97.12 230 GLN B C 1
ATOM 5650 O O . GLN B 1 230 ? -24.344 -10.383 -0.61 1 97.12 230 GLN B O 1
ATOM 5655 N N . ASP B 1 231 ? -24.422 -12.258 0.578 1 97.75 231 ASP B N 1
ATOM 5656 C CA . ASP B 1 231 ? -24.234 -11.555 1.842 1 97.75 231 ASP B CA 1
ATOM 5657 C C . ASP B 1 231 ? -22.875 -10.875 1.888 1 97.75 231 ASP B C 1
ATOM 5659 O O . ASP B 1 231 ? -22.75 -9.75 2.391 1 97.75 231 ASP B O 1
ATOM 5663 N N . LEU B 1 232 ? -21.906 -11.539 1.392 1 98.56 232 LEU B N 1
ATOM 5664 C CA . LEU B 1 232 ? -20.562 -10.961 1.376 1 98.56 232 LEU B CA 1
ATOM 5665 C C . LEU B 1 232 ? -20.516 -9.711 0.497 1 98.56 232 LEU B C 1
ATOM 5667 O O . LEU B 1 232 ? -20 -8.68 0.911 1 98.56 232 LEU B O 1
ATOM 5671 N N . LEU B 1 233 ? -21.094 -9.805 -0.678 1 98.5 233 LEU B N 1
ATOM 5672 C CA . LEU B 1 233 ? -21.078 -8.711 -1.638 1 98.5 233 LEU B CA 1
ATOM 5673 C C . LEU B 1 233 ? -21.844 -7.508 -1.104 1 98.5 233 LEU B C 1
ATOM 5675 O O . LEU B 1 233 ? -21.406 -6.367 -1.246 1 98.5 233 LEU B O 1
ATOM 5679 N N . TYR B 1 234 ? -22.891 -7.773 -0.395 1 97.56 234 TYR B N 1
ATOM 5680 C CA . TYR B 1 234 ? -23.781 -6.734 0.112 1 97.56 234 TYR B CA 1
ATOM 5681 C C . TYR B 1 234 ? -23.141 -5.973 1.263 1 97.56 234 TYR B C 1
ATOM 5683 O O . TYR B 1 234 ? -23.359 -4.77 1.426 1 97.56 234 TYR B O 1
ATOM 5691 N N . GLN B 1 235 ? -22.344 -6.555 1.973 1 98.06 235 GLN B N 1
ATOM 5692 C CA . GLN B 1 235 ? -21.812 -5.969 3.199 1 98.06 235 GLN B CA 1
ATOM 5693 C C . GLN B 1 235 ? -20.438 -5.336 2.959 1 98.06 235 GLN B C 1
ATOM 5695 O O . GLN B 1 235 ? -19.953 -4.566 3.789 1 98.06 235 GLN B O 1
ATOM 5700 N N . SER B 1 236 ? -19.844 -5.621 1.869 1 98.75 236 SER B N 1
ATOM 5701 C CA . SER B 1 236 ? -18.438 -5.289 1.688 1 98.75 236 SER B CA 1
ATOM 5702 C C . SER B 1 236 ? -18.281 -3.924 1.026 1 98.75 236 SER B C 1
ATOM 5704 O O . SER B 1 236 ? -18.938 -3.631 0.025 1 98.75 236 SER B O 1
ATOM 5706 N N . ASP B 1 237 ? -17.406 -3.086 1.628 1 98.69 237 ASP B N 1
ATOM 5707 C CA . ASP B 1 237 ? -16.984 -1.842 0.992 1 98.69 237 ASP B CA 1
ATOM 5708 C C . ASP B 1 237 ? -15.852 -2.092 0.001 1 98.69 237 ASP B C 1
ATOM 5710 O O . ASP B 1 237 ? -15.625 -1.288 -0.907 1 98.69 237 ASP B O 1
ATOM 5714 N N . CYS B 1 238 ? -15.148 -3.135 0.216 1 98.81 238 CYS B N 1
ATOM 5715 C CA . CYS B 1 238 ? -14.086 -3.629 -0.652 1 98.81 238 CYS B CA 1
ATOM 5716 C C . CYS B 1 238 ? -14.125 -5.148 -0.752 1 98.81 238 CYS B C 1
ATOM 5718 O O . CYS B 1 238 ? -14.227 -5.84 0.263 1 98.81 238 CYS B O 1
ATOM 5720 N N . VAL B 1 239 ? -14.078 -5.668 -1.981 1 98.88 239 VAL B N 1
ATOM 5721 C CA . VAL B 1 239 ? -14.086 -7.109 -2.205 1 98.88 239 VAL B CA 1
ATOM 5722 C C . VAL B 1 239 ? -12.758 -7.551 -2.814 1 98.88 239 VAL B C 1
ATOM 5724 O O . VAL B 1 239 ? -12.281 -6.945 -3.775 1 98.88 239 VAL B O 1
ATOM 5727 N N . SER B 1 240 ? -12.133 -8.547 -2.236 1 98.94 240 SER B N 1
ATOM 5728 C CA . SER B 1 240 ? -10.891 -9.109 -2.752 1 98.94 240 SER B CA 1
ATOM 5729 C C . SER B 1 240 ? -11.031 -10.609 -3.021 1 98.94 240 SER B C 1
ATOM 5731 O O . SER B 1 240 ? -11.578 -11.344 -2.199 1 98.94 240 SER B O 1
ATOM 5733 N N . LEU B 1 241 ? -10.562 -11.039 -4.168 1 98.75 241 LEU B N 1
ATOM 5734 C CA . LEU B 1 241 ? -10.727 -12.422 -4.605 1 98.75 241 LEU B CA 1
ATOM 5735 C C . LEU B 1 241 ? -9.469 -13.234 -4.324 1 98.75 241 LEU B C 1
ATOM 5737 O O . LEU B 1 241 ? -8.359 -12.82 -4.676 1 98.75 241 LEU B O 1
ATOM 5741 N N . HIS B 1 242 ? -9.641 -14.438 -3.738 1 97.69 242 HIS B N 1
ATOM 5742 C CA . HIS B 1 242 ? -8.531 -15.312 -3.377 1 97.69 242 HIS B CA 1
ATOM 5743 C C . HIS B 1 242 ? -8.906 -16.781 -3.547 1 97.69 242 HIS B C 1
ATOM 5745 O O . HIS B 1 242 ? -8.5 -17.625 -2.75 1 97.69 242 HIS B O 1
ATOM 5751 N N . CYS B 1 243 ? -9.672 -17.094 -4.52 1 93.88 243 CYS B N 1
ATOM 5752 C CA . CYS B 1 243 ? -10.094 -18.469 -4.75 1 93.88 243 CYS B CA 1
ATOM 5753 C C . CYS B 1 243 ? -9.578 -18.984 -6.09 1 93.88 243 CYS B C 1
ATOM 5755 O O . CYS B 1 243 ? -9.172 -18.188 -6.945 1 93.88 243 CYS B O 1
ATOM 5757 N N . ASN B 1 244 ? -9.539 -20.297 -6.238 1 90.38 244 ASN B N 1
ATOM 5758 C CA . ASN B 1 244 ? -9.133 -20.938 -7.488 1 90.38 244 ASN B CA 1
ATOM 5759 C C . ASN B 1 244 ? -10.188 -20.75 -8.578 1 90.38 244 ASN B C 1
ATOM 5761 O O . ASN B 1 244 ? -11.336 -20.406 -8.281 1 90.38 244 ASN B O 1
ATOM 5765 N N . LEU B 1 245 ? -9.75 -20.922 -9.742 1 92.25 245 LEU B N 1
ATOM 5766 C CA . LEU B 1 245 ? -10.656 -20.859 -10.883 1 92.25 245 LEU B CA 1
ATOM 5767 C C . LEU B 1 245 ? -11.047 -22.266 -11.336 1 92.25 245 LEU B C 1
ATOM 5769 O O . LEU B 1 245 ? -10.188 -23.125 -11.523 1 92.25 245 LEU B O 1
ATOM 5773 N N . ASN B 1 246 ? -12.266 -22.531 -11.359 1 86.5 246 ASN B N 1
ATOM 5774 C CA . ASN B 1 246 ? -12.82 -23.781 -11.867 1 86.5 246 ASN B CA 1
ATOM 5775 C C . ASN B 1 246 ? -14.023 -23.531 -12.773 1 86.5 246 ASN B C 1
ATOM 5777 O O . ASN B 1 246 ? -14.297 -22.391 -13.141 1 86.5 246 ASN B O 1
ATOM 5781 N N . GLU B 1 247 ? -14.656 -24.625 -13.188 1 86.69 247 GLU B N 1
ATOM 5782 C CA . GLU B 1 247 ? -15.766 -24.516 -14.133 1 86.69 247 GLU B CA 1
ATOM 5783 C C . GLU B 1 247 ? -16.984 -23.859 -13.484 1 86.69 247 GLU B C 1
ATOM 5785 O O . GLU B 1 247 ? -17.781 -23.219 -14.172 1 86.69 247 GLU B O 1
ATOM 5790 N N . HIS B 1 248 ? -17.062 -23.859 -12.219 1 87.94 248 HIS B N 1
ATOM 5791 C CA . HIS B 1 248 ? -18.25 -23.406 -11.516 1 87.94 248 HIS B CA 1
ATOM 5792 C C . HIS B 1 248 ? -18.156 -21.938 -11.125 1 87.94 248 HIS B C 1
ATOM 5794 O O . HIS B 1 248 ? -19.156 -21.312 -10.805 1 87.94 248 HIS B O 1
ATOM 5800 N N . ASN B 1 249 ? -17.031 -21.391 -11.117 1 93.12 249 ASN B N 1
ATOM 5801 C CA . ASN B 1 249 ? -16.922 -20.016 -10.625 1 93.12 249 ASN B CA 1
ATOM 5802 C C . ASN B 1 249 ? -16.328 -19.094 -11.68 1 93.12 249 ASN B C 1
ATOM 5804 O O . ASN B 1 249 ? -15.82 -18.016 -11.352 1 93.12 249 ASN B O 1
ATOM 5808 N N . HIS B 1 250 ? -16.25 -19.594 -12.945 1 95.44 250 HIS B N 1
ATOM 5809 C CA . HIS B 1 250 ? -15.906 -18.703 -14.047 1 95.44 250 HIS B CA 1
ATOM 5810 C C . HIS B 1 250 ? -16.859 -17.5 -14.086 1 95.44 250 HIS B C 1
ATOM 5812 O O . HIS B 1 250 ? -18.078 -17.672 -14.055 1 95.44 250 HIS B O 1
ATOM 5818 N N . HIS B 1 251 ? -16.297 -16.281 -14.102 1 97.56 251 HIS B N 1
ATOM 5819 C CA . HIS B 1 251 ? -17.078 -15.039 -14.062 1 97.56 251 HIS B CA 1
ATOM 5820 C C . HIS B 1 251 ? -17.953 -14.977 -12.82 1 97.56 251 HIS B C 1
ATOM 5822 O O . HIS B 1 251 ? -19.141 -14.672 -12.906 1 97.56 251 HIS B O 1
ATOM 5828 N N . LEU B 1 252 ? -17.266 -15.383 -11.766 1 97.62 252 LEU B N 1
ATOM 5829 C CA . LEU B 1 252 ? -17.906 -15.227 -10.461 1 97.62 252 LEU B CA 1
ATOM 5830 C C . LEU B 1 252 ? -18.406 -13.797 -10.266 1 97.62 252 LEU B C 1
ATOM 5832 O O . LEU B 1 252 ? -19.516 -13.586 -9.773 1 97.62 252 LEU B O 1
ATOM 5836 N N . ILE B 1 253 ? -17.547 -12.844 -10.578 1 98.44 253 ILE B N 1
ATOM 5837 C CA . ILE B 1 253 ? -17.938 -11.438 -10.609 1 98.44 253 ILE B CA 1
ATOM 5838 C C . ILE B 1 253 ? -18.438 -11.078 -12 1 98.44 253 ILE B C 1
ATOM 5840 O O . ILE B 1 253 ? -17.672 -11.047 -12.961 1 98.44 253 ILE B O 1
ATOM 5844 N N . ASN B 1 254 ? -19.672 -10.914 -12.156 1 98.06 254 ASN B N 1
ATOM 5845 C CA . ASN B 1 254 ? -20.328 -10.555 -13.406 1 98.06 254 ASN B CA 1
ATOM 5846 C C . ASN B 1 254 ? -21.344 -9.43 -13.195 1 98.06 254 ASN B C 1
ATOM 5848 O O . ASN B 1 254 ? -21.375 -8.805 -12.133 1 98.06 254 ASN B O 1
ATOM 5852 N N . ASP B 1 255 ? -22.109 -9.117 -14.234 1 97.5 255 ASP B N 1
ATOM 5853 C CA . ASP B 1 255 ? -23.062 -8.016 -14.164 1 97.5 255 ASP B CA 1
ATOM 5854 C C . ASP B 1 255 ? -24.047 -8.211 -13.023 1 97.5 255 ASP B C 1
ATOM 5856 O O . ASP B 1 255 ? -24.359 -7.27 -12.289 1 97.5 255 ASP B O 1
ATOM 5860 N N . PHE B 1 256 ? -24.469 -9.445 -12.867 1 97.38 256 PHE B N 1
ATOM 5861 C CA . PHE B 1 256 ? -25.453 -9.781 -11.852 1 97.38 256 PHE B CA 1
ATOM 5862 C C . PHE B 1 256 ? -24.875 -9.617 -10.453 1 97.38 256 PHE B C 1
ATOM 5864 O O . PHE B 1 256 ? -25.5 -9 -9.586 1 97.38 256 PHE B O 1
ATOM 5871 N N . THR B 1 257 ? -23.734 -10.109 -10.219 1 98.06 257 THR B N 1
ATOM 5872 C CA . THR B 1 257 ? -23.125 -10.062 -8.891 1 98.06 257 THR B CA 1
ATOM 5873 C C . THR B 1 257 ? -22.641 -8.656 -8.57 1 98.06 257 THR B C 1
ATOM 5875 O O . THR B 1 257 ? -22.656 -8.234 -7.41 1 98.06 257 THR B O 1
ATOM 5878 N N . ILE B 1 258 ? -22.25 -7.863 -9.531 1 98.25 258 ILE B N 1
ATOM 5879 C CA . ILE B 1 258 ? -21.828 -6.484 -9.328 1 98.25 258 ILE B CA 1
ATOM 5880 C C . ILE B 1 258 ? -23 -5.648 -8.812 1 98.25 258 ILE B C 1
ATOM 5882 O O . ILE B 1 258 ? -22.812 -4.777 -7.957 1 98.25 258 ILE B O 1
ATOM 5886 N N . LYS B 1 259 ? -24.156 -5.926 -9.281 1 97.06 259 LYS B N 1
ATOM 5887 C CA . LYS B 1 259 ? -25.344 -5.199 -8.859 1 97.06 259 LYS B CA 1
ATOM 5888 C C . LYS B 1 259 ? -25.688 -5.496 -7.402 1 97.06 259 LYS B C 1
ATOM 5890 O O . LYS B 1 259 ? -26.406 -4.73 -6.758 1 97.06 259 LYS B O 1
ATOM 5895 N N . GLN B 1 260 ? -25.156 -6.617 -6.91 1 97.19 260 GLN B N 1
ATOM 5896 C CA . GLN B 1 260 ? -25.391 -6.992 -5.52 1 97.19 260 GLN B CA 1
ATOM 5897 C C . GLN B 1 260 ? -24.391 -6.312 -4.594 1 97.19 260 GLN B C 1
ATOM 5899 O O . GLN B 1 260 ? -24.578 -6.285 -3.375 1 97.19 260 GLN B O 1
ATOM 5904 N N . MET B 1 261 ? -23.328 -5.762 -5.133 1 97.81 261 MET B N 1
ATOM 5905 C CA . MET B 1 261 ? -22.297 -5.094 -4.336 1 97.81 261 MET B CA 1
ATOM 5906 C C . MET B 1 261 ? -22.797 -3.744 -3.826 1 97.81 261 MET B C 1
ATOM 5908 O O . MET B 1 261 ? -23.703 -3.154 -4.406 1 97.81 261 MET B O 1
ATOM 5912 N N . ARG B 1 262 ? -22.203 -3.32 -2.742 1 96.56 262 ARG B N 1
ATOM 5913 C CA . ARG B 1 262 ? -22.484 -1.971 -2.264 1 96.56 262 ARG B CA 1
ATOM 5914 C C . ARG B 1 262 ? -22.094 -0.929 -3.309 1 96.56 262 ARG B C 1
ATOM 5916 O O . ARG B 1 262 ? -21.078 -1.066 -3.984 1 96.56 262 ARG B O 1
ATOM 5923 N N . GLN B 1 263 ? -22.938 0.109 -3.381 1 96 263 GLN B N 1
ATOM 5924 C CA . GLN B 1 263 ? -22.625 1.201 -4.293 1 96 263 GLN B CA 1
ATOM 5925 C C . GLN B 1 263 ? -21.281 1.847 -3.922 1 96 263 GLN B C 1
ATOM 5927 O O . GLN B 1 263 ? -21.078 2.24 -2.771 1 96 263 GLN B O 1
ATOM 5932 N N . GLY B 1 264 ? -20.406 1.893 -4.926 1 96.25 264 GLY B N 1
ATOM 5933 C CA . GLY B 1 264 ? -19.109 2.512 -4.695 1 96.25 264 GLY B CA 1
ATOM 5934 C C . GLY B 1 264 ? -18.094 1.568 -4.066 1 96.25 264 GLY B C 1
ATOM 5935 O O . GLY B 1 264 ? -17.094 2.012 -3.494 1 96.25 264 GLY B O 1
ATOM 5936 N N . ALA B 1 265 ? -18.328 0.303 -4.133 1 98.06 265 ALA B N 1
ATOM 5937 C CA . ALA B 1 265 ? -17.406 -0.674 -3.578 1 98.06 265 ALA B CA 1
ATOM 5938 C C . ALA B 1 265 ? -16.141 -0.769 -4.426 1 98.06 265 ALA B C 1
ATOM 5940 O O . ALA B 1 265 ? -16.141 -0.377 -5.598 1 98.06 265 ALA B O 1
ATOM 5941 N N . PHE B 1 266 ? -15.07 -1.216 -3.787 1 98.75 266 PHE B N 1
ATOM 5942 C CA . PHE B 1 266 ? -13.828 -1.508 -4.492 1 98.75 266 PHE B CA 1
ATOM 5943 C C . PHE B 1 266 ? -13.727 -2.994 -4.812 1 98.75 266 PHE B C 1
ATOM 5945 O O . PHE B 1 266 ? -14.305 -3.826 -4.113 1 98.75 266 PHE B O 1
ATOM 5952 N N . LEU B 1 267 ? -13 -3.297 -5.902 1 98.88 267 LEU B N 1
ATOM 5953 C CA . LEU B 1 267 ? -12.758 -4.684 -6.285 1 98.88 267 LEU B CA 1
ATOM 5954 C C . LEU B 1 267 ? -11.266 -4.93 -6.52 1 98.88 267 LEU B C 1
ATOM 5956 O O . LEU B 1 267 ? -10.609 -4.152 -7.207 1 98.88 267 LEU B O 1
ATOM 5960 N N . VAL B 1 268 ? -10.766 -5.996 -5.895 1 98.88 268 VAL B N 1
ATOM 5961 C CA . VAL B 1 268 ? -9.367 -6.367 -6.062 1 98.88 268 VAL B CA 1
ATOM 5962 C C . VAL B 1 268 ? -9.266 -7.844 -6.449 1 98.88 268 VAL B C 1
ATOM 5964 O O . VAL B 1 268 ? -9.945 -8.695 -5.867 1 98.88 268 VAL B O 1
ATOM 5967 N N . ASN B 1 269 ? -8.43 -8.133 -7.484 1 98.75 269 ASN B N 1
ATOM 5968 C CA . ASN B 1 269 ? -8.219 -9.516 -7.91 1 98.75 269 ASN B CA 1
ATOM 5969 C C . ASN B 1 269 ? -6.742 -9.828 -8.117 1 98.75 269 ASN B C 1
ATOM 5971 O O . ASN B 1 269 ? -6.125 -9.32 -9.055 1 98.75 269 ASN B O 1
ATOM 5975 N N . ALA B 1 270 ? -6.195 -10.578 -7.246 1 96.69 270 ALA B N 1
ATOM 5976 C CA . ALA B 1 270 ? -4.836 -11.094 -7.383 1 96.69 270 ALA B CA 1
ATOM 5977 C C . ALA B 1 270 ? -4.82 -12.617 -7.395 1 96.69 270 ALA B C 1
ATOM 5979 O O . ALA B 1 270 ? -3.834 -13.234 -6.988 1 96.69 270 ALA B O 1
ATOM 5980 N N . ALA B 1 271 ? -5.93 -13.203 -7.75 1 96.69 271 ALA B N 1
ATOM 5981 C CA . ALA B 1 271 ? -6.078 -14.656 -7.789 1 96.69 271 ALA B CA 1
ATOM 5982 C C . ALA B 1 271 ? -6.012 -15.172 -9.227 1 96.69 271 ALA B C 1
ATOM 5984 O O . ALA B 1 271 ? -4.922 -15.43 -9.75 1 96.69 271 ALA B O 1
ATOM 5985 N N . ARG B 1 272 ? -7.188 -15.156 -9.859 1 95.88 272 ARG B N 1
ATOM 5986 C CA . ARG B 1 272 ? -7.27 -15.641 -11.234 1 95.88 272 ARG B CA 1
ATOM 5987 C C . ARG B 1 272 ? -8.117 -14.711 -12.094 1 95.88 272 ARG B C 1
ATOM 5989 O O . ARG B 1 272 ? -9.18 -14.25 -11.656 1 95.88 272 ARG B O 1
ATOM 5996 N N . GLY B 1 273 ? -7.66 -14.445 -13.32 1 96.06 273 GLY B N 1
ATOM 5997 C CA . GLY B 1 273 ? -8.32 -13.477 -14.188 1 96.06 273 GLY B CA 1
ATOM 5998 C C . GLY B 1 273 ? -9.727 -13.891 -14.578 1 96.06 273 GLY B C 1
ATOM 5999 O O . GLY B 1 273 ? -10.617 -13.047 -14.672 1 96.06 273 GLY B O 1
ATOM 6000 N N . GLY B 1 274 ? -9.984 -15.211 -14.766 1 95.81 274 GLY B N 1
ATOM 6001 C CA . GLY B 1 274 ? -11.258 -15.711 -15.242 1 95.81 274 GLY B CA 1
ATOM 6002 C C . GLY B 1 274 ? -12.383 -15.562 -14.234 1 95.81 274 GLY B C 1
ATOM 6003 O O . GLY B 1 274 ? -13.555 -15.742 -14.562 1 95.81 274 GLY B O 1
ATOM 6004 N N . LEU B 1 275 ? -12.07 -15.133 -13.062 1 97.81 275 LEU B N 1
ATOM 6005 C CA . LEU B 1 275 ? -13.07 -14.961 -12.023 1 97.81 275 LEU B CA 1
ATOM 6006 C C . LEU B 1 275 ? -13.914 -13.719 -12.281 1 97.81 275 LEU B C 1
ATOM 6008 O O . LEU B 1 275 ? -15.039 -13.609 -11.781 1 97.81 275 LEU B O 1
ATOM 6012 N N . VAL B 1 276 ? -13.375 -12.766 -13.047 1 98.5 276 VAL B N 1
ATOM 6013 C CA . VAL B 1 276 ? -14.039 -11.484 -13.266 1 98.5 276 VAL B CA 1
ATOM 6014 C C . VAL B 1 276 ? -14.414 -11.344 -14.742 1 98.5 276 VAL B C 1
ATOM 6016 O O . VAL B 1 276 ? -13.578 -11.539 -15.625 1 98.5 276 VAL B O 1
ATOM 6019 N N . ASP B 1 277 ? -15.641 -11.109 -14.984 1 98.5 277 ASP B N 1
ATOM 6020 C CA . ASP B 1 277 ? -16.062 -10.664 -16.312 1 98.5 277 ASP B CA 1
ATOM 6021 C C . ASP B 1 277 ? -15.609 -9.227 -16.562 1 98.5 277 ASP B C 1
ATOM 6023 O O . ASP B 1 277 ? -16.25 -8.281 -16.094 1 98.5 277 ASP B O 1
ATOM 6027 N N . GLU B 1 278 ? -14.609 -9.07 -17.422 1 97.94 278 GLU B N 1
ATOM 6028 C CA . GLU B 1 278 ? -13.953 -7.777 -17.578 1 97.94 278 GLU B CA 1
ATOM 6029 C C . GLU B 1 278 ? -14.859 -6.777 -18.281 1 97.94 278 GLU B C 1
ATOM 6031 O O . GLU B 1 278 ? -14.758 -5.57 -18.047 1 97.94 278 GLU B O 1
ATOM 6036 N N . LYS B 1 279 ? -15.703 -7.273 -19.172 1 97.81 279 LYS B N 1
ATOM 6037 C CA . LYS B 1 279 ? -16.656 -6.383 -19.812 1 97.81 279 LYS B CA 1
ATOM 6038 C C . LYS B 1 279 ? -17.625 -5.789 -18.797 1 97.81 279 LYS B C 1
ATOM 6040 O O . LYS B 1 279 ? -17.906 -4.59 -18.812 1 97.81 279 LYS B O 1
ATOM 6045 N N . ALA B 1 280 ? -18.109 -6.645 -17.969 1 98.31 280 ALA B N 1
ATOM 6046 C CA . ALA B 1 280 ? -19.016 -6.195 -16.906 1 98.31 280 ALA B CA 1
ATOM 6047 C C . ALA B 1 280 ? -18.328 -5.23 -15.953 1 98.31 280 ALA B C 1
ATOM 6049 O O . ALA B 1 280 ? -18.906 -4.227 -15.539 1 98.31 280 ALA B O 1
ATOM 6050 N N . LEU B 1 281 ? -17.125 -5.504 -15.633 1 98.44 281 LEU B N 1
ATOM 6051 C CA . LEU B 1 281 ? -16.359 -4.652 -14.734 1 98.44 281 LEU B CA 1
ATOM 6052 C C . LEU B 1 281 ? -16.125 -3.279 -15.359 1 98.44 281 LEU B C 1
ATOM 6054 O O . LEU B 1 281 ? -16.281 -2.258 -14.68 1 98.44 281 LEU B O 1
ATOM 6058 N N . ALA B 1 282 ? -15.719 -3.27 -16.641 1 98.19 282 ALA B N 1
ATOM 6059 C CA . ALA B 1 282 ? -15.484 -2.01 -17.344 1 98.19 282 ALA B CA 1
ATOM 6060 C C . ALA B 1 282 ? -16.719 -1.125 -17.312 1 98.19 282 ALA B C 1
ATOM 6062 O O . ALA B 1 282 ? -16.641 0.079 -17.047 1 98.19 282 ALA B O 1
ATOM 6063 N N . GLN B 1 283 ? -17.844 -1.736 -17.531 1 97.81 283 GLN B N 1
ATOM 6064 C CA . GLN B 1 283 ? -19.094 -1.007 -17.516 1 97.81 283 GLN B CA 1
ATOM 6065 C C . GLN B 1 283 ? -19.422 -0.481 -16.125 1 97.81 283 GLN B C 1
ATOM 6067 O O . GLN B 1 283 ? -19.859 0.659 -15.969 1 97.81 283 GLN B O 1
ATOM 6072 N N . ALA B 1 284 ? -19.219 -1.287 -15.141 1 98.31 284 ALA B N 1
ATOM 6073 C CA . ALA B 1 284 ? -19.484 -0.907 -13.758 1 98.31 284 ALA B CA 1
ATOM 6074 C C . ALA B 1 284 ? -18.594 0.253 -13.328 1 98.31 284 ALA B C 1
ATOM 6076 O O . ALA B 1 284 ? -19.016 1.122 -12.562 1 98.31 284 ALA B O 1
ATOM 6077 N N . LEU B 1 285 ? -17.359 0.311 -13.742 1 98.25 285 LEU B N 1
ATOM 6078 C CA . LEU B 1 285 ? -16.438 1.391 -13.438 1 98.25 285 LEU B CA 1
ATOM 6079 C C . LEU B 1 285 ? -16.859 2.686 -14.125 1 98.25 285 LEU B C 1
ATOM 6081 O O . LEU B 1 285 ? -16.812 3.758 -13.516 1 98.25 285 LEU B O 1
ATOM 6085 N N . LYS B 1 286 ? -17.266 2.596 -15.336 1 97.25 286 LYS B N 1
ATOM 6086 C CA . LYS B 1 286 ? -17.719 3.758 -16.094 1 97.25 286 LYS B CA 1
ATOM 6087 C C . LYS B 1 286 ? -18.969 4.379 -15.477 1 97.25 286 LYS B C 1
ATOM 6089 O O . LYS B 1 286 ? -19.094 5.602 -15.422 1 97.25 286 LYS B O 1
ATOM 6094 N N . GLU B 1 287 ? -19.781 3.48 -14.961 1 96 287 GLU B N 1
ATOM 6095 C CA . GLU B 1 287 ? -21.047 3.934 -14.375 1 96 287 GLU B CA 1
ATOM 6096 C C . GLU B 1 287 ? -20.859 4.375 -12.93 1 96 287 GLU B C 1
ATOM 6098 O O . GLU B 1 287 ? -21.75 4.984 -12.336 1 96 287 GLU B O 1
ATOM 6103 N N . GLY B 1 288 ? -19.828 4 -12.383 1 95.31 288 GLY B N 1
ATOM 6104 C CA . GLY B 1 288 ? -19.547 4.402 -11.008 1 95.31 288 GLY B CA 1
ATOM 6105 C C . GLY B 1 288 ? -20.109 3.438 -9.977 1 95.31 288 GLY B C 1
ATOM 6106 O O . GLY B 1 288 ? -20.094 3.729 -8.781 1 95.31 288 GLY B O 1
ATOM 6107 N N . ARG B 1 289 ? -20.672 2.369 -10.422 1 96.38 289 ARG B N 1
ATOM 6108 C CA . ARG B 1 289 ? -21.141 1.344 -9.492 1 96.38 289 ARG B CA 1
ATOM 6109 C C . ARG B 1 289 ? -19.984 0.787 -8.672 1 96.38 289 ARG B C 1
ATOM 6111 O O . ARG B 1 289 ? -20.141 0.504 -7.48 1 96.38 289 ARG B O 1
ATOM 6118 N N . ILE B 1 290 ? -18.922 0.538 -9.344 1 97.88 290 ILE B N 1
ATOM 6119 C CA . ILE B 1 290 ? -17.641 0.239 -8.711 1 97.88 290 ILE B CA 1
ATOM 6120 C C . ILE B 1 290 ? -16.75 1.478 -8.75 1 97.88 290 ILE B C 1
ATOM 6122 O O . ILE B 1 290 ? -16.484 2.031 -9.82 1 97.88 290 ILE B O 1
ATOM 6126 N N . ARG B 1 291 ? -16.312 1.882 -7.621 1 97.12 291 ARG B N 1
ATOM 6127 C CA . ARG B 1 291 ? -15.562 3.123 -7.48 1 97.12 291 ARG B CA 1
ATOM 6128 C C . ARG B 1 291 ? -14.156 2.979 -8.062 1 97.12 291 ARG B C 1
ATOM 6130 O O . ARG B 1 291 ? -13.578 3.953 -8.547 1 97.12 291 ARG B O 1
ATOM 6137 N N . GLY B 1 292 ? -13.625 1.856 -7.934 1 98.12 292 GLY B N 1
ATOM 6138 C CA . GLY B 1 292 ? -12.297 1.535 -8.422 1 98.12 292 GLY B CA 1
ATOM 6139 C C . GLY B 1 292 ? -11.961 0.058 -8.32 1 98.12 292 GLY B C 1
ATOM 6140 O O . GLY B 1 292 ? -12.578 -0.669 -7.535 1 98.12 292 GLY B O 1
ATOM 6141 N N . ALA B 1 293 ? -11 -0.347 -9.117 1 98.81 293 ALA B N 1
ATOM 6142 C CA . ALA B 1 293 ? -10.586 -1.748 -9.102 1 98.81 293 ALA B CA 1
ATOM 6143 C C . ALA B 1 293 ? -9.086 -1.881 -9.32 1 98.81 293 ALA B C 1
ATOM 6145 O O . ALA B 1 293 ? -8.453 -0.99 -9.898 1 98.81 293 ALA B O 1
ATOM 6146 N N . ALA B 1 294 ? -8.531 -2.889 -8.789 1 98.88 294 ALA B N 1
ATOM 6147 C CA . ALA B 1 294 ? -7.133 -3.25 -9 1 98.88 294 ALA B CA 1
ATOM 6148 C C . ALA B 1 294 ? -6.996 -4.727 -9.359 1 98.88 294 ALA B C 1
ATOM 6150 O O . ALA B 1 294 ? -7.465 -5.598 -8.625 1 98.88 294 ALA B O 1
ATOM 6151 N N . LEU B 1 295 ? -6.352 -4.969 -10.508 1 98.62 295 LEU B N 1
ATOM 6152 C CA . LEU B 1 295 ? -6.227 -6.328 -11.023 1 98.62 295 LEU B CA 1
ATOM 6153 C C . LEU B 1 295 ? -4.766 -6.68 -11.281 1 98.62 295 LEU B C 1
ATOM 6155 O O . LEU B 1 295 ? -4.074 -5.969 -12.016 1 98.62 295 LEU B O 1
ATOM 6159 N N . ASP B 1 296 ? -4.355 -7.789 -10.695 1 98.12 296 ASP B N 1
ATOM 6160 C CA . ASP B 1 296 ? -3.033 -8.32 -11.016 1 98.12 296 ASP B CA 1
ATOM 6161 C C . ASP B 1 296 ? -3.129 -9.445 -12.047 1 98.12 296 ASP B C 1
ATOM 6163 O O . ASP B 1 296 ? -2.117 -9.852 -12.625 1 98.12 296 ASP B O 1
ATOM 6167 N N . VAL B 1 297 ? -4.301 -9.984 -12.219 1 97.12 297 VAL B N 1
ATOM 6168 C CA . VAL B 1 297 ? -4.574 -11.062 -13.172 1 97.12 297 VAL B CA 1
ATOM 6169 C C . VAL B 1 297 ? -5.719 -10.664 -14.094 1 97.12 297 VAL B C 1
ATOM 6171 O O . VAL B 1 297 ? -6.574 -9.852 -13.719 1 97.12 297 VAL B O 1
ATOM 6174 N N . HIS B 1 298 ? -5.699 -11.227 -15.281 1 95.69 298 HIS B N 1
ATOM 6175 C CA . HIS B 1 298 ? -6.641 -10.805 -16.312 1 95.69 298 HIS B CA 1
ATOM 6176 C C . HIS B 1 298 ? -7.199 -11.992 -17.078 1 95.69 298 HIS B C 1
ATOM 6178 O O . HIS B 1 298 ? -6.594 -13.07 -17.078 1 95.69 298 HIS B O 1
ATOM 6184 N N . GLU B 1 299 ? -8.273 -11.781 -17.703 1 93.56 299 GLU B N 1
ATOM 6185 C CA . GLU B 1 299 ? -8.906 -12.844 -18.469 1 93.56 299 GLU B CA 1
ATOM 6186 C C . GLU B 1 299 ? -8.008 -13.312 -19.609 1 93.56 299 GLU B C 1
ATOM 6188 O O . GLU B 1 299 ? -7.949 -14.508 -19.906 1 93.56 299 GLU B O 1
ATOM 6193 N N . SER B 1 300 ? -7.488 -12.344 -20.203 1 89.88 300 SER B N 1
ATOM 6194 C CA . SER B 1 300 ? -6.543 -12.633 -21.281 1 89.88 300 SER B CA 1
ATOM 6195 C C . SER B 1 300 ? -5.156 -12.094 -20.953 1 89.88 300 SER B C 1
ATOM 6197 O O . SER B 1 300 ? -4.984 -10.891 -20.75 1 89.88 300 SER B O 1
ATOM 6199 N N . GLU B 1 301 ? -4.223 -12.992 -20.906 1 89.69 301 GLU B N 1
ATOM 6200 C CA . GLU B 1 301 ? -2.848 -12.602 -20.625 1 89.69 301 GLU B CA 1
ATOM 6201 C C . GLU B 1 301 ? -1.912 -12.984 -21.766 1 89.69 301 GLU B C 1
ATOM 6203 O O . GLU B 1 301 ? -2.104 -14.016 -22.406 1 89.69 301 GLU B O 1
ATOM 6208 N N . PRO B 1 302 ? -0.986 -12.219 -22.109 1 90.75 302 PRO B N 1
ATOM 6209 C CA . PRO B 1 302 ? -0.554 -11.008 -21.422 1 90.75 302 PRO B CA 1
ATOM 6210 C C . PRO B 1 302 ? -1.535 -9.844 -21.594 1 90.75 302 PRO B C 1
ATOM 6212 O O . PRO B 1 302 ? -2.125 -9.688 -22.656 1 90.75 302 PRO B O 1
ATOM 6215 N N . PHE B 1 303 ? -1.557 -9.008 -20.562 1 92.44 303 PHE B N 1
ATOM 6216 C CA . PHE B 1 303 ? -2.492 -7.887 -20.531 1 92.44 303 PHE B CA 1
ATOM 6217 C C . PHE B 1 303 ? -1.897 -6.668 -21.219 1 92.44 303 PHE B C 1
ATOM 6219 O O . PHE B 1 303 ? -0.689 -6.438 -21.156 1 92.44 303 PHE B O 1
ATOM 6226 N N . SER B 1 304 ? -2.826 -5.93 -21.875 1 91.81 304 SER B N 1
ATOM 6227 C CA . SER B 1 304 ? -2.486 -4.637 -22.453 1 91.81 304 SER B CA 1
ATOM 6228 C C . SER B 1 304 ? -3.643 -3.652 -22.328 1 91.81 304 SER B C 1
ATOM 6230 O O . SER B 1 304 ? -4.797 -4.004 -22.594 1 91.81 304 SER B O 1
ATOM 6232 N N . PHE B 1 305 ? -3.281 -2.387 -21.984 1 92.62 305 PHE B N 1
ATOM 6233 C CA . PHE B 1 305 ? -4.297 -1.346 -21.875 1 92.62 305 PHE B CA 1
ATOM 6234 C C . PHE B 1 305 ? -4.758 -0.905 -23.266 1 92.62 305 PHE B C 1
ATOM 6236 O O . PHE B 1 305 ? -5.777 -0.22 -23.391 1 92.62 305 PHE B O 1
ATOM 6243 N N . ALA B 1 306 ? -4.078 -1.22 -24.234 1 90.69 306 ALA B N 1
ATOM 6244 C CA . ALA B 1 306 ? -4.383 -0.764 -25.594 1 90.69 306 ALA B CA 1
ATOM 6245 C C . ALA B 1 306 ? -5.516 -1.586 -26.203 1 90.69 306 ALA B C 1
ATOM 6247 O O . ALA B 1 306 ? -6.168 -1.145 -27.156 1 90.69 306 ALA B O 1
ATOM 6248 N N . GLN B 1 307 ? -5.746 -2.734 -25.625 1 90.25 307 GLN B N 1
ATOM 6249 C CA . GLN B 1 307 ? -6.734 -3.643 -26.203 1 90.25 307 GLN B CA 1
ATOM 6250 C C . GLN B 1 307 ? -7.668 -4.184 -25.125 1 90.25 307 GLN B C 1
ATOM 6252 O O . GLN B 1 307 ? -7.352 -4.133 -23.938 1 90.25 307 GLN B O 1
ATOM 6257 N N . GLY B 1 308 ? -8.898 -4.488 -25.578 1 91.62 308 GLY B N 1
ATOM 6258 C CA . GLY B 1 308 ? -9.805 -5.191 -24.688 1 91.62 308 GLY B CA 1
ATOM 6259 C C . GLY B 1 308 ? -10.836 -4.277 -24.031 1 91.62 308 GLY B C 1
ATOM 6260 O O . GLY B 1 308 ? -10.844 -3.072 -24.281 1 91.62 308 GLY B O 1
ATOM 6261 N N . PRO B 1 309 ? -11.602 -4.883 -23.188 1 94.81 309 PRO B N 1
ATOM 6262 C CA . PRO B 1 309 ? -12.719 -4.145 -22.578 1 94.81 309 PRO B CA 1
ATOM 6263 C C . PRO B 1 309 ? -12.25 -3.143 -21.531 1 94.81 309 PRO B C 1
ATOM 6265 O O . PRO B 1 309 ? -12.945 -2.154 -21.266 1 94.81 309 PRO B O 1
ATOM 6268 N N . LEU B 1 310 ? -11.07 -3.287 -20.984 1 96.56 310 LEU B N 1
ATOM 6269 C CA . LEU B 1 310 ? -10.617 -2.473 -19.875 1 96.56 310 LEU B CA 1
ATOM 6270 C C . LEU B 1 310 ? -9.828 -1.262 -20.359 1 96.56 310 LEU B C 1
ATOM 6272 O O . LEU B 1 310 ? -9.344 -0.463 -19.547 1 96.56 310 LEU B O 1
ATOM 6276 N N . LYS B 1 311 ? -9.617 -1.04 -21.594 1 92.25 311 LYS B N 1
ATOM 6277 C CA . LYS B 1 311 ? -8.766 -0.022 -22.203 1 92.25 311 LYS B CA 1
ATOM 6278 C C . LYS B 1 311 ? -9.125 1.372 -21.703 1 92.25 311 LYS B C 1
ATOM 6280 O O . LYS B 1 311 ? -8.242 2.176 -21.391 1 92.25 311 LYS B O 1
ATOM 6285 N N . ASP B 1 312 ? -10.32 1.712 -21.484 1 90.62 312 ASP B N 1
ATOM 6286 C CA . ASP B 1 312 ? -10.719 3.064 -21.109 1 90.62 312 ASP B CA 1
ATOM 6287 C C . ASP B 1 312 ? -11.461 3.061 -19.781 1 90.62 312 ASP B C 1
ATOM 6289 O O . ASP B 1 312 ? -12.227 3.984 -19.484 1 90.62 312 ASP B O 1
ATOM 6293 N N . ALA B 1 313 ? -11.211 2.025 -19.094 1 95.94 313 ALA B N 1
ATOM 6294 C CA . ALA B 1 313 ? -11.898 1.953 -17.812 1 95.94 313 ALA B CA 1
ATOM 6295 C C . ALA B 1 313 ? -11.281 2.924 -16.797 1 95.94 313 ALA B C 1
ATOM 6297 O O . ALA B 1 313 ? -10.07 2.928 -16.594 1 95.94 313 ALA B O 1
ATOM 6298 N N . PRO B 1 314 ? -12.102 3.795 -16.203 1 95.94 314 PRO B N 1
ATOM 6299 C CA . PRO B 1 314 ? -11.57 4.73 -15.203 1 95.94 314 PRO B CA 1
ATOM 6300 C C . PRO B 1 314 ? -11.258 4.055 -13.867 1 95.94 314 PRO B C 1
ATOM 6302 O O . PRO B 1 314 ? -11.805 2.992 -13.562 1 95.94 314 PRO B O 1
ATOM 6305 N N . ASN B 1 315 ? -10.328 4.656 -13.117 1 96.69 315 ASN B N 1
ATOM 6306 C CA . ASN B 1 315 ? -10.031 4.238 -11.75 1 96.69 315 ASN B CA 1
ATOM 6307 C C . ASN B 1 315 ? -9.68 2.756 -11.688 1 96.69 315 ASN B C 1
ATOM 6309 O O . ASN B 1 315 ? -10.211 2.021 -10.852 1 96.69 315 ASN B O 1
ATOM 6313 N N . LEU B 1 316 ? -8.883 2.361 -12.633 1 98.12 316 LEU B N 1
ATOM 6314 C CA . LEU B 1 316 ? -8.445 0.973 -12.719 1 98.12 316 LEU B CA 1
ATOM 6315 C C . LEU B 1 316 ? -6.926 0.877 -12.664 1 98.12 316 LEU B C 1
ATOM 6317 O O . LEU B 1 316 ? -6.227 1.588 -13.391 1 98.12 316 LEU B O 1
ATOM 6321 N N . ILE B 1 317 ? -6.43 0.091 -11.719 1 98.06 317 ILE B N 1
ATOM 6322 C CA . ILE B 1 317 ? -5.008 -0.22 -11.633 1 98.06 317 ILE B CA 1
ATOM 6323 C C . ILE B 1 317 ? -4.766 -1.661 -12.078 1 98.06 317 ILE B C 1
ATOM 6325 O O . ILE B 1 317 ? -5.418 -2.586 -11.578 1 98.06 317 ILE B O 1
ATOM 6329 N N . CYS B 1 318 ? -3.846 -1.84 -13.023 1 97.88 318 CYS B N 1
ATOM 6330 C CA . CYS B 1 318 ? -3.502 -3.182 -13.484 1 97.88 318 CYS B CA 1
ATOM 6331 C C . CYS B 1 318 ? -2.004 -3.432 -13.359 1 97.88 318 CYS B C 1
ATOM 6333 O O . CYS B 1 318 ? -1.198 -2.541 -13.641 1 97.88 318 CYS B O 1
ATOM 6335 N N . THR B 1 319 ? -1.672 -4.539 -12.836 1 97.81 319 THR B N 1
ATOM 6336 C CA . THR B 1 319 ? -0.302 -5.039 -12.836 1 97.81 319 THR B CA 1
ATOM 6337 C C . THR B 1 319 ? -0.213 -6.371 -13.57 1 97.81 319 THR B C 1
ATOM 6339 O O . THR B 1 319 ? -1.214 -7.078 -13.711 1 97.81 319 THR B O 1
ATOM 6342 N N . PRO B 1 320 ? 0.897 -6.719 -14.195 1 96.31 320 PRO B N 1
ATOM 6343 C CA . PRO B 1 320 ? 1.011 -7.855 -15.109 1 96.31 320 PRO B CA 1
ATOM 6344 C C . PRO B 1 320 ? 1.336 -9.164 -14.391 1 96.31 320 PRO B C 1
ATOM 6346 O O . PRO B 1 320 ? 2.346 -9.805 -14.688 1 96.31 320 PRO B O 1
ATOM 6349 N N . HIS B 1 321 ? 0.45 -9.617 -13.539 1 95.81 321 HIS B N 1
ATOM 6350 C CA . HIS B 1 321 ? 0.565 -10.914 -12.867 1 95.81 321 HIS B CA 1
ATOM 6351 C C . HIS B 1 321 ? 1.907 -11.047 -12.156 1 95.81 321 HIS B C 1
ATOM 6353 O O . HIS B 1 321 ? 2.631 -12.023 -12.367 1 95.81 321 HIS B O 1
ATOM 6359 N N . THR B 1 322 ? 2.229 -10.109 -11.32 1 96.81 322 THR B N 1
ATOM 6360 C CA . THR B 1 322 ? 3.535 -10.016 -10.672 1 96.81 322 THR B CA 1
ATOM 6361 C C . THR B 1 322 ? 3.395 -10.07 -9.156 1 96.81 322 THR B C 1
ATOM 6363 O O . THR B 1 322 ? 4.391 -9.984 -8.43 1 96.81 322 THR B O 1
ATOM 6366 N N . ALA B 1 323 ? 2.197 -10.211 -8.641 1 97.44 323 ALA B N 1
ATOM 6367 C CA . ALA B 1 323 ? 1.966 -10.156 -7.199 1 97.44 323 ALA B CA 1
ATOM 6368 C C . ALA B 1 323 ? 2.801 -11.203 -6.469 1 97.44 323 ALA B C 1
ATOM 6370 O O . ALA B 1 323 ? 3.221 -10.992 -5.328 1 97.44 323 ALA B O 1
ATOM 6371 N N . TRP B 1 324 ? 3.111 -12.305 -7.129 1 96.56 324 TRP B N 1
ATOM 6372 C CA . TRP B 1 324 ? 3.818 -13.422 -6.5 1 96.56 324 TRP B CA 1
ATOM 6373 C C . TRP B 1 324 ? 5.32 -13.156 -6.457 1 96.56 324 TRP B C 1
ATOM 6375 O O . TRP B 1 324 ? 6.039 -13.766 -5.664 1 96.56 324 TRP B O 1
ATOM 6385 N N . TYR B 1 325 ? 5.781 -12.281 -7.207 1 96.81 325 TYR B N 1
ATOM 6386 C CA . TYR B 1 325 ? 7.203 -12.258 -7.535 1 96.81 325 TYR B CA 1
ATOM 6387 C C . TYR B 1 325 ? 7.988 -11.461 -6.5 1 96.81 325 TYR B C 1
ATOM 6389 O O . TYR B 1 325 ? 7.609 -10.344 -6.148 1 96.81 325 TYR B O 1
ATOM 6397 N N . SER B 1 326 ? 8.906 -11.883 -6.02 1 96.69 326 SER B N 1
ATOM 6398 C CA . SER B 1 326 ? 10.133 -11.383 -5.422 1 96.69 326 SER B CA 1
ATOM 6399 C C . SER B 1 326 ? 11.32 -12.281 -5.742 1 96.69 326 SER B C 1
ATOM 6401 O O . SER B 1 326 ? 11.133 -13.438 -6.129 1 96.69 326 SER B O 1
ATOM 6403 N N . GLU B 1 327 ? 12.453 -11.766 -5.688 1 93.88 327 GLU B N 1
ATOM 6404 C CA . GLU B 1 327 ? 13.602 -12.617 -5.961 1 93.88 327 GLU B CA 1
ATOM 6405 C C . GLU B 1 327 ? 13.633 -13.828 -5.035 1 93.88 327 GLU B C 1
ATOM 6407 O O . GLU B 1 327 ? 13.906 -14.945 -5.473 1 93.88 327 GLU B O 1
ATOM 6412 N N . GLN B 1 328 ? 13.32 -13.594 -3.848 1 95.25 328 GLN B N 1
ATOM 6413 C CA . GLN B 1 328 ? 13.32 -14.664 -2.859 1 95.25 328 GLN B CA 1
ATOM 6414 C C . GLN B 1 328 ? 12.227 -15.688 -3.156 1 95.25 328 GLN B C 1
ATOM 6416 O O . GLN B 1 328 ? 12.469 -16.891 -3.131 1 95.25 328 GLN B O 1
ATOM 6421 N N . ALA B 1 329 ? 11.07 -15.242 -3.42 1 96.5 329 ALA B N 1
ATOM 6422 C CA . ALA B 1 329 ? 9.961 -16.141 -3.715 1 96.5 329 ALA B CA 1
ATOM 6423 C C . ALA B 1 329 ? 10.219 -16.938 -4.996 1 96.5 329 ALA B C 1
ATOM 6425 O O . ALA B 1 329 ? 9.914 -18.125 -5.066 1 96.5 329 ALA B O 1
ATOM 6426 N N . SER B 1 330 ? 10.719 -16.25 -6 1 95.5 330 SER B N 1
ATOM 6427 C CA . SER B 1 330 ? 11.039 -16.922 -7.262 1 95.5 330 SER B CA 1
ATOM 6428 C C . SER B 1 330 ? 12.031 -18.047 -7.055 1 95.5 330 SER B C 1
ATOM 6430 O O . SER B 1 330 ? 11.836 -19.156 -7.562 1 95.5 330 SER B O 1
ATOM 6432 N N . LEU B 1 331 ? 13.031 -17.797 -6.281 1 95.56 331 LEU B N 1
ATOM 6433 C CA . LEU B 1 331 ? 14.047 -18.797 -5.992 1 95.56 331 LEU B CA 1
ATOM 6434 C C . LEU B 1 331 ? 13.453 -19.969 -5.223 1 95.56 331 LEU B C 1
ATOM 6436 O O . LEU B 1 331 ? 13.68 -21.141 -5.574 1 95.56 331 LEU B O 1
ATOM 6440 N N . GLU B 1 332 ? 12.695 -19.656 -4.25 1 96.88 332 GLU B N 1
ATOM 6441 C CA . GLU B 1 332 ? 12.07 -20.703 -3.434 1 96.88 332 GLU B CA 1
ATOM 6442 C C . GLU B 1 332 ? 11.117 -21.547 -4.258 1 96.88 332 GLU B C 1
ATOM 6444 O O . GLU B 1 332 ? 11.047 -22.766 -4.078 1 96.88 332 GLU B O 1
ATOM 6449 N N . MET B 1 333 ? 10.383 -20.969 -5.137 1 96.62 333 MET B N 1
ATOM 6450 C CA . MET B 1 333 ? 9.438 -21.688 -5.988 1 96.62 333 MET B CA 1
ATOM 6451 C C . MET B 1 333 ? 10.172 -22.625 -6.941 1 96.62 333 MET B C 1
ATOM 6453 O O . MET B 1 333 ? 9.758 -23.766 -7.137 1 96.62 333 MET B O 1
ATOM 6457 N N . ARG B 1 334 ? 11.219 -22.125 -7.48 1 96.56 334 ARG B N 1
ATOM 6458 C CA . ARG B 1 334 ? 12.008 -22.922 -8.414 1 96.56 334 ARG B CA 1
ATOM 6459 C C . ARG B 1 334 ? 12.656 -24.109 -7.707 1 96.56 334 ARG B C 1
ATOM 6461 O O . ARG B 1 334 ? 12.656 -25.234 -8.227 1 96.56 334 ARG B O 1
ATOM 6468 N N . GLU B 1 335 ? 13.164 -23.875 -6.531 1 97.62 335 GLU B N 1
ATOM 6469 C CA . GLU B 1 335 ? 13.758 -24.938 -5.742 1 97.62 335 GLU B CA 1
ATOM 6470 C C . GLU B 1 335 ? 12.711 -25.984 -5.348 1 97.62 335 GLU B C 1
ATOM 6472 O O . GLU B 1 335 ? 12.961 -27.188 -5.426 1 97.62 335 GLU B O 1
ATOM 6477 N N . ALA B 1 336 ? 11.617 -25.453 -4.922 1 97.5 336 ALA B N 1
ATOM 6478 C CA . ALA B 1 336 ? 10.539 -26.359 -4.535 1 97.5 336 ALA B CA 1
ATOM 6479 C C . ALA B 1 336 ? 10.078 -27.203 -5.719 1 97.5 336 ALA B C 1
ATOM 6481 O O . ALA B 1 336 ? 9.789 -28.391 -5.562 1 97.5 336 ALA B O 1
ATOM 6482 N N . ALA B 1 337 ? 9.961 -26.594 -6.848 1 97.12 337 ALA B N 1
ATOM 6483 C CA . ALA B 1 337 ? 9.539 -27.312 -8.055 1 97.12 337 ALA B CA 1
ATOM 6484 C C . ALA B 1 337 ? 10.531 -28.406 -8.414 1 97.12 337 ALA B C 1
ATOM 6486 O O . ALA B 1 337 ? 10.133 -29.547 -8.688 1 97.12 337 ALA B O 1
ATOM 6487 N N . ALA B 1 338 ? 11.805 -28.094 -8.383 1 97.38 338 ALA B N 1
ATOM 6488 C CA . ALA B 1 338 ? 12.852 -29.062 -8.688 1 97.38 338 ALA B CA 1
ATOM 6489 C C . ALA B 1 338 ? 12.844 -30.203 -7.676 1 97.38 338 ALA B C 1
ATOM 6491 O O . ALA B 1 338 ? 13.031 -31.375 -8.047 1 97.38 338 ALA B O 1
ATOM 6492 N N . THR B 1 339 ? 12.633 -29.844 -6.449 1 97.31 339 THR B N 1
ATOM 6493 C CA . THR B 1 339 ? 12.602 -30.844 -5.395 1 97.31 339 THR B CA 1
ATOM 6494 C C . THR B 1 339 ? 11.406 -31.781 -5.586 1 97.31 339 THR B C 1
ATOM 6496 O O . THR B 1 339 ? 11.516 -33 -5.332 1 97.31 339 THR B O 1
ATOM 6499 N N . GLU B 1 340 ? 10.305 -31.219 -6.016 1 97.12 340 GLU B N 1
ATOM 6500 C CA . GLU B 1 340 ? 9.125 -32.031 -6.281 1 97.12 340 GLU B CA 1
ATOM 6501 C C . GLU B 1 340 ? 9.367 -33 -7.445 1 97.12 340 GLU B C 1
ATOM 6503 O O . GLU B 1 340 ? 8.938 -34.156 -7.414 1 97.12 340 GLU B O 1
ATOM 6508 N N . ILE B 1 341 ? 10.047 -32.562 -8.469 1 97.12 341 ILE B N 1
ATOM 6509 C CA . ILE B 1 341 ? 10.414 -33.406 -9.602 1 97.12 341 ILE B CA 1
ATOM 6510 C C . ILE B 1 341 ? 11.328 -34.531 -9.125 1 97.12 341 ILE B C 1
ATOM 6512 O O . ILE B 1 341 ? 11.164 -35.688 -9.539 1 97.12 341 ILE B O 1
ATOM 6516 N N . ARG B 1 342 ? 12.25 -34.156 -8.297 1 96.75 342 ARG B N 1
ATOM 6517 C CA . ARG B 1 342 ? 13.156 -35.188 -7.75 1 96.75 342 ARG B CA 1
ATOM 6518 C C . ARG B 1 342 ? 12.383 -36.25 -6.992 1 96.75 342 ARG B C 1
ATOM 6520 O O . ARG B 1 342 ? 12.648 -37.438 -7.156 1 96.75 342 ARG B O 1
ATOM 6527 N N . ARG B 1 343 ? 11.422 -35.875 -6.23 1 96.56 343 ARG B N 1
ATOM 6528 C CA . ARG B 1 343 ? 10.586 -36.812 -5.5 1 96.56 343 ARG B CA 1
ATOM 6529 C C . ARG B 1 343 ? 9.836 -37.719 -6.457 1 96.56 343 ARG B C 1
ATOM 6531 O O . ARG B 1 343 ? 9.68 -38.906 -6.188 1 96.56 343 ARG B O 1
ATOM 6538 N N . ALA B 1 344 ? 9.359 -37.156 -7.516 1 96.06 344 ALA B N 1
ATOM 6539 C CA . ALA B 1 344 ? 8.57 -37.906 -8.484 1 96.06 344 ALA B CA 1
ATOM 6540 C C . ALA B 1 344 ? 9.422 -38.969 -9.18 1 96.06 344 ALA B C 1
ATOM 6542 O O . ALA B 1 344 ? 8.953 -40.094 -9.445 1 96.06 344 ALA B O 1
ATOM 6543 N N . ILE B 1 345 ? 10.633 -38.625 -9.508 1 93.81 345 ILE B N 1
ATOM 6544 C CA . ILE B 1 345 ? 11.523 -39.5 -10.258 1 93.81 345 ILE B CA 1
ATOM 6545 C C . ILE B 1 345 ? 12.047 -40.594 -9.344 1 93.81 345 ILE B C 1
ATOM 6547 O O . ILE B 1 345 ? 12.148 -41.75 -9.758 1 93.81 345 ILE B O 1
ATOM 6551 N N . THR B 1 346 ? 12.273 -40.281 -8.125 1 93.62 346 THR B N 1
ATOM 6552 C CA . THR B 1 346 ? 12.906 -41.25 -7.223 1 93.62 346 THR B CA 1
ATOM 6553 C C . THR B 1 346 ? 11.859 -42 -6.426 1 93.62 346 THR B C 1
ATOM 6555 O O . THR B 1 346 ? 12.148 -43.062 -5.855 1 93.62 346 THR B O 1
ATOM 6558 N N . GLY B 1 347 ? 10.711 -41.469 -6.395 1 92.06 347 GLY B N 1
ATOM 6559 C CA . GLY B 1 347 ? 9.695 -42.094 -5.555 1 92.06 347 GLY B CA 1
ATOM 6560 C C . GLY B 1 347 ? 8.516 -42.625 -6.34 1 92.06 347 GLY B C 1
ATOM 6561 O O . GLY B 1 347 ? 8.617 -42.844 -7.547 1 92.06 347 GLY B O 1
ATOM 6562 N N . ARG B 1 348 ? 7.418 -42.938 -5.516 1 91.56 348 ARG B N 1
ATOM 6563 C CA . ARG B 1 348 ? 6.188 -43.469 -6.105 1 91.56 348 ARG B CA 1
ATOM 6564 C C . ARG B 1 348 ? 5.172 -42.344 -6.324 1 91.56 348 ARG B C 1
ATOM 6566 O O . ARG B 1 348 ? 4.898 -41.562 -5.418 1 91.56 348 ARG B O 1
ATOM 6573 N N . ILE B 1 349 ? 4.66 -42.312 -7.445 1 92.31 349 ILE B N 1
ATOM 6574 C CA . ILE B 1 349 ? 3.623 -41.344 -7.789 1 92.31 349 ILE B CA 1
ATOM 6575 C C . ILE B 1 349 ? 2.246 -41.969 -7.523 1 92.31 349 ILE B C 1
ATOM 6577 O O . ILE B 1 349 ? 1.963 -43.094 -7.938 1 92.31 349 ILE B O 1
ATOM 6581 N N . PRO B 1 350 ? 1.505 -41.25 -6.82 1 91.62 350 PRO B N 1
ATOM 6582 C CA . PRO B 1 350 ? 1.589 -39.875 -6.328 1 91.62 350 PRO B CA 1
ATOM 6583 C C . PRO B 1 350 ? 1.968 -39.812 -4.852 1 91.62 350 PRO B C 1
ATOM 6585 O O . PRO B 1 350 ? 2.062 -38.719 -4.289 1 91.62 350 PRO B O 1
ATOM 6588 N N . GLU B 1 351 ? 2.164 -40.875 -4.191 1 90.25 351 GLU B N 1
ATOM 6589 C CA . GLU B 1 351 ? 2.303 -40.969 -2.738 1 90.25 351 GLU B CA 1
ATOM 6590 C C . GLU B 1 351 ? 3.49 -40.156 -2.248 1 90.25 351 GLU B C 1
ATOM 6592 O O . GLU B 1 351 ? 3.441 -39.562 -1.164 1 90.25 351 GLU B O 1
ATOM 6597 N N . SER B 1 352 ? 4.504 -40.094 -3.088 1 92.94 352 SER B N 1
ATOM 6598 C CA . SER B 1 352 ? 5.73 -39.406 -2.666 1 92.94 352 SER B CA 1
ATOM 6599 C C . SER B 1 352 ? 5.629 -37.906 -2.873 1 92.94 352 SER B C 1
ATOM 6601 O O . SER B 1 352 ? 6.461 -37.156 -2.367 1 92.94 352 SER B O 1
ATOM 6603 N N . LEU B 1 353 ? 4.625 -37.5 -3.586 1 95.25 353 LEU B N 1
ATOM 6604 C CA . LEU B 1 353 ? 4.504 -36.094 -3.936 1 95.25 353 LEU B CA 1
ATOM 6605 C C . LEU B 1 353 ? 3.867 -35.312 -2.795 1 95.25 353 LEU B C 1
ATOM 6607 O O . LEU B 1 353 ? 3.008 -35.812 -2.082 1 95.25 353 LEU B O 1
ATOM 6611 N N . ARG B 1 354 ? 4.309 -34.125 -2.58 1 93 354 ARG B N 1
ATOM 6612 C CA . ARG B 1 354 ? 3.84 -33.312 -1.469 1 93 354 ARG B CA 1
ATOM 6613 C C . ARG B 1 354 ? 2.596 -32.531 -1.857 1 93 354 ARG B C 1
ATOM 6615 O O . ARG B 1 354 ? 1.688 -32.344 -1.042 1 93 354 ARG B O 1
ATOM 6622 N N . ASN B 1 355 ? 2.545 -31.984 -3.123 1 94.31 355 ASN B N 1
ATOM 6623 C CA . ASN B 1 355 ? 1.463 -31.094 -3.531 1 94.31 355 ASN B CA 1
ATOM 6624 C C . ASN B 1 355 ? 0.803 -31.578 -4.824 1 94.31 355 ASN B C 1
ATOM 6626 O O . ASN B 1 355 ? 0.65 -30.797 -5.77 1 94.31 355 ASN B O 1
ATOM 6630 N N . CYS B 1 356 ? 0.482 -32.812 -4.836 1 96.62 356 CYS B N 1
ATOM 6631 C CA . CYS B 1 356 ? -0.196 -33.375 -6.004 1 96.62 356 CYS B CA 1
ATOM 6632 C C . CYS B 1 356 ? -1.672 -32.969 -6.008 1 96.62 356 CYS B C 1
ATOM 6634 O O . CYS B 1 356 ? -2.418 -33.344 -5.102 1 96.62 356 CYS B O 1
ATOM 6636 N N . VAL B 1 357 ? -2.139 -32.312 -7.055 1 94.69 357 VAL B N 1
ATOM 6637 C CA . VAL B 1 357 ? -3.479 -31.719 -7.039 1 94.69 357 VAL B CA 1
ATOM 6638 C C . VAL B 1 357 ? -4.477 -32.719 -7.648 1 94.69 357 VAL B C 1
ATOM 6640 O O . VAL B 1 357 ? -5.688 -32.531 -7.496 1 94.69 357 VAL B O 1
ATOM 6643 N N . ASN B 1 358 ? -4.07 -33.781 -8.359 1 95.31 358 ASN B N 1
ATOM 6644 C CA . ASN B 1 358 ? -4.973 -34.75 -8.969 1 95.31 358 ASN B CA 1
ATOM 6645 C C . ASN B 1 358 ? -4.734 -36.156 -8.422 1 95.31 358 ASN B C 1
ATOM 6647 O O . ASN B 1 358 ? -4.793 -37.125 -9.172 1 95.31 358 ASN B O 1
ATOM 6651 N N . LYS B 1 359 ? -4.457 -36.312 -7.199 1 92.94 359 LYS B N 1
ATOM 6652 C CA . LYS B 1 359 ? -4.184 -37.562 -6.543 1 92.94 359 LYS B CA 1
ATOM 6653 C C . LYS B 1 359 ? -5.367 -38.531 -6.68 1 92.94 359 LYS B C 1
ATOM 6655 O O . LYS B 1 359 ? -5.184 -39.75 -6.742 1 92.94 359 LYS B O 1
ATOM 6660 N N . GLU B 1 360 ? -6.531 -38.031 -6.746 1 90 360 GLU B N 1
ATOM 6661 C CA . GLU B 1 360 ? -7.758 -38.812 -6.758 1 90 360 GLU B CA 1
ATOM 6662 C C . GLU B 1 360 ? -7.859 -39.688 -8.016 1 90 360 GLU B C 1
ATOM 6664 O O . GLU B 1 360 ? -8.562 -40.688 -8.039 1 90 360 GLU B O 1
ATOM 6669 N N . PHE B 1 361 ? -7.168 -39.375 -9.023 1 89.81 361 PHE B N 1
ATOM 6670 C CA . PHE B 1 361 ? -7.246 -40.094 -10.289 1 89.81 361 PHE B CA 1
ATOM 6671 C C . PHE B 1 361 ? -6.312 -41.312 -10.289 1 89.81 361 PHE B C 1
ATOM 6673 O O . PHE B 1 361 ? -6.363 -42.125 -11.195 1 89.81 361 PHE B O 1
ATOM 6680 N N . PHE B 1 362 ? -5.453 -41.469 -9.344 1 85.5 362 PHE B N 1
ATOM 6681 C CA . PHE B 1 362 ? -4.469 -42.531 -9.289 1 85.5 362 PHE B CA 1
ATOM 6682 C C . PHE B 1 362 ? -4.914 -43.625 -8.328 1 85.5 362 PHE B C 1
ATOM 6684 O O . PHE B 1 362 ? -4.27 -44.688 -8.219 1 85.5 362 PHE B O 1
ATOM 6691 N N . VAL B 1 363 ? -5.918 -43.594 -7.562 1 65.56 363 VAL B N 1
ATOM 6692 C CA . VAL B 1 363 ? -6.367 -44.594 -6.598 1 65.56 363 VAL B CA 1
ATOM 6693 C C . VAL B 1 363 ? -6.832 -45.844 -7.336 1 65.56 363 VAL B C 1
ATOM 6695 O O . VAL B 1 363 ? -6.656 -46.969 -6.844 1 65.56 363 VAL B O 1
ATOM 6698 N N . THR B 1 364 ? -7.707 -45.844 -8.414 1 48.72 364 THR B N 1
ATOM 6699 C CA . THR B 1 364 ? -8.391 -47.094 -8.766 1 48.72 364 THR B CA 1
ATOM 6700 C C . THR B 1 364 ? -7.43 -48.062 -9.445 1 48.72 364 THR B C 1
ATOM 6702 O O . THR B 1 364 ? -7.82 -49.156 -9.82 1 48.72 364 THR B O 1
ATOM 6705 N N . SER B 1 365 ? -6.621 -47.594 -10.438 1 41.25 365 SER B N 1
ATOM 6706 C CA . SER B 1 365 ? -6.242 -48.594 -11.414 1 41.25 365 SER B CA 1
ATOM 6707 C C . SER B 1 365 ? -5.531 -49.781 -10.742 1 41.25 365 SER B C 1
ATOM 6709 O O . SER B 1 365 ? -4.844 -49.594 -9.734 1 41.25 365 SER B O 1
ATOM 6711 N N . ALA B 1 366 ? -5.969 -51.062 -11.18 1 38.38 366 ALA B N 1
ATOM 6712 C CA . ALA B 1 366 ? -5.469 -52.438 -10.961 1 38.38 366 ALA B CA 1
ATOM 6713 C C . ALA B 1 366 ? -3.947 -52.469 -11.039 1 38.38 366 ALA B C 1
ATOM 6715 O O . ALA B 1 366 ? -3.328 -51.656 -11.719 1 38.38 366 ALA B O 1
ATOM 6716 N N . PRO B 1 367 ? -3.256 -53.312 -10.328 1 36.69 367 PRO B N 1
ATOM 6717 C CA . PRO B 1 367 ? -1.818 -53.594 -10.336 1 36.69 367 PRO B CA 1
ATOM 6718 C C . PRO B 1 367 ? -1.233 -53.688 -11.742 1 36.69 367 PRO B C 1
ATOM 6720 O O . PRO B 1 367 ? -1.81 -54.312 -12.617 1 36.69 367 PRO B O 1
ATOM 6723 N N . TRP B 1 368 ? -0.693 -52.719 -12.383 1 32.03 368 TRP B N 1
ATOM 6724 C CA . TRP B 1 368 ? 0.099 -52.844 -13.602 1 32.03 368 TRP B CA 1
ATOM 6725 C C . TRP B 1 368 ? 0.786 -54.188 -13.695 1 32.03 368 TRP B C 1
ATOM 6727 O O . TRP B 1 368 ? 1.248 -54.719 -12.68 1 32.03 368 TRP B O 1
ATOM 6737 N N . SER B 1 369 ? 0.468 -55 -14.719 1 29.09 369 SER B N 1
ATOM 6738 C CA . SER B 1 369 ? 1.063 -56.25 -15.133 1 29.09 369 SER B CA 1
ATOM 6739 C C . SER B 1 369 ? 2.586 -56.188 -15.102 1 29.09 369 SER B C 1
ATOM 6741 O O . SER B 1 369 ? 3.197 -55.438 -15.867 1 29.09 369 SER B O 1
ATOM 6743 N N . VAL B 1 370 ? 3.322 -56.312 -14.023 1 28.5 370 VAL B N 1
ATOM 6744 C CA . VAL B 1 370 ? 4.727 -56.719 -14.016 1 28.5 370 VAL B CA 1
ATOM 6745 C C . VAL B 1 370 ? 4.953 -57.812 -15.07 1 28.5 370 VAL B C 1
ATOM 6747 O O . VAL B 1 370 ? 4.207 -58.781 -15.125 1 28.5 370 VAL B O 1
ATOM 6750 N N . MET B 1 371 ? 5.508 -57.594 -16.234 1 27 371 MET B N 1
ATOM 6751 C CA . MET B 1 371 ? 6.055 -58.594 -17.141 1 27 371 MET B CA 1
ATOM 6752 C C . MET B 1 371 ? 6.566 -59.812 -16.375 1 27 371 MET B C 1
ATOM 6754 O O . MET B 1 371 ? 7.152 -59.656 -15.297 1 27 371 MET B O 1
ATOM 6758 N N . ASP B 1 372 ? 6.211 -61.062 -16.797 1 25.59 372 ASP B N 1
ATOM 6759 C CA . ASP B 1 372 ? 6.406 -62.469 -16.484 1 25.59 372 ASP B CA 1
ATOM 6760 C C . ASP B 1 372 ? 7.891 -62.812 -16.344 1 25.59 372 ASP B C 1
ATOM 6762 O O . ASP B 1 372 ? 8.57 -63.062 -17.328 1 25.59 372 ASP B O 1
ATOM 6766 N N . GLN B 1 373 ? 8.844 -62.062 -15.773 1 23.12 373 GLN B N 1
ATOM 6767 C CA . GLN B 1 373 ? 10.047 -62.875 -15.625 1 23.12 373 GLN B CA 1
ATOM 6768 C C . GLN B 1 373 ? 9.711 -64.25 -15.117 1 23.12 373 GLN B C 1
ATOM 6770 O O . GLN B 1 373 ? 8.789 -64.438 -14.328 1 23.12 373 GLN B O 1
ATOM 6775 N N . GLN B 1 374 ? 10.328 -65.312 -15.812 1 23.52 374 GLN B N 1
ATOM 6776 C CA . GLN B 1 374 ? 10.422 -66.812 -15.781 1 23.52 374 GLN B CA 1
ATOM 6777 C C . GLN B 1 374 ? 10.406 -67.312 -14.344 1 23.52 374 GLN B C 1
ATOM 6779 O O . GLN B 1 374 ? 10.883 -66.625 -13.43 1 23.52 374 GLN B O 1
ATOM 6784 N N . ALA B 1 375 ? 9.727 -68.438 -14.188 1 23.75 375 ALA B N 1
ATOM 6785 C CA . ALA B 1 375 ? 9.398 -69.375 -13.148 1 23.75 375 ALA B CA 1
ATOM 6786 C C . ALA B 1 375 ? 10.648 -69.812 -12.391 1 23.75 375 ALA B C 1
ATOM 6788 O O . ALA B 1 375 ? 11.398 -70.688 -12.859 1 23.75 375 ALA B O 1
ATOM 6789 N N . ILE B 1 376 ? 11.656 -69 -12.031 1 23.06 376 ILE B N 1
ATOM 6790 C CA . ILE B 1 376 ? 12.594 -69.875 -11.336 1 23.06 376 ILE B CA 1
ATOM 6791 C C . ILE B 1 376 ? 11.852 -70.688 -10.281 1 23.06 376 ILE B C 1
ATOM 6793 O O . ILE B 1 376 ? 10.984 -70.125 -9.578 1 23.06 376 ILE B O 1
ATOM 6797 N N . HIS B 1 377 ? 11.977 -72 -10.344 1 19.77 377 HIS B N 1
ATOM 6798 C CA . HIS B 1 377 ? 11.57 -73.25 -9.648 1 19.77 377 HIS B CA 1
ATOM 6799 C C . HIS B 1 377 ? 11.648 -73.062 -8.141 1 19.77 377 HIS B C 1
ATOM 6801 O O . HIS B 1 377 ? 12.406 -72.188 -7.648 1 19.77 377 HIS B O 1
ATOM 6807 N N . PRO B 1 378 ? 10.742 -73.75 -7.43 1 22.58 378 PRO B N 1
ATOM 6808 C CA . PRO B 1 378 ? 10.453 -73.875 -5.996 1 22.58 378 PRO B CA 1
ATOM 6809 C C . PRO B 1 378 ? 11.672 -74.25 -5.176 1 22.58 378 PRO B C 1
ATOM 6811 O O . PRO B 1 378 ? 11.547 -74.562 -3.996 1 22.58 378 PRO B O 1
ATOM 6814 N N . GLU B 1 379 ? 12.891 -74.062 -5.547 1 17.48 379 GLU B N 1
ATOM 6815 C CA . GLU B 1 379 ? 13.609 -75.125 -4.898 1 17.48 379 GLU B CA 1
ATOM 6816 C C . GLU B 1 379 ? 13.211 -75.312 -3.434 1 17.48 379 GLU B C 1
ATOM 6818 O O . GLU B 1 379 ? 12.641 -74.375 -2.852 1 17.48 379 GLU B O 1
ATOM 6823 N N . LEU B 1 380 ? 14.094 -76 -2.656 1 16.89 380 LEU B N 1
ATOM 6824 C CA . LEU B 1 380 ? 14.203 -77.062 -1.677 1 16.89 380 LEU B CA 1
ATOM 6825 C C . LEU B 1 380 ? 13.93 -76.562 -0.269 1 16.89 380 LEU B C 1
ATOM 6827 O O . LEU B 1 380 ? 13.125 -77.125 0.462 1 16.89 380 LEU B O 1
ATOM 6831 N N . ASN B 1 381 ? 14.969 -76.125 0.514 1 16.31 381 ASN B N 1
ATOM 6832 C CA . ASN B 1 381 ? 15.438 -77.062 1.566 1 16.31 381 ASN B CA 1
ATOM 6833 C C . ASN B 1 381 ? 14.664 -76.812 2.865 1 16.31 381 ASN B C 1
ATOM 6835 O O . ASN B 1 381 ? 13.898 -77.688 3.285 1 16.31 381 ASN B O 1
ATOM 6839 N N . GLY B 1 382 ? 15.438 -76.5 4.023 1 16.86 382 GLY B N 1
ATOM 6840 C CA . GLY B 1 382 ? 15.82 -77.25 5.215 1 16.86 382 GLY B CA 1
ATOM 6841 C C . GLY B 1 382 ? 14.953 -76.938 6.418 1 16.86 382 GLY B C 1
ATOM 6842 O O . GLY B 1 382 ? 14.086 -76.062 6.352 1 16.86 382 GLY B O 1
ATOM 6843 N N . ALA B 1 383 ? 15.625 -76.75 7.715 1 17.45 383 ALA B N 1
ATOM 6844 C CA . ALA B 1 383 ? 15.758 -77.375 9.008 1 17.45 383 ALA B CA 1
ATOM 6845 C C . ALA B 1 383 ? 14.898 -76.75 10.07 1 17.45 383 ALA B C 1
ATOM 6847 O O . ALA B 1 383 ? 14.492 -75.562 9.906 1 17.45 383 ALA B O 1
ATOM 6848 N N . THR B 1 384 ? 15.211 -76.875 11.445 1 16.62 384 THR B N 1
ATOM 6849 C CA . THR B 1 384 ? 14.648 -77.375 12.703 1 16.62 384 THR B CA 1
ATOM 6850 C C . THR B 1 384 ? 14.094 -76.188 13.523 1 16.62 384 THR B C 1
ATOM 6852 O O . THR B 1 384 ? 13 -76.312 14.094 1 16.62 384 THR B O 1
ATOM 6855 N N . TYR B 1 385 ? 14.812 -75 14.039 1 17.25 385 TYR B N 1
ATOM 6856 C CA . TYR B 1 385 ? 15.156 -75.125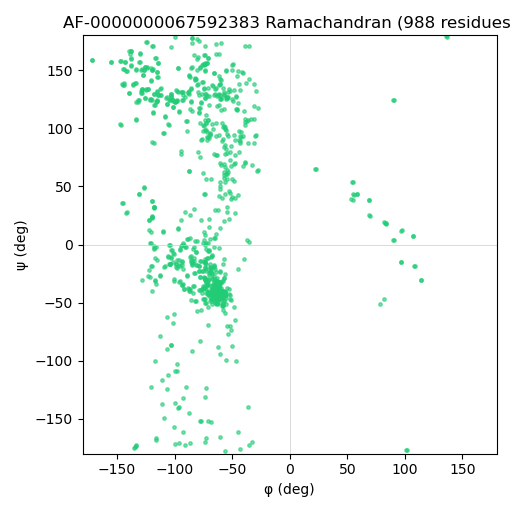 15.453 1 17.25 385 TYR B CA 1
ATOM 6857 C C . TYR B 1 385 ? 13.992 -74.688 16.344 1 17.25 385 TYR B C 1
ATOM 6859 O O . TYR B 1 385 ? 13.156 -73.875 15.93 1 17.25 385 TYR B O 1
ATOM 6867 N N . ARG B 1 386 ? 14.062 -74.875 17.891 1 16.16 386 ARG B N 1
ATOM 6868 C CA . ARG B 1 386 ? 13.469 -75.375 19.141 1 16.16 386 ARG B CA 1
ATOM 6869 C C . ARG B 1 386 ? 12.93 -74.188 19.969 1 16.16 386 ARG B C 1
ATOM 6871 O O . ARG B 1 386 ? 11.836 -74.312 20.531 1 16.16 386 ARG B O 1
ATOM 6878 N N . TYR B 1 387 ? 13.602 -73.062 20.547 1 17.17 387 TYR B N 1
ATOM 6879 C CA . TYR B 1 387 ? 13.586 -73.125 22 1 17.17 387 TYR B CA 1
ATOM 6880 C C . TYR B 1 387 ? 12.25 -72.625 22.547 1 17.17 387 TYR B C 1
ATOM 6882 O O . TYR B 1 387 ? 11.57 -71.812 21.906 1 17.17 387 TYR B O 1
ATOM 6890 N N . PRO B 1 388 ? 12.039 -72.688 24.078 1 17.8 388 PRO B N 1
ATOM 6891 C CA . PRO B 1 388 ? 11.117 -73.062 25.156 1 17.8 388 PRO B CA 1
ATOM 6892 C C . PRO B 1 388 ? 10.359 -71.875 25.719 1 17.8 388 PRO B C 1
ATOM 6894 O O . PRO B 1 388 ? 9.133 -71.875 25.781 1 17.8 388 PRO B O 1
ATOM 6897 N N . PRO B 1 389 ? 10.719 -71.375 27.141 1 16.58 389 PRO B N 1
ATOM 6898 C CA . PRO B 1 389 ? 9.945 -71.438 28.375 1 16.58 389 PRO B CA 1
ATOM 6899 C C . PRO B 1 389 ? 9.273 -70.062 28.703 1 16.58 389 PRO B C 1
ATOM 6901 O O . PRO B 1 389 ? 8.086 -70.062 29.031 1 16.58 389 PRO B O 1
ATOM 6904 N N . GLY B 1 390 ? 10.023 -68.875 29.062 1 15.79 390 GLY B N 1
ATOM 6905 C CA . GLY B 1 390 ? 10.031 -68.5 30.469 1 15.79 390 GLY B CA 1
ATOM 6906 C C . GLY B 1 390 ? 8.852 -67.625 30.859 1 15.79 390 GLY B C 1
ATOM 6907 O O . GLY B 1 390 ? 8.172 -67.062 30 1 15.79 390 GLY B O 1
ATOM 6908 N N . LYS B 1 391 ? 8.859 -67 32.25 1 16.16 391 LYS B N 1
ATOM 6909 C CA . LYS B 1 391 ? 8.039 -66.875 33.438 1 16.16 391 LYS B CA 1
ATOM 6910 C C . LYS B 1 391 ? 7.289 -65.562 33.469 1 16.16 391 LYS B C 1
ATOM 6912 O O . LYS B 1 391 ? 6.059 -65.5 33.406 1 16.16 391 LYS B O 1
ATOM 6917 N N . GLY B 1 392 ? 7.672 -64.375 34.5 1 15.66 392 GLY B N 1
ATOM 6918 C CA . GLY B 1 392 ? 7.137 -64.062 35.812 1 15.66 392 GLY B CA 1
ATOM 6919 C C . GLY B 1 392 ? 6.367 -62.75 35.844 1 15.66 392 GLY B C 1
ATOM 6920 O O . GLY B 1 392 ? 5.223 -62.719 36.312 1 15.66 392 GLY B O 1
ATOM 6921 N N . GLY B 1 393 ? 6.988 -61.344 35.906 1 15.4 393 GLY B N 1
ATOM 6922 C CA . GLY B 1 393 ? 7.062 -60.5 37.094 1 15.4 393 GLY B CA 1
ATOM 6923 C C . GLY B 1 393 ? 5.867 -59.562 37.25 1 15.4 393 GLY B C 1
ATOM 6924 O O . GLY B 1 393 ? 5.121 -59.344 36.281 1 15.4 393 GLY B O 1
ATOM 6925 N N . ARG B 1 394 ? 5.914 -58.406 38.469 1 15.62 394 ARG B N 1
ATOM 6926 C CA . ARG B 1 394 ? 5.16 -57.906 39.625 1 15.62 394 ARG B CA 1
ATOM 6927 C C . ARG B 1 394 ? 4.309 -56.719 39.25 1 15.62 394 ARG B C 1
ATOM 6929 O O . ARG B 1 394 ? 4.535 -56.062 38.219 1 15.62 394 ARG B O 1
ATOM 6936 N N . SER B 1 395 ? 3.57 -55.875 40.531 1 15.83 395 SER B N 1
ATOM 6937 C CA . SER B 1 395 ? 2.396 -55.438 41.25 1 15.83 395 SER B CA 1
ATOM 6938 C C . SER B 1 395 ? 2.416 -53.938 41.469 1 15.83 395 SER B C 1
ATOM 6940 O O . SER B 1 395 ? 1.363 -53.312 41.562 1 15.83 395 SER B O 1
ATOM 6942 N N . LEU B 1 396 ? 3.547 -52.875 41.656 1 15.2 396 LEU B N 1
ATOM 6943 C CA . LEU B 1 396 ? 3.66 -52.062 42.875 1 15.2 396 LEU B CA 1
ATOM 6944 C C . LEU B 1 396 ? 2.674 -50.906 42.812 1 15.2 396 LEU B C 1
ATOM 6946 O O . LEU B 1 396 ? 2.439 -50.312 41.75 1 15.2 396 LEU B O 1
ATOM 6950 N N . LEU B 1 397 ? 2.184 -50.094 44.281 1 15.55 397 LEU B N 1
ATOM 6951 C CA . LEU B 1 397 ? 1.24 -49.5 45.219 1 15.55 397 LEU B CA 1
ATOM 6952 C C . LEU B 1 397 ? 1.564 -48.031 45.5 1 15.55 397 LEU B C 1
ATOM 6954 O O . LEU B 1 397 ? 0.69 -47.281 45.875 1 15.55 397 LEU B O 1
ATOM 6958 N N . CYS B 1 398 ? 2.779 -47.094 45.406 1 14.96 398 CYS B N 1
ATOM 6959 C CA . CYS B 1 398 ? 3.248 -46.312 46.531 1 14.96 398 CYS B CA 1
ATOM 6960 C C . CYS B 1 398 ? 2.338 -45.094 46.781 1 14.96 398 CYS B C 1
ATOM 6962 O O . CYS B 1 398 ? 1.896 -44.469 45.844 1 14.96 398 CYS B O 1
ATOM 6964 N N . THR B 1 399 ? 2.178 -44.375 48.219 1 15.99 399 THR B N 1
ATOM 6965 C CA . THR B 1 399 ? 1.434 -43.781 49.344 1 15.99 399 THR B CA 1
ATOM 6966 C C . THR B 1 399 ? 1.769 -42.312 49.5 1 15.99 399 THR B C 1
ATOM 6968 O O . THR B 1 399 ? 0.873 -41.469 49.5 1 15.99 399 THR B O 1
ATOM 6971 N N . ASP B 1 400 ? 2.783 -41.656 50.562 1 15.01 400 ASP B N 1
ATOM 6972 C CA . ASP B 1 400 ? 2.662 -40.969 51.844 1 15.01 400 ASP B CA 1
ATOM 6973 C C . ASP B 1 400 ? 2.92 -39.469 51.719 1 15.01 400 ASP B C 1
ATOM 6975 O O . ASP B 1 400 ? 3.393 -39 50.656 1 15.01 400 ASP B O 1
ATOM 6979 N N . THR B 1 401 ? 4.113 -38.594 52.625 1 16.08 401 THR B N 1
ATOM 6980 C CA . THR B 1 401 ? 4.168 -37.969 53.969 1 16.08 401 THR B CA 1
ATOM 6981 C C . THR B 1 401 ? 4.453 -36.469 53.844 1 16.08 401 THR B C 1
ATOM 6983 O O . THR B 1 401 ? 3.877 -35.781 52.969 1 16.08 401 THR B O 1
ATOM 6986 N N . GLY B 1 402 ? 5.793 -35.688 54.594 1 16.14 402 GLY B N 1
ATOM 6987 C CA . GLY B 1 402 ? 6.137 -34.906 55.75 1 16.14 402 GLY B CA 1
ATOM 6988 C C . GLY B 1 402 ? 6.48 -33.469 55.438 1 16.14 402 GLY B C 1
ATOM 6989 O O . GLY B 1 402 ? 6.578 -33.094 54.281 1 16.14 402 GLY B O 1
ATOM 6990 N N . SER B 1 403 ? 7.816 -32.719 56.188 1 16.47 403 SER B N 1
ATOM 6991 C CA . SER B 1 403 ? 8.203 -31.75 57.219 1 16.47 403 SER B CA 1
ATOM 6992 C C . SER B 1 403 ? 8.797 -30.5 56.594 1 16.47 403 SER B C 1
ATOM 6994 O O . SER B 1 403 ? 8.297 -29.391 56.781 1 16.47 403 SER B O 1
ATOM 6996 N N . TRP B 1 404 ? 10.375 -30.062 56.875 1 16.7 404 TRP B N 1
ATOM 6997 C CA . TRP B 1 404 ? 11.117 -29.156 57.75 1 16.7 404 TRP B CA 1
ATOM 6998 C C . TRP B 1 404 ? 11.68 -27.984 56.938 1 16.7 404 TRP B C 1
ATOM 7000 O O . TRP B 1 404 ? 11.766 -28.031 55.719 1 16.7 404 TRP B O 1
ATOM 7010 N N . PHE B 1 405 ? 13.062 -27.266 57.375 1 17.7 405 PHE B N 1
ATOM 7011 C CA . PHE B 1 405 ? 13.648 -26.047 57.906 1 17.7 405 PHE B CA 1
ATOM 7012 C C . PHE B 1 405 ? 14.367 -25.266 56.812 1 17.7 405 PHE B C 1
ATOM 7014 O O . PHE B 1 405 ? 13.906 -24.203 56.406 1 17.7 405 PHE B O 1
ATOM 7021 N N . PRO B 1 406 ? 15.906 -25.094 56.781 1 17.59 406 PRO B N 1
ATOM 7022 C CA . PRO B 1 406 ? 16.781 -24 57.188 1 17.59 406 PRO B CA 1
ATOM 7023 C C . PRO B 1 406 ? 17.375 -23.234 56.031 1 17.59 406 PRO B C 1
ATOM 7025 O O . PRO B 1 406 ? 17.281 -22 55.969 1 17.59 406 PRO B O 1
ATOM 7028 N N . THR B 1 407 ? 18.703 -23.625 55.406 1 16.78 407 THR B N 1
ATOM 7029 C CA . THR B 1 407 ? 20.094 -23.156 55.469 1 16.78 407 THR B CA 1
ATOM 7030 C C . THR B 1 407 ? 20.438 -22.281 54.281 1 16.78 407 THR B C 1
ATOM 7032 O O . THR B 1 407 ? 19.766 -22.328 53.25 1 16.78 407 THR B O 1
ATOM 7035 N N . SER B 1 408 ? 21.844 -21.609 54.094 1 17.91 408 SER B N 1
ATOM 7036 C CA . SER B 1 408 ? 22.797 -20.5 54 1 17.91 408 SER B CA 1
ATOM 7037 C C . SER B 1 408 ? 23.422 -20.422 52.625 1 17.91 408 SER B C 1
ATOM 7039 O O . SER B 1 408 ? 23.906 -19.375 52.188 1 17.91 408 SER B O 1
ATOM 7041 N N . ALA B 1 409 ? 23.766 -21.469 51.688 1 18.53 409 ALA B N 1
ATOM 7042 C CA . ALA B 1 409 ? 25.156 -21.516 51.281 1 18.53 409 ALA B CA 1
ATOM 7043 C C . ALA B 1 409 ? 25.438 -20.469 50.188 1 18.53 409 ALA B C 1
ATOM 7045 O O . ALA B 1 409 ? 24.547 -20.109 49.438 1 18.53 409 ALA B O 1
ATOM 7046 N N . PRO B 1 410 ? 26.828 -19.891 50.125 1 19.98 410 PRO B N 1
ATOM 7047 C CA . PRO B 1 410 ? 27.672 -18.781 49.688 1 19.98 410 PRO B CA 1
ATOM 7048 C C . PRO B 1 410 ? 27.969 -18.828 48.188 1 19.98 410 PRO B C 1
ATOM 7050 O O . PRO B 1 410 ? 28.344 -19.875 47.656 1 19.98 410 PRO B O 1
ATOM 7053 N N . TRP B 1 411 ? 27.172 -18.219 47.344 1 20.92 411 TRP B N 1
ATOM 7054 C CA . TRP B 1 411 ? 27.25 -18.25 45.875 1 20.92 411 TRP B CA 1
ATOM 7055 C C . TRP B 1 411 ? 28.578 -17.703 45.375 1 20.92 411 TRP B C 1
ATOM 7057 O O . TRP B 1 411 ? 28.875 -16.516 45.562 1 20.92 411 TRP B O 1
ATOM 7067 N N . GLU B 1 412 ? 29.703 -18.531 45.688 1 17.67 412 GLU B N 1
ATOM 7068 C CA . GLU B 1 412 ? 31.094 -18.188 45.5 1 17.67 412 GLU B CA 1
ATOM 7069 C C . GLU B 1 412 ? 31.328 -17.578 44.094 1 17.67 412 GLU B C 1
ATOM 7071 O O . GLU B 1 412 ? 31.906 -16.5 44 1 17.67 412 GLU B O 1
ATOM 7076 N N . GLY B 1 413 ? 31.859 -18.391 43.094 1 18.72 413 GLY B N 1
ATOM 7077 C CA . GLY B 1 413 ? 33.094 -18.297 42.344 1 18.72 413 GLY B CA 1
ATOM 7078 C C . GLY B 1 413 ? 32.969 -17.469 41.062 1 18.72 413 GLY B C 1
ATOM 7079 O O . GLY B 1 413 ? 32.031 -17.641 40.312 1 18.72 413 GLY B O 1
ATOM 7080 N N . GLY B 1 414 ? 33.344 -16.141 41.031 1 20.78 414 GLY B N 1
ATOM 7081 C CA . GLY B 1 414 ? 33.469 -14.992 40.156 1 20.78 414 GLY B CA 1
ATOM 7082 C C . GLY B 1 414 ? 34.312 -15.281 38.938 1 20.78 414 GLY B C 1
ATOM 7083 O O . GLY B 1 414 ? 35.438 -14.75 38.781 1 20.78 414 GLY B O 1
ATOM 7084 N N . ARG B 1 415 ? 34.469 -16.516 38.344 1 18.88 415 ARG B N 1
ATOM 7085 C CA . ARG B 1 415 ? 35.656 -16.781 37.531 1 18.88 415 ARG B CA 1
ATOM 7086 C C . ARG B 1 415 ? 35.75 -15.766 36.406 1 18.88 415 ARG B C 1
ATOM 7088 O O . ARG B 1 415 ? 34.75 -15.43 35.75 1 18.88 415 ARG B O 1
ATOM 7095 N N . ARG B 1 416 ? 36.844 -14.891 36.375 1 18.64 416 ARG B N 1
ATOM 7096 C CA . ARG B 1 416 ? 37.562 -13.836 35.625 1 18.64 416 ARG B CA 1
ATOM 7097 C C . ARG B 1 416 ? 37.812 -14.258 34.188 1 18.64 416 ARG B C 1
ATOM 7099 O O . ARG B 1 416 ? 38.562 -15.188 33.938 1 18.64 416 ARG B O 1
ATOM 7106 N N . LEU B 1 417 ? 36.875 -14.633 33.344 1 17.95 417 LEU B N 1
ATOM 7107 C CA . LEU B 1 417 ? 37.375 -15.086 32.062 1 17.95 417 LEU B CA 1
ATOM 7108 C C . LEU B 1 417 ? 38.156 -13.992 31.344 1 17.95 417 LEU B C 1
ATOM 7110 O O . LEU B 1 417 ? 37.594 -12.93 31.031 1 17.95 417 LEU B O 1
ATOM 7114 N N . HIS B 1 418 ? 39.312 -13.625 31.797 1 18.95 418 HIS B N 1
ATOM 7115 C CA . HIS B 1 418 ? 40.25 -12.625 31.297 1 18.95 418 HIS B CA 1
ATOM 7116 C C . HIS B 1 418 ? 40.656 -12.922 29.859 1 18.95 418 HIS B C 1
ATOM 7118 O O . HIS B 1 418 ? 41.312 -13.922 29.578 1 18.95 418 HIS B O 1
ATOM 7124 N N . LEU B 1 419 ? 39.781 -12.977 28.906 1 17.89 419 LEU B N 1
ATOM 7125 C CA . LEU B 1 419 ? 40.281 -13.297 27.578 1 17.89 419 LEU B CA 1
ATOM 7126 C C . LEU B 1 419 ? 41.375 -12.297 27.156 1 17.89 419 LEU B C 1
ATOM 7128 O O . LEU B 1 419 ? 41.094 -11.094 27.078 1 17.89 419 LEU B O 1
ATOM 7132 N N . ASP B 1 420 ? 42.562 -12.508 27.5 1 19.33 420 ASP B N 1
ATOM 7133 C CA . ASP B 1 420 ? 43.844 -11.875 27.25 1 19.33 420 ASP B CA 1
ATOM 7134 C C . ASP B 1 420 ? 44.125 -11.781 25.75 1 19.33 420 ASP B C 1
ATOM 7136 O O . ASP B 1 420 ? 44.469 -12.781 25.109 1 19.33 420 ASP B O 1
ATOM 7140 N N . ILE B 1 421 ? 43.281 -11.234 24.953 1 19.28 421 ILE B N 1
ATOM 7141 C CA . ILE B 1 421 ? 43.5 -11.156 23.516 1 19.28 421 ILE B CA 1
ATOM 7142 C C . ILE B 1 421 ? 44.781 -10.352 23.234 1 19.28 421 ILE B C 1
ATOM 7144 O O . ILE B 1 421 ? 44.75 -9.117 23.281 1 19.28 421 ILE B O 1
ATOM 7148 N N . CYS B 1 422 ? 45.906 -10.602 23.891 1 19.55 422 CYS B N 1
ATOM 7149 C CA . CYS B 1 422 ? 47.156 -9.867 23.766 1 19.55 422 CYS B CA 1
ATOM 7150 C C . CYS B 1 422 ? 47.562 -9.773 22.297 1 19.55 422 CYS B C 1
ATOM 7152 O O . CYS B 1 422 ? 48.094 -8.742 21.859 1 19.55 422 CYS B O 1
ATOM 7154 N N . SER B 1 423 ? 47.969 -10.945 21.734 1 17.66 423 SER B N 1
ATOM 7155 C CA . SER B 1 423 ? 49.188 -11.016 20.906 1 17.66 423 SER B CA 1
ATOM 7156 C C . SER B 1 423 ? 48.938 -10.344 19.547 1 17.66 423 SER B C 1
ATOM 7158 O O . SER B 1 423 ? 47.812 -10.102 19.156 1 17.66 423 SER B O 1
ATOM 7160 N N . ASN B 1 424 ? 49.844 -10.562 18.547 1 19.02 424 ASN B N 1
ATOM 7161 C CA . ASN B 1 424 ? 50.5 -10.023 17.359 1 19.02 424 ASN B CA 1
ATOM 7162 C C . ASN B 1 424 ? 49.625 -10.094 16.125 1 19.02 424 ASN B C 1
ATOM 7164 O O . ASN B 1 424 ? 50.062 -9.758 15.023 1 19.02 424 ASN B O 1
ATOM 7168 N N . ARG B 1 425 ? 48.531 -11.047 16.047 1 19.59 425 ARG B N 1
ATOM 7169 C CA . ARG B 1 425 ? 48.344 -11.695 14.75 1 19.59 425 ARG B CA 1
ATOM 7170 C C . ARG B 1 425 ? 47.812 -10.703 13.719 1 19.59 425 ARG B C 1
ATOM 7172 O O . ARG B 1 425 ? 47 -9.82 14.055 1 19.59 425 ARG B O 1
ATOM 7179 N N . THR B 1 426 ? 48.531 -10.641 12.555 1 19.55 426 THR B N 1
ATOM 7180 C CA . THR B 1 426 ? 48.531 -9.992 11.25 1 19.55 426 THR B CA 1
ATOM 7181 C C . THR B 1 426 ? 47.219 -10.227 10.516 1 19.55 426 THR B C 1
ATOM 7183 O O . THR B 1 426 ? 46.812 -11.367 10.336 1 19.55 426 THR B O 1
ATOM 7186 N N . LEU B 1 427 ? 46.188 -9.5 10.766 1 19.98 427 LEU B N 1
ATOM 7187 C CA . LEU B 1 427 ? 44.844 -9.602 10.211 1 19.98 427 LEU B CA 1
ATOM 7188 C C . LEU B 1 427 ? 44.906 -9.594 8.688 1 19.98 427 LEU B C 1
ATOM 7190 O O . LEU B 1 427 ? 45.25 -8.578 8.078 1 19.98 427 LEU B O 1
ATOM 7194 N N . GLU B 1 428 ? 45.594 -10.664 8.133 1 20.52 428 GLU B N 1
ATOM 7195 C CA . GLU B 1 428 ? 45.719 -10.773 6.684 1 20.52 428 GLU B CA 1
ATOM 7196 C C . GLU B 1 428 ? 44.344 -10.812 6.004 1 20.52 428 GLU B C 1
ATOM 7198 O O . GLU B 1 428 ? 43.469 -11.555 6.426 1 20.52 428 GLU B O 1
ATOM 7203 N N . PHE B 1 429 ? 43.938 -9.703 5.469 1 21 429 PHE B N 1
ATOM 7204 C CA . PHE B 1 429 ? 42.719 -9.398 4.75 1 21 429 PHE B CA 1
ATOM 7205 C C . PHE B 1 429 ? 42.469 -10.391 3.615 1 21 429 PHE B C 1
ATOM 7207 O O . PHE B 1 429 ? 43.312 -10.508 2.711 1 21 429 PHE B O 1
ATOM 7214 N N . LEU B 1 430 ? 42.094 -11.578 3.941 1 20.59 430 LEU B N 1
ATOM 7215 C CA . LEU B 1 430 ? 42.031 -12.641 2.941 1 20.59 430 LEU B CA 1
ATOM 7216 C C . LEU B 1 430 ? 41.188 -12.211 1.74 1 20.59 430 LEU B C 1
ATOM 7218 O O . LEU B 1 430 ? 40.219 -11.461 1.888 1 20.59 430 LEU B O 1
ATOM 7222 N N . PRO B 1 431 ? 41.688 -12.398 0.453 1 23.16 431 PRO B N 1
ATOM 7223 C CA . PRO B 1 431 ? 41.281 -12.227 -0.946 1 23.16 431 PRO B CA 1
ATOM 7224 C C . PRO B 1 431 ? 39.875 -12.766 -1.227 1 23.16 431 PRO B C 1
ATOM 7226 O O . PRO B 1 431 ? 39.406 -13.672 -0.534 1 23.16 431 PRO B O 1
ATOM 7229 N N . ALA B 1 432 ? 39 -11.906 -1.58 1 22.86 432 ALA B N 1
ATOM 7230 C CA . ALA B 1 432 ? 37.625 -12.078 -2.055 1 22.86 432 ALA B CA 1
ATOM 7231 C C . ALA B 1 432 ? 37.531 -13.266 -3.004 1 22.86 432 ALA B C 1
ATOM 7233 O O . ALA B 1 432 ? 38.312 -13.398 -3.934 1 22.86 432 ALA B O 1
ATOM 7234 N N . TRP B 1 433 ? 37.219 -14.406 -2.559 1 23.56 433 TRP B N 1
ATOM 7235 C CA . TRP B 1 433 ? 37.25 -15.758 -3.098 1 23.56 433 TRP B CA 1
ATOM 7236 C C . TRP B 1 433 ? 36.438 -15.859 -4.383 1 23.56 433 TRP B C 1
ATOM 7238 O O . TRP B 1 433 ? 35.344 -15.266 -4.488 1 23.56 433 TRP B O 1
ATOM 7248 N N . LEU B 1 434 ? 37.188 -15.859 -5.531 1 25.64 434 LEU B N 1
ATOM 7249 C CA . LEU B 1 434 ? 36.875 -16.281 -6.891 1 25.64 434 LEU B CA 1
ATOM 7250 C C . LEU B 1 434 ? 36.219 -17.656 -6.895 1 25.64 434 LEU B C 1
ATOM 7252 O O . LEU B 1 434 ? 36.812 -18.625 -6.402 1 25.64 434 LEU B O 1
ATOM 7256 N N . ILE B 1 435 ? 35.062 -17.766 -6.445 1 23.67 435 ILE B N 1
ATOM 7257 C CA . ILE B 1 435 ? 34.594 -19.141 -6.449 1 23.67 435 ILE B CA 1
ATOM 7258 C C . ILE B 1 435 ? 34.375 -19.609 -7.883 1 23.67 435 ILE B C 1
ATOM 7260 O O . ILE B 1 435 ? 33.719 -18.922 -8.672 1 23.67 435 ILE B O 1
ATOM 7264 N N . GLU B 1 436 ? 35.375 -20.266 -8.438 1 25.86 436 GLU B N 1
ATOM 7265 C CA . GLU B 1 436 ? 35.344 -21.031 -9.688 1 25.86 436 GLU B CA 1
ATOM 7266 C C . GLU B 1 436 ? 34.281 -22.125 -9.656 1 25.86 436 GLU B C 1
ATOM 7268 O O . GLU B 1 436 ? 34.281 -22.984 -8.781 1 25.86 436 GLU B O 1
ATOM 7273 N N . VAL B 1 437 ? 33.094 -21.828 -9.664 1 25.98 437 VAL B N 1
ATOM 7274 C CA . VAL B 1 437 ? 32.281 -23.031 -9.781 1 25.98 437 VAL B CA 1
ATOM 7275 C C . VAL B 1 437 ? 32.062 -23.375 -11.258 1 25.98 437 VAL B C 1
ATOM 7277 O O . VAL B 1 437 ? 31.531 -22.562 -12.023 1 25.98 437 VAL B O 1
ATOM 7280 N N . ASP B 1 438 ? 32.312 -24.719 -11.578 1 26.83 438 ASP B N 1
ATOM 7281 C CA . ASP B 1 438 ? 32.344 -25.484 -12.82 1 26.83 438 ASP B CA 1
ATOM 7282 C C . ASP B 1 438 ? 32.594 -24.578 -14.023 1 26.83 438 ASP B C 1
ATOM 7284 O O . ASP B 1 438 ? 31.797 -24.516 -14.945 1 26.83 438 ASP B O 1
ATOM 7288 N N . GLY B 1 439 ? 33.812 -23.875 -14.18 1 27.73 439 GLY B N 1
ATOM 7289 C CA . GLY B 1 439 ? 34.438 -23.078 -15.219 1 27.73 439 GLY B CA 1
ATOM 7290 C C . GLY B 1 439 ? 33.906 -21.672 -15.32 1 27.73 439 GLY B C 1
ATOM 7291 O O . GLY B 1 439 ? 34.469 -20.844 -16.047 1 27.73 439 GLY B O 1
ATOM 7292 N N . CYS B 1 440 ? 32.625 -21.562 -15.391 1 24.17 440 CYS B N 1
ATOM 7293 C CA . CYS B 1 440 ? 32.062 -20.219 -15.633 1 24.17 440 CYS B CA 1
ATOM 7294 C C . CYS B 1 440 ? 32.188 -19.359 -14.383 1 24.17 440 CYS B C 1
ATOM 7296 O O . CYS B 1 440 ? 31.969 -19.844 -13.266 1 24.17 440 CYS B O 1
ATOM 7298 N N . LEU B 1 441 ? 33.094 -18.438 -14.336 1 26.86 441 LEU B N 1
ATOM 7299 C CA . LEU B 1 441 ? 33.25 -17.422 -13.281 1 26.86 441 LEU B CA 1
ATOM 7300 C C . LEU B 1 441 ? 31.953 -16.625 -13.125 1 26.86 441 LEU B C 1
ATOM 7302 O O . LEU B 1 441 ? 31.453 -16.047 -14.094 1 26.86 441 LEU B O 1
ATOM 7306 N N . VAL B 1 442 ? 31.047 -17.172 -12.5 1 24.22 442 VAL B N 1
ATOM 7307 C CA . VAL B 1 442 ? 29.75 -16.516 -12.383 1 24.22 442 VAL B CA 1
ATOM 7308 C C . VAL B 1 442 ? 29.844 -15.32 -11.453 1 24.22 442 VAL B C 1
ATOM 7310 O O . VAL B 1 442 ? 30.328 -15.445 -10.32 1 24.22 442 VAL B O 1
ATOM 7313 N N . PHE B 1 443 ? 30.125 -14.25 -12 1 25.28 443 PHE B N 1
ATOM 7314 C CA . PHE B 1 443 ? 30.109 -13.008 -11.25 1 25.28 443 PHE B CA 1
ATOM 7315 C C . PHE B 1 443 ? 28.672 -12.586 -10.945 1 25.28 443 PHE B C 1
ATOM 7317 O O . PHE B 1 443 ? 27.781 -12.781 -11.766 1 25.28 443 PHE B O 1
ATOM 7324 N N . SER B 1 444 ? 28.234 -12.75 -9.781 1 23.34 444 SER B N 1
ATOM 7325 C CA . SER B 1 444 ? 26.859 -12.422 -9.438 1 23.34 444 SER B CA 1
ATOM 7326 C C . SER B 1 444 ? 26.469 -11.047 -9.969 1 23.34 444 SER B C 1
ATOM 7328 O O . SER B 1 444 ? 25.281 -10.781 -10.203 1 23.34 444 SER B O 1
ATOM 7330 N N . GLY B 1 445 ? 27.016 -10.023 -9.547 1 22.7 445 GLY B N 1
ATOM 7331 C CA . GLY B 1 445 ? 26.344 -8.797 -9.961 1 22.7 445 GLY B CA 1
ATOM 7332 C C . GLY B 1 445 ? 26.312 -8.617 -11.461 1 22.7 445 GLY B C 1
ATOM 7333 O O . GLY B 1 445 ? 26.984 -9.344 -12.195 1 22.7 445 GLY B O 1
ATOM 7334 N N . LYS B 1 446 ? 25.469 -7.73 -12.008 1 23.66 446 LYS B N 1
ATOM 7335 C CA . LYS B 1 446 ? 25.109 -7.629 -13.422 1 23.66 446 LYS B CA 1
ATOM 7336 C C . LYS B 1 446 ? 26.359 -7.641 -14.305 1 23.66 446 LYS B C 1
ATOM 7338 O O . LYS B 1 446 ? 26.328 -8.102 -15.445 1 23.66 446 LYS B O 1
ATOM 7343 N N . GLN B 1 447 ? 27.406 -6.75 -14.094 1 20.77 447 GLN B N 1
ATOM 7344 C CA . GLN B 1 447 ? 28.109 -6.477 -15.336 1 20.77 447 GLN B CA 1
ATOM 7345 C C . GLN B 1 447 ? 29.047 -7.617 -15.703 1 20.77 447 GLN B C 1
ATOM 7347 O O . GLN B 1 447 ? 29.922 -7.984 -14.906 1 20.77 447 GLN B O 1
ATOM 7352 N N . ARG B 1 448 ? 28.469 -8.633 -16.156 1 24.58 448 ARG B N 1
ATOM 7353 C CA . ARG B 1 448 ? 29.297 -9.766 -16.562 1 24.58 448 ARG B CA 1
ATOM 7354 C C . ARG B 1 448 ? 30.359 -9.344 -17.562 1 24.58 448 ARG B C 1
ATOM 7356 O O . ARG B 1 448 ? 30.031 -8.844 -18.656 1 24.58 448 ARG B O 1
ATOM 7363 N N . VAL B 1 449 ? 31.312 -8.445 -17.125 1 23.09 449 VAL B N 1
ATOM 7364 C CA . VAL B 1 449 ? 32.344 -8.203 -18.125 1 23.09 449 VAL B CA 1
ATOM 7365 C C . VAL B 1 449 ? 33.125 -9.492 -18.391 1 23.09 449 VAL B C 1
ATOM 7367 O O . VAL B 1 449 ? 33.656 -10.109 -17.469 1 23.09 449 VAL B O 1
ATOM 7370 N N . VAL B 1 450 ? 32.562 -10.297 -19.094 1 23.03 450 VAL B N 1
ATOM 7371 C CA . VAL B 1 450 ? 33.25 -11.531 -19.5 1 23.03 450 VAL B CA 1
ATOM 7372 C C . VAL B 1 450 ? 34.531 -11.203 -20.219 1 23.03 450 VAL B C 1
ATOM 7374 O O . VAL B 1 450 ? 34.531 -10.57 -21.266 1 23.03 450 VAL B O 1
ATOM 7377 N N . CYS B 1 451 ? 35.406 -10.539 -19.453 1 21.48 451 CYS B N 1
ATOM 7378 C CA . CYS B 1 451 ? 36.656 -10.25 -20.156 1 21.48 451 CYS B CA 1
ATOM 7379 C C . CYS B 1 451 ? 37.438 -11.523 -20.438 1 21.48 451 CYS B C 1
ATOM 7381 O O . CYS B 1 451 ? 37.406 -12.461 -19.641 1 21.48 451 CYS B O 1
ATOM 7383 N N . SER B 1 452 ? 37.375 -11.914 -21.625 1 21.12 452 SER B N 1
ATOM 7384 C CA . SER B 1 452 ? 38.219 -13 -22.141 1 21.12 452 SER B CA 1
ATOM 7385 C C . SER B 1 452 ? 39.656 -12.867 -21.641 1 21.12 452 SER B C 1
ATOM 7387 O O . SER B 1 452 ? 40.219 -11.773 -21.641 1 21.12 452 SER B O 1
ATOM 7389 N N . LEU B 1 453 ? 39.969 -13.586 -20.578 1 23.45 453 LEU B N 1
ATOM 7390 C CA . LEU B 1 453 ? 41.25 -13.609 -19.906 1 23.45 453 LEU B CA 1
ATOM 7391 C C . LEU B 1 453 ? 42.375 -13.695 -20.922 1 23.45 453 LEU B C 1
ATOM 7393 O O . LEU B 1 453 ? 43.562 -13.758 -20.547 1 23.45 453 LEU B O 1
ATOM 7397 N N . ALA B 1 454 ? 42.031 -14.18 -22.172 1 22.92 454 ALA B N 1
ATOM 7398 C CA . ALA B 1 454 ? 43.25 -14.531 -22.891 1 22.92 454 ALA B CA 1
ATOM 7399 C C . ALA B 1 454 ? 44.219 -13.352 -22.984 1 22.92 454 ALA B C 1
ATOM 7401 O O . ALA B 1 454 ? 45.438 -13.508 -22.844 1 22.92 454 ALA B O 1
ATOM 7402 N N . ASP B 1 455 ? 43.75 -12.234 -23.609 1 23.48 455 ASP B N 1
ATOM 7403 C CA . ASP B 1 455 ? 44.75 -11.352 -24.172 1 23.48 455 ASP B CA 1
ATOM 7404 C C . ASP B 1 455 ? 45.312 -10.414 -23.109 1 23.48 455 ASP B C 1
ATOM 7406 O O . ASP B 1 455 ? 45.031 -9.219 -23.109 1 23.48 455 ASP B O 1
ATOM 7410 N N . LEU B 1 456 ? 45.344 -10.922 -21.844 1 22.91 456 LEU B N 1
ATOM 7411 C CA . LEU B 1 456 ? 45.844 -10.055 -20.781 1 22.91 456 LEU B CA 1
ATOM 7412 C C . LEU B 1 456 ? 47.312 -9.711 -21 1 22.91 456 LEU B C 1
ATOM 7414 O O . LEU B 1 456 ? 48 -9.312 -20.062 1 22.91 456 LEU B O 1
ATOM 7418 N N . SER B 1 457 ? 47.781 -10.094 -22.172 1 22.06 457 SER B N 1
ATOM 7419 C CA . SER B 1 457 ? 49.25 -9.984 -22.266 1 22.06 457 SER B CA 1
ATOM 7420 C C . SER B 1 457 ? 49.719 -8.57 -21.938 1 22.06 457 SER B C 1
ATOM 7422 O O . SER B 1 457 ? 50.719 -8.383 -21.266 1 22.06 457 SER B O 1
ATOM 7424 N N . PRO B 1 458 ? 49.062 -7.566 -22.656 1 23.56 458 PRO B N 1
ATOM 7425 C CA . PRO B 1 458 ? 49.906 -6.391 -22.891 1 23.56 458 PRO B CA 1
ATOM 7426 C C . PRO B 1 458 ? 49.969 -5.465 -21.672 1 23.56 458 PRO B C 1
ATOM 7428 O O . PRO B 1 458 ? 50.469 -4.332 -21.781 1 23.56 458 PRO B O 1
ATOM 7431 N N . LEU B 1 459 ? 49.344 -5.793 -20.5 1 23.97 459 LEU B N 1
ATOM 7432 C CA . LEU B 1 459 ? 49.375 -4.711 -19.516 1 23.97 459 LEU B CA 1
ATOM 7433 C C . LEU B 1 459 ? 50.812 -4.5 -19 1 23.97 459 LEU B C 1
ATOM 7435 O O . LEU B 1 459 ? 51 -3.82 -17.984 1 23.97 459 LEU B O 1
ATOM 7439 N N . ALA B 1 460 ? 51.75 -5.164 -19.5 1 22.8 460 ALA B N 1
ATOM 7440 C CA . ALA B 1 460 ? 53.062 -4.988 -18.891 1 22.8 460 ALA B CA 1
ATOM 7441 C C . ALA B 1 460 ? 53.5 -3.527 -18.938 1 22.8 460 ALA B C 1
ATOM 7443 O O . ALA B 1 460 ? 54.094 -3.018 -17.984 1 22.8 460 ALA B O 1
ATOM 7444 N N . SER B 1 461 ? 53.562 -2.84 -20.141 1 22.52 461 SER B N 1
ATOM 7445 C CA . SER B 1 461 ? 54.594 -1.831 -20.328 1 22.52 461 SER B CA 1
ATOM 7446 C C . SER B 1 461 ? 54.094 -0.452 -19.891 1 22.52 461 SER B C 1
ATOM 7448 O O . SER B 1 461 ? 53.969 0.45 -20.719 1 22.52 461 SER B O 1
ATOM 7450 N N . LEU B 1 462 ? 53.156 -0.3 -18.938 1 23.3 462 LEU B N 1
ATOM 7451 C CA . LEU B 1 462 ? 52.812 1.095 -18.672 1 23.3 462 LEU B CA 1
ATOM 7452 C C . LEU B 1 462 ? 53.969 1.807 -17.984 1 23.3 462 LEU B C 1
ATOM 7454 O O . LEU B 1 462 ? 54.438 1.37 -16.922 1 23.3 462 LEU B O 1
ATOM 7458 N N . ASP B 1 463 ? 54.906 2.465 -18.641 1 23.55 463 ASP B N 1
ATOM 7459 C CA . ASP B 1 463 ? 56.031 3.312 -18.219 1 23.55 463 ASP B CA 1
ATOM 7460 C C . ASP B 1 463 ? 55.531 4.516 -17.422 1 23.55 463 ASP B C 1
ATOM 7462 O O . ASP B 1 463 ? 54.5 5.129 -17.781 1 23.55 463 ASP B O 1
ATOM 7466 N N . PRO B 1 464 ? 55.969 4.84 -16.203 1 26.77 464 PRO B N 1
ATOM 7467 C CA . PRO B 1 464 ? 55.594 5.949 -15.32 1 26.77 464 PRO B CA 1
ATOM 7468 C C . PRO B 1 464 ? 55.719 7.309 -16 1 26.77 464 PRO B C 1
ATOM 7470 O O . PRO B 1 464 ? 54.906 8.203 -15.742 1 26.77 464 PRO B O 1
ATOM 7473 N N . ARG B 1 465 ? 56.969 7.977 -16.219 1 28.61 465 ARG B N 1
ATOM 7474 C CA . ARG B 1 465 ? 57.438 9.336 -16.484 1 28.61 465 ARG B CA 1
ATOM 7475 C C . ARG B 1 465 ? 56.969 9.797 -17.859 1 28.61 465 ARG B C 1
ATOM 7477 O O . ARG B 1 465 ? 57.188 10.953 -18.25 1 28.61 465 ARG B O 1
ATOM 7484 N N . ALA B 1 466 ? 57 8.703 -18.953 1 19.77 466 ALA B N 1
ATOM 7485 C CA . ALA B 1 466 ? 57.188 9.336 -20.25 1 19.77 466 ALA B CA 1
ATOM 7486 C C . ALA B 1 466 ? 55.969 10.148 -20.672 1 19.77 466 ALA B C 1
ATOM 7488 O O . ALA B 1 466 ? 54.875 9.93 -20.141 1 19.77 466 ALA B O 1
ATOM 7489 N N . PRO B 1 467 ? 55.75 10.305 -22.125 1 20.34 467 PRO B N 1
ATOM 7490 C CA . PRO B 1 467 ? 55.594 11.203 -23.266 1 20.34 467 PRO B CA 1
ATOM 7491 C C . PRO B 1 467 ? 54.125 11.516 -23.531 1 20.34 467 PRO B C 1
ATOM 7493 O O . PRO B 1 467 ? 53.219 10.883 -22.969 1 20.34 467 PRO B O 1
ATOM 7496 N N . ASN B 1 468 ? 53.719 12.055 -24.844 1 20.7 468 ASN B N 1
ATOM 7497 C CA . ASN B 1 468 ? 52.594 12.609 -25.594 1 20.7 468 ASN B CA 1
ATOM 7498 C C . ASN B 1 468 ? 51.438 11.594 -25.703 1 20.7 468 ASN B C 1
ATOM 7500 O O . ASN B 1 468 ? 51.562 10.586 -26.391 1 20.7 468 ASN B O 1
ATOM 7504 N N . GLY B 1 469 ? 51.188 10.992 -24.781 1 21.06 469 GLY B N 1
ATOM 7505 C CA . GLY B 1 469 ? 50.406 9.758 -24.688 1 21.06 469 GLY B CA 1
ATOM 7506 C C . GLY B 1 469 ? 49.094 9.805 -25.453 1 21.06 469 GLY B C 1
ATOM 7507 O O . GLY B 1 469 ? 48.031 9.688 -24.859 1 21.06 469 GLY B O 1
ATOM 7508 N N . LEU B 1 470 ? 49.094 10.602 -26.453 1 20.64 470 LEU B N 1
ATOM 7509 C CA . LEU B 1 470 ? 47.969 10.867 -27.328 1 20.64 470 LEU B CA 1
ATOM 7510 C C . LEU B 1 470 ? 47.438 9.586 -27.953 1 20.64 470 LEU B C 1
ATOM 7512 O O . LEU B 1 470 ? 48.156 8.938 -28.734 1 20.64 470 LEU B O 1
ATOM 7516 N N . TRP B 1 471 ? 47.281 8.562 -27.328 1 20.14 471 TRP B N 1
ATOM 7517 C CA . TRP B 1 471 ? 47.156 7.387 -28.172 1 20.14 471 TRP B CA 1
ATOM 7518 C C . TRP B 1 471 ? 45.938 7.504 -29.078 1 20.14 471 TRP B C 1
ATOM 7520 O O . TRP B 1 471 ? 44.844 7.855 -28.625 1 20.14 471 TRP B O 1
ATOM 7530 N N . ASP B 1 472 ? 46.188 8 -30.297 1 20.27 472 ASP B N 1
ATOM 7531 C CA . ASP B 1 472 ? 45.312 8.141 -31.453 1 20.27 472 ASP B CA 1
ATOM 7532 C C . ASP B 1 472 ? 44.75 6.785 -31.891 1 20.27 472 ASP B C 1
ATOM 7534 O O . ASP B 1 472 ? 45.5 5.949 -32.406 1 20.27 472 ASP B O 1
ATOM 7538 N N . VAL B 1 473 ? 44.406 5.984 -31.125 1 19.92 473 VAL B N 1
ATOM 7539 C CA . VAL B 1 473 ? 44.188 4.648 -31.672 1 19.92 473 VAL B CA 1
ATOM 7540 C C . VAL B 1 473 ? 43.094 4.688 -32.75 1 19.92 473 VAL B C 1
ATOM 7542 O O . VAL B 1 473 ? 41.938 4.801 -32.438 1 19.92 473 VAL B O 1
ATOM 7545 N N . ARG B 1 474 ? 43.125 5.625 -33.812 1 21.02 474 ARG B N 1
ATOM 7546 C CA . ARG B 1 474 ? 42.094 5.746 -34.844 1 21.02 474 ARG B CA 1
ATOM 7547 C C . ARG B 1 474 ? 42.125 4.555 -35.781 1 21.02 474 ARG B C 1
ATOM 7549 O O . ARG B 1 474 ? 42.656 4.648 -36.875 1 21.02 474 ARG B O 1
ATOM 7556 N N . GLY B 1 475 ? 42.625 3.455 -35.469 1 17.69 475 GLY B N 1
ATOM 7557 C CA . GLY B 1 475 ? 42.719 2.533 -36.594 1 17.69 475 GLY B CA 1
ATOM 7558 C C . GLY B 1 475 ? 41.406 2.412 -37.375 1 17.69 475 GLY B C 1
ATOM 7559 O O . GLY B 1 475 ? 40.344 2.625 -36.812 1 17.69 475 GLY B O 1
ATOM 7560 N N . LYS B 1 476 ? 41.438 2.686 -38.688 1 20.2 476 LYS B N 1
ATOM 7561 C CA . LYS B 1 476 ? 40.562 2.688 -39.875 1 20.2 476 LYS B CA 1
ATOM 7562 C C . LYS B 1 476 ? 39.969 1.303 -40.125 1 20.2 476 LYS B C 1
ATOM 7564 O O . LYS B 1 476 ? 39.188 1.122 -41.062 1 20.2 476 LYS B O 1
ATOM 7569 N N . GLY B 1 477 ? 40.438 0.267 -39.594 1 18.16 477 GLY B N 1
ATOM 7570 C CA . GLY B 1 477 ? 40.25 -0.95 -40.375 1 18.16 477 GLY B CA 1
ATOM 7571 C C . GLY B 1 477 ? 38.844 -1.154 -40.875 1 18.16 477 GLY B C 1
ATOM 7572 O O . GLY B 1 477 ? 37.906 -0.542 -40.344 1 18.16 477 GLY B O 1
ATOM 7573 N N . SER B 1 478 ? 38.656 -1.514 -42.219 1 17.95 478 SER B N 1
ATOM 7574 C CA . SER B 1 478 ? 37.625 -1.955 -43.156 1 17.95 478 SER B CA 1
ATOM 7575 C C . SER B 1 478 ? 36.812 -3.113 -42.562 1 17.95 478 SER B C 1
ATOM 7577 O O . SER B 1 478 ? 37.406 -4.137 -42.188 1 17.95 478 SER B O 1
ATOM 7579 N N . TRP B 1 479 ? 36.312 -3.043 -41.594 1 16.64 479 TRP B N 1
ATOM 7580 C CA . TRP B 1 479 ? 35.719 -4.301 -41.156 1 16.64 479 TRP B CA 1
ATOM 7581 C C . TRP B 1 479 ? 34.781 -4.855 -42.188 1 16.64 479 TRP B C 1
ATOM 7583 O O . TRP B 1 479 ? 33.844 -4.16 -42.656 1 16.64 479 TRP B O 1
ATOM 7593 N N . GLU B 1 480 ? 35.219 -5.492 -43.25 1 17.64 480 GLU B N 1
ATOM 7594 C CA . GLU B 1 480 ? 34.562 -6.234 -44.281 1 17.64 480 GLU B CA 1
ATOM 7595 C C . GLU B 1 480 ? 33.344 -7.012 -43.75 1 17.64 480 GLU B C 1
ATOM 7597 O O . GLU B 1 480 ? 33.25 -7.246 -42.531 1 17.64 480 GLU B O 1
ATOM 7602 N N . GLU B 1 481 ? 32.5 -7.617 -44.75 1 17.02 481 GLU B N 1
ATOM 7603 C CA . GLU B 1 481 ? 31.203 -8.25 -44.906 1 17.02 481 GLU B CA 1
ATOM 7604 C C . GLU B 1 481 ? 31.094 -9.508 -44.062 1 17.02 481 GLU B C 1
ATOM 7606 O O . GLU B 1 481 ? 30.016 -10.094 -43.938 1 17.02 481 GLU B O 1
ATOM 7611 N N . ALA B 1 482 ? 32.094 -9.922 -43.375 1 16.59 482 ALA B N 1
ATOM 7612 C CA . ALA B 1 482 ? 32.062 -11.383 -43.406 1 16.59 482 ALA B CA 1
ATOM 7613 C C . ALA B 1 482 ? 30.688 -11.93 -43.031 1 16.59 482 ALA B C 1
ATOM 7615 O O . ALA B 1 482 ? 29.953 -11.305 -42.281 1 16.59 482 ALA B O 1
ATOM 7616 N N . ARG B 1 483 ? 30.281 -13.203 -43.625 1 16.59 483 ARG B N 1
ATOM 7617 C CA . ARG B 1 483 ? 29.188 -14.086 -44.031 1 16.59 483 ARG B CA 1
ATOM 7618 C C . ARG B 1 483 ? 28.328 -14.469 -42.812 1 16.59 483 ARG B C 1
ATOM 7620 O O . ARG B 1 483 ? 27.109 -14.297 -42.844 1 16.59 483 ARG B O 1
ATOM 7627 N N . GLY B 1 484 ? 28.703 -15.648 -42.25 1 16.23 484 GLY B N 1
ATOM 7628 C CA . GLY B 1 484 ? 27.953 -16.844 -41.906 1 16.23 484 GLY B CA 1
ATOM 7629 C C . GLY B 1 484 ? 27.266 -16.766 -40.531 1 16.23 484 GLY B C 1
ATOM 7630 O O . GLY B 1 484 ? 26.812 -17.766 -40 1 16.23 484 GLY B O 1
ATOM 7631 N N . CYS B 1 485 ? 27.531 -15.734 -39.906 1 16.73 485 CYS B N 1
ATOM 7632 C CA . CYS B 1 485 ? 27.219 -16.141 -38.531 1 16.73 485 CYS B CA 1
ATOM 7633 C C . CYS B 1 485 ? 25.75 -16.547 -38.406 1 16.73 485 CYS B C 1
ATOM 7635 O O . CYS B 1 485 ? 24.859 -15.852 -38.906 1 16.73 485 CYS B O 1
ATOM 7637 N N . MET B 1 486 ? 25.594 -17.828 -38.094 1 16.33 486 MET B N 1
ATOM 7638 C CA . MET B 1 486 ? 24.375 -18.609 -38.125 1 16.33 486 MET B CA 1
ATOM 7639 C C . MET B 1 486 ? 23.266 -17.922 -37.312 1 16.33 486 MET B C 1
ATOM 7641 O O . MET B 1 486 ? 23.484 -17.469 -36.188 1 16.33 486 MET B O 1
ATOM 7645 N N . LEU B 1 487 ? 22.516 -17.188 -37.938 1 17.77 487 LEU B N 1
ATOM 7646 C CA . LEU B 1 487 ? 21.156 -16.734 -37.656 1 17.77 487 LEU B CA 1
ATOM 7647 C C . LEU B 1 487 ? 20.375 -17.828 -36.906 1 17.77 487 LEU B C 1
ATOM 7649 O O . LEU B 1 487 ? 20.141 -18.906 -37.438 1 17.77 487 LEU B O 1
ATOM 7653 N N . MET B 1 488 ? 20.812 -18.062 -35.625 1 16.77 488 MET B N 1
ATOM 7654 C CA . MET B 1 488 ? 20.062 -19.188 -35.062 1 16.77 488 MET B CA 1
ATOM 7655 C C . MET B 1 488 ? 18.578 -19.062 -35.406 1 16.77 488 MET B C 1
ATOM 7657 O O . MET B 1 488 ? 17.969 -18.047 -35.125 1 16.77 488 MET B O 1
ATOM 7661 N N . ARG B 1 489 ? 18.188 -19.578 -36.469 1 17.08 489 ARG B N 1
ATOM 7662 C CA . ARG B 1 489 ? 16.844 -19.984 -36.906 1 17.08 489 ARG B CA 1
ATOM 7663 C C . ARG B 1 489 ? 16.016 -20.469 -35.719 1 17.08 489 ARG B C 1
ATOM 7665 O O . ARG B 1 489 ? 16.547 -20.766 -34.656 1 17.08 489 ARG B O 1
ATOM 7672 N N . SER B 1 490 ? 14.875 -21.047 -36.062 1 17.97 490 SER B N 1
ATOM 7673 C CA . SER B 1 490 ? 13.617 -21.578 -35.531 1 17.97 490 SER B CA 1
ATOM 7674 C C . SER B 1 490 ? 13.867 -22.578 -34.406 1 17.97 490 SER B C 1
ATOM 7676 O O . SER B 1 490 ? 12.977 -22.844 -33.625 1 17.97 490 SER B O 1
ATOM 7678 N N . SER B 1 491 ? 14.883 -23.516 -34.562 1 18.14 491 SER B N 1
ATOM 7679 C CA . SER B 1 491 ? 14.672 -24.828 -33.969 1 18.14 491 SER B CA 1
ATOM 7680 C C . SER B 1 491 ? 14.938 -24.812 -32.469 1 18.14 491 SER B C 1
ATOM 7682 O O . SER B 1 491 ? 15.609 -23.922 -31.969 1 18.14 491 SER B O 1
ATOM 7684 N N . GLY B 1 492 ? 14.648 -26.094 -31.672 1 19.3 492 GLY B N 1
ATOM 7685 C CA . GLY B 1 492 ? 14.211 -26.719 -30.438 1 19.3 492 GLY B CA 1
ATOM 7686 C C . GLY B 1 492 ? 15.273 -26.734 -29.359 1 19.3 492 GLY B C 1
ATOM 7687 O O . GLY B 1 492 ? 15.039 -26.281 -28.234 1 19.3 492 GLY B O 1
ATOM 7688 N N . ILE B 1 493 ? 16.234 -27.781 -29.406 1 18.59 493 ILE B N 1
ATOM 7689 C CA . ILE B 1 493 ? 16.859 -28.516 -28.328 1 18.59 493 ILE B CA 1
ATOM 7690 C C . ILE B 1 493 ? 18.203 -27.875 -27.969 1 18.59 493 ILE B C 1
ATOM 7692 O O . ILE B 1 493 ? 19.062 -27.719 -28.828 1 18.59 493 ILE B O 1
ATOM 7696 N N . GLY B 1 494 ? 18.359 -26.938 -27.359 1 18.58 494 GLY B N 1
ATOM 7697 C CA . GLY B 1 494 ? 19.734 -26.562 -27.062 1 18.58 494 GLY B CA 1
ATOM 7698 C C . GLY B 1 494 ? 20.375 -27.469 -26.047 1 18.58 494 GLY B C 1
ATOM 7699 O O . GLY B 1 494 ? 19.766 -27.812 -25.031 1 18.58 494 GLY B O 1
ATOM 7700 N N . TRP B 1 495 ? 21.172 -28.516 -26.5 1 19.12 495 TRP B N 1
ATOM 7701 C CA . TRP B 1 495 ? 21.844 -29.531 -25.672 1 19.12 495 TRP B CA 1
ATOM 7702 C C . TRP B 1 495 ? 23.031 -28.922 -24.938 1 19.12 495 TRP B C 1
ATOM 7704 O O . TRP B 1 495 ? 23.797 -28.125 -25.516 1 19.12 495 TRP B O 1
ATOM 7714 N N . PHE B 1 496 ? 22.875 -28.562 -23.719 1 20.69 496 PHE B N 1
ATOM 7715 C CA . PHE B 1 496 ? 24.125 -28.359 -23 1 20.69 496 PHE B CA 1
ATOM 7716 C C . PHE B 1 496 ? 24.625 -29.688 -22.422 1 20.69 496 PHE B C 1
ATOM 7718 O O . PHE B 1 496 ? 23.828 -30.5 -21.938 1 20.69 496 PHE B O 1
#

Radius of gyration: 39.99 Å; Cα contacts (8 Å, |Δi|>4): 1507; chains: 2; bounding box: 129×130×111 Å

pLDDT: mean 71.01, std 34.66, range [14.96, 98.94]

Organism: Oryctolagus cuniculus (NCBI:txid9986)

Foldseek 3Di:
DPPVPPVPPVVPPVVPPVPPPPPPPPPPDPPAAAEEEEEQDDDCPLLCVLCVVRHHYFYFNDQELVSAALCCQEGHQEYEYEQRYAADLVSLVSRHRHQEYEYLEQADVRYPLVSCLVVNHFYFYDYPLQLLLLLVVQVVFVQCQQQVVVQLVVCVVVPDDDDDVVSVCVSRPNHHQAAPFEEEEEDCPSNNVSNLLVSVVSRYQYEYEDQPDDPDVCVVSVHHYDHDLLVRQQRHLEYEYADYDDPVQQQVPALVSLVSHQAQHEYEYLHEARNHDLLSVLVCQVVRSHVAYEYAYHPDPPDDLCDDNCVPRPRYHYHRNCSRDDPSSSSVSSNLSSVQVVQPSVHDPPVSGDGGPNNVSVPDDDPDPPPDDDDPDPDDDDDDDPDDDDDDDDDDDPDDDDDDDDDDDDDDDDDPPPPPDDDDDDPPPPDDDQPCDPNDSDDPDPDCCVPPVPVVPPPPPPDPPDPDPPPPVVDDDPPDDDDCPPPPDSHGTDRD/DPPPPPVPPVVPPVVPPVPPPPPPPPPPDPPAAAEEEEEQDDDCPLLCVLCVVRHHYYYQNDQELVSAALCCQEGHQEYEYEQRYAADLVSNVSRHRYAEYEYLEQADVRYPLVSCLVVNHFYFYDYPLQLLLLLVVQVVFVQCQQQVVVQLVVCVVVPNDDDDPVSVCVSRPNHHQAAPFEEEEEDCPSNNLSNLLVSVVSRYQYEYEDQPDDPDVCVVSVHHYDHDLLVRQQRHLEYEYADYDDPPQQQVPALVSLVSHQAQHEYEYLHEARNHDLLSVLVCQVVRSHVAYEYAYHPDPPDDLCDDNNVPRPRYHYHRNCSRDDPSSSSVSSNLSSVQVVQPSVHDPPVSGDGGPNNVSVPDDDDPPPPDDDDPDPDDDDDDDDDDDDDDDDDDDDDYDYDYDDDDDDPDDPPCPVVCPDDDDDVPPDDPDQPCDPNPSDDPDPPPPVPPPPPPPPPPPPDDDDDPPVPPVVDPDPPDDDDDDDPPDSDGTDRD

Secondary structure (DSSP, 8-state):
-GGGSGGGTHHHHHHHHTTS-----------PPPEEEESS-S--TTTHHHHTTT-EEEE---SSGGGS-HHHHHHEEEEEE-SSS-B-HHHHHT-SS--EEEESSS--TTB-HHHHHHTT-EEEE--STTHHHHHHHHHHHHHHHHH-HHHHHHHHHTT----SHHHHHHHTTT----TT-EEEEE--SHHHHHHHHHHHTTTPEEEEE-TTSPTTHHHHHT-EE-S-HHHHHHH-SEEEE-----SSSTTSB-HHHHHHSPTTEEEEE-S-GGGB-HHHHHHHHHHTSEEEEEESS-SSSS--TTSSTTTT-SSEEE--S-TT--HHHHHHHHHHHHHHHHHHHHS-TTTT-SSBTTGGGSSS----------------------------------------------------------S------------EETTEE---SS------GGG-GGGGG--TT------------------------S------/--TTSGGGTHHHHHHHHTTS-----------PPPEEEESS-S--TTTHHHHTTT-EEEE---SSGGGS-HHHHHHEEEEEE-SSS-B-HHHHHT-SS--EEEESSS--TTB-HHHHHHTT-EEEE--STTHHHHHHHHHHHHHHHHH-HHHHHHHHHTT----SHHHHHHHTTT----TT-EEEEE--SHHHHHHHHHHHTTTPEEEEE-TTSPTTHHHHHT-EE-S-HHHHHHH-SEEEE-----SSSTTSB-HHHHHHSPTTEEEEE-S-GGGB-HHHHHHHHHHTSEEEEEESS-SSSS--TTSSTTTT-SSEEE--S-TT--HHHHHHHHHHHHHHHHHHHHS-TTTT-SSBTTGGGSSS----------------------------------------------------------S------------EETTEE---SS------STT-GGGG---SS------------------------S------

Sequence (992 aa):
MALVDKHKVKRQRLDRICEGIRPQIMNGPLHPRPLVALLDGRDCTVEMPILKDLATVAFCDAQSTQEIHEKVLNEAVGAMMYHTITLTREDLEKFKALRVIVRIGSGYDNVDVKAAGELGIAVCNIPSAAVEETADSTICHILNLYRRNTWLYQALREGTRVQSVEQIREVASGAARIRGETLGLIGFGRTGQAVAVRAKAFGFSVIFYDPYLQDGIERSLGVQRVYTLQDLLYQSDCVSLHCNLNEHNHHLINDFTIKQMRQGAFLVNAARGGLVDEKALAQALKEGRIRGAALDVHESEPFSFAQGPLKDAPNLICTPHTAWYSEQASLEMREAAATEIRRAITGRIPESLRNCVNKEFFVTSAPWSVMDQQAIHPELNGATYRYPPGKGGRSLLCTDTGSWFPTSAPWEGGRRLHLDICSNRTLEFLPAWLIEVDGCLVFSGKQRVVCSLADLSPLASLDPRAPNGLWDVRGKGSWEEARGCMLMRSSGIGWFMALVDKHKVKRQRLDRICEGIRPQIMNGPLHPRPLVALLDGRDCTVEMPILKDLATVAFCDAQSTQEIHEKVLNEAVGAMMYHTITLTREDLEKFKALRVIVRIGSGYDNVDVKAAGELGIAVCNIPSAAVEETADSTICHILNLYRRNTWLYQALREGTRVQSVEQIREVASGAARIRGETLGLIGFGRTGQAVAVRAKAFGFSVIFYDPYLQDGIERSLGVQRVYTLQDLLYQSDCVSLHCNLNEHNHHLINDFTIKQMRQGAFLVNAARGGLVDEKALAQALKEGRIRGAALDVHESEPFSFAQGPLKDAPNLICTPHTAWYSEQASLEMREAAATEIRRAITGRIPESLRNCVNKEFFVTSAPWSVMDQQAIHPELNGATYRYPPGKGGRSLLCTDTGSWFPTSAPWEGGRRLHLDICSNRTLEFLPAWLIEVDGCLVFSGKQRVVCSLADLSPLASLDPRAPNGLWDVRGKGSWEEARGCMLMRSSGIGWF

Nearest PDB structures (foldseek):
  7kwm-assembly1_A  TM=9.944E-01  e=5.923E-63  Homo sapiens
  6cdr-assembly1_A  TM=9.943E-01  e=1.060E-62  Homo sapiens
  6cdf-assembly1_A  TM=9.947E-01  e=1.262E-62  Homo sapiens
  6v8a-assembly1_A-2  TM=9.939E-01  e=5.403E-62  Homo sapiens
  1hku-assembly1_A  TM=9.946E-01  e=1.151E-61  Rattus norvegicus

InterPro domains:
  IPR006139 D-isomer specific 2-hydroxyacid dehydrogenase, catalytic domain [PF00389] (44-358)
  IPR006140 D-isomer specific 2-hydroxyacid dehydrogenase, NAD-binding domain [PF02826] (141-323)
  IPR029753 D-isomer specific 2-hydroxyacid dehydrogenase, NAD-binding domain conserved site [PS00671] (261-277)
  IPR036291 NAD(P)-binding domain superfamily [SSF51735] (134-324)
  IPR043322 C-terminal binding protein [cd05299] (34-352)
  IPR051638 C-terminal-binding dehydrogenase [PTHR46029] (10-394)

Solvent-accessible surface area (backbone atoms only — not comparable to full-atom values): 59045 Å² total; per-residue (Å²): 133,71,90,78,62,65,82,60,58,74,65,55,61,76,60,60,66,77,62,66,79,58,72,75,77,74,80,56,82,76,70,77,56,48,31,32,32,31,42,36,36,82,75,57,78,69,34,39,81,75,35,55,92,65,29,43,78,43,51,43,48,20,68,41,74,85,48,52,33,66,65,52,31,52,49,17,33,34,37,34,33,55,82,60,44,63,41,45,58,76,56,53,66,58,39,69,44,48,39,37,37,34,28,53,34,63,65,58,75,47,42,44,55,68,51,31,22,76,72,61,26,47,39,28,45,41,66,69,53,31,33,66,39,32,22,51,37,48,51,30,45,54,36,33,63,32,54,32,55,54,59,38,26,49,40,34,72,74,64,50,73,51,72,40,60,69,44,43,51,59,70,50,58,74,22,46,74,50,59,76,36,27,36,21,28,38,21,66,49,73,42,30,44,51,35,50,59,38,43,44,55,58,38,36,44,46,34,34,34,46,93,83,61,70,86,64,58,36,70,76,72,72,41,42,78,40,93,42,68,65,61,39,35,46,61,15,47,29,37,36,43,38,44,87,70,50,91,86,41,56,38,57,43,28,63,72,52,53,70,49,32,30,83,47,16,34,43,36,34,72,49,47,19,54,33,42,30,52,58,41,48,23,52,30,30,70,70,44,47,29,57,32,38,32,31,26,40,49,71,58,77,61,56,54,52,89,49,72,63,55,44,80,35,54,58,60,47,49,37,83,63,50,44,45,53,19,64,67,26,49,51,47,35,44,46,50,45,36,50,49,52,50,31,48,74,75,42,54,81,62,82,53,45,89,45,52,76,43,55,80,54,65,69,74,75,73,82,73,83,71,78,82,73,80,80,78,75,81,73,84,77,83,86,76,86,68,86,82,80,78,90,81,89,86,82,86,76,88,83,83,86,87,88,91,85,88,91,76,88,74,91,77,88,77,86,72,83,76,81,77,86,83,86,86,79,75,79,71,78,76,76,83,77,76,61,71,53,94,82,52,71,70,70,78,69,83,80,73,70,75,64,69,70,75,77,63,68,72,74,73,74,75,72,86,79,76,76,81,75,70,76,77,80,72,83,73,79,75,81,74,79,82,80,77,69,77,67,80,67,89,82,48,78,67,83,126,133,72,93,73,61,70,79,60,58,76,62,54,63,75,60,60,66,78,61,68,76,57,73,73,74,72,79,56,83,76,70,78,56,49,30,32,34,30,41,37,36,82,75,58,79,68,36,39,82,74,35,56,91,64,28,43,78,44,56,46,48,22,70,42,72,84,50,53,33,67,64,53,30,53,50,18,33,33,37,34,32,54,82,60,41,63,41,46,57,76,56,54,65,58,38,69,43,48,40,36,36,33,28,55,33,64,66,58,74,48,41,42,54,67,50,32,23,75,72,60,25,47,39,28,45,40,68,69,52,31,35,65,38,32,22,51,37,48,51,31,44,52,36,33,61,32,54,31,55,54,58,39,28,49,40,34,72,73,62,51,73,53,70,42,61,70,44,43,53,58,70,50,58,75,20,46,74,52,61,77,37,28,36,20,30,37,21,67,49,74,43,30,45,51,34,50,59,37,44,45,54,57,38,35,45,47,35,33,34,48,94,82,60,71,88,64,58,35,68,75,71,71,41,42,76,42,93,42,69,65,61,40,35,46,62,15,47,29,38,36,44,38,45,85,69,50,91,85,42,56,38,58,43,26,63,70,50,54,70,47,31,31,84,48,15,34,42,36,34,72,49,48,19,53,33,45,32,52,59,42,48,24,51,30,28,69,69,44,48,28,56,31,37,32,30,26,41,48,71,59,76,60,58,54,52,89,49,72,62,55,44,78,35,52,59,61,48,48,36,83,65,50,43,46,56,18,64,65,26,50,51,47,34,44,44,50,44,37,51,50,50,49,31,49,73,76,43,51,81,62,81,52,46,88,46,53,78,44,54,81,54,66,69,73,74,73,82,75,81,73,78,78,76,77,78,78,74,78,79,79,87,87,88,82,92,81,94,90,84,91,91,86,92,99,85,99,87,99,91,94,96,99,95,96,91,92,94,82,89,79,90,71,87,76,82,73,80,72,80,75,81,72,79,83,80,75,81,71,80,74,76,82,77,75,62,69,54,93,81,50,70,70,62,79,63,81,80,67,72,75,66,73,72,76,80,62,67,74,74,70,76,77,72,88,88,74,76,86,73,67,76,73,78,69,80,74,79,77,78,74,80,83,83,69,78,75,67,83,66,91,81,53,80,72,84,128